Protein AF-A0A2V3PQA2-F1 (afdb_monomer)

Radius of gyration: 37.56 Å; Cα contacts (8 Å, |Δi|>4): 1931; chains: 1; bounding box: 99×49×108 Å

Nearest PDB structures (foldseek):
  7jkt-assembly1_L  TM=3.096E-01  e=4.562E-04  Mus musculus
  7lk9-assembly2_B  TM=2.879E-01  e=6.145E-04  Homo sapiens
  7qez-assembly1_L  TM=4.349E-01  e=2.677E-02  Homo sapiens
  6o2a-assembly3_I  TM=2.678E-01  e=6.458E-04  Homo sapiens
  8gx9-assembly1_L  TM=2.428E-01  e=3.386E-04  Homo sapiens

pLDDT: mean 75.29, std 19.42, range [20.45, 98.69]

Secondary structure (DSSP, 8-state):
--PPPP----EE------------------PPPPPPTTSTT--SEEEEEEEETTT-BEEEEEEEESS-S-------SEEEEEEEEES--GGGHHHHHT--BGGGGGG-EEEGGGSSSSSPPPEEEEEEEEEEPGGG--EEETTEEESSEE--PEESSEEEEEEEEESS--TTTEEEEEEEEE-SEEESSS---S---EEEEEETTT-GGGEEE--BTTBSEEEEEEEEEE--B--SSTT-GGGPEEEEEEESSS---EEEE-SBGGGTB--B-SSEEEEEEEE-SSSPEEEEEEEE-----SSS--TT--EEES-SEEEEESSB-EEEEEEE-SS--EE-SEEEESSS---EEEHHHHBSS-SBTT-TTEEEETTTTEEEEEE-B---S---TTEEEEEEEEEEEBTEEEEEEEEEEE--PPPBTTTS-EEEEEE-TT--S-EEEEEB--SEEEEEEEE-TTEEEE-SPB--TTTT---TT----GGGS---S-BSEEEEESSEEEEEEES---S-TTSPPEEEEEEEEETTEEEEEEEEE-SS-EESSSSSEE-SS----TTTTSSTT-GGG------SS--S-----SSTTS---EEETT--TTS-TTS---B-TT---S--PPPPS---SS--GGG--SPTTEEPPPHHHHHHHSSSSTTEEEEEEE-SSSTTS---S-S---STT-TTTTSEEEEEE-TTT--EEEEE--BEE-TTS-EE-TTSEEEEEEEEETTEEEEEEE-SS-EEES-TTEETTSEEE---EE-

Organism: NCBI:txid1605892

Solvent-accessible surface area (backbone atoms only — not comparable to full-atom values): 41985 Å² total; per-residue (Å²): 140,81,83,86,86,83,55,77,40,43,40,51,65,80,85,88,89,84,89,88,85,91,84,87,88,78,86,92,62,80,84,80,91,81,79,78,87,72,55,74,80,44,36,50,26,42,35,42,36,32,18,32,69,86,80,32,35,53,76,46,78,47,78,49,76,47,87,60,74,64,58,61,58,73,74,76,56,46,54,23,29,38,39,40,40,26,27,69,50,78,87,45,48,66,63,65,68,65,54,56,34,62,74,50,47,47,76,40,56,46,50,30,87,59,36,35,64,90,49,52,48,30,24,39,40,77,46,72,68,29,36,37,44,62,96,74,62,29,36,30,50,93,87,43,81,23,72,58,44,62,61,63,65,40,41,62,26,24,38,36,41,37,39,42,33,18,83,54,75,43,86,89,43,62,46,34,38,35,38,34,39,32,43,43,50,39,47,79,73,35,79,64,83,78,52,58,76,30,70,50,76,45,31,58,82,86,39,44,88,36,53,44,82,51,80,39,90,94,30,80,24,32,38,31,43,54,68,43,38,37,56,33,42,60,57,83,73,39,60,50,71,94,56,34,32,33,37,32,45,37,35,92,57,102,71,54,39,47,50,72,51,47,75,36,69,94,78,41,28,32,25,34,61,56,27,26,29,39,41,36,44,32,41,66,41,90,77,41,48,75,48,80,46,80,42,79,54,76,88,88,83,66,98,65,83,54,96,71,58,49,76,47,64,68,51,52,62,43,63,31,26,89,59,14,28,33,75,40,44,32,38,29,61,34,89,51,55,26,28,44,59,61,24,24,41,39,98,84,45,83,53,72,43,53,37,55,62,46,28,40,50,39,42,36,64,80,12,84,27,43,45,71,42,54,88,78,18,45,32,38,36,49,48,32,64,48,68,77,70,90,82,61,59,69,38,75,48,42,34,31,40,34,45,33,35,91,84,47,76,43,70,31,40,36,38,38,44,34,63,63,64,52,52,43,40,91,81,52,32,62,31,29,38,46,34,52,18,83,42,29,25,30,22,52,47,72,28,34,48,70,48,51,36,38,40,34,60,76,41,46,94,50,52,24,32,28,54,68,61,44,72,50,78,59,36,51,47,90,60,99,83,66,90,60,64,30,65,82,46,62,56,85,78,47,33,57,62,37,65,51,63,32,51,49,54,36,29,44,14,38,79,59,62,53,95,38,57,76,36,80,51,50,44,18,34,33,41,36,40,43,76,88,46,77,48,56,26,39,31,39,38,29,48,25,56,43,54,44,64,45,97,56,30,36,42,32,34,32,50,66,29,46,48,58,73,78,35,58,83,50,81,88,54,33,70,63,60,74,65,66,64,96,67,98,68,68,68,69,53,91,44,44,46,41,56,38,53,28,44,47,58,51,51,61,94,84,63,70,102,65,48,76,73,69,46,46,63,79,67,65,56,69,91,54,76,46,56,62,82,82,66,66,95,66,72,49,77,86,45,40,49,29,38,65,67,36,32,65,35,44,43,70,55,38,34,49,57,38,66,46,63,90,51,44,45,59,21,30,50,13,58,33,65,58,44,38,38,63,62,73,78,61,78,69,69,83,68,79,75,48,76,69,64,28,53,37,30,35,35,37,37,18,93,90,68,37,27,64,44,50,47,33,16,57,12,33,33,44,42,85,53,42,69,41,61,53,62,24,26,35,31,52,32,58,40,66,38,88,86,13,36,18,21,38,38,32,46,90,87,49,42,40,42,61,41,46,82,43,59,37,49,29,23,23,28,42,60,23,27,57,109

Mean predicted aligned error: 18.68 Å

Structure (mmCIF, N/CA/C/O backbone):
data_AF-A0A2V3PQA2-F1
#
_entry.id   AF-A0A2V3PQA2-F1
#
loop_
_atom_site.group_PDB
_atom_site.id
_atom_site.type_symbol
_atom_site.label_atom_id
_atom_site.label_alt_id
_atom_site.label_comp_id
_atom_site.label_asym_id
_atom_site.label_entity_id
_atom_site.label_seq_id
_atom_site.pdbx_PDB_ins_code
_atom_site.Cartn_x
_atom_site.Cartn_y
_atom_site.Cartn_z
_atom_site.occupancy
_atom_site.B_iso_or_equiv
_atom_site.auth_seq_id
_atom_site.auth_comp_id
_atom_site.auth_asym_id
_atom_site.auth_atom_id
_atom_site.pdbx_PDB_model_num
ATOM 1 N N . MET A 1 1 ? 57.208 7.761 -59.788 1.00 28.36 1 MET A N 1
ATOM 2 C CA . MET A 1 1 ? 57.546 6.562 -58.980 1.00 28.36 1 MET A CA 1
ATOM 3 C C . MET A 1 1 ? 57.677 7.040 -57.542 1.00 28.36 1 MET A C 1
ATOM 5 O O . MET A 1 1 ? 58.474 7.934 -57.337 1.00 28.36 1 MET A O 1
ATOM 9 N N . LYS A 1 2 ? 56.913 6.652 -56.523 1.00 23.62 2 LYS A N 1
ATOM 10 C CA . LYS A 1 2 ? 56.157 5.444 -56.147 1.00 23.62 2 LYS A CA 1
ATOM 11 C C . LYS A 1 2 ? 54.920 5.888 -55.310 1.00 23.62 2 LYS A C 1
ATOM 13 O O . LYS A 1 2 ? 54.867 7.058 -54.936 1.00 23.62 2 LYS A O 1
ATOM 18 N N . PRO A 1 3 ? 53.917 5.022 -55.076 1.00 25.88 3 PRO A N 1
ATOM 19 C CA . PRO A 1 3 ? 52.581 5.420 -54.622 1.00 25.88 3 PRO A CA 1
ATOM 20 C C . PRO A 1 3 ? 52.562 5.811 -53.136 1.00 25.88 3 PRO A C 1
ATOM 22 O O . PRO A 1 3 ? 53.233 5.184 -52.320 1.00 25.88 3 PRO A O 1
ATOM 25 N N . LYS A 1 4 ? 51.796 6.857 -52.796 1.00 26.80 4 LYS A N 1
ATOM 26 C CA . LYS A 1 4 ? 51.512 7.257 -51.410 1.00 26.80 4 LYS A CA 1
ATOM 27 C C . LYS A 1 4 ? 50.506 6.269 -50.817 1.00 26.80 4 LYS A C 1
ATOM 29 O O . LYS A 1 4 ? 49.425 6.084 -51.369 1.00 26.80 4 LYS A O 1
ATOM 34 N N . TYR A 1 5 ? 50.923 5.610 -49.744 1.00 24.70 5 TYR A N 1
ATOM 35 C CA . TYR A 1 5 ? 50.222 4.503 -49.108 1.00 24.70 5 TYR A CA 1
ATOM 36 C C . TYR A 1 5 ? 48.908 4.944 -48.442 1.00 24.70 5 TYR A C 1
ATOM 38 O O . TYR A 1 5 ? 48.838 5.963 -47.756 1.00 24.70 5 TYR A O 1
ATOM 46 N N . ILE A 1 6 ? 47.886 4.135 -48.711 1.00 26.31 6 ILE A N 1
ATOM 47 C CA . ILE A 1 6 ? 46.505 4.136 -48.217 1.00 26.31 6 ILE A CA 1
ATOM 48 C C . ILE A 1 6 ? 46.480 3.237 -46.964 1.00 26.31 6 ILE A C 1
ATOM 50 O O . ILE A 1 6 ? 47.098 2.173 -46.985 1.00 26.31 6 ILE A O 1
ATOM 54 N N . HIS A 1 7 ? 45.802 3.639 -45.886 1.00 27.05 7 HIS A N 1
ATOM 55 C CA . HIS A 1 7 ? 45.975 3.090 -44.539 1.00 27.05 7 HIS A CA 1
ATOM 56 C C . HIS A 1 7 ? 44.674 2.897 -43.727 1.00 27.05 7 HIS A C 1
ATOM 58 O O . HIS A 1 7 ? 43.830 3.780 -43.632 1.00 27.05 7 HIS A O 1
ATOM 64 N N . LYS A 1 8 ? 44.563 1.709 -43.111 1.00 24.59 8 LYS A N 1
ATOM 65 C CA . LYS A 1 8 ? 43.362 1.090 -42.520 1.00 24.59 8 LYS A CA 1
ATOM 66 C C . LYS A 1 8 ? 43.029 1.520 -41.076 1.00 24.59 8 LYS A C 1
ATOM 68 O O . LYS A 1 8 ? 43.931 1.526 -40.252 1.00 24.59 8 LYS A O 1
ATOM 73 N N . LEU A 1 9 ? 41.746 1.776 -40.773 1.00 26.25 9 LEU A N 1
ATOM 74 C CA . LEU A 1 9 ? 41.152 1.965 -39.421 1.00 26.25 9 LEU A CA 1
ATOM 75 C C . LEU A 1 9 ? 40.096 0.855 -39.173 1.00 26.25 9 LEU A C 1
ATOM 77 O O . LEU A 1 9 ? 39.648 0.254 -40.146 1.00 26.25 9 LEU A O 1
ATOM 81 N N . ILE A 1 10 ? 39.717 0.515 -37.936 1.00 26.12 10 ILE A N 1
ATOM 82 C CA . ILE A 1 10 ? 38.696 -0.518 -37.630 1.00 26.12 10 ILE A CA 1
ATOM 83 C C . ILE A 1 10 ? 37.781 -0.036 -36.496 1.00 26.12 10 ILE A C 1
ATOM 85 O O . ILE A 1 10 ? 38.277 0.514 -35.511 1.00 26.12 10 ILE A O 1
ATOM 89 N N . LEU A 1 11 ? 36.464 -0.266 -36.646 1.00 25.61 11 LEU A N 1
ATOM 90 C CA . LEU A 1 11 ? 35.400 0.192 -35.744 1.00 25.61 11 LEU A CA 1
ATOM 91 C C . LEU A 1 11 ? 34.518 -0.956 -35.187 1.00 25.61 11 LEU A C 1
ATOM 93 O O . LEU A 1 11 ? 34.176 -1.848 -35.951 1.00 25.61 11 LEU A O 1
ATOM 97 N N . LEU A 1 12 ? 34.138 -0.934 -33.900 1.00 24.75 12 LEU A N 1
ATOM 98 C CA . LEU A 1 12 ? 33.205 -1.857 -33.173 1.00 24.75 12 LEU A CA 1
ATOM 99 C C . LEU A 1 12 ? 32.328 -0.995 -32.238 1.00 24.75 12 LEU A C 1
ATOM 101 O O . LEU A 1 12 ? 32.537 0.191 -32.248 1.00 24.75 12 LEU A O 1
ATOM 105 N N . THR A 1 13 ? 31.325 -1.425 -31.474 1.00 25.19 13 THR A N 1
ATOM 106 C CA . THR A 1 13 ? 30.389 -0.445 -30.852 1.00 25.19 13 THR A CA 1
ATOM 107 C C . THR A 1 13 ? 29.819 -0.942 -29.508 1.00 25.19 13 THR A C 1
ATOM 109 O O . THR A 1 13 ? 29.294 -2.048 -29.479 1.00 25.19 13 THR A O 1
ATOM 112 N N . ILE A 1 14 ? 29.936 -0.187 -28.390 1.00 23.98 14 ILE A N 1
ATOM 113 C CA . ILE A 1 14 ? 29.242 -0.419 -27.085 1.00 23.98 14 ILE A CA 1
ATOM 114 C C . ILE A 1 14 ? 29.099 0.924 -26.327 1.00 23.98 14 ILE A C 1
ATOM 116 O O . ILE A 1 14 ? 30.082 1.654 -26.225 1.00 23.98 14 ILE A O 1
ATOM 120 N N . ALA A 1 15 ? 27.920 1.225 -25.761 1.00 23.09 15 ALA A N 1
ATOM 121 C CA . ALA A 1 15 ? 27.653 2.397 -24.909 1.00 23.09 15 ALA A CA 1
ATOM 122 C C . ALA A 1 15 ? 26.822 2.028 -23.657 1.00 23.09 15 ALA A C 1
ATOM 124 O O . ALA A 1 15 ? 26.098 1.035 -23.664 1.00 23.09 15 ALA A O 1
ATOM 125 N N . ILE A 1 16 ? 26.961 2.826 -22.589 1.00 22.97 16 ILE A N 1
ATOM 126 C CA . ILE A 1 16 ? 26.268 2.733 -21.288 1.00 22.97 16 ILE A CA 1
ATOM 127 C C . ILE A 1 16 ? 25.572 4.075 -21.025 1.00 22.97 16 ILE A C 1
ATOM 129 O O . ILE A 1 16 ? 26.236 5.100 -21.161 1.00 22.97 16 ILE A O 1
ATOM 133 N N . PHE A 1 17 ? 24.323 4.064 -20.543 1.00 22.81 17 PHE A N 1
ATOM 134 C CA . PHE A 1 17 ? 23.668 5.209 -19.893 1.00 22.81 17 PHE A CA 1
ATOM 135 C C . PHE A 1 17 ? 22.680 4.792 -18.785 1.00 22.81 17 PHE A C 1
ATOM 137 O O . PHE A 1 17 ? 22.397 3.620 -18.545 1.00 22.81 17 PHE A O 1
ATOM 144 N N . SER A 1 18 ? 22.239 5.813 -18.058 1.00 22.39 18 SER A N 1
ATOM 145 C CA . SER A 1 18 ? 21.355 5.857 -16.891 1.00 22.39 18 SER A CA 1
ATOM 146 C C . SER A 1 18 ? 20.106 6.677 -17.221 1.00 22.39 18 SER A C 1
ATOM 148 O O . SER A 1 18 ? 20.300 7.680 -17.900 1.00 22.39 18 SER A O 1
ATOM 150 N N . LEU A 1 19 ? 18.919 6.366 -16.660 1.00 23.02 19 LEU A N 1
ATOM 151 C CA . LEU A 1 19 ? 17.896 7.333 -16.181 1.00 23.02 19 LEU A CA 1
ATOM 152 C C . LEU A 1 19 ? 16.576 6.682 -15.674 1.00 23.02 19 LEU A C 1
ATOM 154 O O . LEU A 1 19 ? 16.376 5.475 -15.770 1.00 23.02 19 LEU A O 1
ATOM 158 N N . LEU A 1 20 ? 15.755 7.555 -15.067 1.00 22.67 20 LEU A N 1
ATOM 159 C CA . LEU A 1 20 ? 14.457 7.452 -14.370 1.00 22.67 20 LEU A CA 1
ATOM 160 C C . LEU A 1 20 ? 13.249 7.037 -15.250 1.00 22.67 20 LEU A C 1
ATOM 162 O O . LEU A 1 20 ? 13.184 7.482 -16.387 1.00 22.67 20 LEU A O 1
ATOM 166 N N . SER A 1 21 ? 12.218 6.391 -14.669 1.00 24.17 21 SER A N 1
ATOM 167 C CA . SER A 1 21 ? 10.919 7.009 -14.264 1.00 24.17 21 SER A CA 1
ATOM 168 C C . SER A 1 21 ? 9.737 6.008 -14.088 1.00 24.17 21 SER A C 1
ATOM 170 O O . SER A 1 21 ? 9.813 4.853 -14.493 1.00 24.17 21 SER A O 1
ATOM 172 N N . CYS A 1 22 ? 8.724 6.521 -13.365 1.00 20.45 22 CYS A N 1
ATOM 173 C CA . CYS A 1 22 ? 7.318 6.199 -13.023 1.00 20.45 22 CYS A CA 1
ATOM 174 C C . CYS A 1 22 ? 6.578 4.856 -13.242 1.00 20.45 22 CYS A C 1
ATOM 176 O O . CYS A 1 22 ? 6.850 4.045 -14.117 1.00 20.45 22 CYS A O 1
ATOM 178 N N . SER A 1 23 ? 5.583 4.692 -12.357 1.00 25.45 23 SER A N 1
ATOM 179 C CA . SER A 1 23 ? 4.702 3.560 -12.044 1.00 25.45 23 SER A CA 1
ATOM 180 C C . SER A 1 23 ? 3.321 3.633 -12.716 1.00 25.45 23 SER A C 1
ATOM 182 O O . SER A 1 23 ? 2.862 4.729 -13.008 1.00 25.45 23 SER A O 1
ATOM 184 N N . ASP A 1 24 ? 2.630 2.489 -12.868 1.00 22.77 24 ASP A N 1
ATOM 185 C CA . ASP A 1 24 ? 1.339 2.220 -12.194 1.00 22.77 24 ASP A CA 1
ATOM 186 C C . ASP A 1 24 ? 0.762 0.809 -12.468 1.00 22.77 24 ASP A C 1
ATOM 188 O O . ASP A 1 24 ? 1.064 0.141 -13.460 1.00 22.77 24 ASP A O 1
ATOM 192 N N . ASP A 1 25 ? -0.035 0.364 -11.490 1.00 28.02 25 ASP A N 1
ATOM 193 C CA . ASP A 1 25 ? -0.487 -0.988 -11.137 1.00 28.02 25 ASP A CA 1
ATOM 194 C C . ASP A 1 25 ? -1.467 -1.682 -12.115 1.00 28.02 25 ASP A C 1
ATOM 196 O O . ASP A 1 25 ? -2.580 -1.200 -12.331 1.00 28.02 25 ASP A O 1
ATOM 200 N N . ASN A 1 26 ? -1.125 -2.896 -12.596 1.00 24.72 26 ASN A N 1
ATOM 201 C CA . ASN A 1 26 ? -1.994 -4.100 -12.690 1.00 24.72 26 ASN A CA 1
ATOM 202 C C . ASN A 1 26 ? -1.266 -5.301 -13.366 1.00 24.72 26 ASN A C 1
ATOM 204 O O . ASN A 1 26 ? -0.240 -5.109 -14.014 1.00 24.72 26 ASN A O 1
ATOM 208 N N . PRO A 1 27 ? -1.719 -6.567 -13.198 1.00 25.30 27 PRO A N 1
ATOM 209 C CA . PRO A 1 27 ? -0.844 -7.746 -13.212 1.00 25.30 27 PRO A CA 1
ATOM 210 C C . PRO A 1 27 ? -0.339 -8.123 -14.621 1.00 25.30 27 PRO A C 1
ATOM 212 O O . PRO A 1 27 ? -1.118 -8.044 -15.578 1.00 25.30 27 PRO A O 1
ATOM 215 N N . PRO A 1 28 ? 0.913 -8.609 -14.779 1.00 28.48 28 PRO A N 1
ATOM 216 C CA . PRO A 1 28 ? 1.420 -9.023 -16.078 1.00 28.48 28 PRO A CA 1
ATOM 217 C C . PRO A 1 28 ? 0.853 -10.386 -16.461 1.00 28.48 28 PRO A C 1
ATOM 219 O O . PRO A 1 28 ? 0.885 -11.350 -15.694 1.00 28.48 28 PRO A O 1
ATOM 222 N N . ILE A 1 29 ? 0.363 -10.453 -17.691 1.00 28.02 29 ILE A N 1
ATOM 223 C CA . ILE A 1 29 ? -0.094 -11.669 -18.343 1.00 28.02 29 ILE A CA 1
ATOM 224 C C . ILE A 1 29 ? 0.871 -11.966 -19.499 1.00 28.02 29 ILE A C 1
ATOM 226 O O . ILE A 1 29 ? 1.458 -11.045 -20.061 1.00 28.02 29 ILE A O 1
ATOM 230 N N . ALA A 1 30 ? 1.091 -13.258 -19.758 1.00 26.02 30 ALA A N 1
ATOM 231 C CA . ALA A 1 30 ? 2.172 -13.849 -20.548 1.00 26.02 30 ALA A CA 1
ATOM 232 C C . ALA A 1 30 ? 2.612 -13.054 -21.795 1.00 26.02 30 ALA A C 1
ATOM 234 O O . ALA A 1 30 ? 1.807 -12.745 -22.675 1.00 26.02 30 ALA A O 1
ATOM 235 N N . ALA A 1 31 ? 3.922 -12.793 -21.878 1.00 26.64 31 ALA A N 1
ATOM 236 C CA . ALA A 1 31 ? 4.548 -12.148 -23.025 1.00 26.64 31 ALA A CA 1
ATOM 237 C C . ALA A 1 31 ? 4.697 -13.111 -24.227 1.00 26.64 31 ALA A C 1
ATOM 239 O O . ALA A 1 31 ? 4.811 -14.326 -24.039 1.00 26.64 31 ALA A O 1
ATOM 240 N N . PRO A 1 32 ? 4.726 -12.592 -25.464 1.00 26.52 32 PRO A N 1
ATOM 241 C CA . PRO A 1 32 ? 4.678 -13.394 -26.682 1.00 26.52 32 PRO A CA 1
ATOM 242 C C . PRO A 1 32 ? 6.016 -13.924 -27.170 1.00 26.52 32 PRO A C 1
ATOM 244 O O . PRO A 1 32 ? 7.058 -13.300 -27.007 1.00 26.52 32 PRO A O 1
ATOM 247 N N . VAL A 1 33 ? 5.932 -15.017 -27.925 1.00 26.58 33 VAL A N 1
ATOM 248 C CA . VAL A 1 33 ? 7.011 -15.631 -28.709 1.00 26.58 33 VAL A CA 1
ATOM 249 C C . VAL A 1 33 ? 7.575 -14.657 -29.763 1.00 26.58 33 VAL A C 1
ATOM 251 O O . VAL A 1 33 ? 6.846 -14.191 -30.652 1.00 26.58 33 VAL A O 1
ATOM 254 N N . SER A 1 34 ? 8.883 -14.387 -29.674 1.00 26.22 34 SER A N 1
ATOM 255 C CA . SER A 1 34 ? 9.650 -13.477 -30.534 1.00 26.22 34 SER A CA 1
ATOM 256 C C . SER A 1 34 ? 10.000 -14.075 -31.905 1.00 26.22 34 SER A C 1
ATOM 258 O O . SER A 1 34 ? 10.332 -15.252 -32.037 1.00 26.22 34 SER A O 1
ATOM 260 N N . LEU A 1 35 ? 9.939 -13.223 -32.934 1.00 27.56 35 LEU A N 1
ATOM 261 C CA . LEU A 1 35 ? 10.658 -13.373 -34.204 1.00 27.56 35 LEU A CA 1
ATOM 262 C C . LEU A 1 35 ? 12.003 -12.621 -34.094 1.00 27.56 35 LEU A C 1
ATOM 264 O O . LEU A 1 35 ? 12.142 -11.690 -33.306 1.00 27.56 35 LEU A O 1
ATOM 268 N N . SER A 1 36 ? 13.005 -13.093 -34.837 1.00 28.50 36 SER A N 1
ATOM 269 C CA . SER A 1 36 ? 14.454 -12.951 -34.609 1.00 28.50 36 SER A CA 1
ATOM 270 C C . SER A 1 36 ? 15.024 -11.533 -34.395 1.00 28.50 36 SER A C 1
ATOM 272 O O . SER A 1 36 ? 14.857 -10.650 -35.231 1.00 28.50 36 SER A O 1
ATOM 274 N N . ILE A 1 37 ? 15.857 -11.389 -33.357 1.00 35.19 37 ILE A N 1
ATOM 275 C CA . ILE A 1 37 ? 16.544 -10.168 -32.872 1.00 35.19 37 ILE A CA 1
ATOM 276 C C . ILE A 1 37 ? 17.741 -9.730 -33.768 1.00 35.19 37 ILE A C 1
ATOM 278 O O . ILE A 1 37 ? 18.440 -8.771 -33.468 1.00 35.19 37 ILE A O 1
ATOM 282 N N . GLY A 1 38 ? 17.992 -10.394 -34.904 1.00 48.16 38 GLY A N 1
ATOM 283 C CA . GLY A 1 38 ? 19.123 -10.084 -35.800 1.00 48.16 38 GLY A CA 1
ATOM 284 C C . GLY A 1 38 ? 18.861 -9.025 -36.883 1.00 48.16 38 GLY A C 1
ATOM 285 O O . GLY A 1 38 ? 19.787 -8.681 -37.611 1.00 48.16 38 GLY A O 1
ATOM 286 N N . ALA A 1 39 ? 17.621 -8.549 -37.036 1.00 59.41 39 ALA A N 1
ATOM 287 C CA . ALA A 1 39 ? 17.232 -7.669 -38.145 1.00 59.41 39 ALA A CA 1
ATOM 288 C C . ALA A 1 39 ? 17.436 -6.169 -37.856 1.00 59.41 39 ALA A C 1
ATOM 290 O O . ALA A 1 39 ? 17.885 -5.443 -38.737 1.00 59.41 39 ALA A O 1
ATOM 291 N N . ASP A 1 40 ? 17.145 -5.706 -36.633 1.00 72.44 40 ASP A N 1
ATOM 292 C CA . ASP A 1 40 ? 17.103 -4.265 -36.316 1.00 72.44 40 ASP A CA 1
ATOM 293 C C . ASP A 1 40 ? 18.501 -3.623 -36.267 1.00 72.44 40 ASP A C 1
ATOM 295 O O . ASP A 1 40 ? 18.655 -2.454 -36.594 1.00 72.44 40 ASP A O 1
ATOM 299 N N . SER A 1 41 ? 19.534 -4.404 -35.939 1.00 73.25 41 SER A N 1
ATOM 300 C CA . SER A 1 41 ? 20.930 -3.955 -35.834 1.00 73.25 41 SER A CA 1
ATOM 301 C C . SER A 1 41 ? 21.740 -4.111 -37.127 1.00 73.25 41 SER A C 1
ATOM 303 O O . SER A 1 41 ? 22.945 -3.849 -37.148 1.00 73.25 41 SER A O 1
ATOM 305 N N . LYS A 1 42 ? 21.111 -4.567 -38.217 1.00 82.56 42 LYS A N 1
ATOM 306 C CA . LYS A 1 42 ? 21.801 -4.834 -39.480 1.00 82.56 42 LYS A CA 1
ATOM 307 C C . LYS A 1 42 ? 22.247 -3.530 -40.144 1.00 82.56 42 LYS A C 1
ATOM 309 O O . LYS A 1 42 ? 21.420 -2.672 -40.427 1.00 82.56 42 LYS A O 1
ATOM 314 N N . ILE A 1 43 ? 23.531 -3.423 -40.492 1.00 83.25 43 ILE A N 1
ATOM 315 C CA . ILE A 1 43 ? 24.085 -2.311 -41.283 1.00 83.25 43 ILE A CA 1
ATOM 316 C C . ILE A 1 43 ? 24.379 -2.806 -42.701 1.00 83.25 43 ILE A C 1
ATOM 318 O O . ILE A 1 43 ? 25.279 -3.614 -42.917 1.00 83.25 43 ILE A O 1
ATOM 322 N N . SER A 1 44 ? 23.601 -2.307 -43.659 1.00 87.12 44 SER A N 1
ATOM 323 C CA . SER A 1 44 ? 23.667 -2.644 -45.090 1.00 87.12 44 SER A CA 1
ATOM 324 C C . SER A 1 44 ? 24.327 -1.563 -45.950 1.00 87.12 44 SER A C 1
ATOM 326 O O . SER A 1 44 ? 24.807 -1.824 -47.054 1.00 87.12 44 SER A O 1
ATOM 328 N N . ASN A 1 45 ? 24.351 -0.332 -45.447 1.00 89.50 45 ASN A N 1
ATOM 329 C CA . ASN A 1 45 ? 25.152 0.756 -45.977 1.00 89.50 45 ASN A CA 1
ATOM 330 C C . ASN A 1 45 ? 25.606 1.654 -44.823 1.00 89.50 45 ASN A C 1
ATOM 332 O O . ASN A 1 45 ? 24.944 1.717 -43.786 1.00 89.50 45 ASN A O 1
ATOM 336 N N . LEU A 1 46 ? 26.749 2.313 -44.989 1.00 91.75 46 LEU A N 1
ATOM 337 C CA . LEU A 1 46 ? 27.309 3.233 -44.005 1.00 91.75 46 LEU A CA 1
ATOM 338 C C . LEU A 1 46 ? 28.001 4.381 -44.727 1.00 91.75 46 LEU A C 1
ATOM 340 O O . LEU A 1 46 ? 28.878 4.162 -45.564 1.00 91.75 46 LEU A O 1
ATOM 344 N N . ARG A 1 47 ? 27.642 5.609 -44.365 1.00 93.38 47 ARG A N 1
ATOM 345 C CA . ARG A 1 47 ? 28.320 6.823 -44.800 1.00 93.38 47 ARG A CA 1
ATOM 346 C C . ARG A 1 47 ? 28.969 7.511 -43.607 1.00 93.38 47 ARG A C 1
ATOM 348 O O . ARG A 1 47 ? 28.355 7.651 -42.553 1.00 93.38 47 ARG A O 1
ATOM 355 N N . ILE A 1 48 ? 30.220 7.923 -43.785 1.00 94.12 48 ILE A N 1
ATOM 356 C CA . ILE A 1 48 ? 31.038 8.560 -42.749 1.00 94.12 48 ILE A CA 1
ATOM 357 C C . ILE A 1 48 ? 31.569 9.869 -43.306 1.00 94.12 48 ILE A C 1
ATOM 359 O O . ILE A 1 48 ? 32.329 9.882 -44.276 1.00 94.12 48 ILE A O 1
ATOM 363 N N . MET A 1 49 ? 31.176 10.970 -42.683 1.00 94.69 49 MET A N 1
ATOM 364 C CA . MET A 1 49 ? 31.596 12.313 -43.053 1.00 94.69 49 MET A CA 1
ATOM 365 C C . MET A 1 49 ? 32.507 12.877 -41.973 1.00 94.69 49 MET A C 1
ATOM 367 O O . MET A 1 49 ? 32.186 12.801 -40.791 1.00 94.69 49 MET A O 1
ATOM 371 N N . ALA A 1 50 ? 33.633 13.448 -42.388 1.00 95.06 50 ALA A N 1
ATOM 372 C CA . ALA A 1 50 ? 34.579 14.103 -41.497 1.00 95.06 50 ALA A CA 1
ATOM 373 C C . ALA A 1 50 ? 34.726 15.574 -41.885 1.00 95.06 50 ALA A C 1
ATOM 375 O O . ALA A 1 50 ? 35.166 15.895 -42.995 1.00 95.06 50 ALA A O 1
ATOM 376 N N . PHE A 1 51 ? 34.369 16.460 -40.962 1.00 96.62 51 PHE A N 1
ATOM 377 C CA . PHE A 1 51 ? 34.448 17.911 -41.111 1.00 96.62 51 PHE A CA 1
ATOM 378 C C . PHE A 1 51 ? 35.626 18.432 -40.304 1.00 96.62 51 PHE A C 1
ATOM 380 O O . PHE A 1 51 ? 35.829 17.993 -39.180 1.00 96.62 51 PHE A O 1
ATOM 387 N N . ASN A 1 52 ? 36.417 19.355 -40.840 1.00 95.56 52 ASN A N 1
ATOM 388 C CA . ASN A 1 52 ? 37.488 19.959 -40.049 1.00 95.56 52 ASN A CA 1
ATOM 389 C C . ASN A 1 52 ? 36.896 20.835 -38.932 1.00 95.56 52 ASN A C 1
ATOM 391 O O . ASN A 1 52 ? 35.972 21.604 -39.179 1.00 95.56 52 ASN A O 1
ATOM 395 N N . VAL A 1 53 ? 37.438 20.734 -37.715 1.00 92.62 53 VAL A N 1
ATOM 396 C CA . VAL A 1 53 ? 36.890 21.442 -36.540 1.00 92.62 53 VAL A CA 1
ATOM 397 C C . VAL A 1 53 ? 36.940 22.967 -36.701 1.00 92.62 53 VAL A C 1
ATOM 399 O O . VAL A 1 53 ? 36.049 23.666 -36.223 1.00 92.62 53 VAL A O 1
ATOM 402 N N . THR A 1 54 ? 37.949 23.498 -37.397 1.00 91.75 54 THR A N 1
ATOM 403 C CA . THR A 1 54 ? 38.159 24.945 -37.542 1.00 91.75 54 THR A CA 1
ATOM 404 C C . THR A 1 54 ? 37.276 25.567 -38.622 1.00 91.75 54 THR A C 1
ATOM 406 O O . THR A 1 54 ? 36.601 26.557 -38.356 1.00 91.75 54 THR A O 1
ATOM 409 N N . ASP A 1 55 ? 37.293 25.024 -39.844 1.00 93.31 55 ASP A N 1
ATOM 410 C CA . ASP A 1 55 ? 36.578 25.612 -40.990 1.00 93.31 55 ASP A CA 1
ATOM 411 C C . ASP A 1 55 ? 35.203 24.974 -41.264 1.00 93.31 55 ASP A C 1
ATOM 413 O O . ASP A 1 55 ? 34.454 25.477 -42.101 1.00 93.31 55 ASP A O 1
ATOM 417 N N . GLN A 1 56 ? 34.869 23.881 -40.566 1.00 93.25 56 GLN A N 1
ATOM 418 C CA . GLN A 1 56 ? 33.643 23.084 -40.716 1.00 93.25 56 GLN A CA 1
ATOM 419 C C . GLN A 1 56 ? 33.389 22.539 -42.132 1.00 93.25 56 GLN A C 1
ATOM 421 O O . GLN A 1 56 ? 32.304 22.020 -42.418 1.00 93.25 56 GLN A O 1
ATOM 426 N N . ASN A 1 57 ? 34.373 22.609 -43.030 1.00 95.62 57 ASN A N 1
ATOM 427 C CA . ASN A 1 57 ? 34.276 22.044 -44.368 1.00 95.62 57 ASN A CA 1
ATOM 428 C C . ASN A 1 57 ? 34.540 20.544 -44.324 1.00 95.62 57 ASN A C 1
ATOM 430 O O . ASN A 1 57 ? 35.385 20.052 -43.568 1.00 95.62 57 ASN A O 1
ATOM 434 N N . ILE A 1 58 ? 33.844 19.812 -45.189 1.00 95.00 58 ILE A N 1
ATOM 435 C CA . ILE A 1 58 ? 34.050 18.377 -45.329 1.00 95.00 58 ILE A CA 1
ATOM 436 C C . ILE A 1 58 ? 35.449 18.113 -45.899 1.00 95.00 58 ILE A C 1
ATOM 438 O O . ILE A 1 58 ? 35.864 18.730 -46.883 1.00 95.00 58 ILE A O 1
ATOM 442 N N . LYS A 1 59 ? 36.198 17.209 -45.271 1.00 94.75 59 LYS A N 1
ATOM 443 C CA . LYS A 1 59 ? 37.505 16.746 -45.764 1.00 94.75 59 LYS A CA 1
ATOM 444 C C . LYS A 1 59 ? 37.409 15.342 -46.347 1.00 94.75 59 LYS A C 1
ATOM 446 O O . LYS A 1 59 ? 38.100 15.040 -47.317 1.00 94.75 59 LYS A O 1
ATOM 451 N N . ASN A 1 60 ? 36.493 14.523 -45.829 1.00 93.44 60 ASN A N 1
ATOM 452 C CA . ASN A 1 60 ? 36.198 13.200 -46.362 1.00 93.44 60 ASN A CA 1
ATOM 453 C C . ASN A 1 60 ? 34.698 12.879 -46.274 1.00 93.44 60 ASN A C 1
ATOM 455 O O . ASN A 1 60 ? 34.047 13.215 -45.287 1.00 93.44 60 ASN A O 1
ATOM 459 N N . ASN A 1 61 ? 34.181 12.194 -47.298 1.00 94.25 61 ASN A N 1
ATOM 460 C CA . ASN A 1 61 ? 32.830 11.635 -47.359 1.00 94.25 61 ASN A CA 1
ATOM 461 C C . ASN A 1 61 ? 32.943 10.192 -47.869 1.00 94.25 61 ASN A C 1
ATOM 463 O O . ASN A 1 61 ? 33.102 9.964 -49.066 1.00 94.25 61 ASN A O 1
ATOM 467 N N . PHE A 1 62 ? 32.982 9.226 -46.958 1.00 92.06 62 PHE A N 1
ATOM 468 C CA . PHE A 1 62 ? 33.136 7.815 -47.300 1.00 92.06 62 PHE A CA 1
ATOM 469 C C . PHE A 1 62 ? 31.776 7.145 -47.402 1.00 92.06 62 PHE A C 1
ATOM 471 O O . PHE A 1 62 ? 30.932 7.365 -46.539 1.00 92.06 62 PHE A O 1
ATOM 478 N N . TYR A 1 63 ? 31.593 6.281 -48.399 1.00 92.31 63 TYR A N 1
ATOM 479 C CA . TYR A 1 63 ? 30.407 5.444 -48.544 1.00 92.31 63 TYR A CA 1
ATOM 480 C C . TYR A 1 63 ? 30.805 3.973 -48.667 1.00 92.31 63 TYR A C 1
ATOM 482 O O . TYR A 1 63 ? 31.677 3.615 -49.460 1.00 92.31 63 TYR A O 1
ATOM 490 N N . TYR A 1 64 ? 30.138 3.132 -47.885 1.00 90.31 64 TYR A N 1
ATOM 491 C CA . TYR A 1 64 ? 30.290 1.685 -47.865 1.00 90.31 64 TYR A CA 1
ATOM 492 C C . TYR A 1 64 ? 28.916 1.038 -48.061 1.00 90.31 64 TYR A C 1
ATOM 494 O O . TYR A 1 64 ? 27.909 1.546 -47.570 1.00 90.31 64 TYR A O 1
ATOM 502 N N . SER A 1 65 ? 28.881 -0.100 -48.754 1.00 88.94 65 SER A N 1
ATOM 503 C CA . SER A 1 65 ? 27.673 -0.908 -48.971 1.00 88.94 65 SER A CA 1
ATOM 504 C C . SER A 1 65 ? 27.968 -2.393 -48.738 1.00 88.94 65 SER A C 1
ATOM 506 O O . SER A 1 65 ? 29.121 -2.819 -48.835 1.00 88.94 65 SER A O 1
ATOM 508 N N . GLY A 1 66 ? 26.929 -3.165 -48.420 1.00 83.06 66 GLY A N 1
ATOM 509 C CA . GLY A 1 66 ? 27.014 -4.574 -48.024 1.00 83.06 66 GLY A CA 1
ATOM 510 C C . GLY A 1 66 ? 26.869 -4.767 -46.513 1.00 83.06 66 GLY A C 1
ATOM 511 O O . GLY A 1 66 ? 26.613 -3.814 -45.783 1.00 83.06 66 GLY A O 1
ATOM 512 N N . ASP A 1 67 ? 27.028 -6.003 -46.039 1.00 76.19 67 ASP A N 1
ATOM 513 C CA . ASP A 1 67 ? 26.989 -6.305 -44.603 1.00 76.19 67 ASP A CA 1
ATOM 514 C C . ASP A 1 67 ? 28.263 -5.764 -43.931 1.00 76.19 67 ASP A C 1
ATOM 516 O O . ASP A 1 67 ? 29.358 -6.313 -44.083 1.00 76.19 67 ASP A O 1
ATOM 520 N N . ILE A 1 68 ? 28.127 -4.640 -43.225 1.00 70.62 68 ILE A N 1
ATOM 521 C CA . ILE A 1 68 ? 29.253 -3.869 -42.692 1.00 70.62 68 ILE A CA 1
ATOM 522 C C . ILE A 1 68 ? 29.378 -4.097 -41.188 1.00 70.62 68 ILE A C 1
ATOM 524 O O . ILE A 1 68 ? 28.524 -3.688 -40.408 1.00 70.62 68 ILE A O 1
ATOM 528 N N . THR A 1 69 ? 30.494 -4.692 -40.770 1.00 69.00 69 THR A N 1
ATOM 529 C CA . THR A 1 69 ? 30.866 -4.837 -39.350 1.00 69.00 69 THR A CA 1
ATOM 530 C C . THR A 1 69 ? 32.114 -4.043 -38.980 1.00 69.00 69 THR A C 1
ATOM 532 O O . THR A 1 69 ? 32.361 -3.765 -37.813 1.00 69.00 69 THR A O 1
ATOM 535 N N . THR A 1 70 ? 32.943 -3.697 -39.964 1.00 74.00 70 THR A N 1
ATOM 536 C CA . THR A 1 70 ? 34.208 -2.993 -39.771 1.00 74.00 70 THR A CA 1
ATOM 537 C C . THR A 1 70 ? 34.574 -2.260 -41.053 1.00 74.00 70 THR A C 1
ATOM 539 O O . THR A 1 70 ? 34.537 -2.841 -42.138 1.00 74.00 70 THR A O 1
ATOM 542 N N . VAL A 1 71 ? 34.975 -0.995 -40.931 1.00 78.25 71 VAL A N 1
ATOM 543 C CA . VAL A 1 71 ? 35.409 -0.170 -42.062 1.00 78.25 71 VAL A CA 1
ATOM 544 C C . VAL A 1 71 ? 36.720 0.525 -41.767 1.00 78.25 71 VAL A C 1
ATOM 546 O O . VAL A 1 71 ? 37.039 0.826 -40.623 1.00 78.25 71 VAL A O 1
ATOM 549 N N . THR A 1 72 ? 37.439 0.810 -42.845 1.00 81.38 72 THR A N 1
ATOM 550 C CA . THR A 1 72 ? 38.757 1.425 -42.854 1.00 81.38 72 THR A CA 1
ATOM 551 C C . THR A 1 72 ? 38.698 2.817 -43.452 1.00 81.38 72 THR A C 1
ATOM 553 O O . THR A 1 72 ? 38.279 2.974 -44.600 1.00 81.38 72 THR A O 1
ATOM 556 N N . LEU A 1 73 ? 39.165 3.805 -42.686 1.00 82.94 73 LEU A N 1
ATOM 557 C CA . LEU A 1 73 ? 39.172 5.211 -43.077 1.00 82.94 73 LEU A CA 1
ATOM 558 C C . LEU A 1 73 ? 40.581 5.650 -43.475 1.00 82.94 73 LEU A C 1
ATOM 560 O O . LEU A 1 73 ? 41.504 5.571 -42.673 1.00 82.94 73 LEU A O 1
ATOM 564 N N . ASN A 1 74 ? 40.726 6.157 -44.700 1.00 81.62 74 ASN A N 1
ATOM 565 C CA . ASN A 1 74 ? 41.987 6.700 -45.203 1.00 81.62 74 ASN A CA 1
ATOM 566 C C . ASN A 1 74 ? 41.960 8.226 -45.105 1.00 81.62 74 ASN A C 1
ATOM 568 O O . ASN A 1 74 ? 41.377 8.885 -45.968 1.00 81.62 74 ASN A O 1
ATOM 572 N N . MET A 1 75 ? 42.562 8.783 -44.056 1.00 84.62 75 MET A N 1
ATOM 573 C CA . MET A 1 75 ? 42.468 10.211 -43.740 1.00 84.62 75 MET A CA 1
ATOM 574 C C . MET A 1 75 ? 43.823 10.815 -43.370 1.00 84.62 75 MET A C 1
ATOM 576 O O . MET A 1 75 ? 44.736 10.114 -42.940 1.00 84.62 75 MET A O 1
ATOM 580 N N . HIS A 1 76 ? 43.950 12.131 -43.539 1.00 87.00 76 HIS A N 1
ATOM 581 C CA . HIS A 1 76 ? 45.101 12.881 -43.041 1.00 87.00 76 HIS A CA 1
ATOM 582 C C . HIS A 1 76 ? 44.971 13.134 -41.535 1.00 87.00 76 HIS A C 1
ATOM 584 O O . HIS A 1 76 ? 43.868 13.390 -41.052 1.00 87.00 76 HIS A O 1
ATOM 590 N N . ALA A 1 77 ? 46.097 13.123 -40.817 1.00 90.12 77 ALA A N 1
ATOM 591 C CA . ALA A 1 77 ? 46.136 13.504 -39.408 1.00 90.12 77 ALA A CA 1
ATOM 592 C C . ALA A 1 77 ? 45.597 14.930 -39.204 1.00 90.12 77 ALA A C 1
ATOM 594 O O . ALA A 1 77 ? 45.817 15.809 -40.043 1.00 90.12 77 ALA A O 1
ATOM 595 N N . GLY A 1 78 ? 44.882 15.149 -38.104 1.00 91.69 78 GLY A N 1
ATOM 596 C CA . GLY A 1 78 ? 44.214 16.415 -37.806 1.00 91.69 78 GLY A CA 1
ATOM 597 C C . GLY A 1 78 ? 42.985 16.241 -36.919 1.00 91.69 78 GLY A C 1
ATOM 598 O O . GLY A 1 78 ? 42.663 15.130 -36.506 1.00 91.69 78 GLY A O 1
ATOM 599 N N . GLU A 1 79 ? 42.294 17.342 -36.637 1.00 94.06 79 GLU A N 1
ATOM 600 C CA . GLU A 1 79 ? 41.090 17.360 -35.800 1.00 94.06 79 GLU A CA 1
ATOM 601 C C . GLU A 1 79 ? 39.820 17.466 -36.648 1.00 94.06 79 GLU A C 1
ATOM 603 O O . GLU A 1 79 ? 39.699 18.348 -37.512 1.00 94.06 79 GLU A O 1
ATOM 608 N N . TYR A 1 80 ? 38.862 16.574 -36.383 1.00 94.25 80 TYR A N 1
ATOM 609 C CA . TYR A 1 80 ? 37.631 16.452 -37.155 1.00 94.25 80 TYR A CA 1
ATOM 610 C C . TYR A 1 80 ? 36.389 16.251 -36.281 1.00 94.25 80 TYR A C 1
ATOM 612 O O . TYR A 1 80 ? 36.433 15.583 -35.253 1.00 94.25 80 TYR A O 1
ATOM 620 N N . ASN A 1 81 ? 35.251 16.756 -36.752 1.00 92.44 81 ASN A N 1
ATOM 621 C CA . ASN A 1 81 ? 33.927 16.325 -36.321 1.00 92.44 81 ASN A CA 1
ATOM 622 C C . ASN A 1 81 ? 33.457 15.204 -37.253 1.00 92.44 81 ASN A C 1
ATOM 624 O O . ASN A 1 81 ? 33.408 15.398 -38.472 1.00 92.44 81 ASN A O 1
ATOM 628 N N . PHE A 1 82 ? 33.107 14.046 -36.700 1.00 91.50 82 PHE A N 1
ATOM 629 C CA . PHE A 1 82 ? 32.584 12.918 -37.463 1.00 91.50 82 PHE A CA 1
ATOM 630 C C . PHE A 1 82 ? 31.060 12.863 -37.405 1.00 91.50 82 PHE A C 1
ATOM 632 O O . PHE A 1 82 ? 30.460 13.029 -36.345 1.00 91.50 82 PHE A O 1
ATOM 639 N N . PHE A 1 83 ? 30.442 12.566 -38.544 1.00 92.62 83 PHE A N 1
ATOM 640 C CA . PHE A 1 83 ? 29.036 12.197 -38.633 1.00 92.62 83 PHE A CA 1
ATOM 641 C C . PHE A 1 83 ? 28.897 10.862 -39.359 1.00 92.62 83 PHE A C 1
ATOM 643 O O . PHE A 1 83 ? 29.426 10.678 -40.458 1.00 92.62 83 PHE A O 1
ATOM 650 N N . PHE A 1 84 ? 28.166 9.945 -38.745 1.00 91.38 84 PHE A N 1
ATOM 651 C CA . PHE A 1 84 ? 27.885 8.616 -39.259 1.00 91.38 84 PHE A CA 1
ATOM 652 C C . PHE A 1 84 ? 26.405 8.529 -39.599 1.00 91.38 84 PHE A C 1
ATOM 654 O O . PHE A 1 84 ? 25.563 8.963 -38.814 1.00 91.38 84 PHE A O 1
ATOM 661 N N . ILE A 1 85 ? 26.094 7.929 -40.744 1.00 92.88 85 ILE A N 1
ATOM 662 C CA . ILE A 1 85 ? 24.734 7.521 -41.079 1.00 92.88 85 ILE A CA 1
ATOM 663 C C . ILE A 1 85 ? 24.748 6.138 -41.718 1.00 92.88 85 ILE A C 1
ATOM 665 O O . ILE A 1 85 ? 25.387 5.924 -42.748 1.00 92.88 85 ILE A O 1
ATOM 669 N N . ALA A 1 86 ? 24.073 5.191 -41.083 1.00 90.88 86 ALA A N 1
ATOM 670 C CA . ALA A 1 86 ? 23.866 3.842 -41.585 1.00 90.88 86 ALA A CA 1
ATOM 671 C C . ALA A 1 86 ? 22.456 3.689 -42.149 1.00 90.88 86 ALA A C 1
ATOM 673 O O . ALA A 1 86 ? 21.536 4.372 -41.704 1.00 90.88 86 ALA A O 1
ATOM 674 N N . ASN A 1 87 ? 22.303 2.769 -43.102 1.00 91.75 87 ASN A N 1
ATOM 675 C CA . ASN A 1 87 ? 21.032 2.406 -43.734 1.00 91.75 87 ASN A CA 1
ATOM 676 C C . ASN A 1 87 ? 20.211 3.615 -44.208 1.00 91.75 87 ASN A C 1
ATOM 678 O O . ASN A 1 87 ? 18.986 3.621 -44.107 1.00 91.75 87 ASN A O 1
ATOM 682 N N . ALA A 1 88 ? 20.873 4.655 -44.720 1.00 88.75 88 ALA A N 1
ATOM 683 C CA . ALA A 1 88 ? 20.159 5.776 -45.316 1.00 88.75 88 ALA A CA 1
ATOM 684 C C . ALA A 1 88 ? 19.346 5.270 -46.526 1.00 88.75 88 ALA A C 1
ATOM 686 O O . ALA A 1 88 ? 19.901 4.491 -47.314 1.00 88.75 88 ALA A O 1
ATOM 687 N N . PRO A 1 89 ? 18.079 5.697 -46.705 1.00 85.75 89 PRO A N 1
ATOM 688 C CA . PRO A 1 89 ? 17.303 5.336 -47.887 1.00 85.75 89 PRO A CA 1
ATOM 689 C C . PRO A 1 89 ? 17.930 5.885 -49.169 1.00 85.75 89 PRO A C 1
ATOM 691 O O . PRO A 1 89 ? 18.557 6.949 -49.159 1.00 85.75 89 PRO A O 1
ATOM 694 N N . ASP A 1 90 ? 17.705 5.192 -50.286 1.00 80.69 90 ASP A N 1
ATOM 695 C CA . ASP A 1 90 ? 18.292 5.538 -51.589 1.00 80.69 90 ASP A CA 1
ATOM 696 C C . ASP A 1 90 ? 17.965 6.976 -52.027 1.00 80.69 90 ASP A C 1
ATOM 698 O O . ASP A 1 90 ? 18.807 7.670 -52.600 1.00 80.69 90 ASP A O 1
ATOM 702 N N . GLU A 1 91 ? 16.773 7.469 -51.686 1.00 78.25 91 GLU A N 1
ATOM 703 C CA . GLU A 1 91 ? 16.316 8.833 -51.984 1.00 78.25 91 GLU A CA 1
ATOM 704 C C . GLU A 1 91 ? 17.200 9.921 -51.344 1.00 78.25 91 GLU A C 1
ATOM 706 O O . GLU A 1 91 ? 17.361 11.008 -51.902 1.00 78.25 91 GLU A O 1
ATOM 711 N N . SER A 1 92 ? 17.834 9.630 -50.203 1.00 80.38 92 SER A N 1
ATOM 712 C CA . SER A 1 92 ? 18.713 10.566 -49.492 1.00 80.38 92 SER A CA 1
ATOM 713 C C . SER A 1 92 ? 20.166 10.527 -49.992 1.00 80.38 92 SER A C 1
ATOM 715 O O . SER A 1 92 ? 20.969 11.383 -49.609 1.00 80.38 92 SER A O 1
ATOM 717 N N . PHE A 1 93 ? 20.528 9.567 -50.854 1.00 83.12 93 PHE A N 1
ATOM 718 C CA . PHE A 1 93 ? 21.914 9.314 -51.264 1.00 83.12 93 PHE A CA 1
ATOM 719 C C . PHE A 1 93 ? 22.573 10.525 -51.940 1.00 83.12 93 PHE A C 1
ATOM 721 O O . PHE A 1 93 ? 23.657 10.949 -51.532 1.00 83.12 93 PHE A O 1
ATOM 728 N N . ASN A 1 94 ? 21.913 11.112 -52.945 1.00 86.25 94 ASN A N 1
ATOM 729 C CA . ASN A 1 94 ? 22.461 12.239 -53.709 1.00 86.25 94 ASN A CA 1
ATOM 730 C C . ASN A 1 94 ? 22.657 13.483 -52.833 1.00 86.25 94 ASN A C 1
ATOM 732 O O . ASN A 1 94 ? 23.664 14.181 -52.953 1.00 86.25 94 ASN A O 1
ATOM 736 N N . SER A 1 95 ? 21.717 13.739 -51.922 1.00 88.31 95 SER A N 1
ATOM 737 C CA . SER A 1 95 ? 21.775 14.875 -51.000 1.00 88.31 95 SER A CA 1
ATOM 738 C C . SER A 1 95 ? 22.925 14.731 -50.002 1.00 88.31 95 SER A C 1
ATOM 740 O O . SER A 1 95 ? 23.645 15.695 -49.755 1.00 88.31 95 SER A O 1
ATOM 742 N N . LEU A 1 96 ? 23.160 13.517 -49.490 1.00 91.06 96 LEU A N 1
ATOM 743 C CA . LEU A 1 96 ? 24.291 13.206 -48.610 1.00 91.06 96 LEU A CA 1
ATOM 744 C C . LEU A 1 96 ? 25.650 13.285 -49.333 1.00 91.06 96 LEU A C 1
ATOM 746 O O . LEU A 1 96 ? 26.647 13.707 -48.746 1.00 91.06 96 LEU A O 1
ATOM 750 N N . GLU A 1 97 ? 25.708 12.918 -50.615 1.00 91.38 97 GLU A N 1
ATOM 751 C CA . GLU A 1 97 ? 26.909 13.059 -51.454 1.00 91.38 97 GLU A CA 1
ATOM 752 C C . GLU A 1 97 ? 27.240 14.536 -51.751 1.00 91.38 97 GLU A C 1
ATOM 754 O O . GLU A 1 97 ? 28.404 14.934 -51.875 1.00 91.38 97 GLU A O 1
ATOM 759 N N . ALA A 1 98 ? 26.216 15.387 -51.834 1.00 92.56 98 ALA A N 1
ATOM 760 C CA . ALA A 1 98 ? 26.346 16.806 -52.153 1.00 92.56 98 ALA A CA 1
ATOM 761 C C . ALA A 1 98 ? 26.815 17.685 -50.976 1.00 92.56 98 ALA A C 1
ATOM 763 O O . ALA A 1 98 ? 27.121 18.860 -51.189 1.00 92.56 98 ALA A O 1
ATOM 764 N N . ILE A 1 99 ? 26.931 17.149 -49.756 1.00 94.94 99 ILE A N 1
ATOM 765 C CA . ILE A 1 99 ? 27.350 17.917 -48.574 1.00 94.94 99 ILE A CA 1
ATOM 766 C C . ILE A 1 99 ? 28.777 18.455 -48.744 1.00 94.94 99 ILE A C 1
ATOM 768 O O . ILE A 1 99 ? 29.684 17.751 -49.196 1.00 94.94 99 ILE A O 1
ATOM 772 N N . ARG A 1 100 ? 28.980 19.733 -48.396 1.00 93.31 100 ARG A N 1
ATOM 773 C CA . ARG A 1 100 ? 30.284 20.425 -48.479 1.00 93.31 100 ARG A CA 1
ATOM 774 C C . ARG A 1 100 ? 30.771 20.996 -47.148 1.00 93.31 100 ARG A C 1
ATOM 776 O O . ARG A 1 100 ? 31.971 21.184 -46.975 1.00 93.31 100 ARG A O 1
ATOM 783 N N . ASN A 1 101 ? 29.871 21.236 -46.202 1.00 94.56 101 ASN A N 1
ATOM 784 C CA . ASN A 1 101 ? 30.181 21.721 -44.861 1.00 94.56 101 ASN A CA 1
ATOM 785 C C . ASN A 1 101 ? 29.196 21.130 -43.847 1.00 94.56 101 ASN A C 1
ATOM 787 O O . ASN A 1 101 ? 28.162 20.581 -44.230 1.00 94.56 101 ASN A O 1
ATOM 791 N N . GLN A 1 102 ? 29.526 21.248 -42.563 1.00 92.31 102 GLN A N 1
ATOM 792 C CA . GLN A 1 102 ? 28.757 20.647 -41.477 1.00 92.31 102 GLN A CA 1
ATOM 793 C C . GLN A 1 102 ? 27.315 21.174 -41.408 1.00 92.31 102 GLN A C 1
ATOM 795 O O . GLN A 1 102 ? 26.391 20.399 -41.173 1.00 92.31 102 GLN A O 1
ATOM 800 N N . ALA A 1 103 ? 27.095 22.461 -41.694 1.00 91.12 103 ALA A N 1
ATOM 801 C CA . ALA A 1 103 ? 25.756 23.056 -41.719 1.00 91.12 103 ALA A CA 1
ATOM 802 C C . ALA A 1 103 ? 24.835 22.425 -42.781 1.00 91.12 103 ALA A C 1
ATOM 804 O O . ALA A 1 103 ? 23.617 22.432 -42.616 1.00 91.12 103 ALA A O 1
ATOM 805 N N . GLY A 1 104 ? 25.400 21.832 -43.840 1.00 90.50 104 GLY A N 1
ATOM 806 C CA . GLY A 1 104 ? 24.647 21.094 -44.853 1.00 90.50 104 GLY A CA 1
ATOM 807 C C . GLY A 1 104 ? 23.858 19.901 -44.301 1.00 90.50 104 GLY A C 1
ATOM 808 O O . GLY A 1 104 ? 22.825 19.565 -44.875 1.00 90.50 104 GLY A O 1
ATOM 809 N N . LEU A 1 105 ? 24.280 19.312 -43.171 1.00 91.62 105 LEU A N 1
ATOM 810 C CA . LEU A 1 105 ? 23.559 18.215 -42.508 1.00 91.62 105 LEU A CA 1
ATOM 811 C C . LEU A 1 105 ? 22.156 18.635 -42.043 1.00 91.62 105 LEU A C 1
ATOM 813 O O . LEU A 1 105 ? 21.227 17.836 -42.111 1.00 91.62 105 LEU A O 1
ATOM 817 N N . ASN A 1 106 ? 21.975 19.905 -41.662 1.00 89.31 106 ASN A N 1
ATOM 818 C CA . ASN A 1 106 ? 20.695 20.421 -41.165 1.00 89.31 106 ASN A CA 1
ATOM 819 C C . ASN A 1 106 ? 19.590 20.422 -42.229 1.00 89.31 106 ASN A C 1
ATOM 821 O O . ASN A 1 106 ? 18.415 20.494 -41.881 1.00 89.31 106 ASN A O 1
ATOM 825 N N . ASN A 1 107 ? 19.966 20.336 -43.508 1.00 87.31 107 ASN A N 1
ATOM 826 C CA . ASN A 1 107 ? 19.037 20.302 -44.636 1.00 87.31 107 ASN A CA 1
ATOM 827 C C . ASN A 1 107 ? 18.700 18.873 -45.085 1.00 87.31 107 ASN A C 1
ATOM 829 O O . ASN A 1 107 ? 17.955 18.701 -46.047 1.00 87.31 107 ASN A O 1
ATOM 833 N N . ILE A 1 108 ? 19.267 17.850 -44.441 1.00 90.06 108 ILE A N 1
ATOM 834 C CA . ILE A 1 108 ? 18.989 16.457 -44.778 1.00 90.06 108 ILE A CA 1
ATOM 835 C C . ILE A 1 108 ? 17.851 15.940 -43.910 1.00 90.06 108 ILE A C 1
ATOM 837 O O . ILE A 1 108 ? 17.885 16.015 -42.679 1.00 90.06 108 ILE A O 1
ATOM 841 N N . GLN A 1 109 ? 16.859 15.368 -44.580 1.00 89.06 109 GLN A N 1
ATOM 842 C CA . GLN A 1 109 ? 15.719 14.726 -43.952 1.00 89.06 109 GLN A CA 1
ATOM 843 C C . GLN A 1 109 ? 15.490 13.358 -44.596 1.00 89.06 109 GLN A C 1
ATOM 845 O O . GLN A 1 109 ? 15.699 13.181 -45.799 1.00 89.06 109 GLN A O 1
ATOM 850 N N . ILE A 1 110 ? 15.094 12.391 -43.775 1.00 90.50 110 ILE A N 1
ATOM 851 C CA . ILE A 1 110 ? 14.706 11.051 -44.204 1.00 90.50 110 ILE A CA 1
ATOM 852 C C . ILE A 1 110 ? 13.182 11.011 -44.323 1.00 90.50 110 ILE A C 1
ATOM 854 O O . ILE A 1 110 ? 12.508 11.348 -43.348 1.00 90.50 110 ILE A O 1
ATOM 858 N N . PRO A 1 111 ? 12.612 10.599 -45.464 1.00 89.62 111 PRO A N 1
ATOM 859 C CA . PRO A 1 111 ? 11.166 10.498 -45.595 1.00 89.62 111 PRO A CA 1
ATOM 860 C C . PRO A 1 111 ? 10.611 9.409 -44.671 1.00 89.62 111 PRO A C 1
ATOM 862 O O . PRO A 1 111 ? 11.204 8.341 -44.511 1.00 89.62 111 PRO A O 1
ATOM 865 N N . SER A 1 112 ? 9.430 9.652 -44.105 1.00 89.94 112 SER A N 1
ATOM 866 C CA . SER A 1 112 ? 8.697 8.714 -43.237 1.00 89.94 112 SER A CA 1
ATOM 867 C C . SER A 1 112 ? 8.459 7.348 -43.894 1.00 89.94 112 SER A C 1
ATOM 869 O O . SER A 1 112 ? 8.468 6.302 -43.241 1.00 89.94 112 SER A O 1
ATOM 871 N N . SER A 1 113 ? 8.329 7.327 -45.225 1.00 87.50 113 SER A N 1
ATOM 872 C CA . SER A 1 113 ? 8.249 6.099 -46.020 1.00 87.50 113 SER A CA 1
ATOM 873 C C . SER A 1 113 ? 9.480 5.199 -45.841 1.00 87.50 113 SER A C 1
ATOM 875 O O . SER A 1 113 ? 9.323 3.977 -45.804 1.00 87.50 113 SER A O 1
ATOM 877 N N . GLY A 1 114 ? 10.667 5.792 -45.679 1.00 86.81 114 GLY A N 1
ATOM 878 C CA . GLY A 1 114 ? 11.953 5.116 -45.522 1.00 86.81 114 GLY A CA 1
ATOM 879 C C . GLY A 1 114 ? 12.209 4.531 -44.131 1.00 86.81 114 GLY A C 1
ATOM 880 O O . GLY A 1 114 ? 13.103 3.701 -43.999 1.00 86.81 114 GLY A O 1
ATOM 881 N N . ILE A 1 115 ? 11.414 4.905 -43.121 1.00 91.50 115 ILE A N 1
ATOM 882 C CA . ILE A 1 115 ? 11.474 4.349 -41.763 1.00 91.50 115 ILE A CA 1
ATOM 883 C C . ILE A 1 115 ? 10.242 3.465 -41.558 1.00 91.50 115 ILE A C 1
ATOM 885 O O . ILE A 1 115 ? 9.121 3.945 -41.381 1.00 91.50 115 ILE A O 1
ATOM 889 N N . ASN A 1 116 ? 10.439 2.155 -41.658 1.00 89.38 116 ASN A N 1
ATOM 890 C CA . ASN A 1 116 ? 9.380 1.160 -41.528 1.00 89.38 116 ASN A CA 1
ATOM 891 C C . ASN A 1 116 ? 9.957 -0.186 -41.083 1.00 89.38 116 ASN A C 1
ATOM 893 O O . ASN A 1 116 ? 11.173 -0.362 -41.016 1.00 89.38 116 ASN A O 1
ATOM 897 N N . SER A 1 117 ? 9.072 -1.133 -40.783 1.00 87.50 117 SER A N 1
ATOM 898 C CA . SER A 1 117 ? 9.461 -2.451 -40.288 1.00 87.50 117 SER A CA 1
ATOM 899 C C . SER A 1 117 ? 10.105 -3.353 -41.349 1.00 87.50 117 SER A C 1
ATOM 901 O O . SER A 1 117 ? 10.811 -4.289 -40.984 1.00 87.50 117 SER A O 1
ATOM 903 N N . ASP A 1 118 ? 9.914 -3.100 -42.639 1.00 84.56 118 ASP A N 1
ATOM 904 C CA . ASP A 1 118 ? 10.379 -3.990 -43.712 1.00 84.56 118 ASP A CA 1
ATOM 905 C C . ASP A 1 118 ? 11.802 -3.648 -44.190 1.00 84.56 118 ASP A C 1
ATOM 907 O O . ASP A 1 118 ? 12.510 -4.502 -44.728 1.00 84.56 118 ASP A O 1
ATOM 911 N N . ASN A 1 119 ? 12.245 -2.412 -43.955 1.00 85.81 119 ASN A N 1
ATOM 912 C CA . ASN A 1 119 ? 13.561 -1.913 -44.340 1.00 85.81 119 ASN A CA 1
ATOM 913 C C . ASN A 1 119 ? 14.582 -2.004 -43.193 1.00 85.81 119 ASN A C 1
ATOM 915 O O . ASN A 1 119 ? 14.235 -2.024 -42.011 1.00 85.81 119 ASN A O 1
ATOM 919 N N . ASN A 1 120 ? 15.875 -1.993 -43.541 1.00 88.44 120 ASN A N 1
ATOM 920 C CA . ASN A 1 120 ? 16.926 -1.788 -42.542 1.00 88.44 120 ASN A CA 1
ATOM 921 C C . ASN A 1 120 ? 16.815 -0.372 -41.966 1.00 88.44 120 ASN A C 1
ATOM 923 O O . ASN A 1 120 ? 16.616 0.593 -42.704 1.00 88.44 120 ASN A O 1
ATOM 927 N N . ILE A 1 121 ? 16.965 -0.255 -40.651 1.00 89.81 121 ILE A N 1
ATOM 928 C CA . ILE A 1 121 ? 16.631 0.966 -39.919 1.00 89.81 121 ILE A CA 1
ATOM 929 C C . ILE A 1 121 ? 17.765 1.988 -40.068 1.00 89.81 121 ILE A C 1
ATOM 931 O O . ILE A 1 121 ? 18.913 1.633 -39.774 1.00 89.81 121 ILE A O 1
ATOM 935 N N . PRO A 1 122 ? 17.488 3.238 -40.490 1.00 92.06 122 PRO A N 1
ATOM 936 C CA . PRO A 1 122 ? 18.489 4.297 -40.502 1.00 92.06 122 PRO A CA 1
ATOM 937 C C . PRO A 1 122 ? 19.068 4.529 -39.104 1.00 92.06 122 PRO A C 1
ATOM 939 O O . PRO A 1 122 ? 18.322 4.563 -38.129 1.00 92.06 122 PRO A O 1
ATOM 942 N N . MET A 1 123 ? 20.382 4.706 -38.990 1.00 88.94 123 MET A N 1
ATOM 943 C CA . MET A 1 123 ? 21.041 4.992 -37.709 1.00 88.94 123 MET A CA 1
ATOM 944 C C . MET A 1 123 ? 22.016 6.147 -37.865 1.00 88.94 123 MET A C 1
ATOM 946 O O . MET A 1 123 ? 22.642 6.275 -38.915 1.00 88.94 123 MET A O 1
ATOM 950 N N . THR A 1 124 ? 22.185 6.963 -36.831 1.00 86.62 124 THR A N 1
ATOM 951 C CA . THR A 1 124 ? 23.071 8.131 -36.870 1.00 86.62 124 THR A CA 1
ATOM 952 C C . THR A 1 124 ? 23.974 8.209 -35.650 1.00 86.62 124 THR A C 1
ATOM 954 O O . THR A 1 124 ? 23.645 7.687 -34.590 1.00 86.62 124 THR A O 1
ATOM 957 N N . LEU A 1 125 ? 25.110 8.888 -35.798 1.00 84.88 125 LEU A N 1
ATOM 958 C CA . LEU A 1 125 ? 25.956 9.300 -34.680 1.00 84.88 125 LEU A CA 1
ATOM 959 C C . LEU A 1 125 ? 26.742 10.553 -35.061 1.00 84.88 125 LEU A C 1
ATOM 961 O O . LEU A 1 125 ? 27.285 10.640 -36.162 1.00 84.88 125 LEU A O 1
ATOM 965 N N . TYR A 1 126 ? 26.867 11.487 -34.124 1.00 85.25 126 TYR A N 1
ATOM 966 C CA . TYR A 1 126 ? 27.763 12.632 -34.237 1.00 85.25 126 TYR A CA 1
ATOM 967 C C . TYR A 1 126 ? 28.828 12.568 -33.142 1.00 85.25 126 TYR A C 1
ATOM 969 O O . TYR A 1 126 ? 28.492 12.459 -31.967 1.00 85.25 126 TYR A O 1
ATOM 977 N N . VAL A 1 127 ? 30.104 12.660 -33.521 1.00 80.69 127 VAL A N 1
ATOM 978 C CA . VAL A 1 127 ? 31.227 12.688 -32.574 1.00 80.69 127 VAL A CA 1
ATOM 979 C C . VAL A 1 127 ? 32.112 13.899 -32.871 1.00 80.69 127 VAL A C 1
ATOM 981 O O . VAL A 1 127 ? 32.812 13.904 -33.889 1.00 80.69 127 VAL A O 1
ATOM 984 N N . PRO A 1 128 ? 32.083 14.946 -32.031 1.00 88.69 128 PRO A N 1
ATOM 985 C CA . PRO A 1 128 ? 32.902 16.132 -32.234 1.00 88.69 128 PRO A CA 1
ATOM 986 C C . PRO A 1 128 ? 34.355 15.916 -31.789 1.00 88.69 128 PRO A C 1
ATOM 988 O O . PRO A 1 128 ? 34.644 15.040 -30.977 1.00 88.69 128 PRO A O 1
ATOM 991 N N . ASN A 1 129 ? 35.251 16.788 -32.257 1.00 88.44 129 ASN A N 1
ATOM 992 C CA . ASN A 1 129 ? 36.609 16.960 -31.721 1.00 88.44 129 ASN A CA 1
ATOM 993 C C . ASN A 1 129 ? 37.456 15.670 -31.661 1.00 88.44 129 ASN A C 1
ATOM 995 O O . ASN A 1 129 ? 38.153 15.414 -30.680 1.00 88.44 129 ASN A O 1
ATOM 999 N N . VAL A 1 130 ? 37.406 14.855 -32.713 1.00 87.56 130 VAL A N 1
ATOM 1000 C CA . VAL A 1 130 ? 38.216 13.638 -32.841 1.00 87.56 130 VAL A CA 1
ATOM 1001 C C . VAL A 1 130 ? 39.570 13.980 -33.449 1.00 87.56 130 VAL A C 1
ATOM 1003 O O . VAL A 1 130 ? 39.647 14.490 -34.571 1.00 87.56 130 VAL A O 1
ATOM 1006 N N . THR A 1 131 ? 40.650 13.651 -32.746 1.00 91.19 131 THR A N 1
ATOM 1007 C CA . THR A 1 131 ? 42.014 13.803 -33.263 1.00 91.19 131 THR A CA 1
ATOM 1008 C C . THR A 1 131 ? 42.436 12.525 -33.979 1.00 91.19 131 THR A C 1
ATOM 1010 O O . THR A 1 131 ? 42.610 11.480 -33.357 1.00 91.19 131 THR A O 1
ATOM 1013 N N . VAL A 1 132 ? 42.633 12.601 -35.292 1.00 90.88 132 VAL A N 1
ATOM 1014 C CA . VAL A 1 132 ? 43.218 11.521 -36.097 1.00 90.88 132 VAL A CA 1
ATOM 1015 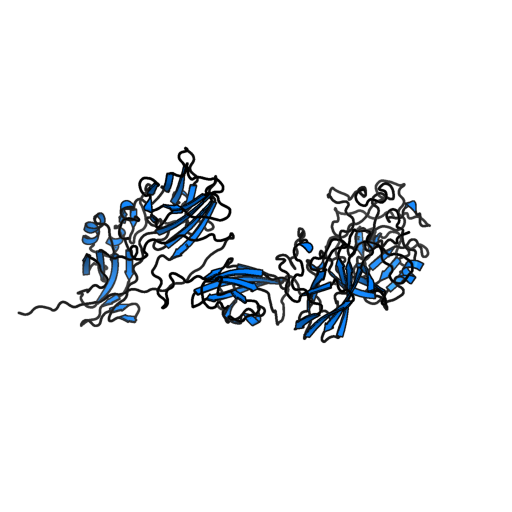C C . VAL A 1 132 ? 44.738 11.627 -36.022 1.00 90.88 132 VAL A C 1
ATOM 1017 O O . VAL A 1 132 ? 45.306 12.663 -36.381 1.00 90.88 132 VAL A O 1
ATOM 1020 N N . LEU A 1 133 ? 45.395 10.563 -35.559 1.00 88.06 133 LEU A N 1
ATOM 1021 C CA . LEU A 1 133 ? 46.842 10.533 -35.350 1.00 88.06 133 LEU A CA 1
ATOM 1022 C C . LEU A 1 133 ? 47.612 10.240 -36.654 1.00 88.06 133 LEU A C 1
ATOM 1024 O O . LEU A 1 133 ? 47.075 9.597 -37.564 1.00 88.06 133 LEU A O 1
ATOM 1028 N N . PRO A 1 134 ? 48.869 10.712 -36.780 1.00 83.31 134 PRO A N 1
ATOM 1029 C CA . PRO A 1 134 ? 49.742 10.334 -37.889 1.00 83.31 134 PRO A CA 1
ATOM 1030 C C . PRO A 1 134 ? 50.092 8.836 -37.857 1.00 83.31 134 PRO A C 1
ATOM 1032 O O . PRO A 1 134 ? 49.842 8.138 -36.879 1.00 83.31 134 PRO A O 1
ATOM 1035 N N . ASP A 1 135 ? 50.645 8.336 -38.964 1.00 73.88 135 ASP A N 1
ATOM 1036 C CA . ASP A 1 135 ? 51.282 7.012 -39.057 1.00 73.88 135 ASP A CA 1
ATOM 1037 C C . ASP A 1 135 ? 50.431 5.805 -38.605 1.00 73.88 135 ASP A C 1
ATOM 1039 O O . ASP A 1 135 ? 50.956 4.778 -38.189 1.00 73.88 135 ASP A O 1
ATOM 1043 N N . GLN A 1 136 ? 49.105 5.890 -38.780 1.00 62.41 136 GLN A N 1
ATOM 1044 C CA . GLN A 1 136 ? 48.129 4.847 -38.422 1.00 62.41 136 GLN A CA 1
ATOM 1045 C C . GLN A 1 136 ? 47.998 4.558 -36.925 1.00 62.41 136 GLN A C 1
ATOM 1047 O O . GLN A 1 136 ? 47.511 3.491 -36.549 1.00 62.41 136 GLN A O 1
ATOM 1052 N N . GLU A 1 137 ? 48.366 5.501 -36.062 1.00 73.31 137 GLU A N 1
ATOM 1053 C CA . GLU A 1 137 ? 48.255 5.287 -34.621 1.00 73.31 137 GLU A CA 1
ATOM 1054 C C . GLU A 1 137 ? 46.804 5.334 -34.111 1.00 73.31 137 GLU A C 1
ATOM 1056 O O . GLU A 1 137 ? 46.584 5.135 -32.930 1.00 73.31 137 GLU A O 1
ATOM 1061 N N . GLY A 1 138 ? 45.787 5.507 -34.960 1.00 80.88 138 GLY A N 1
ATOM 1062 C CA . GLY A 1 138 ? 44.378 5.479 -34.554 1.00 80.88 138 GLY A CA 1
ATOM 1063 C C . GLY A 1 138 ? 43.825 6.874 -34.269 1.00 80.88 138 GLY A C 1
ATOM 1064 O O . GLY A 1 138 ? 44.173 7.836 -34.959 1.00 80.88 138 GLY A O 1
ATOM 1065 N N . VAL A 1 139 ? 42.921 6.991 -33.298 1.00 83.81 139 VAL A N 1
ATOM 1066 C CA . VAL A 1 139 ? 42.263 8.264 -32.957 1.00 83.81 139 VAL A CA 1
ATOM 1067 C C . VAL A 1 139 ? 42.285 8.531 -31.460 1.00 83.81 139 VAL A C 1
ATOM 1069 O O . VAL A 1 139 ? 42.319 7.606 -30.651 1.00 83.81 139 VAL A O 1
ATOM 1072 N N . VAL A 1 140 ? 42.215 9.806 -31.091 1.00 78.88 140 VAL A N 1
ATOM 1073 C CA . VAL A 1 140 ? 41.936 10.246 -29.725 1.00 78.88 140 VAL A CA 1
ATOM 1074 C C . VAL A 1 140 ? 40.551 10.882 -29.696 1.00 78.88 140 VAL A C 1
ATOM 1076 O O . VAL A 1 140 ? 40.268 11.794 -30.473 1.00 78.88 140 VAL A O 1
ATOM 1079 N N . VAL A 1 141 ? 39.692 10.397 -28.803 1.00 78.44 141 VAL A N 1
ATOM 1080 C CA . VAL A 1 141 ? 38.332 10.910 -28.583 1.00 78.44 141 VAL A CA 1
ATOM 1081 C C . VAL A 1 141 ? 38.211 11.246 -27.106 1.00 78.44 141 VAL A C 1
ATOM 1083 O O . VAL A 1 141 ? 38.473 10.389 -26.266 1.00 78.44 141 VAL A O 1
ATOM 1086 N N . GLU A 1 142 ? 37.894 12.503 -26.788 1.00 79.44 142 GLU A N 1
ATOM 1087 C CA . GLU A 1 142 ? 37.801 12.999 -25.401 1.00 79.44 142 GLU A CA 1
ATOM 1088 C C . GLU A 1 142 ? 39.054 12.695 -24.549 1.00 79.44 142 GLU A C 1
ATOM 1090 O O . GLU A 1 142 ? 38.982 12.411 -23.356 1.00 79.44 142 GLU A O 1
ATOM 1095 N N . GLY A 1 143 ? 40.236 12.733 -25.174 1.00 75.31 143 GLY A N 1
ATOM 1096 C CA . GLY A 1 143 ? 41.514 12.447 -24.511 1.00 75.31 143 GLY A CA 1
ATOM 1097 C C . GLY A 1 143 ? 41.839 10.957 -24.343 1.00 75.31 143 GLY A C 1
ATOM 1098 O O . GLY A 1 143 ? 42.912 10.631 -23.838 1.00 75.31 143 GLY A O 1
ATOM 1099 N N . VAL A 1 144 ? 40.967 10.050 -24.796 1.00 69.81 144 VAL A N 1
ATOM 1100 C CA . VAL A 1 144 ? 41.192 8.599 -24.766 1.00 69.81 144 VAL A CA 1
ATOM 1101 C C . VAL A 1 144 ? 41.684 8.110 -26.124 1.00 69.81 144 VAL A C 1
ATOM 1103 O O . VAL A 1 144 ? 41.092 8.410 -27.158 1.00 69.81 144 VAL A O 1
ATOM 1106 N N . TYR A 1 145 ? 42.774 7.347 -26.111 1.00 81.31 145 TYR A N 1
ATOM 1107 C CA . TYR A 1 145 ? 43.384 6.750 -27.294 1.00 81.31 145 TYR A CA 1
ATOM 1108 C C . TYR A 1 145 ? 42.671 5.462 -27.729 1.00 81.31 145 TYR A C 1
ATOM 1110 O O . TYR A 1 145 ? 42.445 4.567 -26.913 1.00 81.31 145 TYR A O 1
ATOM 1118 N N . TYR A 1 146 ? 42.422 5.333 -29.032 1.00 74.19 146 TYR A N 1
ATOM 1119 C CA . TYR A 1 146 ? 41.843 4.151 -29.657 1.00 74.19 146 TYR A CA 1
ATOM 1120 C C . TYR A 1 146 ? 42.635 3.735 -30.899 1.00 74.19 146 TYR A C 1
ATOM 1122 O O . TYR A 1 146 ? 42.602 4.413 -31.926 1.00 74.19 146 TYR A O 1
ATOM 1130 N N . SER A 1 147 ? 43.272 2.564 -30.841 1.00 77.06 147 SER A N 1
ATOM 1131 C CA . SER A 1 147 ? 43.858 1.910 -32.022 1.00 77.06 147 SER A CA 1
ATOM 1132 C C . SER A 1 147 ? 42.785 1.297 -32.932 1.00 77.06 147 SER A C 1
ATOM 1134 O O . SER A 1 147 ? 42.897 1.353 -34.153 1.00 77.06 147 SER A O 1
ATOM 1136 N N . ASN A 1 148 ? 41.708 0.783 -32.330 1.00 73.62 148 ASN A N 1
ATOM 1137 C CA . ASN A 1 148 ? 40.445 0.438 -32.978 1.00 73.62 148 ASN A CA 1
ATOM 1138 C C . ASN A 1 148 ? 39.345 1.226 -32.267 1.00 73.62 148 ASN A C 1
ATOM 1140 O O . ASN A 1 148 ? 39.069 0.990 -31.092 1.00 73.62 148 ASN A O 1
ATOM 1144 N N . TRP A 1 149 ? 38.755 2.200 -32.950 1.00 74.38 149 TRP A N 1
ATOM 1145 C CA . TRP A 1 149 ? 37.792 3.110 -32.334 1.00 74.38 149 TRP A CA 1
ATOM 1146 C C . TRP A 1 149 ? 36.413 2.499 -32.339 1.00 74.38 149 TRP A C 1
ATOM 1148 O O . TRP A 1 149 ? 36.022 1.943 -33.340 1.00 74.38 149 TRP A O 1
ATOM 1158 N N . HIS A 1 150 ? 35.663 2.542 -31.248 1.00 71.69 150 HIS A N 1
ATOM 1159 C CA . HIS A 1 150 ? 34.353 1.918 -31.214 1.00 71.69 150 HIS A CA 1
ATOM 1160 C C . HIS A 1 150 ? 33.203 2.949 -31.174 1.00 71.69 150 HIS A C 1
ATOM 1162 O O . HIS A 1 150 ? 33.266 3.855 -30.353 1.00 71.69 150 HIS A O 1
ATOM 1168 N N . VAL A 1 151 ? 32.180 2.861 -32.051 1.00 65.69 151 VAL A N 1
ATOM 1169 C CA . VAL A 1 151 ? 31.123 3.894 -32.211 1.00 65.69 151 VAL A CA 1
ATOM 1170 C C . VAL A 1 151 ? 29.684 3.369 -32.137 1.00 65.69 151 VAL A C 1
ATOM 1172 O O . VAL A 1 151 ? 29.179 2.755 -33.062 1.00 65.69 151 VAL A O 1
ATOM 1175 N N . ALA A 1 152 ? 28.951 3.632 -31.063 1.00 68.50 152 ALA A N 1
ATOM 1176 C CA . ALA A 1 152 ? 27.541 3.238 -30.988 1.00 68.50 152 ALA A CA 1
ATOM 1177 C C . ALA A 1 152 ? 26.667 4.117 -31.897 1.00 68.50 152 ALA A C 1
ATOM 1179 O O . ALA A 1 152 ? 26.521 5.305 -31.640 1.00 68.50 152 ALA A O 1
ATOM 1180 N N . LEU A 1 153 ? 26.108 3.539 -32.965 1.00 72.19 153 LEU A N 1
ATOM 1181 C CA . LEU A 1 153 ? 25.092 4.212 -33.774 1.00 72.19 153 LEU A CA 1
ATOM 1182 C C . LEU A 1 153 ? 23.731 4.091 -33.088 1.00 72.19 153 LEU A C 1
ATOM 1184 O O . LEU A 1 153 ? 23.398 3.028 -32.565 1.00 72.19 153 LEU A O 1
ATOM 1188 N N . GLU A 1 154 ? 22.944 5.159 -33.134 1.00 77.31 154 GLU A N 1
ATOM 1189 C CA . GLU A 1 154 ? 21.597 5.202 -32.565 1.00 77.31 154 GLU A CA 1
ATOM 1190 C C . GLU A 1 154 ? 20.553 5.083 -33.674 1.00 77.31 154 GLU A C 1
ATOM 1192 O O . GLU A 1 154 ? 20.692 5.719 -34.723 1.00 77.31 154 GLU A O 1
ATOM 1197 N N . HIS A 1 155 ? 19.499 4.291 -33.461 1.00 84.75 155 HIS A N 1
ATOM 1198 C CA . HIS A 1 155 ? 18.414 4.164 -34.431 1.00 84.75 155 HIS A CA 1
ATOM 1199 C C . HIS A 1 155 ? 17.688 5.500 -34.602 1.00 84.75 155 HIS A C 1
ATOM 1201 O O . HIS A 1 155 ? 17.168 6.069 -33.646 1.00 84.75 155 HIS A O 1
ATOM 1207 N N . LEU A 1 156 ? 17.552 5.962 -35.842 1.00 89.25 156 LEU A N 1
ATOM 1208 C CA . LEU A 1 156 ? 16.728 7.114 -36.200 1.00 89.25 156 LEU A CA 1
ATOM 1209 C C . LEU A 1 156 ? 15.278 6.668 -36.452 1.00 89.25 156 LEU A C 1
ATOM 1211 O O . LEU A 1 156 ? 14.697 6.888 -37.512 1.00 89.25 156 LEU A O 1
ATOM 1215 N N . ALA A 1 157 ? 14.719 5.968 -35.471 1.00 89.12 157 ALA A N 1
ATOM 1216 C CA . ALA A 1 157 ? 13.401 5.348 -35.495 1.00 89.12 157 ALA A CA 1
ATOM 1217 C C . ALA A 1 157 ? 12.864 5.216 -34.061 1.00 89.12 157 ALA A C 1
ATOM 1219 O O . ALA A 1 157 ? 13.628 5.322 -33.098 1.00 89.12 157 ALA A O 1
ATOM 1220 N N . VAL A 1 158 ? 11.580 4.879 -33.931 1.00 86.12 158 VAL A N 1
ATOM 1221 C CA . VAL A 1 158 ? 10.985 4.321 -32.701 1.00 86.12 158 VAL A CA 1
ATOM 1222 C C . VAL A 1 158 ? 10.392 2.935 -32.960 1.00 86.12 158 VAL A C 1
ATOM 1224 O O . VAL A 1 158 ? 9.904 2.656 -34.061 1.00 86.12 158 VAL A O 1
ATOM 1227 N N . ARG A 1 159 ? 10.446 2.059 -31.956 1.00 83.62 159 ARG A N 1
ATOM 1228 C CA . ARG A 1 159 ? 9.873 0.710 -32.007 1.00 83.62 159 ARG A CA 1
ATOM 1229 C C . ARG A 1 159 ? 8.634 0.629 -31.139 1.00 83.62 159 ARG A C 1
ATOM 1231 O O . ARG A 1 159 ? 8.589 1.238 -30.081 1.00 83.62 159 ARG A O 1
ATOM 1238 N N . PHE A 1 160 ? 7.667 -0.164 -31.574 1.00 80.06 160 PHE A N 1
ATOM 1239 C CA . PHE A 1 160 ? 6.508 -0.549 -30.795 1.00 80.06 160 PHE A CA 1
ATOM 1240 C C . PHE A 1 160 ? 6.370 -2.067 -30.737 1.00 80.06 160 PHE A C 1
ATOM 1242 O O . PHE A 1 160 ? 6.393 -2.758 -31.761 1.00 80.06 160 PHE A O 1
ATOM 1249 N N . ASP A 1 161 ? 6.142 -2.562 -29.527 1.00 74.31 161 ASP A N 1
ATOM 1250 C CA . ASP A 1 161 ? 5.710 -3.925 -29.249 1.00 74.31 161 ASP A CA 1
ATOM 1251 C C . ASP A 1 161 ? 4.389 -3.848 -28.472 1.00 74.31 161 ASP A C 1
ATOM 1253 O O . ASP A 1 161 ? 4.358 -3.348 -27.345 1.00 74.31 161 ASP A O 1
ATOM 1257 N N . LEU A 1 162 ? 3.285 -4.309 -29.076 1.00 77.12 162 LEU A N 1
ATOM 1258 C CA . LEU A 1 162 ? 1.948 -4.119 -28.507 1.00 77.12 162 LEU A CA 1
ATOM 1259 C C . LEU A 1 162 ? 1.286 -5.433 -28.092 1.00 77.12 162 LEU A C 1
ATOM 1261 O O . LEU A 1 162 ? 1.320 -6.434 -28.812 1.00 77.12 162 LEU A O 1
ATOM 1265 N N . VAL A 1 163 ? 0.584 -5.388 -26.963 1.00 78.81 163 VAL A N 1
ATOM 1266 C CA . VAL A 1 163 ? -0.375 -6.397 -26.515 1.00 78.81 163 VAL A CA 1
ATOM 1267 C C . VAL A 1 163 ? -1.742 -5.736 -26.390 1.00 78.81 163 VAL A C 1
ATOM 1269 O O . VAL A 1 163 ? -1.946 -4.832 -25.583 1.00 78.81 163 VAL A O 1
ATOM 1272 N N . LEU A 1 164 ? -2.693 -6.213 -27.181 1.00 81.88 164 LEU A N 1
ATOM 1273 C CA . LEU A 1 164 ? -4.085 -5.786 -27.172 1.00 81.88 164 LEU A CA 1
ATOM 1274 C C . LEU A 1 164 ? -4.919 -6.856 -26.469 1.00 81.88 164 LEU A C 1
ATOM 1276 O O . LEU A 1 164 ? -4.785 -8.039 -26.774 1.00 81.88 164 LEU A O 1
ATOM 1280 N N . LYS A 1 165 ? -5.806 -6.468 -25.555 1.00 81.44 165 LYS A N 1
ATOM 1281 C CA . LYS A 1 165 ? -6.741 -7.388 -24.883 1.00 81.44 165 LYS A CA 1
ATOM 1282 C C . LYS A 1 165 ? -8.129 -6.777 -24.777 1.00 81.44 165 LYS A C 1
ATOM 1284 O O . LYS A 1 165 ? -8.253 -5.571 -24.638 1.00 81.44 165 LYS A O 1
ATOM 1289 N N . SER A 1 166 ? -9.189 -7.578 -24.808 1.00 84.12 166 SER A N 1
ATOM 1290 C CA . SER A 1 166 ? -10.558 -7.067 -24.660 1.00 84.12 166 SER A CA 1
ATOM 1291 C C . SER A 1 166 ? -11.418 -7.973 -23.792 1.00 84.12 166 SER A C 1
ATOM 1293 O O . SER A 1 166 ? -11.220 -9.186 -23.733 1.00 84.12 166 SER A O 1
ATOM 1295 N N . LYS A 1 167 ? -12.374 -7.361 -23.080 1.00 84.94 167 LYS A N 1
ATOM 1296 C CA . LYS A 1 167 ? -13.432 -8.064 -22.335 1.00 84.94 167 LYS A CA 1
ATOM 1297 C C . LYS A 1 167 ? -14.535 -8.591 -23.255 1.00 84.94 167 LYS A C 1
ATOM 1299 O O . LYS A 1 167 ? -15.320 -9.430 -22.825 1.00 84.94 167 LYS A O 1
ATOM 1304 N N . ARG A 1 168 ? -14.596 -8.103 -24.497 1.00 83.31 168 ARG A N 1
ATOM 1305 C CA . ARG A 1 168 ? -15.434 -8.651 -25.566 1.00 83.31 168 ARG A CA 1
ATOM 1306 C C . ARG A 1 168 ? -14.579 -9.537 -26.460 1.00 83.31 168 ARG A C 1
ATOM 1308 O O . ARG A 1 168 ? -13.385 -9.296 -26.603 1.00 83.31 168 ARG A O 1
ATOM 1315 N N . ASP A 1 169 ? -15.190 -10.548 -27.060 1.00 87.38 169 ASP A N 1
ATOM 1316 C CA . ASP A 1 169 ? -14.524 -11.310 -28.111 1.00 87.38 169 ASP A CA 1
ATOM 1317 C C . ASP A 1 169 ? -14.545 -10.498 -29.415 1.00 87.38 169 ASP A C 1
ATOM 1319 O O . ASP A 1 169 ? -15.619 -10.211 -29.945 1.00 87.38 169 ASP A O 1
ATOM 1323 N N . LEU A 1 170 ? -13.367 -10.088 -29.896 1.00 88.62 170 LEU A N 1
ATOM 1324 C CA . LEU A 1 170 ? -13.204 -9.287 -31.116 1.00 88.62 170 LEU A CA 1
ATOM 1325 C C . LEU A 1 170 ? -12.741 -10.126 -32.316 1.00 88.62 170 LEU A C 1
ATOM 1327 O O . LEU A 1 170 ? -12.368 -9.569 -33.347 1.00 88.62 170 LEU A O 1
ATOM 1331 N N . SER A 1 171 ? -12.758 -11.460 -32.219 1.00 87.31 171 SER A N 1
ATOM 1332 C CA . SER A 1 171 ? -12.208 -12.356 -33.250 1.00 87.31 171 SER A CA 1
ATOM 1333 C C . SER A 1 171 ? -12.838 -12.177 -34.636 1.00 87.31 171 SER A C 1
ATOM 1335 O O . SER A 1 171 ? -12.191 -12.459 -35.639 1.00 87.31 171 SER A O 1
ATOM 1337 N N . THR A 1 172 ? -14.090 -11.714 -34.705 1.00 85.00 172 THR A N 1
ATOM 1338 C CA . THR A 1 172 ? -14.838 -11.520 -35.962 1.00 85.00 172 THR A CA 1
ATOM 1339 C C . THR A 1 172 ? -14.853 -10.076 -36.461 1.00 85.00 172 THR A C 1
ATOM 1341 O O . THR A 1 172 ? -15.228 -9.845 -37.607 1.00 85.00 172 THR A O 1
ATOM 1344 N N . THR A 1 173 ? -14.461 -9.109 -35.627 1.00 87.81 173 THR A N 1
ATOM 1345 C CA . THR A 1 173 ? -14.563 -7.672 -35.931 1.00 87.81 173 THR A CA 1
ATOM 1346 C C . THR A 1 173 ? -13.209 -6.984 -36.059 1.00 87.81 173 THR A C 1
ATOM 1348 O O . THR A 1 173 ? -13.123 -5.981 -36.764 1.00 87.81 173 THR A O 1
ATOM 1351 N N . PHE A 1 174 ? -12.156 -7.501 -35.417 1.00 91.94 174 PHE A N 1
ATOM 1352 C CA . PHE A 1 174 ? -10.796 -6.972 -35.521 1.00 91.94 174 PHE A CA 1
ATOM 1353 C C . PHE A 1 174 ? -10.236 -7.160 -36.936 1.00 91.94 174 PHE A C 1
ATOM 1355 O O . PHE A 1 174 ? -10.101 -8.283 -37.421 1.00 91.94 174 PHE A O 1
ATOM 1362 N N . THR A 1 175 ? -9.861 -6.056 -37.579 1.00 93.44 175 THR A N 1
ATOM 1363 C CA . THR A 1 175 ? -9.330 -6.041 -38.952 1.00 93.44 175 THR A CA 1
ATOM 1364 C C . THR A 1 175 ? -7.875 -5.587 -39.029 1.00 93.44 175 THR A C 1
ATOM 1366 O O . THR A 1 175 ? -7.194 -5.944 -39.993 1.00 93.44 175 THR A O 1
ATOM 1369 N N . GLY A 1 176 ? -7.358 -4.887 -38.015 1.00 94.00 176 GLY A 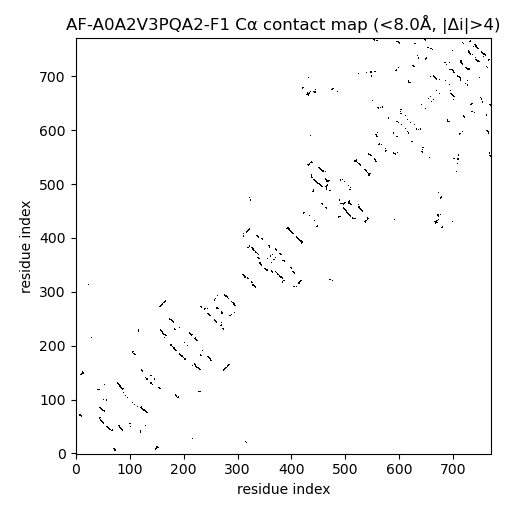N 1
ATOM 1370 C CA . GLY A 1 176 ? -5.986 -4.383 -38.002 1.00 94.00 176 GLY A CA 1
ATOM 1371 C C . GLY A 1 176 ? -5.739 -3.285 -36.970 1.00 94.00 176 GLY A C 1
ATOM 1372 O O . GLY A 1 176 ? -6.531 -3.086 -36.051 1.00 94.00 176 GLY A O 1
ATOM 1373 N N . VAL A 1 177 ? -4.638 -2.561 -37.148 1.00 94.31 177 VAL A N 1
ATOM 1374 C CA . VAL A 1 177 ? -4.280 -1.365 -36.378 1.00 94.31 177 VAL A CA 1
ATOM 1375 C C . VAL A 1 177 ? -3.762 -0.262 -37.298 1.00 94.31 177 VAL A C 1
ATOM 1377 O O . VAL A 1 177 ? -3.209 -0.539 -38.364 1.00 94.31 177 VAL A O 1
ATOM 1380 N N . GLU A 1 178 ? -3.911 0.983 -36.871 1.00 94.00 178 GLU A N 1
ATOM 1381 C CA . GLU A 1 178 ? -3.462 2.172 -37.590 1.00 94.00 178 GLU A CA 1
ATOM 1382 C C . GLU A 1 178 ? -2.705 3.107 -36.648 1.00 94.00 178 GLU A C 1
ATOM 1384 O O . GLU A 1 178 ? -3.172 3.393 -35.550 1.00 94.00 178 GLU A O 1
ATOM 1389 N N . PHE A 1 179 ? -1.559 3.608 -37.101 1.00 93.56 179 PHE A N 1
ATOM 1390 C CA . PHE A 1 179 ? -0.863 4.750 -36.520 1.00 93.56 179 PHE A CA 1
ATOM 1391 C C . PHE A 1 179 ? -1.032 5.937 -37.462 1.00 93.56 179 PHE A C 1
ATOM 1393 O O . PHE A 1 179 ? -0.750 5.816 -38.654 1.00 93.56 179 PHE A O 1
ATOM 1400 N N . HIS A 1 180 ? -1.464 7.079 -36.947 1.00 90.50 180 HIS A N 1
ATOM 1401 C CA . HIS A 1 180 ? -1.744 8.272 -37.740 1.00 90.50 180 HIS A CA 1
ATOM 1402 C C . HIS A 1 180 ? -1.135 9.519 -37.098 1.00 90.50 180 HIS A C 1
ATOM 1404 O O . HIS A 1 180 ? -0.661 9.482 -35.962 1.00 90.50 180 HIS A O 1
ATOM 1410 N N . ASN A 1 181 ? -1.158 10.633 -37.834 1.00 90.62 181 ASN A N 1
ATOM 1411 C CA . ASN A 1 181 ? -0.503 11.883 -37.439 1.00 90.62 181 ASN A CA 1
ATOM 1412 C C . ASN A 1 181 ? 1.022 11.718 -37.261 1.00 90.62 181 ASN A C 1
ATOM 1414 O O . ASN A 1 181 ? 1.634 12.322 -36.386 1.00 90.62 181 ASN A O 1
ATOM 1418 N N . LEU A 1 182 ? 1.645 10.859 -38.076 1.00 92.44 182 LEU A N 1
ATOM 1419 C CA . LEU A 1 182 ? 3.096 10.675 -38.087 1.00 92.44 182 LEU A CA 1
ATOM 1420 C C . LEU A 1 182 ? 3.763 11.815 -38.874 1.00 92.44 182 LEU A C 1
ATOM 1422 O O . LEU A 1 182 ? 3.179 12.301 -39.852 1.00 92.44 182 LEU A O 1
ATOM 1426 N N . PRO A 1 183 ? 4.997 12.214 -38.519 1.00 91.81 183 PRO A N 1
ATOM 1427 C CA . PRO A 1 183 ? 5.741 13.190 -39.305 1.00 91.81 183 PRO A CA 1
ATOM 1428 C C . PRO A 1 183 ? 6.009 12.654 -40.716 1.00 91.81 183 PRO A C 1
ATOM 1430 O O . PRO A 1 183 ? 6.278 11.465 -40.905 1.00 91.81 183 PRO A O 1
ATOM 1433 N N . ASP A 1 184 ? 5.940 13.537 -41.711 1.00 91.06 184 ASP A N 1
ATOM 1434 C CA . ASP A 1 184 ? 6.249 13.242 -43.116 1.00 91.06 184 ASP A CA 1
ATOM 1435 C C . ASP A 1 184 ? 7.745 12.984 -43.375 1.00 91.06 184 ASP A C 1
ATOM 1437 O O . ASP A 1 184 ? 8.096 12.202 -44.262 1.00 91.06 184 ASP A O 1
ATOM 1441 N N . ASN A 1 185 ? 8.625 13.596 -42.582 1.00 89.62 185 ASN A N 1
ATOM 1442 C CA . ASN A 1 185 ? 10.077 13.524 -42.712 1.00 89.62 185 ASN A CA 1
ATOM 1443 C C . ASN A 1 185 ? 10.775 13.593 -41.345 1.00 89.62 185 ASN A C 1
ATOM 1445 O O . ASN A 1 185 ? 10.253 14.155 -40.389 1.00 89.62 185 ASN A O 1
ATOM 1449 N N . VAL A 1 186 ? 11.999 13.080 -41.262 1.00 90.94 186 VAL A N 1
ATOM 1450 C CA . VAL A 1 186 ? 12.800 13.032 -40.034 1.00 90.94 186 VAL A CA 1
ATOM 1451 C C . VAL A 1 186 ? 14.157 13.689 -40.289 1.00 90.94 186 VAL A C 1
ATOM 1453 O O . VAL A 1 186 ? 14.957 13.158 -41.062 1.00 90.94 186 VAL A O 1
ATOM 1456 N N . PRO A 1 187 ? 14.444 14.853 -39.684 1.00 88.88 187 PRO A N 1
ATOM 1457 C CA . PRO A 1 187 ? 15.752 15.488 -39.783 1.00 88.88 187 PRO A CA 1
ATOM 1458 C C . PRO A 1 187 ? 16.836 14.643 -39.112 1.00 88.88 187 PRO A C 1
ATOM 1460 O O . PRO A 1 187 ? 16.603 14.057 -38.058 1.00 88.88 187 PRO A O 1
ATOM 1463 N N . ILE A 1 188 ? 18.042 14.637 -39.683 1.00 87.00 188 ILE A N 1
ATOM 1464 C CA . ILE A 1 188 ? 19.180 13.903 -39.098 1.00 87.00 188 ILE A CA 1
ATOM 1465 C C . ILE A 1 188 ? 19.974 14.730 -38.070 1.00 87.00 188 ILE A C 1
ATOM 1467 O O . ILE A 1 188 ? 20.607 14.164 -37.185 1.00 87.00 188 ILE A O 1
ATOM 1471 N N . THR A 1 189 ? 19.954 16.065 -38.180 1.00 81.19 189 THR A N 1
ATOM 1472 C CA . THR A 1 189 ? 20.593 16.999 -37.222 1.00 81.19 189 THR A CA 1
ATOM 1473 C C . THR A 1 189 ? 19.811 18.297 -36.997 1.00 81.19 189 THR A C 1
ATOM 1475 O O . THR A 1 189 ? 20.033 18.973 -35.996 1.00 81.19 189 THR A O 1
ATOM 1478 N N . GLY A 1 190 ? 18.935 18.682 -37.934 1.00 74.56 190 GLY A N 1
ATOM 1479 C CA . GLY A 1 190 ? 18.142 19.912 -37.867 1.00 74.56 190 GLY A CA 1
ATOM 1480 C C . GLY A 1 190 ? 16.846 19.774 -37.060 1.00 74.56 190 GLY A C 1
ATOM 1481 O O . GLY A 1 190 ? 16.501 18.700 -36.577 1.00 74.56 190 GLY A O 1
ATOM 1482 N N . ASN A 1 191 ? 16.095 20.872 -36.956 1.00 74.50 191 ASN A N 1
ATOM 1483 C CA . ASN A 1 191 ? 14.752 20.854 -36.373 1.00 74.50 191 ASN A CA 1
ATOM 1484 C C . ASN A 1 191 ? 13.716 20.386 -37.400 1.00 74.50 191 ASN A C 1
ATOM 1486 O O . ASN A 1 191 ? 13.842 20.662 -38.595 1.00 74.50 191 ASN A O 1
ATOM 1490 N N . TYR A 1 192 ? 12.668 19.715 -36.926 1.00 78.38 192 TYR A N 1
ATOM 1491 C CA . TYR A 1 192 ? 11.549 19.327 -37.776 1.00 78.38 192 TYR A CA 1
ATOM 1492 C C . TYR A 1 192 ? 10.709 20.549 -38.174 1.00 78.38 192 TYR A C 1
ATOM 1494 O O . TYR A 1 192 ? 10.324 21.352 -37.324 1.00 78.38 192 TYR A O 1
ATOM 1502 N N . SER A 1 193 ? 10.427 20.685 -39.470 1.00 69.69 193 SER A N 1
ATOM 1503 C CA . SER A 1 193 ? 9.639 21.783 -40.055 1.00 69.69 193 SER A CA 1
ATOM 1504 C C . SER A 1 193 ? 8.571 21.305 -41.052 1.00 69.69 193 SER A C 1
ATOM 1506 O O . SER A 1 193 ? 8.007 22.126 -41.775 1.00 69.69 193 SER A O 1
ATOM 1508 N N . GLY A 1 194 ? 8.328 19.990 -41.117 1.00 78.00 194 GLY A N 1
ATOM 1509 C CA . GLY A 1 194 ? 7.373 19.360 -42.034 1.00 78.00 194 GLY A CA 1
ATOM 1510 C C . GLY A 1 194 ? 5.944 19.281 -41.486 1.00 78.00 194 GLY A C 1
ATOM 1511 O O . GLY A 1 194 ? 5.594 19.960 -40.519 1.00 78.00 194 GLY A O 1
ATOM 1512 N N . THR A 1 195 ? 5.119 18.446 -42.122 1.00 83.00 195 THR A N 1
ATOM 1513 C CA . THR A 1 195 ? 3.714 18.198 -41.757 1.00 83.00 195 THR A CA 1
ATOM 1514 C C . THR A 1 195 ? 3.463 16.797 -41.181 1.00 83.00 195 THR A C 1
ATOM 1516 O O . THR A 1 195 ? 3.985 15.799 -41.679 1.00 83.00 195 THR A O 1
ATOM 1519 N N . HIS A 1 196 ? 2.578 16.688 -40.188 1.00 86.12 196 HIS A N 1
ATOM 1520 C CA . HIS A 1 196 ? 2.151 15.413 -39.591 1.00 86.12 196 HIS A CA 1
ATOM 1521 C C . HIS A 1 196 ? 1.017 14.753 -40.383 1.00 86.12 196 HIS A C 1
ATOM 1523 O O . HIS A 1 196 ? -0.124 14.675 -39.944 1.00 86.12 196 HIS A O 1
ATOM 1529 N N . THR A 1 197 ? 1.305 14.322 -41.609 1.00 82.31 197 THR A N 1
ATOM 1530 C CA . THR A 1 197 ? 0.285 13.758 -42.518 1.00 82.31 197 THR A CA 1
ATOM 1531 C C . THR A 1 197 ? 0.466 12.270 -42.802 1.00 82.31 197 THR A C 1
ATOM 1533 O O . THR A 1 197 ? -0.379 11.660 -43.462 1.00 82.31 197 THR A O 1
ATOM 1536 N N . ALA A 1 198 ? 1.549 11.660 -42.313 1.00 90.44 198 ALA A N 1
ATOM 1537 C CA . ALA A 1 198 ? 1.841 10.261 -42.575 1.00 90.44 198 ALA A CA 1
ATOM 1538 C C . ALA A 1 198 ? 1.009 9.323 -41.681 1.00 90.44 198 ALA A C 1
ATOM 1540 O O . ALA A 1 198 ? 0.633 9.647 -40.552 1.00 90.44 198 ALA A O 1
ATOM 1541 N N . GLN A 1 199 ? 0.744 8.127 -42.206 1.00 92.69 199 GLN A N 1
ATOM 1542 C CA . GLN A 1 199 ? 0.003 7.063 -41.531 1.00 92.69 199 GLN A CA 1
ATOM 1543 C C . GLN A 1 199 ? 0.629 5.697 -41.834 1.00 92.69 199 GLN A C 1
ATOM 1545 O O . GLN A 1 199 ? 1.227 5.492 -42.896 1.00 92.69 199 GLN A O 1
ATOM 1550 N N . ARG A 1 200 ? 0.482 4.752 -40.906 1.00 93.12 200 ARG A N 1
ATOM 1551 C CA . ARG A 1 200 ? 0.899 3.354 -41.045 1.00 93.12 200 ARG A CA 1
ATOM 1552 C C . ARG A 1 200 ? -0.238 2.439 -40.630 1.00 93.12 200 ARG A C 1
ATOM 1554 O O . ARG A 1 200 ? -0.626 2.413 -39.468 1.00 93.12 200 ARG A O 1
ATOM 1561 N N . ILE A 1 201 ? -0.739 1.672 -41.592 1.00 93.44 201 ILE A N 1
ATOM 1562 C CA . ILE A 1 201 ? -1.856 0.750 -41.403 1.00 93.44 201 ILE A CA 1
ATOM 1563 C C . ILE A 1 201 ? -1.332 -0.676 -41.543 1.00 93.44 201 ILE A C 1
ATOM 1565 O O . ILE A 1 201 ? -0.733 -1.016 -42.561 1.00 93.44 201 ILE A O 1
ATOM 1569 N N . PHE A 1 202 ? -1.604 -1.504 -40.538 1.00 93.69 202 PHE A N 1
ATOM 1570 C CA . PHE A 1 202 ? -1.339 -2.937 -40.556 1.00 93.69 202 PHE A CA 1
ATOM 1571 C C . PHE A 1 202 ? -2.674 -3.669 -40.494 1.00 93.69 202 PHE A C 1
ATOM 1573 O O . PHE A 1 202 ? -3.412 -3.528 -39.520 1.00 93.69 202 PHE A O 1
ATOM 1580 N N . THR A 1 203 ? -3.001 -4.462 -41.513 1.00 93.94 203 THR A N 1
ATOM 1581 C CA . THR A 1 203 ? -4.257 -5.232 -41.524 1.00 93.94 203 THR A CA 1
ATOM 1582 C C . THR A 1 203 ? -3.990 -6.719 -41.395 1.00 93.94 203 THR A C 1
ATOM 1584 O O . THR A 1 203 ? -2.978 -7.228 -41.864 1.00 93.94 203 THR A O 1
ATOM 1587 N N . THR A 1 204 ? -4.932 -7.449 -40.813 1.00 91.12 204 THR A N 1
ATOM 1588 C CA . THR A 1 204 ? -4.869 -8.916 -40.697 1.00 91.12 204 THR A CA 1
ATOM 1589 C C . THR A 1 204 ? -4.800 -9.628 -42.052 1.00 91.12 204 THR A C 1
ATOM 1591 O O . THR A 1 204 ? -4.367 -10.774 -42.111 1.00 91.12 204 THR A O 1
ATOM 1594 N N . THR A 1 205 ? -5.209 -8.959 -43.138 1.00 91.19 205 THR A N 1
ATOM 1595 C CA . THR A 1 205 ? -5.156 -9.501 -44.504 1.00 91.19 205 THR A CA 1
ATOM 1596 C C . THR A 1 205 ? -3.839 -9.177 -45.206 1.00 91.19 205 THR A C 1
ATOM 1598 O O . THR A 1 205 ? -3.262 -10.056 -45.837 1.00 91.19 205 THR A O 1
ATOM 1601 N N . ALA A 1 206 ? -3.366 -7.931 -45.115 1.00 89.44 206 ALA A N 1
ATOM 1602 C CA . ALA A 1 206 ? -2.154 -7.497 -45.812 1.00 89.44 206 ALA A CA 1
ATOM 1603 C C . ALA A 1 206 ? -0.864 -7.787 -45.029 1.00 89.44 206 ALA A C 1
ATOM 1605 O O . ALA A 1 206 ? 0.187 -7.927 -45.642 1.00 89.44 206 ALA A O 1
ATOM 1606 N N . ASN A 1 207 ? -0.950 -7.875 -43.697 1.00 92.06 207 ASN A N 1
ATOM 1607 C CA . ASN A 1 207 ? 0.187 -7.981 -42.778 1.00 92.06 207 ASN A CA 1
ATOM 1608 C C . ASN A 1 207 ? -0.039 -9.054 -41.690 1.00 92.06 207 ASN A C 1
ATOM 1610 O O . ASN A 1 207 ? 0.131 -8.766 -40.499 1.00 92.06 207 ASN A O 1
ATOM 1614 N N . PRO A 1 208 ? -0.490 -10.277 -42.036 1.00 88.94 208 PRO A N 1
ATOM 1615 C CA . PRO A 1 208 ? -0.836 -11.301 -41.047 1.00 88.94 208 PRO A CA 1
ATOM 1616 C C . PRO A 1 208 ? 0.322 -11.648 -40.095 1.00 88.94 208 PRO A C 1
ATOM 1618 O O . PRO A 1 208 ? 0.084 -11.972 -38.935 1.00 88.94 208 PRO A O 1
ATOM 1621 N N . GLU A 1 209 ? 1.570 -11.543 -40.550 1.00 84.56 209 GLU A N 1
ATOM 1622 C CA . GLU A 1 209 ? 2.798 -11.828 -39.800 1.00 84.56 209 GLU A CA 1
ATOM 1623 C C . GLU A 1 209 ? 3.032 -10.912 -38.592 1.00 84.56 209 GLU A C 1
ATOM 1625 O O . GLU A 1 209 ? 3.708 -11.312 -37.638 1.00 84.56 209 GLU A O 1
ATOM 1630 N N . TYR A 1 210 ? 2.445 -9.712 -38.597 1.00 83.75 210 TYR A N 1
ATOM 1631 C CA . TYR A 1 210 ? 2.528 -8.776 -37.477 1.00 83.75 210 TYR A CA 1
ATOM 1632 C C . TYR A 1 210 ? 1.597 -9.174 -36.330 1.00 83.75 210 TYR A C 1
ATOM 1634 O O . TYR A 1 210 ? 1.802 -8.719 -35.208 1.00 83.75 210 TYR A O 1
ATOM 1642 N N . PHE A 1 211 ? 0.612 -10.048 -36.565 1.00 88.31 211 PHE A N 1
ATOM 1643 C CA . PHE A 1 211 ? -0.405 -10.400 -35.580 1.00 88.31 211 PHE A CA 1
ATOM 1644 C C . PHE A 1 211 ? -0.225 -11.824 -35.054 1.00 88.31 211 PHE A C 1
ATOM 1646 O O . PHE A 1 211 ? -0.186 -12.788 -35.814 1.00 88.31 211 PHE A O 1
ATOM 1653 N N . ALA A 1 212 ? -0.196 -11.986 -33.733 1.00 84.31 212 ALA A N 1
ATOM 1654 C CA . ALA A 1 212 ? -0.240 -13.305 -33.101 1.00 84.31 212 ALA A CA 1
ATOM 1655 C C . ALA A 1 212 ? -1.319 -13.375 -32.024 1.00 84.31 212 ALA A C 1
ATOM 1657 O O . ALA A 1 212 ? -1.525 -12.418 -31.280 1.00 84.31 212 ALA A O 1
ATOM 1658 N N . ASP A 1 213 ? -1.996 -14.516 -31.937 1.00 83.06 213 ASP A N 1
ATOM 1659 C CA . ASP A 1 213 ? -2.928 -14.787 -30.846 1.00 83.06 213 ASP A CA 1
ATOM 1660 C C . ASP A 1 213 ? -2.170 -15.032 -29.540 1.00 83.06 213 ASP A C 1
ATOM 1662 O O . ASP A 1 213 ? -1.093 -15.635 -29.521 1.00 83.06 213 ASP A O 1
ATOM 1666 N N . THR A 1 214 ? -2.748 -14.570 -28.434 1.00 77.75 214 THR A N 1
ATOM 1667 C CA . THR A 1 214 ? -2.277 -14.881 -27.083 1.00 77.75 214 THR A CA 1
ATOM 1668 C C . THR A 1 214 ? -3.451 -15.092 -26.148 1.00 77.75 214 THR A C 1
ATOM 1670 O O . THR A 1 214 ? -4.553 -14.601 -26.384 1.00 77.75 214 THR A O 1
ATOM 1673 N N . VAL A 1 215 ? -3.220 -15.846 -25.078 1.00 75.75 215 VAL A N 1
ATOM 1674 C CA . VAL A 1 215 ? -4.236 -16.124 -24.067 1.00 75.75 215 VAL A CA 1
ATOM 1675 C C . VAL A 1 215 ? -3.917 -15.312 -22.830 1.00 75.75 215 VAL A C 1
ATOM 1677 O O . VAL A 1 215 ? -2.849 -15.452 -22.234 1.00 75.75 215 VAL A O 1
ATOM 1680 N N . ILE A 1 216 ? -4.880 -14.484 -22.432 1.00 65.94 216 ILE A N 1
ATOM 1681 C CA . ILE A 1 216 ? -4.736 -13.586 -21.300 1.00 65.94 216 ILE A CA 1
ATOM 1682 C C . ILE A 1 216 ? -5.842 -13.863 -20.278 1.00 65.94 216 ILE A C 1
ATOM 1684 O O . ILE A 1 216 ? -7.025 -13.704 -20.564 1.00 65.94 216 ILE A O 1
ATOM 1688 N N . ALA A 1 217 ? -5.469 -14.286 -19.066 1.00 66.38 217 ALA A N 1
ATOM 1689 C CA . ALA A 1 217 ? -6.430 -14.646 -18.023 1.00 66.38 217 ALA A CA 1
ATOM 1690 C C . ALA A 1 217 ? -7.423 -13.502 -17.738 1.00 66.38 217 ALA A C 1
ATOM 1692 O O . ALA A 1 217 ? -7.036 -12.367 -17.462 1.00 66.38 217 ALA A O 1
ATOM 1693 N N . GLY A 1 218 ? -8.722 -13.805 -17.807 1.00 72.44 218 GLY A N 1
ATOM 1694 C CA . GLY A 1 218 ? -9.791 -12.825 -17.605 1.00 72.44 218 GLY A CA 1
ATOM 1695 C C . GLY A 1 218 ? -10.118 -11.951 -18.823 1.00 72.44 218 GLY A C 1
ATOM 1696 O O . GLY A 1 218 ? -10.932 -11.037 -18.679 1.00 72.44 218 GLY A O 1
ATOM 1697 N N . TYR A 1 219 ? -9.530 -12.212 -19.994 1.00 75.25 219 TYR A N 1
ATOM 1698 C CA . TYR A 1 219 ? -9.835 -11.530 -21.253 1.00 75.25 219 TYR A CA 1
ATOM 1699 C C . TYR A 1 219 ? -10.125 -12.575 -22.344 1.00 75.25 219 TYR A C 1
ATOM 1701 O O . TYR A 1 219 ? -9.230 -13.346 -22.684 1.00 75.25 219 TYR A O 1
ATOM 1709 N N . PRO A 1 220 ? -11.361 -12.652 -22.878 1.00 83.75 220 PRO A N 1
ATOM 1710 C CA . PRO A 1 220 ? -11.723 -13.637 -23.900 1.00 83.75 220 PRO A CA 1
ATOM 1711 C C . PRO A 1 220 ? -11.003 -13.437 -25.241 1.00 83.75 220 PRO A C 1
ATOM 1713 O O . PRO A 1 220 ? -10.939 -14.377 -26.024 1.00 83.75 220 PRO A O 1
ATOM 1716 N N . TRP A 1 221 ? -10.454 -12.248 -25.502 1.00 91.69 221 TRP A N 1
ATOM 1717 C CA . TRP A 1 221 ? -9.703 -11.943 -26.717 1.00 91.69 221 TRP A CA 1
ATOM 1718 C C . TRP A 1 221 ? -8.411 -11.203 -26.386 1.00 91.69 221 TRP A C 1
ATOM 1720 O O . TRP A 1 221 ? -8.424 -10.250 -25.596 1.00 91.69 221 TRP A O 1
ATOM 1730 N N . ALA A 1 222 ? -7.308 -11.622 -27.006 1.00 83.06 222 ALA A N 1
ATOM 1731 C CA . ALA A 1 222 ? -6.052 -10.894 -26.976 1.00 83.06 222 ALA A CA 1
ATOM 1732 C C . ALA A 1 222 ? -5.199 -11.155 -28.227 1.00 83.06 222 ALA A C 1
ATOM 1734 O O . ALA A 1 222 ? -5.128 -12.272 -28.744 1.00 83.06 222 ALA A O 1
ATOM 1735 N N . LYS A 1 223 ? -4.528 -10.102 -28.690 1.00 85.75 223 LYS A N 1
ATOM 1736 C CA . LYS A 1 223 ? -3.645 -10.088 -29.855 1.00 85.75 223 LYS A CA 1
ATOM 1737 C C . LYS A 1 223 ? -2.329 -9.423 -29.504 1.00 85.75 223 LYS A C 1
ATOM 1739 O O . LYS A 1 223 ? -2.258 -8.512 -28.689 1.00 85.75 223 LYS A O 1
ATOM 1744 N N . ILE A 1 224 ? -1.291 -9.854 -30.188 1.00 82.25 224 ILE A N 1
ATOM 1745 C CA . ILE A 1 224 ? 0.035 -9.261 -30.140 1.00 82.25 224 ILE A CA 1
ATOM 1746 C C . ILE A 1 224 ? 0.277 -8.621 -31.484 1.00 82.25 224 ILE A C 1
ATOM 1748 O O . ILE A 1 224 ? 0.064 -9.284 -32.500 1.00 82.25 224 ILE A O 1
ATOM 1752 N N . VAL A 1 225 ? 0.760 -7.386 -31.476 1.00 84.12 225 VAL A N 1
ATOM 1753 C CA . VAL A 1 225 ? 1.264 -6.713 -32.669 1.00 84.12 225 VAL A CA 1
ATOM 1754 C C . VAL A 1 225 ? 2.779 -6.623 -32.536 1.00 84.12 225 VAL A C 1
ATOM 1756 O O . VAL A 1 225 ? 3.301 -5.969 -31.632 1.00 84.12 225 VAL A O 1
ATOM 1759 N N . LYS A 1 226 ? 3.485 -7.364 -33.385 1.00 76.88 226 LYS A N 1
ATOM 1760 C CA . LYS A 1 226 ? 4.932 -7.566 -33.284 1.00 76.88 226 LYS A CA 1
ATOM 1761 C C . LYS A 1 226 ? 5.682 -6.495 -34.065 1.00 76.88 226 LYS A C 1
ATOM 1763 O O . LYS A 1 226 ? 5.361 -6.285 -35.224 1.00 76.88 226 LYS A O 1
ATOM 1768 N N . ARG A 1 227 ? 6.749 -5.933 -33.484 1.00 76.19 227 ARG A N 1
ATOM 1769 C CA . ARG A 1 227 ? 7.820 -5.224 -34.211 1.00 76.19 227 ARG A CA 1
ATOM 1770 C C . ARG A 1 227 ? 7.309 -4.160 -35.197 1.00 76.19 227 ARG A C 1
ATOM 1772 O O . ARG A 1 227 ? 7.539 -4.239 -36.405 1.00 76.19 227 ARG A O 1
ATOM 1779 N N . VAL A 1 228 ? 6.637 -3.140 -34.680 1.00 88.38 228 VAL A N 1
ATOM 1780 C CA . VAL A 1 228 ? 6.226 -1.979 -35.480 1.00 88.38 228 VAL A CA 1
ATOM 1781 C C . VAL A 1 228 ? 7.310 -0.905 -35.394 1.00 88.38 228 VAL A C 1
ATOM 1783 O O . VAL A 1 228 ? 7.663 -0.475 -34.304 1.00 88.38 228 VAL A O 1
ATOM 1786 N N . ILE A 1 229 ? 7.862 -0.492 -36.533 1.00 90.00 229 ILE A N 1
ATOM 1787 C CA . ILE A 1 229 ? 8.896 0.540 -36.623 1.00 90.00 229 ILE A CA 1
ATOM 1788 C C . ILE A 1 229 ? 8.301 1.782 -37.275 1.00 90.00 229 ILE A C 1
ATOM 1790 O O . ILE A 1 229 ? 7.775 1.708 -38.388 1.00 90.00 229 ILE A O 1
ATOM 1794 N N . LEU A 1 230 ? 8.393 2.915 -36.583 1.00 93.19 230 LEU A N 1
ATOM 1795 C CA . LEU A 1 230 ? 7.833 4.197 -37.007 1.00 93.19 230 LEU A CA 1
ATOM 1796 C C . LEU A 1 230 ? 8.918 5.285 -37.011 1.00 93.19 230 LEU A C 1
ATOM 1798 O O . LEU A 1 230 ? 9.942 5.141 -36.332 1.00 93.19 230 LEU A O 1
ATOM 1802 N N . PRO A 1 231 ? 8.728 6.381 -37.767 1.00 92.38 231 PRO A N 1
ATOM 1803 C CA . PRO A 1 231 ? 9.577 7.559 -37.625 1.00 92.38 231 PRO A CA 1
ATOM 1804 C C . PRO A 1 231 ? 9.479 8.128 -36.198 1.00 92.38 231 PRO A C 1
ATOM 1806 O O . PRO A 1 231 ? 8.388 8.133 -35.621 1.00 92.38 231 PRO A O 1
ATOM 1809 N N . PRO A 1 232 ? 10.581 8.641 -35.619 1.00 88.38 232 PRO A N 1
ATOM 1810 C CA . PRO A 1 232 ? 10.496 9.429 -34.401 1.00 88.38 232 PRO A CA 1
ATOM 1811 C C . PRO A 1 232 ? 9.714 10.713 -34.670 1.00 88.38 232 PRO A C 1
ATOM 1813 O O . PRO A 1 232 ? 9.732 11.249 -35.779 1.00 88.38 232 PRO A O 1
ATOM 1816 N N . ASN A 1 233 ? 9.088 11.243 -33.629 1.00 86.12 233 ASN A N 1
ATOM 1817 C CA . ASN A 1 233 ? 8.293 12.457 -33.690 1.00 86.12 233 ASN A CA 1
ATOM 1818 C C . ASN A 1 233 ? 8.847 13.498 -32.717 1.00 86.12 233 ASN A C 1
ATOM 1820 O O . ASN A 1 233 ? 8.259 13.792 -31.681 1.00 86.12 233 ASN A O 1
ATOM 1824 N N . LYS A 1 234 ? 10.041 14.015 -33.012 1.00 83.44 234 LYS A N 1
ATOM 1825 C CA . LYS A 1 234 ? 10.729 14.992 -32.163 1.00 83.44 234 LYS A CA 1
ATOM 1826 C C . LYS A 1 234 ? 10.516 16.404 -32.697 1.00 83.44 234 LYS A C 1
ATOM 1828 O O . LYS A 1 234 ? 10.906 16.712 -33.822 1.00 83.44 234 LYS A O 1
ATOM 1833 N N . PHE A 1 235 ? 9.938 17.275 -31.880 1.00 81.81 235 PHE A N 1
ATOM 1834 C CA . PHE A 1 235 ? 9.648 18.662 -32.237 1.00 81.81 235 PHE A CA 1
ATOM 1835 C C . PHE A 1 235 ? 9.845 19.595 -31.037 1.00 81.81 235 PHE A C 1
ATOM 1837 O O . PHE A 1 235 ? 10.048 19.164 -29.905 1.00 81.81 235 PHE A O 1
ATOM 1844 N N . THR A 1 236 ? 9.875 20.900 -31.298 1.00 79.94 236 THR A N 1
ATOM 1845 C CA . THR A 1 236 ? 10.013 21.931 -30.265 1.00 79.94 236 THR A CA 1
ATOM 1846 C C . THR A 1 236 ? 9.066 23.085 -30.596 1.00 79.94 236 THR A C 1
ATOM 1848 O O . THR A 1 236 ? 9.071 23.535 -31.747 1.00 79.94 236 THR A O 1
ATOM 1851 N N . PRO A 1 237 ? 8.291 23.591 -29.622 1.00 84.69 237 PRO A N 1
ATOM 1852 C CA . PRO A 1 237 ? 8.201 23.130 -28.228 1.00 84.69 237 PRO A CA 1
ATOM 1853 C C . PRO A 1 237 ? 7.546 21.737 -28.107 1.00 84.69 237 PRO A C 1
ATOM 1855 O O . PRO A 1 237 ? 6.847 21.314 -29.019 1.00 84.69 237 PRO A O 1
ATOM 1858 N N . ALA A 1 238 ? 7.863 20.992 -27.043 1.00 79.00 238 ALA A N 1
ATOM 1859 C CA . ALA A 1 238 ? 7.490 19.576 -26.886 1.00 79.00 238 ALA A CA 1
ATOM 1860 C C . ALA A 1 238 ? 6.006 19.349 -26.518 1.00 79.00 238 ALA A C 1
ATOM 1862 O O . ALA A 1 238 ? 5.522 18.227 -26.599 1.00 79.00 238 ALA A O 1
ATOM 1863 N N . ASP A 1 239 ? 5.283 20.415 -26.181 1.00 80.06 239 ASP A N 1
ATOM 1864 C CA . ASP A 1 239 ? 3.914 20.439 -25.647 1.00 80.06 239 ASP A CA 1
ATOM 1865 C C . ASP A 1 239 ? 2.829 20.677 -26.714 1.00 80.06 239 ASP A C 1
ATOM 1867 O O . ASP A 1 239 ? 1.698 21.057 -26.409 1.00 80.06 239 ASP A O 1
ATOM 1871 N N . GLN A 1 240 ? 3.150 20.459 -27.991 1.00 81.50 240 GLN A N 1
ATOM 1872 C CA . GLN A 1 240 ? 2.223 20.676 -29.108 1.00 81.50 240 GLN A CA 1
ATOM 1873 C C . GLN A 1 240 ? 1.278 19.484 -29.313 1.00 81.50 240 GLN A C 1
ATOM 1875 O O . GLN A 1 240 ? 1.611 18.516 -29.994 1.00 81.50 240 GLN A O 1
ATOM 1880 N N . GLU A 1 241 ? 0.094 19.560 -28.704 1.00 78.88 241 GLU A N 1
ATOM 1881 C CA . GLU A 1 241 ? -0.919 18.490 -28.685 1.00 78.88 241 GLU A CA 1
ATOM 1882 C C . GLU A 1 241 ? -1.421 18.095 -30.088 1.00 78.88 241 GLU A C 1
ATOM 1884 O O . GLU A 1 241 ? -1.721 16.931 -30.345 1.00 78.88 241 GLU A O 1
ATOM 1889 N N . ASP A 1 242 ? -1.435 19.030 -31.045 1.00 83.06 242 ASP A N 1
ATOM 1890 C CA . ASP A 1 242 ? -1.816 18.785 -32.446 1.00 83.06 242 ASP A CA 1
ATOM 1891 C C . ASP A 1 242 ? -0.849 17.846 -33.188 1.00 83.06 242 ASP A C 1
ATOM 1893 O O . ASP A 1 242 ? -1.163 17.346 -34.271 1.00 83.06 242 ASP A O 1
ATOM 1897 N N . ARG A 1 243 ? 0.318 17.574 -32.597 1.00 82.69 243 ARG A N 1
ATOM 1898 C CA . ARG A 1 243 ? 1.374 16.721 -33.152 1.00 82.69 243 ARG A CA 1
ATOM 1899 C C . ARG A 1 243 ? 1.455 15.348 -32.496 1.00 82.69 243 ARG A C 1
ATOM 1901 O O . ARG A 1 243 ? 2.347 14.583 -32.855 1.00 82.69 243 ARG A O 1
ATOM 1908 N N . LEU A 1 244 ? 0.552 15.021 -31.568 1.00 81.06 244 LEU A N 1
ATOM 1909 C CA . LEU A 1 244 ? 0.496 13.703 -30.934 1.00 81.06 244 LEU A CA 1
ATOM 1910 C C . LEU A 1 244 ? 0.287 12.601 -31.973 1.00 81.06 244 LEU A C 1
ATOM 1912 O O . LEU A 1 244 ? -0.614 12.681 -32.811 1.00 81.06 244 LEU A O 1
ATOM 1916 N N . VAL A 1 245 ? 1.092 11.543 -31.892 1.00 84.50 245 VAL A N 1
ATOM 1917 C CA . VAL A 1 245 ? 0.879 10.359 -32.730 1.00 84.50 245 VAL A CA 1
ATOM 1918 C C . VAL A 1 245 ? -0.333 9.619 -32.199 1.00 84.50 245 VAL A C 1
ATOM 1920 O O . VAL A 1 245 ? -0.383 9.266 -31.023 1.00 84.50 245 VAL A O 1
ATOM 1923 N N . GLY A 1 246 ? -1.308 9.381 -33.067 1.00 82.19 246 GLY A N 1
ATOM 1924 C CA . GLY A 1 246 ? -2.502 8.632 -32.713 1.00 82.19 246 GLY A CA 1
ATOM 1925 C C . GLY A 1 246 ? -2.400 7.169 -33.116 1.00 82.19 246 GLY A C 1
ATOM 1926 O O . GLY A 1 246 ? -1.728 6.816 -34.088 1.00 82.19 246 GLY A O 1
ATOM 1927 N N . PHE A 1 247 ? -3.089 6.318 -32.368 1.00 87.81 247 PHE A N 1
ATOM 1928 C CA . PHE A 1 247 ? -3.189 4.889 -32.615 1.00 87.81 247 PHE A CA 1
ATOM 1929 C C . PHE A 1 247 ? -4.626 4.422 -32.506 1.00 87.81 247 PHE A C 1
ATOM 1931 O O . PHE A 1 247 ? -5.319 4.757 -31.550 1.00 87.81 247 PHE A O 1
ATOM 1938 N N . SER A 1 248 ? -5.054 3.624 -33.478 1.00 87.31 248 SER A N 1
ATOM 1939 C CA . SER A 1 248 ? -6.415 3.120 -33.601 1.00 87.31 248 SER A CA 1
ATOM 1940 C C . SER A 1 248 ? -6.430 1.609 -33.808 1.00 87.31 248 SER A C 1
ATOM 1942 O O . SER A 1 248 ? -5.671 1.060 -34.608 1.00 87.31 248 SER A O 1
ATOM 1944 N N . VAL A 1 249 ? -7.341 0.925 -33.115 1.00 89.00 249 VAL A N 1
ATOM 1945 C CA . VAL A 1 249 ? -7.664 -0.484 -33.359 1.00 89.00 249 VAL A CA 1
ATOM 1946 C C . VAL A 1 249 ? -8.794 -0.544 -34.378 1.00 89.00 249 VAL A C 1
ATOM 1948 O O . VAL A 1 249 ? -9.895 -0.069 -34.121 1.00 89.00 249 VAL A O 1
ATOM 1951 N N . LEU A 1 250 ? -8.536 -1.133 -35.543 1.00 89.69 250 LEU A N 1
ATOM 1952 C CA . LEU A 1 250 ? -9.505 -1.166 -36.631 1.00 89.69 250 LEU A CA 1
ATOM 1953 C C . LEU A 1 250 ? -10.521 -2.282 -36.394 1.00 89.69 250 LEU A C 1
ATOM 1955 O O . LEU A 1 250 ? -10.213 -3.473 -36.508 1.00 89.69 250 LEU A O 1
ATOM 1959 N N . THR A 1 251 ? -11.752 -1.889 -36.103 1.00 78.38 251 THR A N 1
ATOM 1960 C CA . THR A 1 251 ? -12.929 -2.760 -36.069 1.00 78.38 251 THR A CA 1
ATOM 1961 C C . THR A 1 251 ? -13.824 -2.336 -37.222 1.00 78.38 251 THR A C 1
ATOM 1963 O O . THR A 1 251 ? -13.947 -1.140 -37.421 1.00 78.38 251 THR A O 1
ATOM 1966 N N . GLY A 1 252 ? -14.416 -3.240 -38.008 1.00 64.75 252 GLY A N 1
ATOM 1967 C CA . GLY A 1 252 ? -15.151 -2.911 -39.254 1.00 64.75 252 GLY A CA 1
ATOM 1968 C C . GLY A 1 252 ? -16.353 -1.935 -39.171 1.00 64.75 252 GLY A C 1
ATOM 1969 O O . GLY A 1 252 ? -17.122 -1.860 -40.126 1.00 64.75 252 GLY A O 1
ATOM 1970 N N . ASP A 1 253 ? -16.512 -1.207 -38.064 1.00 61.34 253 ASP A N 1
ATOM 1971 C CA . ASP A 1 253 ? -17.495 -0.167 -37.773 1.00 61.34 253 ASP A CA 1
ATOM 1972 C C . ASP A 1 253 ? -16.868 1.250 -37.861 1.00 61.34 253 ASP A C 1
ATOM 1974 O O . ASP A 1 253 ? -15.659 1.430 -37.763 1.00 61.34 253 ASP A O 1
ATOM 1978 N N . ASN A 1 254 ? -17.691 2.301 -37.979 1.00 54.72 254 ASN A N 1
ATOM 1979 C CA . ASN A 1 254 ? -17.231 3.700 -38.137 1.00 54.72 254 ASN A CA 1
ATOM 1980 C C . ASN A 1 254 ? -16.617 4.347 -36.873 1.00 54.72 254 ASN A C 1
ATOM 1982 O O . ASN A 1 254 ? -16.307 5.538 -36.880 1.00 54.72 254 ASN A O 1
ATOM 1986 N N . LEU A 1 255 ? -16.496 3.611 -35.771 1.00 62.91 255 LEU A N 1
ATOM 1987 C CA . LEU A 1 255 ? -15.953 4.097 -34.503 1.00 62.91 255 LEU A CA 1
ATOM 1988 C C . LEU A 1 255 ? -14.833 3.146 -34.098 1.00 62.91 255 LEU A C 1
ATOM 1990 O O . LEU A 1 255 ? -15.130 2.068 -33.610 1.00 62.91 255 LEU A O 1
ATOM 1994 N N . ASN A 1 256 ? -13.568 3.517 -34.284 1.00 77.12 256 ASN A N 1
ATOM 1995 C CA . ASN A 1 256 ? -12.421 2.703 -33.866 1.00 77.12 256 ASN A CA 1
ATOM 1996 C C . ASN A 1 256 ? -11.948 3.128 -32.464 1.00 77.12 256 ASN A C 1
ATOM 1998 O O . ASN A 1 256 ? -11.873 4.331 -32.212 1.00 77.12 256 ASN A O 1
ATOM 2002 N N . PRO A 1 257 ? -11.639 2.199 -31.535 1.00 76.25 257 PRO A N 1
ATOM 2003 C CA . PRO A 1 257 ? -10.981 2.546 -30.278 1.00 76.25 257 PRO A CA 1
ATOM 2004 C C . PRO A 1 257 ? -9.614 3.163 -30.565 1.00 76.25 257 PRO A C 1
ATOM 2006 O O . PRO A 1 257 ? -8.840 2.579 -31.326 1.00 76.25 257 PRO A O 1
ATOM 2009 N N . SER A 1 258 ? -9.311 4.305 -29.952 1.00 74.06 258 SER A N 1
ATOM 2010 C CA . SER A 1 258 ? -8.079 5.047 -30.225 1.00 74.06 258 SER A CA 1
ATOM 2011 C C . SER A 1 258 ? -7.434 5.635 -28.969 1.00 74.06 258 SER A C 1
ATOM 2013 O O . SER A 1 258 ? -8.113 5.877 -27.971 1.00 74.06 258 SER A O 1
ATOM 2015 N N . CYS A 1 259 ? -6.125 5.876 -29.033 1.00 72.81 259 CYS A N 1
ATOM 2016 C CA . CYS A 1 259 ? -5.328 6.603 -28.041 1.00 72.81 259 CYS A CA 1
ATOM 2017 C C . CYS A 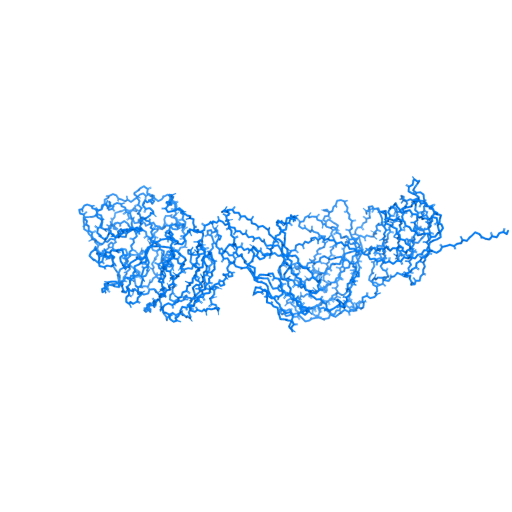1 259 ? -4.251 7.449 -28.737 1.00 72.81 259 CYS A C 1
ATOM 2019 O O . CYS A 1 259 ? -4.110 7.401 -29.960 1.00 72.81 259 CYS A O 1
ATOM 2021 N N . THR A 1 260 ? -3.478 8.191 -27.951 1.00 78.56 260 THR A N 1
ATOM 2022 C CA . THR A 1 260 ? -2.294 8.940 -28.392 1.00 78.56 260 THR A CA 1
ATOM 2023 C C . THR A 1 260 ? -1.032 8.433 -27.698 1.00 78.56 260 THR A C 1
ATOM 2025 O O . THR A 1 260 ? -1.121 7.636 -26.762 1.00 78.56 260 THR A O 1
ATOM 2028 N N . PHE A 1 261 ? 0.135 8.838 -28.203 1.00 68.12 261 PHE A N 1
ATOM 2029 C CA . PHE A 1 261 ? 1.440 8.522 -27.627 1.00 68.12 261 PHE A CA 1
ATOM 2030 C C . PHE A 1 261 ? 2.317 9.775 -27.486 1.00 68.12 261 PHE A C 1
ATOM 2032 O O . PHE A 1 261 ? 2.461 10.534 -28.448 1.00 68.12 261 PHE A O 1
ATOM 2039 N N . GLY A 1 262 ? 2.976 9.905 -26.330 1.00 60.34 262 GLY A N 1
ATOM 2040 C CA . GLY A 1 262 ? 4.038 10.872 -26.029 1.00 60.34 262 GLY A CA 1
ATOM 2041 C C . GLY A 1 262 ? 5.103 10.286 -25.088 1.00 60.34 262 GLY A C 1
ATOM 2042 O O . GLY A 1 262 ? 4.945 9.172 -24.584 1.00 60.34 262 GLY A O 1
ATOM 2043 N N . MET A 1 263 ? 6.202 11.016 -24.870 1.00 50.91 263 MET A N 1
ATOM 2044 C CA . MET A 1 263 ? 7.268 10.626 -23.932 1.00 50.91 263 MET A CA 1
ATOM 2045 C C . MET A 1 263 ? 6.832 10.773 -22.469 1.00 50.91 263 MET A C 1
ATOM 2047 O O . MET A 1 263 ? 7.209 9.949 -21.639 1.00 50.91 263 MET A O 1
ATOM 2051 N N . ASP A 1 264 ? 6.070 11.823 -22.156 1.00 57.06 264 ASP A N 1
ATOM 2052 C CA . ASP A 1 264 ? 5.585 12.127 -20.807 1.00 57.06 264 ASP A CA 1
ATOM 2053 C C . ASP A 1 264 ? 4.377 13.070 -20.895 1.00 57.06 264 ASP A C 1
ATOM 2055 O O . ASP A 1 264 ? 4.505 14.295 -20.847 1.00 57.06 264 ASP A O 1
ATOM 2059 N N . GLU A 1 265 ? 3.187 12.498 -21.080 1.00 53.88 265 GLU A N 1
ATOM 2060 C CA . GLU A 1 265 ? 1.957 13.282 -21.244 1.00 53.88 265 GLU A CA 1
ATOM 2061 C C . GLU A 1 265 ? 1.605 14.087 -19.976 1.00 53.88 265 GLU A C 1
ATOM 2063 O O . GLU A 1 265 ? 1.074 15.190 -20.089 1.00 53.88 265 GLU A O 1
ATOM 2068 N N . ASP A 1 266 ? 1.986 13.612 -18.783 1.00 57.06 266 ASP A N 1
ATOM 2069 C CA . ASP A 1 266 ? 1.742 14.305 -17.508 1.00 57.06 266 ASP A CA 1
ATOM 2070 C C . ASP A 1 266 ? 2.577 15.590 -17.363 1.00 57.06 266 ASP A C 1
ATOM 2072 O O . ASP A 1 266 ? 2.176 16.529 -16.668 1.00 57.06 266 ASP A O 1
ATOM 2076 N N . ASN A 1 267 ? 3.730 15.650 -18.037 1.00 52.91 267 ASN A N 1
ATOM 2077 C CA . ASN A 1 267 ? 4.601 16.825 -18.093 1.00 52.91 267 ASN A CA 1
ATOM 2078 C C . ASN A 1 267 ? 4.539 17.570 -19.442 1.00 52.91 267 ASN A C 1
ATOM 2080 O O . ASN A 1 267 ? 5.380 18.438 -19.693 1.00 52.91 267 ASN A O 1
ATOM 2084 N N . ASN A 1 268 ? 3.531 17.287 -20.278 1.00 70.75 268 ASN A N 1
ATOM 2085 C CA . ASN A 1 268 ? 3.348 17.847 -21.623 1.00 70.75 268 ASN A CA 1
ATOM 2086 C C . ASN A 1 268 ? 4.546 17.613 -22.573 1.00 70.75 268 ASN A C 1
ATOM 2088 O O . ASN A 1 268 ? 4.890 18.489 -23.365 1.00 70.75 268 ASN A O 1
ATOM 2092 N N . ASP A 1 269 ? 5.204 16.453 -22.506 1.00 70.50 269 ASP A N 1
ATOM 2093 C CA . ASP A 1 269 ? 6.161 16.013 -23.527 1.00 70.50 269 ASP A CA 1
ATOM 2094 C C . ASP A 1 269 ? 5.486 15.037 -24.498 1.00 70.50 269 ASP A C 1
ATOM 2096 O O . ASP A 1 269 ? 5.439 13.820 -24.295 1.00 70.50 269 ASP A O 1
ATOM 2100 N N . TYR A 1 270 ? 4.968 15.596 -25.588 1.00 75.44 270 TYR A N 1
ATOM 2101 C CA . TYR A 1 270 ? 4.269 14.874 -26.652 1.00 75.44 270 TYR A CA 1
ATOM 2102 C C . TYR A 1 270 ? 5.199 14.390 -27.763 1.00 75.44 270 TYR A C 1
ATOM 2104 O O . TYR A 1 270 ? 4.746 13.948 -28.822 1.00 75.44 270 TYR A O 1
ATOM 2112 N N . THR A 1 271 ? 6.511 14.494 -27.559 1.00 78.38 271 THR A N 1
ATOM 2113 C CA . THR A 1 271 ? 7.470 14.026 -28.550 1.00 78.38 271 THR A CA 1
ATOM 2114 C C . THR A 1 271 ? 7.579 12.504 -28.540 1.00 78.38 271 THR A C 1
ATOM 2116 O O . THR A 1 271 ? 7.064 11.812 -27.667 1.00 78.38 271 THR A O 1
ATOM 2119 N N . MET A 1 272 ? 8.267 11.960 -29.539 1.00 80.06 272 MET A N 1
ATOM 2120 C CA . MET A 1 272 ? 8.742 10.584 -29.546 1.00 80.06 272 MET A CA 1
ATOM 2121 C C . MET A 1 272 ? 10.205 10.584 -29.960 1.00 80.06 272 MET A C 1
ATOM 2123 O O . MET A 1 272 ? 10.546 10.838 -31.121 1.00 80.06 272 MET A O 1
ATOM 2127 N N . THR A 1 273 ? 11.075 10.344 -28.987 1.00 79.12 273 THR A N 1
ATOM 2128 C CA . THR A 1 273 ? 12.521 10.465 -29.173 1.00 79.12 273 THR A CA 1
ATOM 2129 C C . THR A 1 273 ? 13.053 9.259 -29.956 1.00 79.12 273 THR A C 1
ATOM 2131 O O . THR A 1 273 ? 12.628 8.139 -29.674 1.00 79.12 273 THR A O 1
ATOM 2134 N N . PRO A 1 274 ? 13.965 9.436 -30.932 1.00 77.25 274 PRO A N 1
ATOM 2135 C CA . PRO A 1 274 ? 14.588 8.309 -31.626 1.00 77.25 274 PRO A CA 1
ATOM 2136 C C . PRO A 1 274 ? 15.305 7.359 -30.660 1.00 77.25 274 PRO A C 1
ATOM 2138 O O . PRO A 1 274 ? 15.667 7.744 -29.550 1.00 77.25 274 PRO A O 1
ATOM 2141 N N . ASN A 1 275 ? 15.536 6.129 -31.114 1.00 72.69 275 ASN A N 1
ATOM 2142 C CA . ASN A 1 275 ? 16.223 5.073 -30.375 1.00 72.69 275 ASN A CA 1
ATOM 2143 C C . ASN A 1 275 ? 15.488 4.621 -29.098 1.00 72.69 275 ASN A C 1
ATOM 2145 O O . ASN A 1 275 ? 16.110 4.209 -28.118 1.00 72.69 275 ASN A O 1
ATOM 2149 N N . THR A 1 276 ? 14.155 4.663 -29.123 1.00 65.69 276 THR A N 1
ATOM 2150 C CA . THR A 1 276 ? 13.284 4.215 -28.026 1.00 65.69 276 THR A CA 1
ATOM 2151 C C . THR A 1 276 ? 12.372 3.063 -28.455 1.00 65.69 276 THR A C 1
ATOM 2153 O O . THR A 1 276 ? 11.995 2.942 -29.625 1.00 65.69 276 THR A O 1
ATOM 2156 N N . ASN A 1 277 ? 12.028 2.197 -27.501 1.00 69.50 277 ASN A N 1
ATOM 2157 C CA . ASN A 1 277 ? 11.045 1.131 -27.649 1.00 69.50 277 ASN A CA 1
ATOM 2158 C C . ASN A 1 277 ? 9.843 1.385 -26.731 1.00 69.50 277 ASN A C 1
ATOM 2160 O O . ASN A 1 277 ? 9.989 1.443 -25.510 1.00 69.50 277 ASN A O 1
ATOM 2164 N N . PHE A 1 278 ? 8.666 1.491 -27.334 1.00 63.50 278 PHE A N 1
ATOM 2165 C CA . PHE A 1 278 ? 7.370 1.621 -26.692 1.00 63.50 278 PHE A CA 1
ATOM 2166 C C . PHE A 1 278 ? 6.747 0.235 -26.521 1.00 63.50 278 PHE A C 1
ATOM 2168 O O . PHE A 1 278 ? 6.301 -0.408 -27.475 1.00 63.50 278 PHE A O 1
ATOM 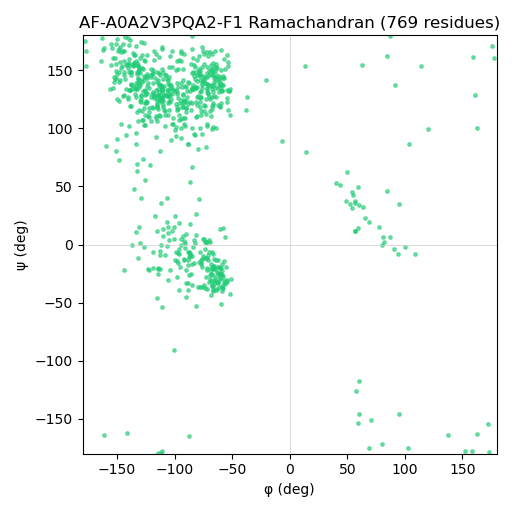2175 N N . ILE A 1 279 ? 6.687 -0.225 -25.278 1.00 62.69 279 ILE A N 1
ATOM 2176 C CA . ILE A 1 279 ? 6.011 -1.461 -24.900 1.00 62.69 279 ILE A CA 1
ATOM 2177 C C . ILE A 1 279 ? 4.600 -1.087 -24.461 1.00 62.69 279 ILE A C 1
ATOM 2179 O O . ILE A 1 279 ? 4.403 -0.492 -23.401 1.00 62.69 279 ILE A O 1
ATOM 2183 N N . VAL A 1 280 ? 3.617 -1.432 -25.287 1.00 61.06 280 VAL A N 1
ATOM 2184 C CA . VAL A 1 280 ? 2.236 -0.969 -25.132 1.00 61.06 280 VAL A CA 1
ATOM 2185 C C . VAL A 1 280 ? 1.332 -2.126 -24.732 1.00 61.06 280 VAL A C 1
ATOM 2187 O O . VAL A 1 280 ? 1.226 -3.126 -25.437 1.00 61.06 280 VAL A O 1
ATOM 2190 N N . ASN A 1 281 ? 0.624 -1.981 -23.618 1.00 63.72 281 ASN A N 1
ATOM 2191 C CA . ASN A 1 281 ? -0.424 -2.900 -23.191 1.00 63.72 281 ASN A CA 1
ATOM 2192 C C . ASN A 1 281 ? -1.761 -2.162 -23.193 1.00 63.72 281 ASN A C 1
ATOM 2194 O O . ASN A 1 281 ? -2.023 -1.362 -22.298 1.00 63.72 281 ASN A O 1
ATOM 2198 N N . ALA A 1 282 ? -2.616 -2.444 -24.173 1.00 66.94 282 ALA A N 1
ATOM 2199 C CA . ALA A 1 282 ? -3.897 -1.766 -24.333 1.00 66.94 282 ALA A CA 1
ATOM 2200 C C . ALA A 1 282 ? -5.084 -2.694 -24.045 1.00 66.94 282 ALA A C 1
ATOM 2202 O O . ALA A 1 282 ? -5.134 -3.841 -24.505 1.00 66.94 282 ALA A O 1
ATOM 2203 N N . ILE A 1 283 ? -6.066 -2.186 -23.302 1.00 75.44 283 ILE A N 1
ATOM 2204 C CA . ILE A 1 283 ? -7.399 -2.772 -23.193 1.00 75.44 283 ILE A CA 1
ATOM 2205 C C . ILE A 1 283 ? -8.273 -2.110 -24.255 1.00 75.44 283 ILE A C 1
ATOM 2207 O O . ILE A 1 283 ? -8.495 -0.908 -24.234 1.00 75.44 283 ILE A O 1
ATOM 2211 N N . VAL A 1 284 ? -8.779 -2.907 -25.191 1.00 76.81 284 VAL A N 1
ATOM 2212 C CA . VAL A 1 284 ? -9.624 -2.444 -26.291 1.00 76.81 284 VAL A CA 1
ATOM 2213 C C . VAL A 1 284 ? -11.071 -2.324 -25.797 1.00 76.81 284 VAL A C 1
ATOM 2215 O O . VAL A 1 284 ? -11.818 -3.312 -25.750 1.00 76.81 284 VAL A O 1
ATOM 2218 N N . ASN A 1 285 ? -11.438 -1.108 -25.394 1.00 72.25 285 ASN A N 1
ATOM 2219 C CA . ASN A 1 285 ? -12.761 -0.623 -24.987 1.00 72.25 285 ASN A CA 1
ATOM 2220 C C . ASN A 1 285 ? -12.998 0.806 -25.535 1.00 72.25 285 ASN A C 1
ATOM 2222 O O . ASN A 1 285 ? -12.145 1.354 -26.224 1.00 72.25 285 ASN A O 1
ATOM 2226 N N . TYR A 1 286 ? -14.175 1.393 -25.291 1.00 63.78 286 TYR A N 1
ATOM 2227 C CA . TYR A 1 286 ? -14.466 2.790 -25.649 1.00 63.78 286 TYR A CA 1
ATOM 2228 C C . TYR A 1 286 ? -14.724 3.593 -24.368 1.00 63.78 286 TYR A C 1
ATOM 2230 O O . TYR A 1 286 ? -15.771 3.364 -23.747 1.00 63.78 286 TYR A O 1
ATOM 2238 N N . PRO A 1 287 ? -13.827 4.518 -23.970 1.00 51.91 287 PRO A N 1
ATOM 2239 C CA . PRO A 1 287 ? -12.510 4.836 -24.560 1.00 51.91 287 PRO A CA 1
ATOM 2240 C C . PRO A 1 287 ? -11.466 3.729 -24.323 1.00 51.91 287 PRO A C 1
ATOM 2242 O O . PRO A 1 287 ? -11.683 2.901 -23.445 1.00 51.91 287 PRO A O 1
ATOM 2245 N N . MET A 1 288 ? -10.372 3.716 -25.097 1.00 63.59 288 MET A N 1
ATOM 2246 C CA . MET A 1 288 ? -9.299 2.716 -24.988 1.00 63.59 288 MET A CA 1
ATOM 2247 C C . MET A 1 288 ? -8.387 3.020 -23.792 1.00 63.59 288 MET A C 1
ATOM 2249 O O . MET A 1 288 ? -7.921 4.147 -23.647 1.00 63.59 288 MET A O 1
ATOM 2253 N N . GLU A 1 289 ? -8.103 2.021 -22.957 1.00 63.41 289 GLU A N 1
ATOM 2254 C CA . GLU A 1 289 ? -7.175 2.154 -21.823 1.00 63.41 289 GLU A CA 1
ATOM 2255 C C . GLU A 1 289 ? -5.794 1.616 -22.198 1.00 63.41 289 GLU A C 1
ATOM 2257 O O . GLU A 1 289 ? -5.681 0.501 -22.712 1.00 63.41 289 GLU A O 1
ATOM 2262 N N . VAL A 1 290 ? -4.730 2.373 -21.923 1.00 51.88 290 VAL A N 1
ATOM 2263 C CA . VAL A 1 290 ? -3.372 2.030 -22.365 1.00 51.88 290 VAL A CA 1
ATOM 2264 C C . VAL A 1 290 ? -2.378 2.176 -21.221 1.00 51.88 290 VAL A C 1
ATOM 2266 O O . VAL A 1 290 ? -2.417 3.144 -20.472 1.00 51.88 290 VAL A O 1
ATOM 2269 N N . ASN A 1 291 ? -1.479 1.202 -21.097 1.00 49.09 291 ASN A N 1
ATOM 2270 C CA . ASN A 1 291 ? -0.288 1.281 -20.262 1.00 49.09 291 ASN A CA 1
ATOM 2271 C C . ASN A 1 291 ? 0.944 1.222 -21.177 1.00 49.09 291 ASN A C 1
ATOM 2273 O O . ASN A 1 291 ? 1.079 0.286 -21.973 1.00 49.09 291 ASN A O 1
ATOM 2277 N N . ILE A 1 292 ? 1.800 2.239 -21.085 1.00 50.00 292 ILE A N 1
ATOM 2278 C CA . ILE A 1 292 ? 2.963 2.437 -21.950 1.00 50.00 292 ILE A CA 1
ATOM 2279 C C . ILE A 1 292 ? 4.212 2.400 -21.077 1.00 50.00 292 ILE A C 1
ATOM 2281 O O . ILE A 1 292 ? 4.321 3.130 -20.098 1.00 50.00 292 ILE A O 1
ATOM 2285 N N . SER A 1 293 ? 5.176 1.570 -21.460 1.00 48.81 293 SER A N 1
ATOM 2286 C CA . SER A 1 293 ? 6.533 1.610 -20.923 1.00 48.81 293 SER A CA 1
ATOM 2287 C C . SER A 1 293 ? 7.489 1.998 -22.042 1.00 48.81 293 SER A C 1
ATOM 2289 O O . SER A 1 293 ? 7.457 1.398 -23.117 1.00 48.81 293 SER A O 1
ATOM 2291 N N . ILE A 1 294 ? 8.331 2.999 -21.793 1.00 48.94 294 ILE A N 1
ATOM 2292 C CA . ILE A 1 294 ? 9.345 3.465 -22.741 1.00 48.94 294 ILE A CA 1
ATOM 2293 C C . ILE A 1 294 ? 10.707 2.967 -22.261 1.00 48.94 294 ILE A C 1
ATOM 2295 O O . ILE A 1 294 ? 11.079 3.158 -21.104 1.00 48.94 294 ILE A O 1
ATOM 2299 N N . ALA A 1 295 ? 11.444 2.310 -23.149 1.00 49.88 295 ALA A N 1
ATOM 2300 C CA . ALA A 1 295 ? 12.790 1.811 -22.896 1.00 49.88 295 ALA A CA 1
ATOM 2301 C C . ALA A 1 295 ? 13.758 2.265 -23.996 1.00 49.88 295 ALA A C 1
ATOM 2303 O O . ALA A 1 295 ? 13.339 2.642 -25.090 1.00 49.88 295 ALA A O 1
ATOM 2304 N N . GLU A 1 296 ? 15.063 2.197 -23.735 1.00 52.47 296 GLU A N 1
ATOM 2305 C CA . GLU A 1 296 ? 16.081 2.381 -24.777 1.00 52.47 296 GLU A CA 1
ATOM 2306 C C . GLU A 1 296 ? 16.065 1.223 -25.792 1.00 52.47 296 GLU A C 1
ATOM 2308 O O . GLU A 1 296 ? 15.807 0.065 -25.450 1.00 52.47 296 GLU A O 1
ATOM 2313 N N . TRP A 1 297 ? 16.372 1.530 -27.054 1.00 58.66 297 TRP A N 1
ATOM 2314 C CA . TRP A 1 297 ? 16.386 0.576 -28.164 1.00 58.66 297 TRP A CA 1
ATOM 2315 C C . TRP A 1 297 ? 17.830 0.175 -28.534 1.00 58.66 297 TRP A C 1
ATOM 2317 O O . TRP A 1 297 ? 18.458 0.797 -29.385 1.00 58.66 297 TRP A O 1
ATOM 2327 N N . GLY A 1 298 ? 18.394 -0.878 -27.921 1.00 48.16 298 GLY A N 1
ATOM 2328 C CA . GLY A 1 298 ? 19.785 -1.297 -28.195 1.00 48.16 298 GLY A CA 1
ATOM 2329 C C . GLY A 1 298 ? 20.162 -2.725 -27.756 1.00 48.16 298 GLY A C 1
ATOM 2330 O O . GLY A 1 298 ? 19.388 -3.368 -27.044 1.00 48.16 298 GLY A O 1
ATOM 2331 N N . PRO A 1 299 ? 21.325 -3.262 -28.202 1.00 37.78 299 PRO A N 1
ATOM 2332 C CA . PRO A 1 299 ? 21.735 -4.637 -27.934 1.00 37.78 299 PRO A CA 1
ATOM 2333 C C . PRO A 1 299 ? 22.288 -4.815 -26.516 1.00 37.78 299 PRO A C 1
ATOM 2335 O O . PRO A 1 299 ? 23.283 -4.225 -26.103 1.00 37.78 299 PRO A O 1
ATOM 2338 N N . GLU A 1 300 ? 21.644 -5.723 -25.805 1.00 33.06 300 GLU A N 1
ATOM 2339 C CA . GLU A 1 300 ? 22.039 -6.305 -24.533 1.00 33.06 300 GLU A CA 1
ATOM 2340 C C . GLU A 1 300 ? 23.392 -7.055 -24.652 1.00 33.06 300 GLU A C 1
ATOM 2342 O O . GLU A 1 300 ? 23.501 -8.036 -25.388 1.00 33.06 300 GLU A O 1
ATOM 2347 N N . ASN A 1 301 ? 24.436 -6.635 -23.921 1.00 25.02 301 ASN A N 1
ATOM 2348 C CA . ASN A 1 301 ? 25.654 -7.439 -23.747 1.00 25.02 301 ASN A CA 1
ATOM 2349 C C . ASN A 1 301 ? 26.224 -7.319 -22.323 1.00 25.02 301 ASN A C 1
ATOM 2351 O O . ASN A 1 301 ? 27.038 -6.453 -22.011 1.00 25.02 301 ASN A O 1
ATOM 2355 N N . VAL A 1 302 ? 25.832 -8.265 -21.469 1.00 26.30 302 VAL A N 1
ATOM 2356 C CA . VAL A 1 302 ? 26.635 -8.728 -20.332 1.00 26.30 302 VAL A CA 1
ATOM 2357 C C . VAL A 1 302 ? 26.671 -10.249 -20.436 1.00 26.30 302 VAL A C 1
ATOM 2359 O O . VAL A 1 302 ? 25.628 -10.879 -20.601 1.00 26.30 302 VAL A O 1
ATOM 2362 N N . ASN A 1 303 ? 27.871 -10.832 -20.386 1.00 26.33 303 ASN A N 1
ATOM 2363 C CA . ASN A 1 303 ? 28.119 -12.274 -20.458 1.00 26.33 303 ASN A CA 1
ATOM 2364 C C . ASN A 1 303 ? 27.059 -13.105 -19.707 1.00 26.33 303 ASN A C 1
ATOM 2366 O O . ASN A 1 303 ? 26.964 -13.045 -18.481 1.00 26.33 303 ASN A O 1
ATOM 2370 N N . GLY A 1 304 ? 26.313 -13.918 -20.460 1.00 30.05 304 GLY A N 1
ATOM 2371 C CA . GLY A 1 304 ? 25.321 -14.868 -19.954 1.00 30.05 304 GLY A CA 1
ATOM 2372 C C . GLY A 1 304 ? 23.920 -14.590 -20.493 1.00 30.05 304 GLY A C 1
ATOM 2373 O O . GLY A 1 304 ? 23.231 -13.730 -19.962 1.00 30.05 304 GLY A O 1
ATOM 2374 N N . ASN A 1 305 ? 23.521 -15.349 -21.524 1.00 30.75 305 ASN A N 1
ATOM 2375 C CA . ASN A 1 305 ? 22.175 -15.482 -22.112 1.00 30.75 305 ASN A CA 1
ATOM 2376 C C . ASN A 1 305 ? 21.052 -14.752 -21.335 1.00 30.75 305 ASN A C 1
ATOM 2378 O O . ASN A 1 305 ? 20.445 -15.335 -20.440 1.00 30.75 305 ASN A O 1
ATOM 2382 N N . ILE A 1 306 ? 20.813 -13.480 -21.679 1.00 32.38 306 ILE A N 1
ATOM 2383 C CA . ILE A 1 306 ? 19.835 -12.543 -21.085 1.00 32.38 306 ILE A CA 1
ATOM 2384 C C . ILE A 1 306 ? 18.473 -12.560 -21.784 1.00 32.38 306 ILE A C 1
ATOM 2386 O O . ILE A 1 306 ? 17.471 -12.208 -21.172 1.00 32.38 306 ILE A O 1
ATOM 2390 N N . THR A 1 307 ? 18.386 -13.168 -22.970 1.00 34.41 307 THR A N 1
ATOM 2391 C CA . THR A 1 307 ? 17.117 -13.459 -23.662 1.00 34.41 307 THR A CA 1
ATOM 2392 C C . THR A 1 307 ? 16.138 -14.311 -22.846 1.00 34.41 307 THR A C 1
ATOM 2394 O O . THR A 1 307 ? 14.960 -14.376 -23.174 1.00 34.41 307 THR A O 1
ATOM 2397 N N . ASN A 1 308 ? 16.612 -14.933 -21.763 1.00 39.53 308 ASN A N 1
ATOM 2398 C CA . ASN A 1 308 ? 15.811 -15.631 -20.768 1.00 39.53 308 ASN A CA 1
ATOM 2399 C C . ASN A 1 308 ? 16.164 -15.156 -19.352 1.00 39.53 308 ASN A C 1
ATOM 2401 O O . ASN A 1 308 ? 16.257 -15.985 -18.453 1.00 39.53 308 ASN A O 1
ATOM 2405 N N . ARG A 1 309 ? 16.400 -13.859 -19.103 1.00 43.88 309 ARG A N 1
ATOM 2406 C CA . ARG A 1 309 ? 16.688 -13.333 -17.755 1.00 43.88 309 ARG A CA 1
ATOM 2407 C C . ARG A 1 309 ? 15.706 -12.226 -17.378 1.00 43.88 309 ARG A C 1
ATOM 2409 O O . ARG A 1 309 ? 15.579 -11.243 -18.086 1.00 43.88 309 ARG A O 1
ATOM 2416 N N . THR A 1 310 ? 14.984 -12.386 -16.276 1.00 51.84 310 THR A N 1
ATOM 2417 C CA . THR A 1 310 ? 13.923 -11.470 -15.845 1.00 51.84 310 THR A CA 1
ATOM 2418 C C . THR A 1 310 ? 14.167 -10.997 -14.419 1.00 51.84 310 THR A C 1
ATOM 2420 O O . THR A 1 310 ? 14.661 -11.745 -13.574 1.00 51.84 310 THR A O 1
ATOM 2423 N N . LEU A 1 311 ? 13.828 -9.737 -14.157 1.00 53.31 311 LEU A N 1
ATOM 2424 C CA . LEU A 1 311 ? 13.648 -9.160 -12.827 1.00 53.31 311 LEU A CA 1
ATOM 2425 C C . LEU A 1 311 ? 12.604 -8.048 -12.959 1.00 53.31 311 LEU A C 1
ATOM 2427 O O . LEU A 1 311 ? 12.918 -6.897 -13.273 1.00 53.31 311 LEU A O 1
ATOM 2431 N N . ASN A 1 312 ? 11.348 -8.424 -12.758 1.00 55.53 312 ASN A N 1
ATOM 2432 C CA . ASN A 1 312 ? 10.206 -7.520 -12.809 1.00 55.53 312 ASN A CA 1
ATOM 2433 C C . ASN A 1 312 ? 9.730 -7.288 -11.390 1.00 55.53 312 ASN A C 1
ATOM 2435 O O . ASN A 1 312 ? 9.571 -8.245 -10.641 1.00 55.53 312 ASN A O 1
ATOM 2439 N N . VAL A 1 313 ? 9.501 -6.037 -11.031 1.00 50.97 313 VAL A N 1
ATOM 2440 C CA . VAL A 1 313 ? 9.040 -5.652 -9.702 1.00 50.97 313 VAL A CA 1
ATOM 2441 C C . VAL A 1 313 ? 7.659 -5.039 -9.878 1.00 50.97 313 VAL A C 1
ATOM 2443 O O . VAL A 1 313 ? 7.464 -4.239 -10.785 1.00 50.97 313 VAL A O 1
ATOM 2446 N N . ALA A 1 314 ? 6.701 -5.452 -9.053 1.00 45.34 314 ALA A N 1
ATOM 2447 C CA . ALA A 1 314 ? 5.305 -5.038 -9.170 1.00 45.34 314 ALA A CA 1
ATOM 2448 C C . ALA A 1 314 ? 5.104 -3.545 -8.878 1.00 45.34 314 ALA A C 1
ATOM 2450 O O . ALA A 1 314 ? 4.165 -2.955 -9.386 1.00 45.34 314 ALA A O 1
ATOM 2451 N N . SER A 1 315 ? 5.990 -2.947 -8.079 1.00 52.16 315 SER A N 1
ATOM 2452 C CA . SER A 1 315 ? 6.011 -1.510 -7.828 1.00 52.16 315 SER A CA 1
ATOM 2453 C C . SER A 1 315 ? 7.439 -1.029 -7.587 1.00 52.16 315 SER A C 1
ATOM 2455 O O . SER A 1 315 ? 8.221 -1.686 -6.899 1.00 52.16 315 SER A O 1
ATOM 2457 N N . LEU A 1 316 ? 7.771 0.143 -8.128 1.00 71.94 316 LEU A N 1
ATOM 2458 C CA . LEU A 1 316 ? 9.029 0.844 -7.855 1.00 71.94 316 LEU A CA 1
ATOM 2459 C C . LEU A 1 316 ? 8.904 1.810 -6.673 1.00 71.94 316 LEU A C 1
ATOM 2461 O O . LEU A 1 316 ? 9.870 2.484 -6.319 1.00 71.94 316 LEU A O 1
ATOM 2465 N N . THR A 1 317 ? 7.730 1.880 -6.044 1.00 77.94 317 THR A N 1
ATOM 2466 C CA . THR A 1 317 ? 7.490 2.722 -4.877 1.00 77.94 317 THR A CA 1
ATOM 2467 C C . THR A 1 317 ? 6.827 1.943 -3.742 1.00 77.94 317 THR A C 1
ATOM 2469 O O . THR A 1 317 ? 6.042 1.016 -3.944 1.00 77.94 317 THR A O 1
ATOM 2472 N N . ALA A 1 318 ? 7.142 2.320 -2.507 1.00 78.44 318 ALA A N 1
ATOM 2473 C CA . ALA A 1 318 ? 6.433 1.859 -1.321 1.00 78.44 318 ALA A CA 1
ATOM 2474 C C . ALA A 1 318 ? 6.221 3.019 -0.358 1.00 78.44 318 ALA A C 1
ATOM 2476 O O . ALA A 1 318 ? 7.132 3.806 -0.107 1.00 78.44 318 ALA A O 1
ATOM 2477 N N . SER A 1 319 ? 5.029 3.089 0.228 1.00 85.56 319 SER A N 1
ATOM 2478 C CA . SER A 1 319 ? 4.734 3.990 1.338 1.00 85.56 319 SER A CA 1
ATOM 2479 C C . SER A 1 319 ? 4.476 3.175 2.596 1.00 85.56 319 SER A C 1
ATOM 2481 O O . SER A 1 319 ? 3.653 2.259 2.593 1.00 85.56 319 SER A O 1
ATOM 2483 N N . ILE A 1 320 ? 5.202 3.494 3.663 1.00 87.56 320 ILE A N 1
ATOM 2484 C CA . ILE A 1 320 ? 5.087 2.841 4.965 1.00 87.56 320 ILE A CA 1
ATOM 2485 C C . ILE A 1 320 ? 5.079 3.872 6.093 1.00 87.56 320 ILE A C 1
ATOM 2487 O O . ILE A 1 320 ? 5.506 5.016 5.938 1.00 87.56 320 ILE A O 1
ATOM 2491 N N . THR A 1 321 ? 4.633 3.441 7.263 1.00 85.12 321 THR A N 1
ATOM 2492 C CA . THR A 1 321 ? 4.784 4.132 8.542 1.00 85.12 321 THR A CA 1
ATOM 2493 C C . THR A 1 321 ? 5.742 3.356 9.446 1.00 85.12 321 THR A C 1
ATOM 2495 O O . THR A 1 321 ? 6.275 2.306 9.085 1.00 85.12 321 THR A O 1
ATOM 2498 N N . ASP A 1 322 ? 5.954 3.828 10.674 1.00 79.62 322 ASP A N 1
ATOM 2499 C CA . ASP A 1 322 ? 6.674 3.074 11.707 1.00 79.62 322 ASP A CA 1
ATOM 2500 C C . ASP A 1 322 ? 5.875 1.888 12.280 1.00 79.62 322 ASP A C 1
ATOM 2502 O O . ASP A 1 322 ? 6.341 1.221 13.210 1.00 79.62 322 ASP A O 1
ATOM 2506 N N . ARG A 1 323 ? 4.661 1.633 11.769 1.00 80.88 323 ARG A N 1
ATOM 2507 C CA . ARG A 1 323 ? 3.703 0.664 12.325 1.00 80.88 323 ARG A CA 1
ATOM 2508 C C . ARG A 1 323 ? 3.264 -0.410 11.335 1.00 80.88 323 ARG A C 1
ATOM 2510 O O . ARG A 1 323 ? 2.827 -1.467 11.791 1.00 80.88 323 ARG A O 1
ATOM 2517 N N . ASN A 1 324 ? 3.388 -0.177 10.033 1.00 86.00 324 ASN A N 1
ATOM 2518 C CA . ASN A 1 324 ? 2.993 -1.129 8.996 1.00 86.00 324 ASN A CA 1
ATOM 2519 C C . ASN A 1 324 ? 4.192 -1.653 8.190 1.00 86.00 324 ASN A C 1
ATOM 2521 O O . ASN A 1 324 ? 5.348 -1.320 8.460 1.00 86.00 324 ASN A O 1
ATOM 2525 N N . ARG A 1 325 ? 3.890 -2.517 7.223 1.00 85.81 325 ARG A N 1
ATOM 2526 C CA . ARG A 1 325 ? 4.798 -2.959 6.167 1.00 85.81 325 ARG A CA 1
ATOM 2527 C C . ARG A 1 325 ? 4.137 -2.838 4.805 1.00 85.81 325 ARG A C 1
ATOM 2529 O O . ARG A 1 325 ? 2.924 -3.004 4.688 1.00 85.81 325 ARG A O 1
ATOM 2536 N N . ALA A 1 326 ? 4.959 -2.640 3.784 1.00 84.38 326 ALA A N 1
ATOM 2537 C CA . ALA A 1 326 ? 4.572 -2.767 2.388 1.00 84.38 326 ALA A CA 1
ATOM 2538 C C . ALA A 1 326 ? 5.162 -4.055 1.814 1.00 84.38 326 ALA A C 1
ATOM 2540 O O . ALA A 1 326 ? 6.319 -4.377 2.080 1.00 84.38 326 ALA A O 1
ATOM 2541 N N . ARG A 1 327 ? 4.380 -4.778 1.011 1.00 83.44 327 ARG A N 1
ATOM 2542 C CA . ARG A 1 327 ? 4.881 -5.912 0.234 1.00 83.44 327 ARG A CA 1
ATOM 2543 C C . ARG A 1 327 ? 5.035 -5.502 -1.213 1.00 83.44 327 ARG A C 1
ATOM 2545 O O . ARG A 1 327 ? 4.082 -5.014 -1.811 1.00 83.44 327 ARG A O 1
ATOM 2552 N N . ILE A 1 328 ? 6.201 -5.778 -1.776 1.00 70.06 328 ILE A N 1
ATOM 2553 C CA . ILE A 1 328 ? 6.436 -5.643 -3.207 1.00 70.06 328 ILE A CA 1
ATOM 2554 C C . ILE A 1 328 ? 6.701 -7.032 -3.769 1.00 70.06 328 ILE A C 1
ATOM 2556 O O . ILE A 1 328 ? 7.669 -7.693 -3.392 1.00 70.06 328 ILE A O 1
ATOM 2560 N N . TYR A 1 329 ? 5.826 -7.480 -4.663 1.00 60.25 329 TYR A N 1
ATOM 2561 C CA . TYR A 1 329 ? 6.023 -8.719 -5.406 1.00 60.25 329 TYR A CA 1
ATOM 2562 C C . TYR A 1 329 ? 7.022 -8.500 -6.536 1.00 60.25 329 TYR A C 1
ATOM 2564 O O . TYR A 1 329 ? 7.104 -7.414 -7.107 1.00 60.25 329 TYR A O 1
ATOM 2572 N N . PHE A 1 330 ? 7.771 -9.535 -6.881 1.00 65.50 330 PHE A N 1
ATOM 2573 C CA . PHE A 1 330 ? 8.648 -9.522 -8.036 1.00 65.50 330 PHE A CA 1
ATOM 2574 C C . PHE A 1 330 ? 8.678 -10.895 -8.703 1.00 65.50 330 PHE A C 1
ATOM 2576 O O . PHE A 1 330 ? 8.398 -11.925 -8.088 1.00 65.50 330 PHE A O 1
ATOM 2583 N N . THR A 1 331 ? 9.044 -10.915 -9.976 1.00 52.34 331 THR A N 1
ATOM 2584 C CA . THR A 1 331 ? 9.321 -12.146 -10.709 1.00 52.34 331 THR A CA 1
ATOM 2585 C C . THR A 1 331 ? 10.730 -12.099 -11.255 1.00 52.34 331 THR A C 1
ATOM 2587 O O . THR A 1 331 ? 11.132 -11.098 -11.847 1.00 52.34 331 THR A O 1
ATOM 2590 N N . SER A 1 332 ? 11.467 -13.185 -11.100 1.00 65.75 332 SER A N 1
ATOM 2591 C CA . SER A 1 332 ? 12.784 -13.353 -11.686 1.00 65.75 332 SER A CA 1
ATOM 2592 C C . SER A 1 332 ? 12.968 -14.798 -12.099 1.00 65.75 332 SER A C 1
ATOM 2594 O O . SER A 1 332 ? 12.433 -15.680 -11.463 1.00 65.75 332 SER A O 1
ATOM 2596 N N . ASN A 1 333 ? 13.719 -15.074 -13.148 1.00 61.41 333 ASN A N 1
ATOM 2597 C CA . ASN A 1 333 ? 14.123 -16.439 -13.509 1.00 61.41 333 ASN A CA 1
ATOM 2598 C C . ASN A 1 333 ? 15.609 -16.687 -13.189 1.00 61.41 333 ASN A C 1
ATOM 2600 O O . ASN A 1 333 ? 16.253 -17.560 -13.768 1.00 61.41 333 ASN A O 1
ATOM 2604 N N . GLN A 1 334 ? 16.175 -15.861 -12.309 1.00 72.31 334 GLN A N 1
ATOM 2605 C CA . GLN A 1 334 ? 17.561 -15.956 -11.875 1.00 72.31 334 GLN A CA 1
ATOM 2606 C C . GLN A 1 334 ? 17.716 -16.981 -10.752 1.00 72.31 334 GLN A C 1
ATOM 2608 O O . GLN A 1 334 ? 16.783 -17.203 -9.989 1.00 72.31 334 GLN A O 1
ATOM 2613 N N . PRO A 1 335 ? 18.893 -17.595 -10.570 1.00 73.62 335 PRO A N 1
ATOM 2614 C CA . PRO A 1 335 ? 19.094 -18.547 -9.477 1.00 73.62 335 PRO A CA 1
ATOM 2615 C C . PRO A 1 335 ? 19.000 -17.896 -8.086 1.00 73.62 335 PRO A C 1
ATOM 2617 O O . PRO A 1 335 ? 18.752 -18.587 -7.105 1.00 73.62 335 PRO A O 1
ATOM 2620 N N . SER A 1 336 ? 19.188 -16.575 -7.993 1.00 84.81 336 SER A N 1
ATOM 2621 C CA . SER A 1 336 ? 19.126 -15.823 -6.740 1.00 84.81 336 SER A CA 1
ATOM 2622 C C . SER A 1 336 ? 18.655 -14.391 -6.980 1.00 84.81 336 SER A C 1
ATOM 2624 O O . SER A 1 336 ? 19.011 -13.780 -7.991 1.00 84.81 336 SER A O 1
ATOM 2626 N N . VAL A 1 337 ? 17.931 -13.849 -5.999 1.00 84.00 337 VAL A N 1
ATOM 2627 C CA . VAL A 1 337 ? 17.585 -12.426 -5.880 1.00 84.00 337 VAL A CA 1
ATOM 2628 C C . VAL A 1 337 ? 18.063 -11.917 -4.520 1.00 84.00 337 VAL A C 1
ATOM 2630 O O . VAL A 1 337 ? 18.025 -12.659 -3.545 1.00 84.00 337 VAL A O 1
ATOM 2633 N N . SER A 1 338 ? 18.545 -10.679 -4.448 1.00 88.12 338 SER A N 1
ATOM 2634 C CA . SER A 1 338 ? 19.073 -10.051 -3.230 1.00 88.12 338 SER A CA 1
ATOM 2635 C C . SER A 1 338 ? 18.826 -8.547 -3.222 1.00 88.12 338 SER A C 1
ATOM 2637 O O . SER A 1 338 ? 18.909 -7.922 -4.275 1.00 88.12 338 SER A O 1
ATOM 2639 N N . VAL A 1 339 ? 18.627 -7.932 -2.057 1.00 91.62 339 VAL A N 1
ATOM 2640 C CA . VAL A 1 339 ? 18.691 -6.462 -1.938 1.00 91.62 339 VAL A CA 1
ATOM 2641 C C . VAL A 1 339 ? 20.127 -6.026 -1.665 1.00 91.62 339 VAL A C 1
ATOM 2643 O O . VAL A 1 339 ? 20.833 -6.665 -0.882 1.00 91.62 339 VAL A O 1
ATOM 2646 N N . ASP A 1 340 ? 20.561 -4.941 -2.304 1.00 87.50 340 ASP A N 1
ATOM 2647 C CA . ASP A 1 340 ? 21.894 -4.379 -2.087 1.00 87.50 340 ASP A CA 1
ATOM 2648 C C . ASP A 1 340 ? 22.120 -3.957 -0.640 1.00 87.50 340 ASP A C 1
ATOM 2650 O O . ASP A 1 340 ? 21.218 -3.497 0.056 1.00 87.50 340 ASP A O 1
ATOM 2654 N N . ALA A 1 341 ? 23.377 -4.033 -0.208 1.00 90.19 341 ALA A N 1
ATOM 2655 C CA . ALA A 1 341 ? 23.769 -3.540 1.105 1.00 90.19 341 ALA A CA 1
ATOM 2656 C C . ALA A 1 341 ? 23.616 -2.023 1.245 1.00 90.19 341 ALA A C 1
ATOM 2658 O O . ALA A 1 341 ? 23.364 -1.538 2.348 1.00 90.19 341 ALA A O 1
ATOM 2659 N N . ILE A 1 342 ? 23.771 -1.285 0.143 1.00 89.69 342 ILE A N 1
ATOM 2660 C CA . ILE A 1 342 ? 23.803 0.175 0.124 1.00 89.69 342 ILE A CA 1
ATOM 2661 C C . ILE A 1 342 ? 22.582 0.727 -0.612 1.00 89.69 342 ILE A C 1
ATOM 2663 O O . ILE A 1 342 ? 22.354 0.413 -1.781 1.00 89.69 342 ILE A O 1
ATOM 2667 N N . GLY A 1 343 ? 21.834 1.587 0.078 1.00 87.94 343 GLY A N 1
ATOM 2668 C CA . GLY A 1 343 ? 20.805 2.451 -0.496 1.00 87.94 343 GLY A CA 1
ATOM 2669 C C . GLY A 1 343 ? 21.207 3.927 -0.443 1.00 87.94 343 GLY A C 1
ATOM 2670 O O . GLY A 1 343 ? 22.277 4.269 0.065 1.00 87.94 343 GLY A O 1
ATOM 2671 N N . TYR A 1 344 ? 20.333 4.808 -0.935 1.00 89.12 344 TYR A N 1
ATOM 2672 C CA . TYR A 1 344 ? 20.535 6.262 -0.915 1.00 89.12 344 TYR A CA 1
ATOM 2673 C C . TYR A 1 344 ? 19.397 7.002 -0.218 1.00 89.12 344 TYR A C 1
ATOM 2675 O O . TYR A 1 344 ? 18.236 6.613 -0.312 1.00 89.12 344 TYR A O 1
ATOM 2683 N N . VAL A 1 345 ? 19.731 8.088 0.471 1.00 87.81 345 VAL A N 1
ATOM 2684 C CA . VAL A 1 345 ? 18.764 8.983 1.114 1.00 87.81 345 VAL A CA 1
ATOM 2685 C C . VAL A 1 345 ? 18.254 10.012 0.102 1.00 87.81 345 VAL A C 1
ATOM 2687 O O . VAL A 1 345 ? 19.039 10.639 -0.609 1.00 87.81 345 VAL A O 1
ATOM 2690 N N . GLY A 1 346 ? 16.939 10.227 0.080 1.00 80.31 346 GLY A N 1
ATOM 2691 C CA . GLY A 1 346 ? 16.249 11.171 -0.799 1.00 80.31 346 GLY A CA 1
ATOM 2692 C C . GLY A 1 346 ? 15.927 10.610 -2.188 1.00 80.31 346 GLY A C 1
ATOM 2693 O O . GLY A 1 346 ? 16.517 9.627 -2.637 1.00 80.31 346 GLY A O 1
ATOM 2694 N N . ALA A 1 347 ? 15.000 11.274 -2.887 1.00 75.38 347 ALA A N 1
ATOM 2695 C CA . ALA A 1 347 ? 14.594 10.901 -4.248 1.00 75.38 347 ALA A CA 1
ATOM 2696 C C . ALA A 1 347 ? 15.730 11.076 -5.275 1.00 75.38 347 ALA A C 1
ATOM 2698 O O . ALA A 1 347 ? 15.832 10.312 -6.223 1.00 75.38 347 ALA A O 1
ATOM 2699 N N . THR A 1 348 ? 16.619 12.049 -5.056 1.00 75.50 348 THR A N 1
ATOM 2700 C CA . THR A 1 348 ? 17.756 12.358 -5.946 1.00 75.50 348 THR A CA 1
ATOM 2701 C C . THR A 1 348 ? 19.094 12.461 -5.205 1.00 75.50 348 THR A C 1
ATOM 2703 O O . THR A 1 348 ? 20.125 12.743 -5.812 1.00 75.50 348 THR A O 1
ATOM 2706 N N . GLY A 1 349 ? 19.106 12.237 -3.886 1.00 71.88 349 GLY A N 1
ATOM 2707 C CA . GLY A 1 349 ? 20.297 12.408 -3.055 1.00 71.88 349 GLY A CA 1
ATOM 2708 C C . GLY A 1 349 ? 21.334 11.297 -3.240 1.00 71.88 349 GLY A C 1
ATOM 2709 O O . GLY A 1 349 ? 21.008 10.173 -3.622 1.00 71.88 349 GLY A O 1
ATOM 2710 N N . THR A 1 350 ? 22.597 11.613 -2.946 1.00 83.94 350 THR A N 1
ATOM 2711 C CA . THR A 1 350 ? 23.751 10.703 -3.090 1.00 83.94 350 THR A CA 1
ATOM 2712 C C . THR A 1 350 ? 24.289 10.179 -1.755 1.00 83.94 350 THR A C 1
ATOM 2714 O O . THR A 1 350 ? 25.207 9.360 -1.739 1.00 83.94 350 THR A O 1
ATOM 2717 N N . THR A 1 351 ? 23.712 10.601 -0.625 1.00 91.38 351 THR A N 1
ATOM 2718 C CA . THR A 1 351 ? 24.093 10.112 0.706 1.00 91.38 351 THR A CA 1
ATOM 2719 C C . THR A 1 351 ? 23.729 8.639 0.855 1.00 91.38 351 THR A C 1
ATOM 2721 O O . THR A 1 351 ? 22.558 8.275 0.761 1.00 91.38 351 THR A O 1
ATOM 2724 N N . GLN A 1 352 ? 24.729 7.799 1.103 1.00 91.81 352 GLN A N 1
ATOM 2725 C CA . GLN A 1 352 ? 24.564 6.355 1.240 1.00 91.81 352 GLN A CA 1
ATOM 2726 C C . GLN A 1 352 ? 24.135 5.950 2.654 1.00 91.81 352 GLN A C 1
ATOM 2728 O O . GLN A 1 352 ? 24.542 6.565 3.640 1.00 91.81 352 GLN A O 1
ATOM 2733 N N . PHE A 1 353 ? 23.366 4.868 2.759 1.00 89.50 353 PHE A N 1
ATOM 2734 C CA . PHE A 1 353 ? 23.064 4.205 4.028 1.00 89.50 353 PHE A CA 1
ATOM 2735 C C . PHE A 1 353 ? 23.089 2.681 3.859 1.00 89.50 353 PHE A C 1
ATOM 2737 O O . PHE A 1 353 ? 22.860 2.168 2.764 1.00 89.50 353 PHE A O 1
ATOM 2744 N N . ASN A 1 354 ? 23.357 1.948 4.944 1.00 91.38 354 ASN A N 1
ATOM 2745 C CA . ASN A 1 354 ? 23.211 0.493 4.939 1.00 91.38 354 ASN A CA 1
ATOM 2746 C C . ASN A 1 354 ? 21.729 0.124 5.079 1.00 91.38 354 ASN A C 1
ATOM 2748 O O . ASN A 1 354 ? 21.086 0.569 6.031 1.00 91.38 354 ASN A O 1
ATOM 2752 N N . VAL A 1 355 ? 21.204 -0.705 4.174 1.00 90.75 355 VAL A N 1
ATOM 2753 C CA . VAL A 1 355 ? 19.776 -1.061 4.122 1.00 90.75 355 VAL A CA 1
ATOM 2754 C C . VAL A 1 355 ? 19.243 -1.561 5.468 1.00 90.75 355 VAL A C 1
ATOM 2756 O O . VAL A 1 355 ? 18.190 -1.092 5.905 1.00 90.75 355 VAL A O 1
ATOM 2759 N N . ASN A 1 356 ? 19.991 -2.409 6.182 1.00 88.62 356 ASN A N 1
ATOM 2760 C CA . ASN A 1 356 ? 19.541 -2.973 7.459 1.00 88.62 356 ASN A CA 1
ATOM 2761 C C . ASN A 1 356 ? 19.588 -1.984 8.642 1.00 88.62 356 ASN A C 1
ATOM 2763 O O . ASN A 1 356 ? 18.996 -2.248 9.691 1.00 88.62 356 ASN A O 1
ATOM 2767 N N . ASN A 1 357 ? 20.225 -0.817 8.480 1.00 85.50 357 ASN A N 1
ATOM 2768 C CA . ASN A 1 357 ? 20.167 0.247 9.490 1.00 85.50 357 ASN A CA 1
ATOM 2769 C C . ASN A 1 357 ? 18.792 0.932 9.528 1.00 85.50 357 ASN A C 1
ATOM 2771 O O . ASN A 1 357 ? 18.447 1.550 10.534 1.00 85.50 357 ASN A O 1
ATOM 2775 N N . VAL A 1 358 ? 18.025 0.848 8.435 1.00 85.25 358 VAL A N 1
ATOM 2776 C CA . VAL A 1 358 ? 16.724 1.520 8.288 1.00 85.25 358 VAL A CA 1
ATOM 2777 C C . VAL A 1 358 ? 15.587 0.511 8.164 1.00 85.25 358 VAL A C 1
ATOM 2779 O O . VAL A 1 358 ? 14.561 0.663 8.832 1.00 85.25 358 VAL A O 1
ATOM 2782 N N . PHE A 1 359 ? 15.760 -0.521 7.337 1.00 88.69 359 PHE A N 1
ATOM 2783 C CA . PHE A 1 359 ? 14.766 -1.560 7.081 1.00 88.69 359 PHE A CA 1
ATOM 2784 C C . PHE A 1 359 ? 15.135 -2.853 7.800 1.00 88.69 359 PHE A C 1
ATOM 2786 O O . PHE A 1 359 ? 16.306 -3.174 7.969 1.00 88.69 359 PHE A O 1
ATOM 2793 N N . TYR A 1 360 ? 14.138 -3.584 8.284 1.00 86.19 360 TYR A N 1
ATOM 2794 C CA . TYR A 1 360 ? 14.383 -4.809 9.039 1.00 86.19 360 TYR A CA 1
ATOM 2795 C C . TYR A 1 360 ? 14.728 -5.960 8.099 1.00 86.19 360 TYR A C 1
ATOM 2797 O O . TYR A 1 360 ? 13.956 -6.237 7.190 1.00 86.19 360 TYR A O 1
ATOM 2805 N N . ASP A 1 361 ? 15.867 -6.613 8.345 1.00 88.38 361 ASP A N 1
ATOM 2806 C CA . ASP A 1 361 ? 16.294 -7.882 7.735 1.00 88.38 361 ASP A CA 1
ATOM 2807 C C . ASP A 1 361 ? 15.986 -8.015 6.232 1.00 88.38 361 ASP A C 1
ATOM 2809 O O . ASP A 1 361 ? 15.318 -8.952 5.796 1.00 88.38 361 ASP A O 1
ATOM 2813 N N . LEU A 1 362 ? 16.417 -7.017 5.452 1.00 90.50 362 LEU A N 1
ATOM 2814 C CA . LEU A 1 362 ? 16.112 -6.901 4.024 1.00 90.50 362 LEU A CA 1
ATOM 2815 C C . LEU A 1 362 ? 17.353 -7.086 3.136 1.00 90.50 362 LEU A C 1
ATOM 2817 O O . LEU A 1 362 ? 17.218 -7.424 1.968 1.00 90.50 362 LEU A O 1
ATOM 2821 N N . LEU A 1 363 ? 18.556 -6.888 3.682 1.00 91.12 363 LEU A N 1
ATOM 2822 C CA . LEU A 1 363 ? 19.836 -6.951 2.968 1.00 91.12 363 LEU A CA 1
ATOM 2823 C C . LEU A 1 363 ? 20.230 -8.377 2.549 1.00 91.12 363 LEU A C 1
ATOM 2825 O O . LEU A 1 363 ? 20.364 -9.270 3.384 1.00 91.12 363 LEU A O 1
ATOM 2829 N N . GLY A 1 364 ? 20.583 -8.544 1.272 1.00 87.75 364 GLY A N 1
ATOM 2830 C CA . GLY A 1 364 ? 21.198 -9.763 0.745 1.00 87.75 364 GLY A CA 1
ATOM 2831 C C . GLY A 1 364 ? 20.201 -10.845 0.302 1.00 87.75 364 GLY A C 1
ATOM 2832 O O . GLY A 1 364 ? 18.991 -10.648 0.368 1.00 87.75 364 GLY A O 1
ATOM 2833 N N . PRO A 1 365 ? 20.698 -11.987 -0.211 1.00 81.31 365 PRO A N 1
ATOM 2834 C CA . PRO A 1 365 ? 19.858 -13.064 -0.750 1.00 81.31 365 PRO A CA 1
ATOM 2835 C C . PRO A 1 365 ? 19.222 -13.961 0.320 1.00 81.31 365 PRO A C 1
ATOM 2837 O O . PRO A 1 365 ? 18.319 -14.730 0.015 1.00 81.31 365 PRO A O 1
ATOM 2840 N N . THR A 1 366 ? 19.708 -13.891 1.560 1.00 86.81 366 THR A N 1
ATOM 2841 C CA . THR A 1 366 ? 19.239 -14.704 2.696 1.00 86.81 366 THR A CA 1
ATOM 2842 C C . THR A 1 366 ? 18.479 -13.880 3.735 1.00 86.81 366 THR A C 1
ATOM 2844 O O . THR A 1 366 ? 18.296 -14.342 4.858 1.00 86.81 366 THR A O 1
ATOM 2847 N N . ALA A 1 367 ? 18.104 -12.648 3.390 1.00 88.44 367 ALA A N 1
ATOM 2848 C CA . ALA A 1 367 ? 17.297 -11.773 4.230 1.00 88.44 367 ALA A CA 1
ATOM 2849 C C . ALA A 1 367 ? 15.950 -12.431 4.558 1.00 88.44 367 ALA A C 1
ATOM 2851 O O . ALA A 1 367 ? 15.264 -12.901 3.652 1.00 88.44 367 ALA A O 1
ATOM 2852 N N . GLY A 1 368 ? 15.531 -12.423 5.824 1.00 84.44 368 GLY A N 1
ATOM 2853 C CA . GLY A 1 368 ? 14.249 -13.005 6.237 1.00 84.44 368 GLY A CA 1
ATOM 2854 C C . GLY A 1 368 ? 13.035 -12.316 5.606 1.00 84.44 368 GLY A C 1
ATOM 2855 O O . GLY A 1 368 ? 12.000 -12.952 5.396 1.00 84.44 368 GLY A O 1
ATOM 2856 N N . ASN A 1 369 ? 13.167 -11.040 5.229 1.00 88.31 369 ASN A N 1
ATOM 2857 C CA . ASN A 1 369 ? 12.126 -10.300 4.516 1.00 88.31 369 ASN A CA 1
ATOM 2858 C C . ASN A 1 369 ? 12.245 -10.339 2.990 1.00 88.31 369 ASN A C 1
ATOM 2860 O O . ASN A 1 369 ? 11.467 -9.667 2.311 1.00 88.31 369 ASN A O 1
ATOM 2864 N N . LEU A 1 370 ? 13.157 -11.141 2.438 1.00 91.44 370 LEU A N 1
ATOM 2865 C CA . LEU A 1 370 ? 13.203 -11.464 1.018 1.00 91.44 370 LEU A CA 1
ATOM 2866 C C . LEU A 1 370 ? 12.806 -12.923 0.831 1.00 91.44 370 LEU A C 1
ATOM 2868 O O . LEU A 1 370 ? 13.468 -13.841 1.299 1.00 91.44 370 LEU A O 1
ATOM 2872 N N . ASN A 1 371 ? 11.716 -13.141 0.105 1.00 83.31 371 ASN A N 1
ATOM 2873 C CA . ASN A 1 371 ? 11.226 -14.474 -0.202 1.00 83.31 371 ASN A CA 1
ATOM 2874 C C . ASN A 1 371 ? 11.315 -14.671 -1.706 1.00 83.31 371 ASN A C 1
ATOM 2876 O O . ASN A 1 371 ? 10.706 -13.923 -2.465 1.00 83.31 371 ASN A O 1
ATOM 2880 N N . TYR A 1 372 ? 12.072 -15.668 -2.147 1.00 85.75 372 TYR A N 1
ATOM 2881 C CA . TYR A 1 372 ? 12.231 -15.966 -3.563 1.00 85.75 372 TYR A CA 1
ATOM 2882 C C . TYR A 1 372 ? 12.251 -17.471 -3.792 1.00 85.75 372 TYR A C 1
ATOM 2884 O O . TYR A 1 372 ? 13.055 -18.187 -3.199 1.00 85.75 372 TYR A O 1
ATOM 2892 N N . ASN A 1 373 ? 11.365 -17.947 -4.665 1.00 76.12 373 ASN A N 1
ATOM 2893 C CA . ASN A 1 373 ? 11.364 -19.324 -5.123 1.00 76.12 373 ASN A CA 1
ATOM 2894 C C . ASN A 1 373 ? 12.004 -19.394 -6.521 1.00 76.12 373 ASN A C 1
ATOM 2896 O O . ASN A 1 373 ? 11.335 -19.058 -7.503 1.00 76.12 373 ASN A O 1
ATOM 2900 N N . PRO A 1 374 ? 13.259 -19.865 -6.644 1.00 68.88 374 PRO A N 1
ATOM 2901 C CA . PRO A 1 374 ? 13.950 -19.928 -7.930 1.00 68.88 374 PRO A CA 1
ATOM 2902 C C . PRO A 1 374 ? 13.322 -20.927 -8.913 1.00 68.88 374 PRO A C 1
ATOM 2904 O O . PRO A 1 374 ? 13.535 -20.798 -10.113 1.00 68.88 374 PRO A O 1
ATOM 2907 N N . ALA A 1 375 ? 12.536 -21.904 -8.444 1.00 61.09 375 ALA A N 1
ATOM 2908 C CA . ALA A 1 375 ? 11.892 -22.888 -9.316 1.00 61.09 375 ALA A CA 1
ATOM 2909 C C . ALA A 1 375 ? 10.678 -22.312 -10.059 1.00 61.09 375 ALA A C 1
ATOM 2911 O O . ALA A 1 375 ? 10.436 -22.658 -11.212 1.00 61.09 375 ALA A O 1
ATOM 2912 N N . THR A 1 376 ? 9.909 -21.439 -9.405 1.00 52.66 376 THR A N 1
ATOM 2913 C CA . THR A 1 376 ? 8.743 -20.773 -10.014 1.00 52.66 376 THR A CA 1
ATOM 2914 C C . THR A 1 376 ? 9.074 -19.381 -10.535 1.00 52.66 376 THR A C 1
ATOM 2916 O O . THR A 1 376 ? 8.285 -18.793 -11.268 1.00 52.66 376 THR A O 1
ATOM 2919 N N . GLY A 1 377 ? 10.207 -18.831 -10.107 1.00 52.66 377 GLY A N 1
ATOM 2920 C CA . GLY A 1 377 ? 10.623 -17.475 -10.403 1.00 52.66 377 GLY A CA 1
ATOM 2921 C C . GLY A 1 377 ? 9.785 -16.389 -9.730 1.00 52.66 377 GLY A C 1
ATOM 2922 O O . GLY A 1 377 ? 9.774 -15.244 -10.171 1.00 52.66 377 GLY A O 1
ATOM 2923 N N . LEU A 1 378 ? 9.055 -16.737 -8.670 1.00 54.91 378 LEU A N 1
ATOM 2924 C CA . LEU A 1 378 ? 8.191 -15.810 -7.942 1.00 54.91 378 LEU A CA 1
ATOM 2925 C C . LEU A 1 378 ? 8.856 -15.420 -6.630 1.00 54.91 378 LEU A C 1
ATOM 2927 O O . LEU A 1 378 ? 9.390 -16.274 -5.920 1.00 54.91 378 LEU A O 1
ATOM 2931 N N . GLY A 1 379 ? 8.785 -14.141 -6.288 1.00 64.31 379 GLY A N 1
ATOM 2932 C CA . GLY A 1 379 ? 9.254 -13.649 -5.009 1.00 64.31 379 GLY A CA 1
ATOM 2933 C C . GLY A 1 379 ? 8.505 -12.418 -4.530 1.00 64.31 379 GLY A C 1
ATOM 2934 O O . GLY A 1 379 ? 7.666 -11.845 -5.225 1.00 64.31 379 GLY A O 1
ATOM 2935 N N . TYR A 1 380 ? 8.793 -12.026 -3.301 1.00 78.31 380 TYR A N 1
ATOM 2936 C CA . TYR A 1 380 ? 8.358 -10.765 -2.732 1.00 78.31 380 TYR A CA 1
ATOM 2937 C C . TYR A 1 380 ? 9.363 -10.282 -1.693 1.00 78.31 380 TYR A C 1
ATOM 2939 O O . TYR A 1 380 ? 10.089 -11.074 -1.086 1.00 78.31 380 TYR A O 1
ATOM 2947 N N . ILE A 1 381 ? 9.375 -8.973 -1.474 1.00 85.75 381 ILE A N 1
ATOM 2948 C CA . ILE A 1 381 ? 10.036 -8.349 -0.333 1.00 85.75 381 ILE A CA 1
ATOM 2949 C C . ILE A 1 381 ? 8.997 -7.709 0.585 1.00 85.75 381 ILE A C 1
ATOM 2951 O O . ILE A 1 381 ? 8.051 -7.080 0.109 1.00 85.75 381 ILE A O 1
ATOM 2955 N N . ASP A 1 382 ? 9.179 -7.866 1.894 1.00 85.69 382 ASP A N 1
ATOM 2956 C CA . ASP A 1 382 ? 8.411 -7.155 2.916 1.00 85.69 382 ASP A CA 1
ATOM 2957 C C . ASP A 1 382 ? 9.247 -5.997 3.462 1.00 85.69 382 ASP A C 1
ATOM 2959 O O . ASP A 1 382 ? 10.225 -6.182 4.181 1.00 85.69 382 ASP A O 1
ATOM 2963 N N . ILE A 1 383 ? 8.856 -4.775 3.124 1.00 90.38 383 ILE A N 1
ATOM 2964 C CA . ILE A 1 383 ? 9.567 -3.565 3.515 1.00 90.38 383 ILE A CA 1
ATOM 2965 C C . ILE A 1 383 ? 8.889 -2.980 4.748 1.00 90.38 383 ILE A C 1
ATOM 2967 O O . ILE A 1 383 ? 7.739 -2.541 4.702 1.00 90.38 383 ILE A O 1
ATOM 2971 N N . TYR A 1 384 ? 9.621 -2.940 5.854 1.00 88.19 384 TYR A N 1
ATOM 2972 C CA . TYR A 1 384 ? 9.253 -2.170 7.034 1.00 88.19 384 TYR A CA 1
ATOM 2973 C C . TYR A 1 384 ? 10.482 -1.754 7.814 1.00 88.19 384 TYR A C 1
ATOM 2975 O O . TYR A 1 384 ? 11.575 -2.304 7.671 1.00 88.19 384 TYR A O 1
ATOM 2983 N N . THR A 1 385 ? 10.293 -0.742 8.644 1.00 83.50 385 THR A N 1
ATOM 2984 C CA . THR A 1 385 ? 11.398 -0.120 9.355 1.00 83.50 385 THR A CA 1
ATOM 2985 C C . THR A 1 385 ? 11.871 -0.971 10.527 1.00 83.50 385 THR A C 1
ATOM 2987 O O . THR A 1 385 ? 11.075 -1.527 11.289 1.00 83.50 385 THR A O 1
ATOM 2990 N N . SER A 1 386 ? 13.190 -1.044 10.686 1.00 68.38 386 SER A N 1
ATOM 2991 C CA . SER A 1 386 ? 13.840 -1.580 11.880 1.00 68.38 386 SER A CA 1
ATOM 2992 C C . SER A 1 386 ? 14.062 -0.514 12.954 1.00 68.38 386 SER A C 1
ATOM 2994 O O . SER A 1 386 ? 14.278 -0.869 14.108 1.00 68.38 386 SER A O 1
ATOM 2996 N N . PHE A 1 387 ? 13.994 0.772 12.566 1.00 63.28 387 PHE A N 1
ATOM 2997 C CA . PHE A 1 387 ? 14.310 1.977 13.347 1.00 63.28 387 PHE A CA 1
ATOM 2998 C C . PHE A 1 387 ? 15.077 1.718 14.650 1.00 63.28 387 PHE A C 1
ATOM 3000 O O . PHE A 1 387 ? 14.531 1.788 15.756 1.00 63.28 387 PHE A O 1
ATOM 3007 N N . TYR A 1 388 ? 16.384 1.522 14.496 1.00 53.50 388 TYR A N 1
ATOM 3008 C CA . TYR A 1 388 ? 17.365 1.611 15.569 1.00 53.50 388 TYR A CA 1
ATOM 3009 C C . TYR A 1 388 ? 17.848 3.066 15.677 1.00 53.50 388 TYR A C 1
ATOM 3011 O O . TYR A 1 388 ? 18.820 3.449 15.034 1.00 53.50 388 TYR A O 1
ATOM 3019 N N . GLY A 1 389 ? 17.151 3.925 16.432 1.00 53.62 389 GLY A N 1
ATOM 3020 C CA . GLY A 1 389 ? 17.623 5.302 16.648 1.00 53.62 389 GLY A CA 1
ATOM 3021 C C . GLY A 1 389 ? 16.573 6.335 17.059 1.00 53.62 389 GLY A C 1
ATOM 3022 O O . GLY A 1 389 ? 15.392 6.024 17.255 1.00 53.62 389 GLY A O 1
ATOM 3023 N N . THR A 1 390 ? 17.039 7.583 17.196 1.00 59.19 390 THR A N 1
ATOM 3024 C CA . THR A 1 390 ? 16.234 8.759 17.557 1.00 59.19 390 THR A CA 1
ATOM 3025 C C . THR A 1 390 ? 15.265 9.105 16.434 1.00 59.19 390 THR A C 1
ATOM 3027 O O . THR A 1 390 ? 15.673 9.419 15.319 1.00 59.19 390 THR A O 1
ATOM 3030 N N . LEU A 1 391 ? 13.972 9.071 16.737 1.00 64.06 391 LEU A N 1
ATOM 3031 C CA . LEU A 1 391 ? 12.934 9.529 15.824 1.00 64.06 391 LEU A CA 1
ATOM 3032 C C . LEU A 1 391 ? 12.712 11.029 15.943 1.00 64.06 391 LEU A C 1
ATOM 3034 O O . LEU A 1 391 ? 12.741 11.574 17.046 1.00 64.06 391 LEU A O 1
ATOM 3038 N N . VAL A 1 392 ? 12.358 11.653 14.824 1.00 71.38 392 VAL A N 1
ATOM 3039 C CA . VAL A 1 392 ? 11.850 13.023 14.795 1.00 71.38 392 VAL A CA 1
ATOM 3040 C C . VAL A 1 392 ? 10.391 12.978 14.358 1.00 71.38 392 VAL A C 1
ATOM 3042 O O . VAL A 1 392 ? 10.097 12.637 13.216 1.00 71.38 392 VAL A O 1
ATOM 3045 N N . ALA A 1 393 ? 9.469 13.288 15.275 1.00 73.69 393 ALA A N 1
ATOM 3046 C CA . ALA A 1 393 ? 8.039 13.367 14.967 1.00 73.69 393 ALA A CA 1
ATOM 3047 C C . ALA A 1 393 ? 7.767 14.312 13.780 1.00 73.69 393 ALA A C 1
ATOM 3049 O O . ALA A 1 393 ? 8.522 15.256 13.558 1.00 73.69 393 ALA A O 1
ATOM 3050 N N . ASN A 1 394 ? 6.664 14.084 13.063 1.00 78.88 394 ASN A N 1
ATOM 3051 C CA . ASN A 1 394 ? 6.256 14.847 11.877 1.00 78.88 394 ASN A CA 1
ATOM 3052 C C . ASN A 1 394 ? 7.304 14.874 10.750 1.00 78.88 394 ASN A C 1
ATOM 3054 O O . ASN A 1 394 ? 7.444 15.881 10.060 1.00 78.88 394 ASN A O 1
ATOM 3058 N N . THR A 1 395 ? 8.035 13.775 10.553 1.00 82.44 395 THR A N 1
ATOM 3059 C CA . THR A 1 395 ? 9.062 13.683 9.504 1.00 82.44 395 THR A CA 1
ATOM 3060 C C . THR A 1 395 ? 8.686 12.638 8.465 1.00 82.44 395 THR A C 1
ATOM 3062 O O . THR A 1 395 ? 8.190 11.561 8.799 1.00 82.44 395 THR A O 1
ATOM 3065 N N . THR A 1 396 ? 8.949 12.951 7.197 1.00 87.56 396 THR A N 1
ATOM 3066 C CA . THR A 1 396 ? 8.885 11.995 6.088 1.00 87.56 396 THR A CA 1
ATOM 3067 C C . THR A 1 396 ? 10.297 11.734 5.590 1.00 87.56 396 THR A C 1
ATOM 3069 O O . THR A 1 396 ? 11.024 12.673 5.271 1.00 87.56 396 THR A O 1
ATOM 3072 N N . TYR A 1 397 ? 10.683 10.465 5.530 1.00 87.88 397 TYR A N 1
ATOM 3073 C CA . TYR A 1 397 ? 11.977 10.034 5.016 1.00 87.88 397 TYR A CA 1
ATOM 3074 C C . TYR A 1 397 ? 11.790 9.325 3.682 1.00 87.88 397 TYR A C 1
ATOM 3076 O O . TYR A 1 397 ? 10.906 8.482 3.554 1.00 87.88 397 TYR A O 1
ATOM 3084 N N . ILE A 1 398 ? 12.647 9.625 2.712 1.00 90.69 398 ILE A N 1
ATOM 3085 C CA . ILE A 1 398 ? 12.667 8.949 1.414 1.00 90.69 398 ILE A CA 1
ATOM 3086 C C . ILE A 1 398 ? 13.989 8.197 1.313 1.00 90.69 398 ILE A C 1
ATOM 3088 O O . ILE A 1 398 ? 15.046 8.785 1.539 1.00 90.69 398 ILE A O 1
ATOM 3092 N N . HIS A 1 399 ? 13.930 6.913 0.978 1.00 91.75 399 HIS A N 1
ATOM 3093 C CA . HIS A 1 399 ? 15.101 6.069 0.768 1.00 91.75 399 HIS A CA 1
ATOM 3094 C C . HIS A 1 399 ? 14.962 5.302 -0.539 1.00 91.75 399 HIS A C 1
ATOM 3096 O O . HIS A 1 399 ? 13.895 4.779 -0.832 1.00 91.75 399 HIS A O 1
ATOM 3102 N N . ARG A 1 400 ? 16.046 5.179 -1.294 1.00 92.00 400 ARG A N 1
ATOM 3103 C CA . ARG A 1 400 ? 16.126 4.339 -2.489 1.00 92.00 400 ARG A CA 1
ATOM 3104 C C . ARG A 1 400 ? 16.922 3.085 -2.158 1.00 92.00 400 ARG A C 1
ATOM 3106 O O . ARG A 1 400 ? 18.054 3.187 -1.683 1.00 92.00 400 ARG A O 1
ATOM 3113 N N . ILE A 1 401 ? 16.323 1.918 -2.365 1.00 92.00 401 ILE A N 1
ATOM 3114 C CA . ILE A 1 401 ? 16.961 0.601 -2.221 1.00 92.00 401 ILE A CA 1
ATOM 3115 C C . ILE A 1 401 ? 17.001 -0.096 -3.579 1.00 92.00 401 ILE A C 1
ATOM 3117 O O . ILE A 1 401 ? 16.282 0.299 -4.492 1.00 92.00 401 ILE A O 1
ATOM 3121 N N . TYR A 1 402 ? 17.813 -1.144 -3.716 1.00 85.44 402 TYR A N 1
ATOM 3122 C CA . TYR A 1 402 ? 17.976 -1.821 -5.000 1.00 85.44 402 TYR A CA 1
ATOM 3123 C C . TYR A 1 402 ? 17.821 -3.327 -4.868 1.00 85.44 402 TYR A C 1
ATOM 3125 O O . TYR A 1 402 ? 18.549 -3.968 -4.111 1.00 85.44 402 TYR A O 1
ATOM 3133 N N . LEU A 1 403 ? 16.885 -3.885 -5.629 1.00 82.88 403 LEU A N 1
ATOM 3134 C CA . LEU A 1 403 ? 16.706 -5.321 -5.782 1.00 82.88 403 LEU A CA 1
ATOM 3135 C C . LEU A 1 403 ? 17.564 -5.808 -6.949 1.00 82.88 403 LEU A C 1
ATOM 3137 O O . LEU A 1 403 ? 17.517 -5.226 -8.031 1.00 82.88 403 LEU A O 1
ATOM 3141 N N . ASN A 1 404 ? 18.321 -6.880 -6.743 1.00 79.44 404 ASN A N 1
ATOM 3142 C CA . ASN A 1 404 ? 19.279 -7.409 -7.704 1.00 79.44 404 ASN A CA 1
ATOM 3143 C C . ASN A 1 404 ? 19.041 -8.886 -7.982 1.00 79.44 404 ASN A C 1
ATOM 3145 O O . ASN A 1 404 ? 18.776 -9.655 -7.063 1.00 79.44 404 ASN A O 1
ATOM 3149 N N . ALA A 1 405 ? 19.206 -9.299 -9.235 1.00 71.19 405 ALA A N 1
ATOM 3150 C CA . ALA A 1 405 ? 19.093 -10.690 -9.653 1.00 71.19 405 ALA A CA 1
ATOM 3151 C C . ALA A 1 405 ? 20.072 -10.982 -10.796 1.00 71.19 405 ALA A C 1
ATOM 3153 O O . ALA A 1 405 ? 19.874 -10.567 -11.938 1.00 71.19 405 ALA A O 1
ATOM 3154 N N . GLY A 1 406 ? 21.178 -11.661 -10.483 1.00 57.81 406 GLY A N 1
ATOM 3155 C CA . GLY A 1 406 ? 22.216 -12.031 -11.455 1.00 57.81 406 GLY A CA 1
ATOM 3156 C C . GLY A 1 406 ? 22.890 -10.860 -12.196 1.00 57.81 406 GLY A C 1
ATOM 3157 O O . GLY A 1 406 ? 23.543 -11.088 -13.208 1.00 57.81 406 GLY A O 1
ATOM 3158 N N . GLY A 1 407 ? 22.735 -9.613 -11.748 1.00 50.00 407 GLY A N 1
ATOM 3159 C CA . GLY A 1 407 ? 23.209 -8.416 -12.459 1.00 50.00 407 GLY A CA 1
ATOM 3160 C C . GLY A 1 407 ? 22.093 -7.562 -13.072 1.00 50.00 407 GLY A C 1
ATOM 3161 O O . GLY A 1 407 ? 22.366 -6.443 -13.489 1.00 50.00 407 GLY A O 1
ATOM 3162 N N . LEU A 1 408 ? 20.838 -8.034 -13.068 1.00 53.22 408 LEU A N 1
ATOM 3163 C CA . LEU A 1 408 ? 19.668 -7.163 -13.218 1.00 53.22 408 LEU A CA 1
ATOM 3164 C C . LEU A 1 408 ? 19.467 -6.391 -11.917 1.00 53.22 408 LEU A C 1
ATOM 3166 O O . LEU A 1 408 ? 19.584 -6.991 -10.849 1.00 53.22 408 LEU A O 1
ATOM 3170 N N . ARG A 1 409 ? 19.132 -5.103 -12.000 1.00 70.31 409 ARG A N 1
ATOM 3171 C CA . ARG A 1 409 ? 18.947 -4.229 -10.837 1.00 70.31 409 ARG A CA 1
ATOM 3172 C C . ARG A 1 409 ? 17.707 -3.360 -11.005 1.00 70.31 409 ARG A C 1
ATOM 3174 O O . ARG A 1 409 ? 17.466 -2.825 -12.085 1.00 70.31 409 ARG A O 1
ATOM 3181 N N . ARG A 1 410 ? 16.917 -3.218 -9.943 1.00 74.44 410 ARG A N 1
ATOM 3182 C CA . ARG A 1 410 ? 15.714 -2.375 -9.895 1.00 74.44 410 ARG A CA 1
ATOM 3183 C C . ARG A 1 410 ? 15.774 -1.470 -8.681 1.00 74.44 410 ARG A C 1
ATOM 3185 O O . ARG A 1 410 ? 15.959 -1.958 -7.570 1.00 74.44 410 ARG A O 1
ATOM 3192 N N . GLU A 1 411 ? 15.638 -0.170 -8.906 1.00 84.25 411 GLU A N 1
ATOM 3193 C CA . GLU A 1 411 ? 15.536 0.818 -7.836 1.00 84.25 411 GLU A CA 1
ATOM 3194 C C . GLU A 1 411 ? 14.106 0.850 -7.287 1.00 84.25 411 GLU A C 1
ATOM 3196 O O . GLU A 1 411 ? 13.144 0.841 -8.048 1.00 84.25 411 GLU A O 1
ATOM 3201 N N . ILE A 1 412 ? 13.972 0.876 -5.964 1.00 80.38 412 ILE A N 1
ATOM 3202 C CA . ILE A 1 412 ? 12.696 0.987 -5.261 1.00 80.38 412 ILE A CA 1
ATOM 3203 C C . ILE A 1 412 ? 12.785 2.184 -4.319 1.00 80.38 412 ILE A C 1
ATOM 3205 O O . ILE A 1 412 ? 13.636 2.223 -3.425 1.00 80.38 412 ILE A O 1
ATOM 3209 N N . THR A 1 413 ? 11.885 3.146 -4.497 1.00 87.94 413 THR A N 1
ATOM 3210 C CA . THR A 1 413 ? 11.761 4.326 -3.640 1.00 87.94 413 THR A CA 1
ATOM 3211 C C . THR A 1 413 ? 10.790 4.046 -2.497 1.00 87.94 413 THR A C 1
ATOM 3213 O O . THR A 1 413 ? 9.603 3.811 -2.698 1.00 87.94 413 THR A O 1
ATOM 3216 N N . VAL A 1 414 ? 11.287 4.095 -1.268 1.00 90.88 414 VAL A N 1
ATOM 3217 C CA . VAL A 1 414 ? 10.525 3.860 -0.043 1.00 90.88 414 VAL A CA 1
ATOM 3218 C C . VAL A 1 414 ? 10.322 5.174 0.703 1.00 90.88 414 VAL A C 1
ATOM 3220 O O . VAL A 1 414 ? 11.268 5.764 1.232 1.00 90.88 414 VAL A O 1
ATOM 3223 N N . THR A 1 415 ? 9.068 5.598 0.799 1.00 91.19 415 THR A N 1
ATOM 3224 C CA . THR A 1 415 ? 8.621 6.730 1.611 1.00 91.19 415 THR A CA 1
ATOM 3225 C C . THR A 1 415 ? 8.178 6.222 2.977 1.00 91.19 415 THR A C 1
ATOM 3227 O O . THR A 1 415 ? 7.242 5.438 3.094 1.00 91.19 415 THR A O 1
ATOM 3230 N N . THR A 1 416 ? 8.850 6.673 4.030 1.00 88.06 416 THR A N 1
ATOM 3231 C CA . THR A 1 416 ? 8.520 6.360 5.422 1.00 88.06 416 THR A CA 1
ATOM 3232 C C . THR A 1 416 ? 7.955 7.593 6.111 1.00 88.06 416 THR A C 1
ATOM 3234 O O . THR A 1 416 ? 8.668 8.578 6.307 1.00 88.06 416 THR A O 1
ATOM 3237 N N . VAL A 1 417 ? 6.692 7.529 6.520 1.00 84.94 417 VAL A N 1
ATOM 3238 C CA . VAL A 1 417 ? 6.011 8.606 7.242 1.00 84.94 417 VAL A CA 1
ATOM 3239 C C . VAL A 1 417 ? 6.071 8.329 8.740 1.00 84.94 417 VAL A C 1
ATOM 3241 O O . VAL A 1 417 ? 5.571 7.308 9.213 1.00 84.94 417 VAL A O 1
ATOM 3244 N N . LEU A 1 418 ? 6.645 9.260 9.504 1.00 80.88 418 LEU A N 1
ATOM 3245 C CA . LEU A 1 418 ? 6.635 9.223 10.960 1.00 80.88 418 LEU A CA 1
ATOM 3246 C C . LEU A 1 418 ? 5.865 10.423 11.536 1.00 80.88 418 LEU A C 1
ATOM 3248 O O . LEU A 1 418 ? 6.448 11.475 11.809 1.00 80.88 418 LEU A O 1
ATOM 3252 N N . PRO A 1 419 ? 4.562 10.264 11.796 1.00 72.38 419 PRO A N 1
ATOM 3253 C CA . PRO A 1 419 ? 3.735 11.374 12.243 1.00 72.38 419 PRO A CA 1
ATOM 3254 C C . PRO A 1 419 ? 3.891 11.695 13.737 1.00 72.38 419 PRO A C 1
ATOM 3256 O O . PRO A 1 419 ? 3.910 12.859 14.112 1.00 72.38 419 PRO A O 1
ATOM 3259 N N . ALA A 1 420 ? 4.068 10.704 14.615 1.00 75.31 420 ALA A N 1
ATOM 3260 C CA . ALA A 1 420 ? 4.238 10.951 16.050 1.00 75.31 420 ALA A CA 1
ATOM 3261 C C . ALA A 1 420 ? 5.086 9.873 16.728 1.00 75.31 420 ALA A C 1
ATOM 3263 O O . ALA A 1 420 ? 5.032 8.701 16.346 1.00 75.31 420 ALA A O 1
ATOM 3264 N N . ILE A 1 421 ? 5.817 10.273 17.772 1.00 76.00 421 ILE A N 1
ATOM 3265 C CA . ILE A 1 421 ? 6.567 9.355 18.634 1.00 76.00 421 ILE A CA 1
ATOM 3266 C C . ILE A 1 421 ? 5.595 8.758 19.663 1.00 76.00 421 ILE A C 1
ATOM 3268 O O . ILE A 1 421 ? 4.974 9.524 20.407 1.00 76.00 421 ILE A O 1
ATOM 3272 N N . PRO A 1 422 ? 5.452 7.421 19.736 1.00 77.31 422 PRO A N 1
ATOM 3273 C CA . PRO A 1 422 ? 4.613 6.799 20.750 1.00 77.31 422 PRO A CA 1
ATOM 3274 C C . PRO A 1 422 ? 5.169 7.040 22.162 1.00 77.31 422 PRO A C 1
ATOM 3276 O O . PRO A 1 422 ? 6.392 7.097 22.333 1.00 77.31 422 PRO A O 1
ATOM 3279 N N . PRO A 1 423 ? 4.306 7.113 23.190 1.00 79.38 423 PRO A N 1
ATOM 3280 C CA . PRO A 1 423 ? 4.740 7.145 24.582 1.00 79.38 423 PRO A CA 1
ATOM 3281 C C . PRO A 1 423 ? 5.667 5.975 24.948 1.00 79.38 423 PRO A C 1
ATOM 3283 O O . PRO A 1 423 ? 5.681 4.924 24.299 1.00 79.38 423 PRO A O 1
ATOM 3286 N N . ALA A 1 424 ? 6.466 6.163 25.999 1.00 85.81 424 ALA A N 1
ATOM 3287 C CA . ALA A 1 424 ? 7.293 5.095 26.544 1.00 85.81 424 ALA A CA 1
ATOM 3288 C C . ALA A 1 424 ? 6.429 4.062 27.278 1.00 85.81 424 ALA A C 1
ATOM 3290 O O . ALA A 1 424 ? 5.553 4.429 28.065 1.00 85.81 424 ALA A O 1
ATOM 3291 N N . TRP A 1 425 ? 6.732 2.778 27.078 1.00 89.06 425 TRP A N 1
ATOM 3292 C CA . TRP A 1 425 ? 6.001 1.672 27.704 1.00 89.06 425 TRP A CA 1
ATOM 3293 C C . TRP A 1 425 ? 6.018 1.766 29.231 1.00 89.06 425 TRP A C 1
ATOM 3295 O O . TRP A 1 425 ? 5.015 1.511 29.887 1.00 89.06 425 TRP A O 1
ATOM 3305 N N . SER A 1 426 ? 7.145 2.204 29.796 1.00 85.62 426 SER A N 1
ATOM 3306 C CA . SER A 1 426 ? 7.326 2.397 31.237 1.00 85.62 426 SER A CA 1
ATOM 3307 C C . SER A 1 426 ? 6.448 3.500 31.834 1.00 85.62 426 SER A C 1
ATOM 3309 O O . SER A 1 426 ? 6.241 3.521 33.043 1.00 85.62 426 SER A O 1
ATOM 3311 N N . THR A 1 427 ? 5.945 4.429 31.018 1.00 81.62 427 THR A N 1
ATOM 3312 C CA . THR A 1 427 ? 5.064 5.519 31.467 1.00 81.62 427 THR A CA 1
ATOM 3313 C C . THR A 1 427 ? 3.593 5.180 31.255 1.00 81.62 427 THR A C 1
ATOM 3315 O O . THR A 1 427 ? 2.754 5.523 32.085 1.00 81.62 427 THR A O 1
ATOM 3318 N N . ALA A 1 428 ? 3.278 4.534 30.133 1.00 78.19 428 ALA A N 1
ATOM 3319 C CA . ALA A 1 428 ? 1.912 4.291 29.701 1.00 78.19 428 ALA A CA 1
ATOM 3320 C C . ALA A 1 428 ? 1.835 2.999 28.865 1.00 78.19 428 ALA A C 1
ATOM 3322 O O . ALA A 1 428 ? 1.847 3.070 27.634 1.00 78.19 428 ALA A O 1
ATOM 3323 N N . PRO A 1 429 ? 1.801 1.811 29.500 1.00 88.94 429 PRO A N 1
ATOM 3324 C CA . PRO A 1 429 ? 1.729 0.543 28.783 1.00 88.94 429 PRO A CA 1
ATOM 3325 C C . PRO A 1 429 ? 0.340 0.334 28.167 1.00 88.94 429 PRO A C 1
ATOM 3327 O O . PRO A 1 429 ? -0.636 0.987 28.545 1.00 88.94 429 PRO A O 1
ATOM 3330 N N . TYR A 1 430 ? 0.226 -0.620 27.245 1.00 92.88 430 TYR A N 1
ATOM 3331 C CA . TYR A 1 430 ? -1.085 -1.153 26.872 1.00 92.88 430 TYR A CA 1
ATOM 3332 C C . TYR A 1 430 ? -1.592 -2.081 27.981 1.00 92.88 430 TYR A C 1
ATOM 3334 O O . TYR A 1 430 ? -0.815 -2.841 28.556 1.00 92.88 430 TYR A O 1
ATOM 3342 N N . VAL A 1 431 ? -2.892 -2.030 28.268 1.00 94.00 431 VAL A N 1
ATOM 3343 C CA . VAL A 1 431 ? -3.541 -2.810 29.339 1.00 94.00 431 VAL A CA 1
ATOM 3344 C C . VAL A 1 431 ? -4.609 -3.770 28.838 1.00 94.00 431 VAL A C 1
ATOM 3346 O O . VAL A 1 431 ? -5.102 -4.593 29.610 1.00 94.00 431 VAL A O 1
ATOM 3349 N N . GLY A 1 432 ? -4.953 -3.728 27.552 1.00 95.25 432 GLY A N 1
ATOM 3350 C CA . GLY A 1 432 ? -5.840 -4.734 26.992 1.00 95.25 432 GLY A CA 1
ATOM 3351 C C . GLY A 1 432 ? -6.109 -4.620 25.504 1.00 95.25 432 GLY A C 1
ATOM 3352 O O . GLY A 1 432 ? -5.838 -3.600 24.871 1.00 95.25 432 GLY A O 1
ATOM 3353 N N . THR A 1 433 ? -6.673 -5.698 24.972 1.00 95.56 433 THR A N 1
ATOM 3354 C CA . THR A 1 433 ? -7.163 -5.790 23.599 1.00 95.56 433 THR A CA 1
ATOM 3355 C C . THR A 1 433 ? -8.605 -6.280 23.602 1.00 95.56 433 THR A C 1
ATOM 3357 O O . THR A 1 433 ? -8.923 -7.268 24.272 1.00 95.56 433 THR A O 1
ATOM 3360 N N . PHE A 1 434 ? -9.471 -5.600 22.861 1.00 93.62 434 PHE A N 1
ATOM 3361 C CA . PHE A 1 434 ? -10.912 -5.797 22.917 1.00 93.62 434 PHE A CA 1
ATOM 3362 C C . PHE A 1 434 ? -11.462 -6.103 21.527 1.00 93.62 434 PHE A C 1
ATOM 3364 O O . PHE A 1 434 ? -11.208 -5.391 20.554 1.00 93.62 434 PHE A O 1
ATOM 3371 N N . HIS A 1 435 ? -12.247 -7.171 21.448 1.00 92.69 435 HIS A N 1
ATOM 3372 C CA . HIS A 1 435 ? -12.836 -7.664 20.212 1.00 92.69 435 HIS A CA 1
ATOM 3373 C C . HIS A 1 435 ? -14.337 -7.841 20.392 1.00 92.69 435 HIS A C 1
ATOM 3375 O O . HIS A 1 435 ? -14.817 -8.333 21.421 1.00 92.69 435 HIS A O 1
ATOM 3381 N N . ARG A 1 436 ? -15.104 -7.479 19.366 1.00 90.25 436 ARG A N 1
ATOM 3382 C CA . ARG A 1 436 ? -16.518 -7.848 19.305 1.00 90.25 436 ARG A CA 1
ATOM 3383 C C . ARG A 1 436 ? -16.658 -9.357 19.124 1.00 90.25 436 ARG A C 1
ATOM 3385 O O . ARG A 1 436 ? -15.714 -10.061 18.766 1.00 90.25 436 ARG A O 1
ATOM 3392 N N . TRP A 1 437 ? -17.860 -9.859 19.379 1.00 88.75 437 TRP A N 1
ATOM 3393 C CA . TRP A 1 437 ? -18.164 -11.289 19.305 1.00 88.75 437 TRP A CA 1
ATOM 3394 C C . TRP A 1 437 ? -17.836 -11.899 17.929 1.00 88.75 437 TRP A C 1
ATOM 3396 O O . TRP A 1 437 ? -17.422 -13.051 17.859 1.00 88.75 437 TRP A O 1
ATOM 3406 N N . ASN A 1 438 ? -17.976 -11.121 16.854 1.00 89.25 438 ASN A N 1
ATOM 3407 C CA . ASN A 1 438 ? -17.746 -11.523 15.466 1.00 89.25 438 ASN A CA 1
ATOM 3408 C C . ASN A 1 438 ? -16.386 -11.073 14.904 1.00 89.25 438 ASN A C 1
ATOM 3410 O O . ASN A 1 438 ? -16.212 -11.077 13.690 1.00 89.25 438 ASN A O 1
ATOM 3414 N N . GLN A 1 439 ? -15.448 -10.660 15.759 1.00 91.62 439 GLN A N 1
ATOM 3415 C CA . GLN A 1 439 ? -14.153 -10.128 15.338 1.00 91.62 439 GLN A CA 1
ATOM 3416 C C . GLN A 1 439 ? -12.999 -11.047 15.736 1.00 91.62 439 GLN A C 1
ATOM 3418 O O . GLN A 1 439 ? -12.939 -11.522 16.868 1.00 91.62 439 GLN A O 1
ATOM 3423 N N . THR A 1 440 ? -12.060 -11.239 14.818 1.00 94.50 440 THR A N 1
ATOM 3424 C CA . THR A 1 440 ? -10.826 -12.027 14.950 1.00 94.50 440 THR A CA 1
ATOM 3425 C C . THR A 1 440 ? -9.580 -11.289 14.459 1.00 94.50 440 THR A C 1
ATOM 3427 O O . THR A 1 440 ? -8.465 -11.755 14.696 1.00 94.50 440 THR A O 1
ATOM 3430 N N . GLY A 1 441 ? -9.759 -10.164 13.764 1.00 90.75 441 GLY A N 1
ATOM 3431 C CA . GLY A 1 441 ? -8.702 -9.366 13.158 1.00 90.75 441 GLY A CA 1
ATOM 3432 C C . GLY A 1 441 ? -7.680 -8.830 14.155 1.00 90.75 441 GLY A C 1
ATOM 3433 O O . GLY A 1 441 ? -7.868 -8.862 15.375 1.00 90.75 441 GLY A O 1
ATOM 3434 N N . GLU A 1 442 ? -6.573 -8.320 13.624 1.00 93.31 442 GLU A N 1
ATOM 3435 C CA . GLU A 1 442 ? -5.466 -7.830 14.437 1.00 93.31 442 GLU A CA 1
ATOM 3436 C C . GLU A 1 442 ? -5.867 -6.653 15.342 1.00 93.31 442 GLU A C 1
ATOM 3438 O O . GLU A 1 442 ? -6.654 -5.771 14.986 1.00 93.31 442 GLU A O 1
ATOM 3443 N N . ARG A 1 443 ? -5.271 -6.626 16.526 1.00 94.12 443 ARG A N 1
ATOM 3444 C CA . ARG A 1 443 ? -5.191 -5.471 17.415 1.00 94.12 443 ARG A CA 1
ATOM 3445 C C . ARG A 1 443 ? -3.728 -5.127 17.593 1.00 94.12 443 ARG A C 1
ATOM 3447 O O . ARG A 1 443 ? -2.920 -6.017 17.857 1.00 94.12 443 ARG A O 1
ATOM 3454 N N . ILE A 1 444 ? -3.377 -3.866 17.404 1.00 93.06 444 ILE A N 1
ATOM 3455 C CA . ILE A 1 444 ? -1.987 -3.430 17.360 1.00 93.06 444 ILE A CA 1
ATOM 3456 C C . ILE A 1 444 ? -1.563 -2.956 18.742 1.00 93.06 444 ILE A C 1
ATOM 3458 O O . ILE A 1 444 ? -2.164 -2.048 19.310 1.00 93.06 444 ILE A O 1
ATOM 3462 N N . VAL A 1 445 ? -0.490 -3.540 19.264 1.00 93.44 445 VAL A N 1
ATOM 3463 C CA . VAL A 1 445 ? 0.190 -3.068 20.468 1.00 93.44 445 VAL A CA 1
ATOM 3464 C C . VAL A 1 445 ? 1.530 -2.503 20.041 1.00 93.44 445 VAL A C 1
ATOM 3466 O O . VAL A 1 445 ? 2.346 -3.219 19.463 1.00 93.44 445 VAL A O 1
ATOM 3469 N N . TYR A 1 446 ? 1.764 -1.220 20.309 1.00 89.44 446 TYR A N 1
ATOM 3470 C CA . TYR A 1 446 ? 3.013 -0.561 19.938 1.00 89.44 446 TYR A CA 1
ATOM 3471 C C . TYR A 1 446 ? 3.414 0.518 20.941 1.00 89.44 446 TYR A C 1
ATOM 3473 O O . TYR A 1 446 ? 2.568 1.250 21.447 1.00 89.44 446 TYR A O 1
ATOM 3481 N N . SER A 1 447 ? 4.709 0.646 21.229 1.00 87.44 447 SER A N 1
ATOM 3482 C CA . SER A 1 447 ? 5.203 1.640 22.188 1.00 87.44 447 SER A CA 1
ATOM 3483 C C . SER A 1 447 ? 6.703 1.862 22.065 1.00 87.44 447 SER A C 1
ATOM 3485 O O . SER A 1 447 ? 7.439 0.983 21.607 1.00 87.44 447 SER A O 1
ATOM 3487 N N . ASN A 1 448 ? 7.185 3.013 22.539 1.00 85.50 448 ASN A N 1
ATOM 3488 C CA . ASN A 1 448 ? 8.620 3.206 22.686 1.00 85.50 448 ASN A CA 1
ATOM 3489 C C . ASN A 1 448 ? 9.156 2.368 23.863 1.00 85.50 448 ASN A C 1
ATOM 3491 O O . ASN A 1 448 ? 8.553 2.347 24.935 1.00 85.50 448 ASN A O 1
ATOM 3495 N N . ASN A 1 449 ? 10.275 1.677 23.659 1.00 87.19 449 ASN A N 1
ATOM 3496 C CA . ASN A 1 449 ? 10.953 0.842 24.654 1.00 87.19 449 ASN A CA 1
ATOM 3497 C C . ASN A 1 449 ? 12.442 0.720 24.285 1.00 87.19 449 ASN A C 1
ATOM 3499 O O . ASN A 1 449 ? 12.800 0.868 23.114 1.00 87.19 449 ASN A O 1
ATOM 3503 N N . VAL A 1 450 ? 13.294 0.464 25.279 1.00 85.62 450 VAL A N 1
ATOM 3504 C CA . VAL A 1 450 ? 14.738 0.252 25.103 1.00 85.62 450 VAL A CA 1
ATOM 3505 C C . VAL A 1 450 ? 15.098 -1.154 25.576 1.00 85.62 450 VAL A C 1
ATOM 3507 O O . VAL A 1 450 ? 14.727 -1.555 26.679 1.00 85.62 450 VAL A O 1
ATOM 3510 N N . GLY A 1 451 ? 15.849 -1.889 24.755 1.00 86.50 451 GLY A N 1
ATOM 3511 C CA . GLY A 1 451 ? 16.243 -3.269 25.042 1.00 86.50 451 GLY A CA 1
ATOM 3512 C C . GLY A 1 451 ? 15.153 -4.298 24.744 1.00 86.50 451 GLY A C 1
ATOM 3513 O O . GLY A 1 451 ? 14.136 -3.991 24.120 1.00 86.50 451 GLY A O 1
ATOM 3514 N N . ASP A 1 452 ? 15.402 -5.534 25.152 1.00 91.31 452 ASP A N 1
ATOM 3515 C CA . ASP A 1 452 ? 14.599 -6.686 24.751 1.00 91.31 452 ASP A CA 1
ATOM 3516 C C . ASP A 1 452 ? 13.204 -6.668 25.374 1.00 91.31 452 ASP A C 1
ATOM 3518 O O . ASP A 1 452 ? 12.983 -6.174 26.488 1.00 91.31 452 ASP A O 1
ATOM 3522 N N . TRP A 1 453 ? 12.252 -7.237 24.644 1.00 94.75 453 TRP A N 1
ATOM 3523 C CA . TRP A 1 453 ? 10.906 -7.462 25.133 1.00 94.75 453 TRP A CA 1
ATOM 3524 C C . TRP A 1 453 ? 10.348 -8.797 24.639 1.00 94.75 453 TRP A C 1
ATOM 3526 O O . TRP A 1 453 ? 10.749 -9.342 23.610 1.00 94.75 453 TRP A O 1
ATOM 3536 N N . THR A 1 454 ? 9.410 -9.357 25.396 1.00 98.00 454 THR A N 1
ATOM 3537 C CA . THR A 1 454 ? 8.704 -10.597 25.053 1.00 98.00 454 THR A CA 1
ATOM 3538 C C . THR A 1 454 ? 7.250 -10.495 25.484 1.00 98.00 454 THR A C 1
ATOM 3540 O O . THR A 1 454 ? 6.972 -10.085 26.608 1.00 98.00 454 THR A O 1
ATOM 3543 N N . ALA A 1 455 ? 6.327 -10.878 24.606 1.00 98.50 455 ALA A N 1
ATOM 3544 C CA . ALA A 1 455 ? 4.908 -11.021 24.896 1.00 98.50 455 ALA A CA 1
ATOM 3545 C C . ALA A 1 455 ? 4.522 -12.506 24.865 1.00 98.50 455 ALA A C 1
ATOM 3547 O O . ALA A 1 455 ? 4.857 -13.211 23.914 1.00 98.50 455 ALA A O 1
ATOM 3548 N N . THR A 1 456 ? 3.817 -12.978 25.892 1.00 98.69 456 THR A N 1
ATOM 3549 C CA . THR A 1 456 ? 3.418 -14.384 26.052 1.00 98.69 456 THR A CA 1
ATOM 3550 C C . THR A 1 456 ? 1.955 -14.483 26.460 1.00 98.69 456 THR A C 1
ATOM 3552 O O . THR A 1 456 ? 1.539 -13.853 27.434 1.00 98.69 456 THR A O 1
ATOM 3555 N N . VAL A 1 457 ? 1.183 -15.308 25.756 1.00 98.56 457 VAL A N 1
ATOM 3556 C CA . VAL A 1 457 ? -0.173 -15.692 26.158 1.00 98.56 457 VAL A CA 1
ATOM 3557 C C . VAL A 1 457 ? -0.078 -16.574 27.401 1.00 98.56 457 VAL A C 1
ATOM 3559 O O . VAL A 1 457 ? 0.461 -17.676 27.359 1.00 98.56 457 VAL A O 1
ATOM 3562 N N . MET A 1 458 ? -0.597 -16.073 28.518 1.00 98.06 458 MET A N 1
ATOM 3563 C CA . MET A 1 458 ? -0.669 -16.795 29.790 1.00 98.06 458 MET A CA 1
ATOM 3564 C C . MET A 1 458 ? -1.974 -17.587 29.912 1.00 98.06 458 MET A C 1
ATOM 3566 O O . MET A 1 458 ? -1.996 -18.650 30.526 1.00 98.06 458 MET A O 1
ATOM 3570 N N . GLN A 1 459 ? -3.062 -17.061 29.343 1.00 96.50 459 GLN A N 1
ATOM 3571 C CA . GLN A 1 459 ? -4.382 -17.689 29.341 1.00 96.50 459 GLN A CA 1
ATOM 3572 C C . GLN A 1 459 ? -5.185 -17.239 28.117 1.00 96.50 459 GLN A C 1
ATOM 3574 O O . GLN A 1 459 ? -5.113 -16.071 27.740 1.00 96.50 459 GLN A O 1
ATOM 3579 N N . GLY A 1 460 ? -5.981 -18.154 27.555 1.00 95.12 460 GLY A N 1
ATOM 3580 C CA . GLY A 1 460 ? -6.786 -17.939 26.351 1.00 95.12 460 GLY A CA 1
ATOM 3581 C C . GLY A 1 460 ? -6.146 -18.599 25.133 1.00 95.12 460 GLY A C 1
ATOM 3582 O O . GLY A 1 460 ? -5.419 -17.955 24.386 1.00 95.12 460 GLY A O 1
ATOM 3583 N N . ASP A 1 461 ? -6.443 -19.881 24.925 1.00 95.81 461 ASP A N 1
ATOM 3584 C CA . ASP A 1 461 ? -6.014 -20.690 23.767 1.00 95.81 461 ASP A CA 1
ATOM 3585 C C . ASP A 1 461 ? -6.469 -20.123 22.411 1.00 95.81 461 ASP A C 1
ATOM 3587 O O . ASP A 1 461 ? -5.939 -20.465 21.358 1.00 95.81 461 ASP A O 1
ATOM 3591 N N . PHE A 1 462 ? -7.441 -19.219 22.445 1.00 96.81 462 PHE A N 1
ATOM 3592 C CA . PHE A 1 462 ? -7.972 -18.514 21.296 1.00 96.81 462 PHE A CA 1
ATOM 3593 C C . PHE A 1 462 ? -7.158 -17.287 20.863 1.00 96.81 462 PHE A C 1
ATOM 3595 O O . PHE A 1 462 ? -7.581 -16.602 19.934 1.00 96.81 462 PHE A O 1
ATOM 3602 N N . ILE A 1 463 ? -6.042 -16.972 21.528 1.00 98.56 463 ILE A N 1
ATOM 3603 C CA . ILE A 1 463 ? -5.232 -15.775 21.265 1.00 98.56 463 ILE A CA 1
ATOM 3604 C C . ILE A 1 463 ? -4.027 -16.119 20.391 1.00 98.56 463 ILE A C 1
ATOM 3606 O O . ILE A 1 463 ? -3.276 -17.049 20.677 1.00 98.56 463 ILE A O 1
ATOM 3610 N N . LEU A 1 464 ? -3.810 -15.300 19.365 1.00 97.75 464 LEU A N 1
ATOM 3611 C CA . LEU A 1 464 ? -2.693 -15.381 18.431 1.00 97.75 464 LEU A CA 1
ATOM 3612 C C . LEU A 1 464 ? -1.846 -14.108 18.519 1.00 97.75 464 LEU A C 1
ATOM 3614 O O . LEU A 1 464 ? -2.370 -13.004 18.362 1.00 97.75 464 LEU A O 1
ATOM 3618 N N . LEU A 1 465 ? -0.539 -14.255 18.736 1.00 98.12 465 LEU A N 1
ATOM 3619 C CA . LEU A 1 465 ? 0.430 -13.160 18.733 1.00 98.12 465 LEU A CA 1
ATOM 3620 C C . LEU A 1 465 ? 1.295 -13.196 17.472 1.00 98.12 465 LEU A C 1
ATOM 3622 O O . LEU A 1 465 ? 1.710 -14.261 17.034 1.00 98.12 465 LEU A O 1
ATOM 3626 N N . SER A 1 466 ? 1.623 -12.029 16.921 1.00 94.38 466 SER A N 1
ATOM 3627 C CA . SER A 1 466 ? 2.575 -11.898 15.809 1.00 94.38 466 SER A CA 1
ATOM 3628 C C . SER A 1 466 ? 3.491 -10.697 16.026 1.00 94.38 466 SER A C 1
ATOM 3630 O O . SER A 1 466 ? 3.000 -9.592 16.251 1.00 94.38 466 SER A O 1
ATOM 3632 N N . SER A 1 467 ? 4.802 -10.863 15.845 1.00 88.88 467 SER A N 1
ATOM 3633 C CA . SER A 1 467 ? 5.764 -9.750 15.774 1.00 88.88 467 SER A CA 1
ATOM 3634 C C . SER A 1 467 ? 5.849 -9.106 14.383 1.00 88.88 467 SER A C 1
ATOM 3636 O O . SER A 1 467 ? 6.341 -7.984 14.262 1.00 88.88 467 SER A O 1
ATOM 3638 N N . GLY A 1 468 ? 5.341 -9.767 13.334 1.00 85.19 468 GLY A N 1
ATOM 3639 C CA . GLY A 1 468 ? 5.271 -9.204 11.984 1.00 85.19 468 GLY A CA 1
ATOM 3640 C C . GLY A 1 468 ? 4.413 -7.939 11.941 1.00 85.19 468 GLY A C 1
ATOM 3641 O O . GLY A 1 468 ? 3.365 -7.881 12.589 1.00 85.19 468 GLY A O 1
ATOM 3642 N N . ARG A 1 469 ? 4.849 -6.924 11.184 1.00 86.94 469 ARG A N 1
ATOM 3643 C CA . ARG A 1 469 ? 4.103 -5.668 10.997 1.00 86.94 469 ARG A CA 1
ATOM 3644 C C . ARG A 1 469 ? 2.802 -5.894 10.218 1.00 86.94 469 ARG A C 1
ATOM 3646 O O . ARG A 1 469 ? 2.717 -6.778 9.369 1.00 86.94 469 ARG A O 1
ATOM 3653 N N . SER A 1 470 ? 1.792 -5.080 10.510 1.00 87.19 470 SER A N 1
ATOM 3654 C CA . SER A 1 470 ? 0.506 -5.082 9.806 1.00 87.19 470 SER A CA 1
ATOM 3655 C C . SER A 1 470 ? 0.673 -4.682 8.337 1.00 87.19 470 SER A C 1
ATOM 3657 O O . SER A 1 470 ? 1.501 -3.831 8.017 1.00 87.19 470 SER A O 1
ATOM 3659 N N . PHE A 1 471 ? -0.143 -5.268 7.459 1.00 82.88 471 PHE A N 1
ATOM 3660 C CA . PHE A 1 471 ? -0.267 -4.857 6.055 1.00 82.88 471 PHE A CA 1
ATOM 3661 C C . PHE A 1 471 ? -1.218 -3.677 5.850 1.00 82.88 471 PHE A C 1
ATOM 3663 O O . PHE A 1 471 ? -1.469 -3.301 4.711 1.00 82.88 471 PHE A O 1
ATOM 3670 N N . ASP A 1 472 ? -1.767 -3.098 6.917 1.00 84.19 472 ASP A N 1
ATOM 3671 C CA . ASP A 1 472 ? -2.612 -1.920 6.795 1.00 84.19 472 ASP A CA 1
ATOM 3672 C C . ASP A 1 472 ? -1.781 -0.696 6.343 1.00 84.19 472 ASP A C 1
ATOM 3674 O O . ASP A 1 472 ? -1.019 -0.144 7.148 1.00 84.19 472 ASP A O 1
ATOM 3678 N N . PRO A 1 473 ? -1.971 -0.184 5.107 1.00 77.12 473 PRO A N 1
ATOM 3679 C CA . PRO A 1 473 ? -1.223 0.968 4.606 1.00 77.12 473 PRO A CA 1
ATOM 3680 C C . PRO A 1 473 ? -1.549 2.274 5.350 1.00 77.12 473 PRO A C 1
ATOM 3682 O O . PRO A 1 473 ? -0.771 3.221 5.298 1.00 77.12 473 PRO A O 1
ATOM 3685 N N . LYS A 1 474 ? -2.678 2.340 6.065 1.00 76.88 474 LYS A N 1
ATOM 3686 C CA . LYS A 1 474 ? -3.151 3.540 6.773 1.00 76.88 474 LYS A CA 1
ATOM 3687 C C . LYS A 1 474 ? -2.779 3.557 8.254 1.00 76.88 474 LYS A C 1
ATOM 3689 O O . LYS A 1 474 ? -3.071 4.540 8.936 1.00 76.88 474 LYS A O 1
ATOM 3694 N N . LEU A 1 475 ? -2.164 2.491 8.771 1.00 80.69 475 LEU A N 1
ATOM 3695 C CA . LEU A 1 475 ? -1.870 2.372 10.193 1.00 80.69 475 LEU A CA 1
ATOM 3696 C C . LEU A 1 475 ? -0.913 3.476 10.650 1.00 80.69 475 LEU A C 1
ATOM 3698 O O . LEU A 1 475 ? 0.226 3.562 10.189 1.00 80.69 475 LEU A O 1
ATOM 3702 N N . GLY A 1 476 ? -1.360 4.297 11.600 1.00 73.25 476 GLY A N 1
ATOM 3703 C CA . GLY A 1 476 ? -0.572 5.410 12.112 1.00 73.25 476 GLY A CA 1
ATOM 3704 C C . GLY A 1 476 ? -0.711 6.718 11.335 1.00 73.25 476 GLY A C 1
ATOM 3705 O O . GLY A 1 476 ? 0.006 7.654 11.665 1.00 73.25 476 GLY A O 1
ATOM 3706 N N . LEU A 1 477 ? -1.608 6.816 10.351 1.00 74.19 477 LEU A N 1
ATOM 3707 C CA . LEU A 1 477 ? -1.937 8.079 9.683 1.00 74.19 477 LEU A CA 1
ATOM 3708 C C . LEU A 1 477 ? -3.144 8.755 10.362 1.00 74.19 477 LEU A C 1
ATOM 3710 O O . LEU A 1 477 ? -4.094 8.090 10.775 1.00 74.19 477 LEU A O 1
ATOM 3714 N N . ASP A 1 478 ? -3.115 10.087 10.478 1.00 60.03 478 ASP A N 1
ATOM 3715 C CA . ASP A 1 478 ? -4.214 10.886 11.040 1.00 60.03 478 ASP A CA 1
ATOM 3716 C C . ASP A 1 478 ? -5.196 11.269 9.926 1.00 60.03 478 ASP A C 1
ATOM 3718 O O . ASP A 1 478 ? -5.046 12.312 9.292 1.00 60.03 478 ASP A O 1
ATOM 3722 N N . SER A 1 479 ? -6.166 10.404 9.616 1.00 54.59 479 SER A N 1
ATOM 3723 C CA . SER A 1 479 ? -7.273 10.789 8.734 1.00 54.59 479 SER A CA 1
ATOM 3724 C C . SER A 1 479 ? -8.637 10.568 9.408 1.00 54.59 479 SER A C 1
ATOM 3726 O O . SER A 1 479 ? -8.909 9.494 9.968 1.00 54.59 479 SER A O 1
ATOM 3728 N N . PRO A 1 480 ? -9.524 11.585 9.382 1.00 43.97 480 PRO A N 1
ATOM 3729 C CA . PRO A 1 480 ? -10.849 11.513 9.995 1.00 43.97 480 PRO A CA 1
ATOM 3730 C C . PRO A 1 480 ? -11.776 10.525 9.267 1.00 43.97 480 PRO A C 1
ATOM 3732 O O . PRO A 1 480 ? -12.702 10.002 9.877 1.00 43.97 480 PRO A O 1
ATOM 3735 N N . ASN A 1 481 ? -11.470 10.185 8.009 1.00 43.88 481 ASN A N 1
ATOM 3736 C CA . ASN A 1 481 ? -12.255 9.292 7.151 1.00 43.88 481 ASN A CA 1
ATOM 3737 C C . ASN A 1 481 ? -11.596 7.917 6.973 1.00 43.88 481 ASN A C 1
ATOM 3739 O O . ASN A 1 481 ? -11.581 7.379 5.868 1.00 43.88 481 ASN A O 1
ATOM 3743 N N . ILE A 1 482 ? -11.005 7.345 8.024 1.00 49.84 482 ILE A N 1
ATOM 3744 C CA . ILE A 1 482 ? -10.454 5.985 7.966 1.00 49.84 482 ILE A CA 1
ATOM 3745 C C . ILE A 1 482 ? -11.506 4.984 8.479 1.00 49.84 482 ILE A C 1
ATOM 3747 O O . ILE A 1 482 ? -11.524 4.697 9.677 1.00 49.84 482 ILE A O 1
ATOM 3751 N N . PRO A 1 483 ? -12.361 4.394 7.619 1.00 49.44 483 PRO A N 1
ATOM 3752 C CA . PRO A 1 483 ? -12.911 3.080 7.884 1.00 49.44 483 PRO A CA 1
ATOM 3753 C C . PRO A 1 483 ? -11.824 2.075 7.494 1.00 49.44 483 PRO A C 1
ATOM 3755 O O . PRO A 1 483 ? -11.809 1.570 6.374 1.00 49.44 483 PRO A O 1
ATOM 3758 N N . ASN A 1 484 ? -10.854 1.831 8.377 1.00 62.00 484 ASN A N 1
ATOM 3759 C CA . ASN A 1 484 ? -10.019 0.643 8.229 1.00 62.00 484 ASN A CA 1
ATOM 3760 C C . ASN A 1 484 ? -10.496 -0.393 9.213 1.00 62.00 484 ASN A C 1
ATOM 3762 O O . ASN A 1 484 ? -10.280 -0.283 10.418 1.00 62.00 484 ASN A O 1
ATOM 3766 N N . ASN A 1 485 ? -11.209 -1.368 8.672 1.00 76.88 485 ASN A N 1
ATOM 3767 C CA . ASN A 1 485 ? -11.721 -2.465 9.449 1.00 76.88 485 ASN A CA 1
ATOM 3768 C C . ASN A 1 485 ? -10.563 -3.401 9.798 1.00 76.88 485 ASN A C 1
ATOM 3770 O O . ASN A 1 485 ? -9.934 -3.972 8.905 1.00 76.88 485 ASN A O 1
ATOM 3774 N N . ALA A 1 486 ? -10.298 -3.577 11.091 1.00 84.12 486 ALA A N 1
ATOM 3775 C CA . ALA A 1 486 ? -9.243 -4.464 11.558 1.00 84.12 486 ALA A CA 1
ATOM 3776 C C . ALA A 1 486 ? -9.407 -5.920 11.106 1.00 84.12 486 ALA A C 1
ATOM 3778 O O . ALA A 1 486 ? -8.431 -6.656 10.988 1.00 84.12 486 ALA A O 1
ATOM 3779 N N . GLU A 1 487 ? -10.636 -6.305 10.783 1.00 84.38 487 GLU A N 1
ATOM 3780 C CA . GLU A 1 487 ? -10.982 -7.637 10.301 1.00 84.38 487 GLU A CA 1
ATOM 3781 C C . GLU A 1 487 ? -10.431 -7.946 8.901 1.00 84.38 487 GLU A C 1
ATOM 3783 O O . GLU A 1 487 ? -10.299 -9.113 8.548 1.00 84.38 487 GLU A O 1
ATOM 3788 N N . ASN A 1 488 ? -10.015 -6.931 8.134 1.00 84.62 488 ASN A N 1
ATOM 3789 C CA . ASN A 1 488 ? -9.342 -7.132 6.846 1.00 84.62 488 ASN A CA 1
ATOM 3790 C C . ASN A 1 488 ? -7.896 -7.642 7.000 1.00 84.62 488 ASN A C 1
ATOM 3792 O O . ASN A 1 488 ? -7.278 -8.042 6.015 1.00 84.62 488 ASN A O 1
ATOM 3796 N N . TYR A 1 489 ? -7.351 -7.618 8.2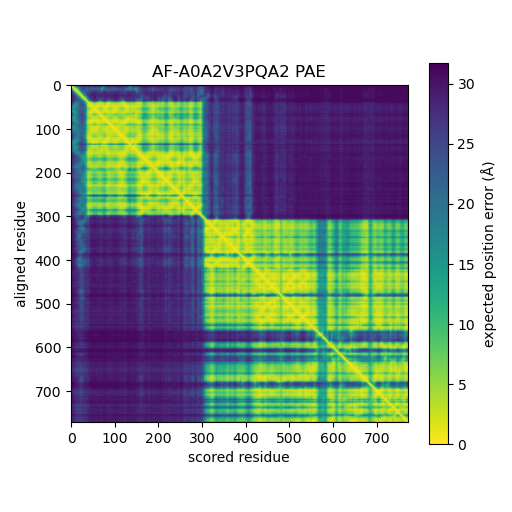19 1.00 85.75 489 TYR A N 1
ATOM 3797 C CA . TYR A 1 489 ? -5.959 -7.956 8.506 1.00 85.75 489 TYR A CA 1
ATOM 3798 C C . TYR A 1 489 ? -5.892 -9.015 9.620 1.00 85.75 489 TYR A C 1
ATOM 3800 O O . TYR A 1 489 ? -5.576 -8.703 10.772 1.00 85.75 489 TYR A O 1
ATOM 3808 N N . PRO A 1 490 ? -6.239 -10.278 9.319 1.00 86.50 490 PRO A N 1
ATOM 3809 C CA . PRO A 1 490 ? -6.146 -11.362 10.289 1.00 86.50 490 PRO A CA 1
ATOM 3810 C C . PRO A 1 490 ? -4.686 -11.693 10.630 1.00 86.50 490 PRO A C 1
ATOM 3812 O O . PRO A 1 490 ? -3.776 -11.551 9.809 1.00 86.50 490 PRO A O 1
ATOM 3815 N N . VAL A 1 491 ? -4.460 -12.184 11.850 1.00 87.62 491 VAL A N 1
ATOM 3816 C CA . VAL A 1 491 ? -3.160 -12.730 12.266 1.00 87.62 491 VAL A CA 1
ATOM 3817 C C . VAL A 1 491 ? -3.094 -14.196 11.844 1.00 87.62 491 VAL A C 1
ATOM 3819 O O . VAL A 1 491 ? -3.676 -15.058 12.496 1.00 87.62 491 VAL A O 1
ATOM 3822 N N . THR A 1 492 ? -2.414 -14.476 10.732 1.00 82.12 492 THR A N 1
ATOM 3823 C CA . THR A 1 492 ? -2.294 -15.829 10.153 1.00 82.12 492 THR A CA 1
ATOM 3824 C C . THR A 1 492 ? -1.017 -16.559 10.570 1.00 82.12 492 THR A C 1
ATOM 3826 O O . THR A 1 492 ? -0.936 -17.775 10.462 1.00 82.12 492 THR A O 1
ATOM 3829 N N . ASP A 1 493 ? -0.019 -15.819 11.043 1.00 81.12 493 ASP A N 1
ATOM 3830 C CA . ASP A 1 493 ? 1.301 -16.266 11.505 1.00 81.12 493 ASP A CA 1
ATOM 3831 C C . ASP A 1 493 ? 1.376 -16.374 13.039 1.00 81.12 493 ASP A C 1
ATOM 3833 O O . ASP A 1 493 ? 2.438 -16.246 13.643 1.00 81.12 493 ASP A O 1
ATOM 3837 N N . GLY A 1 494 ? 0.218 -16.559 13.675 1.00 87.88 494 GLY A N 1
ATOM 3838 C CA . GLY A 1 494 ? 0.048 -16.468 15.116 1.00 87.88 494 GLY A CA 1
ATOM 3839 C C . GLY A 1 494 ? 0.805 -17.525 15.918 1.00 87.88 494 GLY A C 1
ATOM 3840 O O . GLY A 1 494 ? 0.718 -18.718 15.640 1.00 87.88 494 GLY A O 1
ATOM 3841 N N . THR A 1 495 ? 1.464 -17.087 16.986 1.00 94.75 495 THR A N 1
ATOM 3842 C CA . THR A 1 495 ? 2.074 -17.935 18.016 1.00 94.75 495 THR A CA 1
ATOM 3843 C C . THR A 1 495 ? 1.574 -17.525 19.405 1.00 94.75 495 THR A C 1
ATOM 3845 O O . THR A 1 495 ? 0.879 -16.523 19.569 1.00 94.75 495 THR A O 1
ATOM 3848 N N . THR A 1 496 ? 1.928 -18.279 20.445 1.00 96.81 496 THR A N 1
ATOM 3849 C CA . THR A 1 496 ? 1.626 -17.901 21.838 1.00 96.81 496 THR A CA 1
ATOM 3850 C C . THR A 1 496 ? 2.705 -17.020 22.466 1.00 96.81 496 THR A C 1
ATOM 3852 O O . THR A 1 496 ? 2.489 -16.479 23.548 1.00 96.81 496 THR A O 1
ATOM 3855 N N . THR A 1 497 ? 3.862 -16.874 21.813 1.00 97.81 497 THR A N 1
ATOM 3856 C CA . THR A 1 497 ? 4.992 -16.081 22.304 1.00 97.81 497 THR A CA 1
ATOM 3857 C C . THR A 1 497 ? 5.690 -15.387 21.148 1.00 97.81 497 THR A C 1
ATOM 3859 O O . THR A 1 497 ? 6.095 -16.033 20.182 1.00 97.81 497 THR A O 1
ATOM 3862 N N . VAL A 1 498 ? 5.890 -14.080 21.286 1.00 97.12 498 VAL A N 1
ATOM 3863 C CA . VAL A 1 498 ? 6.656 -13.259 20.346 1.00 97.12 498 VAL A CA 1
ATOM 3864 C C . VAL A 1 498 ? 7.642 -12.390 21.108 1.00 97.12 498 VAL A C 1
ATOM 3866 O O . VAL A 1 498 ? 7.380 -11.982 22.240 1.00 97.12 498 VAL A O 1
ATOM 3869 N N . SER A 1 499 ? 8.778 -12.097 20.494 1.00 93.44 499 SER A N 1
ATOM 3870 C CA . SER A 1 499 ? 9.814 -11.249 21.073 1.00 93.44 499 SER A CA 1
ATOM 3871 C C . SER A 1 499 ? 10.311 -10.234 20.057 1.00 93.44 499 SER A C 1
ATOM 3873 O O . SER A 1 499 ? 10.095 -10.360 18.849 1.00 93.44 499 SER A O 1
ATOM 3875 N N . GLY A 1 500 ? 10.976 -9.210 20.569 1.00 88.38 500 GLY A N 1
ATOM 3876 C CA . GLY A 1 500 ? 11.662 -8.219 19.766 1.00 88.38 500 GLY A CA 1
ATOM 3877 C C . GLY A 1 500 ? 12.651 -7.436 20.611 1.00 88.38 500 GLY A C 1
ATOM 3878 O O . GLY A 1 500 ? 12.772 -7.639 21.819 1.00 88.38 500 GLY A O 1
ATOM 3879 N N . ILE A 1 501 ? 13.363 -6.531 19.953 1.00 82.44 501 ILE A N 1
ATOM 3880 C CA . ILE A 1 501 ? 14.355 -5.670 20.588 1.00 82.44 501 ILE A CA 1
ATOM 3881 C C . ILE A 1 501 ? 13.975 -4.206 20.393 1.00 82.44 501 ILE A C 1
ATOM 3883 O O . ILE A 1 501 ? 13.446 -3.818 19.351 1.00 82.44 501 ILE A O 1
ATOM 3887 N N . ASN A 1 502 ? 14.252 -3.386 21.402 1.00 84.06 502 ASN A N 1
ATOM 3888 C CA . ASN A 1 502 ? 13.864 -1.981 21.484 1.00 84.06 502 ASN A CA 1
ATOM 3889 C C . ASN A 1 502 ? 12.349 -1.789 21.445 1.00 84.06 502 ASN A C 1
ATOM 3891 O O . ASN A 1 502 ? 11.666 -2.221 22.369 1.00 84.06 502 ASN A O 1
ATOM 3895 N N . ARG A 1 503 ? 11.802 -1.103 20.438 1.00 84.50 503 ARG A N 1
ATOM 3896 C CA . ARG A 1 503 ? 10.378 -0.753 20.429 1.00 84.50 503 ARG A CA 1
ATOM 3897 C C . ARG A 1 503 ? 9.503 -1.988 20.477 1.00 84.50 503 ARG A C 1
ATOM 3899 O O . ARG A 1 503 ? 9.730 -2.950 19.748 1.00 84.50 503 ARG A O 1
ATOM 3906 N N . ILE A 1 504 ? 8.465 -1.901 21.295 1.00 89.69 504 ILE A N 1
ATOM 3907 C CA . ILE A 1 504 ? 7.454 -2.942 21.376 1.00 89.69 504 ILE A CA 1
ATOM 3908 C C . ILE A 1 504 ? 6.555 -2.789 20.164 1.00 89.69 504 ILE A C 1
ATOM 3910 O O . ILE A 1 504 ? 6.030 -1.702 19.913 1.00 89.69 504 ILE A O 1
ATOM 3914 N N . TYR A 1 505 ? 6.391 -3.881 19.429 1.00 91.50 505 TYR A N 1
ATOM 3915 C CA . TYR A 1 505 ? 5.353 -4.020 18.427 1.00 91.50 505 TYR A CA 1
ATOM 3916 C C . TYR A 1 505 ? 4.919 -5.473 18.347 1.00 91.50 505 TYR A C 1
ATOM 3918 O O . TYR A 1 505 ? 5.729 -6.345 18.043 1.00 91.50 505 TYR A O 1
ATOM 3926 N N . PHE A 1 506 ? 3.637 -5.728 18.544 1.00 95.00 506 PHE A N 1
ATOM 3927 C CA . PHE A 1 506 ? 3.047 -7.005 18.185 1.00 95.00 506 PHE A CA 1
ATOM 3928 C C . PHE A 1 506 ? 1.562 -6.842 17.885 1.00 95.00 506 PHE A C 1
ATOM 3930 O O . PHE A 1 506 ? 0.919 -5.861 18.261 1.00 95.00 506 PHE A O 1
ATOM 3937 N N . ARG A 1 507 ? 1.026 -7.828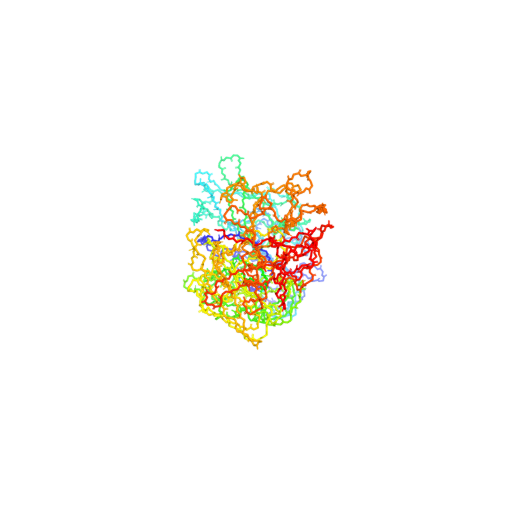 17.180 1.00 96.19 507 ARG A N 1
ATOM 3938 C CA . ARG A 1 507 ? -0.380 -7.935 16.817 1.00 96.19 507 ARG A CA 1
ATOM 3939 C C . ARG A 1 507 ? -1.041 -9.006 17.668 1.00 96.19 507 ARG A C 1
ATOM 3941 O O . ARG A 1 507 ? -0.433 -10.046 17.905 1.00 96.19 507 ARG A O 1
ATOM 3948 N N . VAL A 1 508 ? -2.276 -8.754 18.085 1.00 98.25 508 VAL A N 1
ATOM 3949 C CA . VAL A 1 508 ? -3.130 -9.706 18.803 1.00 98.25 508 VAL A CA 1
ATOM 3950 C C . VAL A 1 508 ? -4.345 -10.021 17.934 1.00 98.25 508 VAL A C 1
ATOM 3952 O O . VAL A 1 508 ? -5.198 -9.159 17.730 1.00 98.25 508 VAL A O 1
ATOM 3955 N N . GLY A 1 509 ? -4.413 -11.234 17.395 1.00 97.62 509 GLY A N 1
ATOM 3956 C CA . GLY A 1 509 ? -5.572 -11.765 16.671 1.00 97.62 509 GLY A CA 1
ATOM 3957 C C . GLY A 1 509 ? -6.243 -12.885 17.460 1.00 97.62 509 GLY A C 1
ATOM 3958 O O . GLY A 1 509 ? -5.690 -13.354 18.456 1.00 97.62 509 GLY A O 1
ATOM 3959 N N . LEU A 1 510 ? -7.427 -13.319 17.022 1.00 97.69 510 LEU A N 1
ATOM 3960 C CA . LEU A 1 510 ? -8.165 -14.414 17.663 1.00 97.69 510 LEU A CA 1
ATOM 3961 C C . LEU A 1 510 ? -8.415 -15.576 16.693 1.00 97.69 510 LEU A C 1
ATOM 3963 O O . LEU A 1 510 ? -8.574 -15.365 15.496 1.00 97.69 510 LEU A O 1
ATOM 3967 N N . THR A 1 511 ? -8.515 -16.801 17.211 1.00 95.69 511 THR A N 1
ATOM 3968 C CA . THR A 1 511 ? -8.710 -18.022 16.402 1.00 95.69 511 THR A CA 1
ATOM 3969 C C . THR A 1 511 ? -10.132 -18.214 15.866 1.00 95.69 511 THR A C 1
ATOM 3971 O O . THR A 1 511 ? -10.354 -19.074 15.018 1.00 95.69 511 THR A O 1
ATOM 3974 N N . GLY A 1 512 ? -11.117 -17.453 16.354 1.00 94.25 512 GLY A N 1
ATOM 3975 C CA . GLY A 1 512 ? -12.510 -17.611 15.935 1.00 94.25 512 GLY A CA 1
ATOM 3976 C C . GLY A 1 512 ? -13.466 -16.606 16.564 1.00 94.25 512 GLY A C 1
ATOM 3977 O O . GLY A 1 512 ? -13.086 -15.814 17.429 1.00 94.25 512 GLY A O 1
ATOM 3978 N N . THR A 1 513 ? -14.720 -16.651 16.134 1.00 96.56 513 THR A N 1
ATOM 3979 C CA . THR A 1 513 ? -15.813 -15.820 16.647 1.00 96.56 513 THR A CA 1
ATOM 3980 C C . THR A 1 513 ? -16.607 -16.544 17.737 1.00 96.56 513 THR A C 1
ATOM 3982 O O . THR A 1 513 ? -16.498 -17.757 17.919 1.00 96.56 513 THR A O 1
ATOM 3985 N N . LEU A 1 514 ? -17.415 -15.792 18.481 1.00 93.88 514 LEU A N 1
ATOM 3986 C CA . LEU A 1 514 ? -18.491 -16.339 19.308 1.00 93.88 514 LEU A CA 1
ATOM 3987 C C . LEU A 1 514 ? -19.757 -16.534 18.456 1.00 93.88 514 LEU A C 1
ATOM 3989 O O . LEU A 1 514 ? -19.841 -16.041 17.333 1.00 93.88 514 LEU A O 1
ATOM 3993 N N . ALA A 1 515 ? -20.760 -17.238 18.986 1.00 94.38 515 ALA A N 1
ATOM 3994 C CA . ALA A 1 515 ? -21.990 -17.526 18.242 1.00 94.38 515 ALA A CA 1
ATOM 3995 C C . ALA A 1 515 ? -22.879 -16.286 18.025 1.00 94.38 515 ALA A C 1
ATOM 3997 O O . ALA A 1 515 ? -23.574 -16.189 17.017 1.00 94.38 515 ALA A O 1
ATOM 3998 N N . SER A 1 516 ? -22.878 -15.345 18.972 1.00 87.12 516 SER A N 1
ATOM 3999 C CA . SER A 1 516 ? -23.695 -14.129 18.926 1.00 87.12 516 SER A CA 1
ATOM 4000 C C . SER A 1 516 ? -23.169 -13.048 19.877 1.00 87.12 516 SER A C 1
ATOM 4002 O O . SER A 1 516 ? -22.382 -13.325 20.784 1.00 87.12 516 SER A O 1
ATOM 4004 N N . ALA A 1 517 ? -23.700 -11.830 19.743 1.00 82.62 517 ALA A N 1
ATOM 4005 C CA . ALA A 1 517 ? -23.505 -10.722 20.684 1.00 82.62 517 ALA A CA 1
ATOM 4006 C C . ALA A 1 517 ? -23.872 -11.067 22.142 1.00 82.62 517 ALA A C 1
ATOM 4008 O O . ALA A 1 517 ? -23.256 -10.572 23.085 1.00 82.62 517 ALA A O 1
ATOM 4009 N N . THR A 1 518 ? -24.862 -11.941 22.336 1.00 84.00 518 THR A N 1
ATOM 4010 C CA . THR A 1 518 ? -25.365 -12.359 23.655 1.00 84.00 518 THR A CA 1
ATOM 4011 C C . THR A 1 518 ? -24.611 -13.549 24.247 1.00 84.00 518 THR A C 1
ATOM 4013 O O . THR A 1 518 ? -24.844 -13.909 25.401 1.00 84.00 518 THR A O 1
ATOM 4016 N N . THR A 1 519 ? -23.699 -14.157 23.483 1.00 90.56 519 THR A N 1
ATOM 4017 C CA . THR A 1 519 ? -22.865 -15.264 23.957 1.00 90.56 519 THR A CA 1
ATOM 4018 C C . THR A 1 519 ? -21.929 -14.780 25.060 1.00 90.56 519 THR A C 1
ATOM 4020 O O . THR A 1 519 ? -21.373 -13.684 24.968 1.00 90.56 519 THR A O 1
ATOM 4023 N N . ALA A 1 520 ? -21.743 -15.604 26.098 1.00 92.44 520 ALA A N 1
ATOM 4024 C CA . ALA A 1 520 ? -20.849 -15.283 27.204 1.00 92.44 520 ALA A CA 1
ATOM 4025 C C . ALA A 1 520 ? -19.449 -14.900 26.681 1.00 92.44 520 ALA A C 1
ATOM 4027 O O . ALA A 1 520 ? -18.905 -15.604 25.824 1.00 92.44 520 ALA A O 1
ATOM 4028 N N . PRO A 1 521 ? -18.866 -13.793 27.171 1.00 93.25 521 PRO A N 1
ATOM 4029 C CA . PRO A 1 521 ? -17.563 -13.345 26.714 1.00 93.25 521 PRO A CA 1
ATOM 4030 C C . PRO A 1 521 ? -16.480 -14.323 27.162 1.00 93.25 521 PRO A C 1
ATOM 4032 O O . PRO A 1 521 ? -16.571 -14.926 28.235 1.00 93.25 521 PRO A O 1
ATOM 4035 N N . ARG A 1 522 ? -15.417 -14.419 26.368 1.00 95.75 522 ARG A N 1
ATOM 4036 C CA . ARG A 1 522 ? -14.200 -15.140 26.749 1.00 95.75 522 ARG A CA 1
ATOM 4037 C C . ARG A 1 522 ? -13.058 -14.173 26.999 1.00 95.75 522 ARG A C 1
ATOM 4039 O O . ARG A 1 522 ? -12.978 -13.108 26.379 1.00 95.75 522 ARG A O 1
ATOM 4046 N N . TYR A 1 523 ? -12.190 -14.569 27.921 1.00 97.00 523 TYR A N 1
ATOM 4047 C CA . TYR A 1 523 ? -11.136 -13.726 28.458 1.00 97.00 523 TYR A CA 1
ATOM 4048 C C . TYR A 1 523 ? -9.780 -14.404 28.361 1.00 97.00 523 TYR A C 1
ATOM 4050 O O . TYR A 1 523 ? -9.677 -15.629 28.435 1.00 97.00 523 TYR A O 1
ATOM 4058 N N . GLY A 1 524 ? -8.742 -13.591 28.239 1.00 97.38 524 GLY A N 1
ATOM 4059 C CA . GLY A 1 524 ? -7.371 -14.059 28.284 1.00 97.38 524 GLY A CA 1
ATOM 4060 C C . GLY A 1 524 ? -6.425 -13.016 28.846 1.00 97.38 524 GLY A C 1
ATOM 4061 O O . GLY A 1 524 ? -6.820 -11.899 29.186 1.00 97.38 524 GLY A O 1
ATOM 4062 N N . LEU A 1 525 ? -5.169 -13.419 28.966 1.00 98.12 525 LEU A N 1
ATOM 4063 C CA . LEU A 1 525 ? -4.126 -12.644 29.612 1.00 98.12 525 LEU A CA 1
ATOM 4064 C C . LEU A 1 525 ? -2.831 -12.793 28.825 1.00 98.12 525 LEU A C 1
ATOM 4066 O O . LEU A 1 525 ? -2.367 -13.908 28.589 1.00 98.12 525 LEU A O 1
ATOM 4070 N N . ILE A 1 526 ? -2.234 -11.665 28.460 1.00 98.62 526 ILE A N 1
ATOM 4071 C CA . ILE A 1 526 ? -0.917 -11.603 27.831 1.00 98.62 526 ILE A CA 1
ATOM 4072 C C . ILE A 1 526 ? 0.037 -10.946 28.824 1.00 98.62 526 ILE A C 1
ATOM 4074 O O . ILE A 1 526 ? -0.231 -9.855 29.325 1.00 98.62 526 ILE A O 1
ATOM 4078 N N . ARG A 1 527 ? 1.164 -11.598 29.103 1.00 98.25 527 ARG A N 1
ATOM 4079 C CA . ARG A 1 527 ? 2.271 -11.025 29.872 1.00 98.25 527 ARG A CA 1
ATOM 4080 C C . ARG A 1 527 ? 3.271 -10.401 28.911 1.00 98.25 527 ARG A C 1
ATOM 4082 O O . ARG A 1 527 ? 3.710 -11.074 27.986 1.00 98.25 527 ARG A O 1
ATOM 4089 N N . VAL A 1 528 ? 3.662 -9.157 29.161 1.00 98.00 528 VAL A N 1
ATOM 4090 C CA . VAL A 1 528 ? 4.726 -8.467 28.426 1.00 98.00 528 VAL A CA 1
ATOM 4091 C C . VAL A 1 528 ? 5.875 -8.194 29.383 1.00 98.00 528 VAL A C 1
ATOM 4093 O O . VAL A 1 528 ? 5.705 -7.494 30.378 1.00 98.00 528 VAL A O 1
ATOM 4096 N N . THR A 1 529 ? 7.042 -8.753 29.097 1.00 97.19 529 THR A N 1
ATOM 4097 C CA . THR A 1 529 ? 8.269 -8.529 29.861 1.00 97.19 529 THR A CA 1
ATOM 4098 C C . THR A 1 529 ? 9.187 -7.628 29.054 1.00 97.19 529 THR A C 1
ATOM 4100 O O . THR A 1 529 ? 9.426 -7.891 27.880 1.00 97.19 529 THR A O 1
ATOM 4103 N N . THR A 1 530 ? 9.691 -6.575 29.685 1.00 94.19 530 THR A N 1
ATOM 4104 C CA . THR A 1 530 ? 10.676 -5.640 29.137 1.00 94.19 530 THR A CA 1
ATOM 4105 C C . THR A 1 530 ? 11.828 -5.488 30.129 1.00 94.19 530 THR A C 1
ATOM 4107 O O . THR A 1 530 ? 11.755 -5.950 31.270 1.00 94.19 530 THR A O 1
ATOM 4110 N N . THR A 1 531 ? 12.875 -4.767 29.736 1.00 87.50 531 THR A N 1
ATOM 4111 C CA . THR A 1 531 ? 13.959 -4.358 30.647 1.00 87.50 531 THR A CA 1
ATOM 4112 C C . THR A 1 531 ? 13.472 -3.511 31.831 1.00 87.50 531 THR A C 1
ATOM 4114 O O . THR A 1 531 ? 14.095 -3.525 32.890 1.00 87.50 531 THR A O 1
ATOM 4117 N N . SER A 1 532 ? 12.350 -2.795 31.684 1.00 85.38 532 SER A N 1
ATOM 4118 C CA . SER A 1 532 ? 11.763 -1.960 32.739 1.00 85.38 532 SER A CA 1
ATOM 4119 C C . SER A 1 532 ? 10.817 -2.714 33.679 1.00 85.38 532 SER A C 1
ATOM 4121 O O . SER A 1 532 ? 10.352 -2.127 34.654 1.00 85.38 532 SER A O 1
ATOM 4123 N N . GLY A 1 533 ? 10.488 -3.979 33.394 1.00 91.44 533 GLY A N 1
ATOM 4124 C CA . GLY A 1 533 ? 9.633 -4.804 34.246 1.00 91.44 533 GLY A CA 1
ATOM 4125 C C . GLY A 1 533 ? 8.606 -5.635 33.481 1.00 91.44 533 GLY A C 1
ATOM 4126 O O . GLY A 1 533 ? 8.713 -5.861 32.280 1.00 91.44 533 GLY A O 1
ATOM 4127 N N . THR A 1 534 ? 7.601 -6.127 34.206 1.00 94.38 534 THR A N 1
ATOM 4128 C CA . THR A 1 534 ? 6.516 -6.943 33.644 1.00 94.38 534 THR A CA 1
ATOM 4129 C C . THR A 1 534 ? 5.198 -6.176 33.666 1.00 94.38 534 THR A C 1
ATOM 4131 O O . THR A 1 534 ? 4.830 -5.583 34.677 1.00 94.38 534 THR A O 1
ATOM 4134 N N . SER A 1 535 ? 4.475 -6.217 32.551 1.00 94.75 535 SER A N 1
ATOM 4135 C CA . SER A 1 535 ? 3.138 -5.652 32.362 1.00 94.75 535 SER A CA 1
ATOM 4136 C C . SER A 1 535 ? 2.168 -6.734 31.885 1.00 94.75 535 SER A C 1
ATOM 4138 O O . SER A 1 535 ? 2.586 -7.791 31.407 1.00 94.75 535 SER A O 1
ATOM 4140 N N . TYR A 1 536 ? 0.869 -6.466 31.996 1.00 95.50 536 TYR A N 1
ATOM 4141 C CA . TYR A 1 536 ? -0.181 -7.401 31.600 1.00 95.50 536 TYR A CA 1
ATOM 4142 C C . TYR A 1 536 ? -1.227 -6.716 30.727 1.00 95.50 536 TYR A C 1
ATOM 4144 O O . TYR A 1 536 ? -1.627 -5.586 31.007 1.00 95.50 536 TYR A O 1
ATOM 4152 N N . LEU A 1 537 ? -1.675 -7.420 29.689 1.00 97.00 537 LEU A N 1
ATOM 4153 C CA . LEU A 1 537 ? -2.776 -7.011 28.827 1.00 97.00 537 LEU A CA 1
ATOM 4154 C C . LEU A 1 537 ? -3.913 -8.014 28.981 1.00 97.00 537 LEU A C 1
ATOM 4156 O O . LEU A 1 537 ? -3.721 -9.216 28.788 1.00 97.00 537 LEU A O 1
ATOM 4160 N N . TYR A 1 538 ? -5.100 -7.509 29.291 1.00 97.00 538 TYR A N 1
ATOM 4161 C CA . TYR A 1 538 ? -6.314 -8.312 29.335 1.00 97.00 538 TYR A CA 1
ATOM 4162 C C . TYR A 1 538 ? -6.946 -8.395 27.952 1.00 97.00 538 TYR A C 1
ATOM 4164 O O . TYR A 1 538 ? -7.123 -7.384 27.273 1.00 97.00 538 TYR A O 1
ATOM 4172 N N . VAL A 1 539 ? -7.309 -9.603 27.541 1.00 97.38 539 VAL A N 1
ATOM 4173 C CA . VAL A 1 539 ? -7.996 -9.846 26.275 1.00 97.38 539 VAL A CA 1
ATOM 4174 C C . VAL A 1 539 ? -9.451 -10.157 26.562 1.00 97.38 539 VAL A C 1
ATOM 4176 O O . VAL A 1 539 ? -9.751 -10.985 27.422 1.00 97.38 539 VAL A O 1
ATOM 4179 N N . ARG A 1 540 ? -10.359 -9.518 25.827 1.00 95.50 540 ARG A N 1
ATOM 4180 C CA . ARG A 1 540 ? -11.794 -9.793 25.894 1.00 95.50 540 ARG A CA 1
ATOM 4181 C C . ARG A 1 540 ? -12.363 -9.905 24.489 1.00 95.50 540 ARG A C 1
ATOM 4183 O O . ARG A 1 540 ? -12.265 -8.954 23.718 1.00 95.50 540 ARG A O 1
ATOM 4190 N N . GLN A 1 541 ? -13.058 -11.007 24.215 1.00 95.12 541 GLN A N 1
ATOM 4191 C CA . GLN A 1 541 ? -13.950 -11.112 23.063 1.00 95.12 541 GLN A CA 1
ATOM 4192 C C . GLN A 1 541 ? -15.398 -11.233 23.530 1.00 95.12 541 GLN A C 1
ATOM 4194 O O . GLN A 1 541 ? -15.717 -12.098 24.347 1.00 95.12 541 GLN A O 1
ATOM 4199 N N . GLY A 1 542 ? -16.275 -10.394 22.982 1.00 91.19 542 GLY A N 1
ATOM 4200 C CA . GLY A 1 542 ? -17.718 -10.501 23.182 1.00 91.19 542 GLY A CA 1
ATOM 4201 C C . GLY A 1 542 ? -18.358 -9.346 23.950 1.00 91.19 542 GLY A C 1
ATOM 4202 O O . GLY A 1 542 ? -17.746 -8.655 24.774 1.00 91.19 542 GLY A O 1
ATOM 4203 N N . GLU A 1 543 ? -19.641 -9.165 23.654 1.00 85.00 543 GLU A N 1
ATOM 4204 C CA . GLU A 1 543 ? -20.435 -7.989 24.011 1.00 85.00 543 GLU A CA 1
ATOM 4205 C C . GLU A 1 543 ? -21.273 -8.202 25.279 1.00 85.00 543 GLU A C 1
ATOM 4207 O O . GLU A 1 543 ? -21.520 -7.251 26.025 1.00 85.00 543 GLU A O 1
ATOM 4212 N N . ALA A 1 544 ? -21.649 -9.454 25.560 1.00 87.81 544 ALA A N 1
ATOM 4213 C CA . ALA A 1 544 ? -22.452 -9.823 26.718 1.00 87.81 544 ALA A CA 1
ATOM 4214 C C . ALA A 1 544 ? -21.798 -9.396 28.047 1.00 87.81 544 ALA A C 1
ATOM 4216 O O . ALA A 1 544 ? -20.571 -9.420 28.185 1.00 87.81 544 ALA A O 1
ATOM 4217 N N . PRO A 1 545 ? -22.592 -8.998 29.052 1.00 89.00 545 PRO A N 1
ATOM 4218 C CA . PRO A 1 545 ? -22.062 -8.408 30.270 1.00 89.00 545 PRO A CA 1
ATOM 4219 C C . PRO A 1 545 ? -21.260 -9.427 31.096 1.00 89.00 545 PRO A C 1
ATOM 4221 O O . PRO A 1 545 ? -21.550 -10.624 31.106 1.00 89.00 545 PRO A O 1
ATOM 4224 N N . GLY A 1 546 ? -20.215 -8.945 31.769 1.00 86.44 546 GLY A N 1
ATOM 4225 C CA . GLY A 1 546 ? -19.251 -9.763 32.504 1.00 86.44 546 GLY A CA 1
ATOM 4226 C C . GLY A 1 546 ? -19.275 -9.518 34.009 1.00 86.44 546 GLY A C 1
ATOM 4227 O O . GLY A 1 546 ? -19.527 -8.404 34.463 1.00 86.44 546 GLY A O 1
ATOM 4228 N N . VAL A 1 547 ? -18.974 -10.560 34.780 1.00 86.44 547 VAL A N 1
ATOM 4229 C CA . VAL A 1 547 ? -18.745 -10.469 36.227 1.00 86.44 547 VAL A CA 1
ATOM 4230 C C . VAL A 1 547 ? -17.271 -10.164 36.474 1.00 86.44 547 VAL A C 1
ATOM 4232 O O . VAL A 1 547 ? -16.418 -10.937 36.054 1.00 86.44 547 VAL A O 1
ATOM 4235 N N . ILE A 1 548 ? -16.983 -9.043 37.140 1.00 85.00 548 ILE A N 1
ATOM 4236 C CA . ILE A 1 548 ? -15.617 -8.620 37.480 1.00 85.00 548 ILE A CA 1
ATOM 4237 C C . ILE A 1 548 ? -15.339 -8.960 38.943 1.00 85.00 548 ILE A C 1
ATOM 4239 O O . ILE A 1 548 ? -14.957 -10.084 39.227 1.00 85.00 548 ILE A O 1
ATOM 4243 N N . ASN A 1 549 ? -15.610 -8.066 39.893 1.00 78.44 549 ASN A N 1
ATOM 4244 C CA . ASN A 1 549 ? -15.314 -8.298 41.317 1.00 78.44 549 ASN A CA 1
ATOM 4245 C C . ASN A 1 549 ? -16.571 -8.378 42.205 1.00 78.44 549 ASN A C 1
ATOM 4247 O O . ASN A 1 549 ? -16.476 -8.361 43.427 1.00 78.44 549 ASN A O 1
ATOM 4251 N N . SER A 1 550 ? -17.756 -8.472 41.598 1.00 73.12 550 SER A N 1
ATOM 4252 C CA . SER A 1 550 ? -19.050 -8.554 42.285 1.00 73.12 550 SER A CA 1
ATOM 4253 C C . SER A 1 550 ? -19.973 -9.560 41.597 1.00 73.12 550 SER A C 1
ATOM 4255 O O . SER A 1 550 ? -19.686 -10.016 40.499 1.00 73.12 550 SER A O 1
ATOM 4257 N N . THR A 1 551 ? -21.119 -9.887 42.191 1.00 81.38 551 THR A N 1
ATOM 4258 C CA . THR A 1 551 ? -22.152 -10.709 41.526 1.00 81.38 551 THR A CA 1
ATOM 4259 C C . THR A 1 551 ? -22.867 -9.975 40.384 1.00 81.38 551 THR A C 1
ATOM 4261 O O . THR A 1 551 ? -23.654 -10.575 39.654 1.00 81.38 551 THR A O 1
ATOM 4264 N N . VAL A 1 552 ? -22.590 -8.679 40.217 1.00 88.69 552 VAL A N 1
ATOM 4265 C CA . VAL A 1 552 ? -23.217 -7.812 39.222 1.00 88.69 552 VAL A CA 1
ATOM 4266 C C . VAL A 1 552 ? -22.538 -7.986 37.867 1.00 88.69 552 VAL A C 1
ATOM 4268 O O . VAL A 1 552 ? -21.311 -7.992 37.751 1.00 88.69 552 VAL A O 1
ATOM 4271 N N . LYS A 1 553 ? -23.357 -8.091 36.819 1.00 90.31 553 LYS A N 1
ATOM 4272 C CA . LYS A 1 553 ? -22.902 -8.217 35.435 1.00 90.31 553 LYS A CA 1
ATOM 4273 C C . LYS A 1 553 ? -22.769 -6.837 34.798 1.00 90.31 553 LYS A C 1
ATOM 4275 O O . LYS A 1 553 ? -23.763 -6.180 34.491 1.00 90.31 553 LYS A O 1
ATOM 4280 N N . TRP A 1 554 ? -21.534 -6.415 34.572 1.00 90.44 554 TRP A N 1
ATOM 4281 C CA . TRP A 1 554 ? -21.194 -5.127 33.978 1.00 90.44 554 TRP A CA 1
ATOM 4282 C C . TRP A 1 554 ? -21.216 -5.195 32.460 1.00 90.44 554 TRP A C 1
ATOM 4284 O O . TRP A 1 554 ? -20.664 -6.118 31.858 1.00 90.44 554 TRP A O 1
ATOM 4294 N N . SER A 1 555 ? -21.845 -4.207 31.831 1.00 88.56 555 SER A N 1
ATOM 4295 C CA . SER A 1 555 ? -21.854 -4.098 30.374 1.00 88.56 555 SER A CA 1
ATOM 4296 C C . SER A 1 555 ? -20.453 -3.862 29.806 1.00 88.56 555 SER A C 1
ATOM 4298 O O . SER A 1 555 ? -19.645 -3.105 30.350 1.00 88.56 555 SER A O 1
ATOM 4300 N N . ALA A 1 556 ? -20.172 -4.498 28.666 1.00 84.12 556 ALA A N 1
ATOM 4301 C CA . ALA A 1 556 ? -18.916 -4.297 27.953 1.00 84.12 556 ALA A CA 1
ATOM 4302 C C . ALA A 1 556 ? -18.808 -2.887 27.355 1.00 84.12 556 ALA A C 1
ATOM 4304 O O . ALA A 1 556 ? -17.700 -2.394 27.208 1.00 84.12 556 ALA A O 1
ATOM 4305 N N . PHE A 1 557 ? -19.933 -2.222 27.081 1.00 80.31 557 PHE A N 1
ATOM 4306 C CA . PHE A 1 557 ? -20.018 -0.905 26.440 1.00 80.31 557 PHE A CA 1
ATOM 4307 C C . PHE A 1 557 ? -20.568 0.156 27.392 1.00 80.31 557 PHE A C 1
ATOM 4309 O O . PHE A 1 557 ? -21.254 -0.160 28.362 1.00 80.31 557 PHE A O 1
ATOM 4316 N N . ASN A 1 558 ? -20.344 1.428 27.068 1.00 75.69 558 ASN A N 1
ATOM 4317 C CA . ASN A 1 558 ? -21.162 2.512 27.608 1.00 75.69 558 ASN A CA 1
ATOM 4318 C C . ASN A 1 558 ? -22.540 2.472 26.927 1.00 75.69 558 ASN A C 1
ATOM 4320 O O . ASN A 1 558 ? -22.759 3.119 25.905 1.00 75.69 558 ASN A O 1
ATOM 4324 N N . LEU A 1 559 ? -23.433 1.627 27.456 1.00 73.38 559 LEU A N 1
ATOM 4325 C CA . LEU A 1 559 ? -24.783 1.437 26.928 1.00 73.38 559 LEU A CA 1
ATOM 4326 C C . LEU A 1 559 ? -25.637 2.679 27.182 1.00 73.38 559 LEU A C 1
ATOM 4328 O O . LEU A 1 559 ? -25.638 3.219 28.288 1.00 73.38 559 LEU A O 1
ATOM 4332 N N . SER A 1 560 ? -26.414 3.076 26.178 1.00 66.50 560 SER A N 1
ATOM 4333 C CA . SER A 1 560 ? -27.459 4.073 26.360 1.00 66.50 560 SER A CA 1
ATOM 4334 C C . SER A 1 560 ? -28.697 3.788 25.519 1.00 66.50 560 SER A C 1
ATOM 4336 O O . SER A 1 560 ? -28.565 3.335 24.386 1.00 66.50 560 SER A O 1
ATOM 4338 N N . ASP A 1 561 ? -29.872 4.118 26.043 1.00 60.66 561 ASP A N 1
ATOM 4339 C CA . ASP A 1 561 ? -31.163 4.070 25.378 1.00 60.66 561 ASP A CA 1
ATOM 4340 C C . ASP A 1 561 ? -31.567 5.460 24.862 1.00 60.66 561 ASP A C 1
ATOM 4342 O O . ASP A 1 561 ? -32.068 6.295 25.627 1.00 60.66 561 ASP A O 1
ATOM 4346 N N . PRO A 1 562 ? -31.396 5.730 23.559 1.00 50.78 562 PRO A N 1
ATOM 4347 C CA . PRO A 1 562 ? -31.851 6.968 22.943 1.00 50.78 562 PRO A CA 1
ATOM 4348 C C . PRO A 1 562 ? -33.358 7.176 22.945 1.00 50.78 562 PRO A C 1
ATOM 4350 O O . PRO A 1 562 ? -33.791 8.300 22.703 1.00 50.78 562 PRO A O 1
ATOM 4353 N N . LEU A 1 563 ? -34.147 6.140 23.245 1.00 49.44 563 LEU A N 1
ATOM 4354 C CA . LEU A 1 563 ? -35.607 6.191 23.288 1.00 49.44 563 LEU A CA 1
ATOM 4355 C C . LEU A 1 563 ? -36.204 6.041 24.688 1.00 49.44 563 LEU A C 1
ATOM 4357 O O . LEU A 1 563 ? -37.429 6.073 24.808 1.00 49.44 563 LEU A O 1
ATOM 4361 N N . ARG A 1 564 ? -35.374 5.868 25.727 1.00 54.94 564 ARG A N 1
ATOM 4362 C CA . ARG A 1 564 ? -35.797 5.672 27.128 1.00 54.94 564 ARG A CA 1
ATOM 4363 C C . ARG A 1 564 ? -36.984 4.696 27.273 1.00 54.94 564 ARG A C 1
ATOM 4365 O O . ARG A 1 564 ? -37.993 5.026 27.894 1.00 54.94 564 ARG A O 1
ATOM 4372 N N . GLY A 1 565 ? -36.884 3.512 26.670 1.00 44.03 565 GLY A N 1
ATOM 4373 C CA . GLY A 1 565 ? -37.828 2.404 26.840 1.00 44.03 565 GLY A CA 1
ATOM 4374 C C . GLY A 1 565 ? -38.867 2.212 25.729 1.00 44.03 565 GLY A C 1
ATOM 4375 O O . GLY A 1 565 ? -39.622 1.247 25.797 1.00 44.03 565 GLY A O 1
ATOM 4376 N N . LEU A 1 566 ? -38.910 3.058 24.690 1.00 41.47 566 LEU A N 1
ATOM 4377 C CA . LEU A 1 566 ? -39.847 2.886 23.560 1.00 41.47 566 LEU A CA 1
ATOM 4378 C C . LEU A 1 566 ? -39.327 1.956 22.439 1.00 41.47 566 LEU A C 1
ATOM 4380 O O . LEU A 1 566 ? -40.103 1.588 21.562 1.00 41.47 566 LEU A O 1
ATOM 4384 N N . GLY A 1 567 ? -38.044 1.565 22.464 1.00 41.12 567 GLY A N 1
ATOM 4385 C CA . GLY A 1 567 ? -37.399 0.710 21.446 1.00 41.12 567 GLY A CA 1
ATOM 4386 C C . GLY A 1 567 ? -37.337 -0.793 21.772 1.00 41.12 567 GLY A C 1
ATOM 4387 O O . GLY A 1 567 ? -36.983 -1.598 20.912 1.00 41.12 567 GLY A O 1
ATOM 4388 N N . GLY A 1 568 ? -37.702 -1.199 22.995 1.00 42.78 568 GLY A N 1
ATOM 4389 C CA . GLY A 1 568 ? -37.611 -2.596 23.436 1.00 42.78 568 GLY A CA 1
ATOM 4390 C C . GLY A 1 568 ? -36.168 -3.090 23.636 1.00 42.78 568 GLY A C 1
ATOM 4391 O O . GLY A 1 568 ? -35.291 -2.319 24.009 1.00 42.78 568 GLY A O 1
ATOM 4392 N N . ALA A 1 569 ? -35.938 -4.396 23.451 1.00 37.84 569 ALA A N 1
ATOM 4393 C CA . ALA A 1 569 ? -34.639 -5.062 23.651 1.00 37.84 569 ALA A CA 1
ATOM 4394 C C . ALA A 1 569 ? -33.749 -5.112 22.388 1.00 37.84 569 ALA A C 1
ATOM 4396 O O . ALA A 1 569 ? -32.640 -5.644 22.434 1.00 37.84 569 ALA A O 1
ATOM 4397 N N . ASP A 1 570 ? -34.244 -4.614 21.253 1.00 39.59 570 ASP A N 1
ATOM 4398 C CA . ASP A 1 570 ? -33.553 -4.660 19.964 1.00 39.59 570 ASP A CA 1
ATOM 4399 C C . ASP A 1 570 ? -32.808 -3.349 19.709 1.00 39.59 570 ASP A C 1
ATOM 4401 O O . ASP A 1 570 ? -33.418 -2.312 19.456 1.00 39.59 570 ASP A O 1
ATOM 4405 N N . ILE A 1 571 ? -31.476 -3.435 19.723 1.00 38.84 571 ILE A N 1
ATOM 4406 C CA . ILE A 1 571 ? -30.538 -2.312 19.644 1.00 38.84 571 ILE A CA 1
ATOM 4407 C C . ILE A 1 571 ? -30.655 -1.472 18.361 1.00 38.84 571 ILE A C 1
ATOM 4409 O O . ILE A 1 571 ? -30.232 -0.317 18.342 1.00 38.84 571 ILE A O 1
ATOM 4413 N N . SER A 1 572 ? -31.246 -2.029 17.300 1.00 40.31 572 SER A N 1
ATOM 4414 C CA . SER A 1 572 ? -31.476 -1.331 16.031 1.00 40.31 572 SER A CA 1
ATOM 4415 C C . SER A 1 572 ? -32.650 -0.342 16.086 1.00 40.31 572 SER A C 1
ATOM 4417 O O . SER A 1 572 ? -32.691 0.611 15.307 1.00 40.31 572 SER A O 1
ATOM 4419 N N . ASN A 1 573 ? -33.555 -0.496 17.059 1.00 38.66 573 ASN A N 1
ATOM 4420 C CA . ASN A 1 573 ? -34.761 0.323 17.221 1.00 38.66 573 ASN A CA 1
ATOM 4421 C C . ASN A 1 573 ? -34.531 1.607 18.032 1.00 38.66 573 ASN A C 1
ATOM 4423 O O . ASN A 1 573 ? -35.478 2.206 18.526 1.00 38.66 573 ASN A O 1
ATOM 4427 N N . HIS A 1 574 ? -33.285 2.043 18.196 1.00 43.53 574 HIS A N 1
ATOM 4428 C CA . HIS A 1 574 ? -32.886 3.085 19.137 1.00 43.53 574 HIS A CA 1
ATOM 4429 C C . HIS A 1 574 ? -32.404 4.360 18.399 1.00 43.53 574 HIS A C 1
ATOM 4431 O O . HIS A 1 574 ? -31.204 4.568 18.244 1.00 43.53 574 HIS A O 1
ATOM 4437 N N . ASN A 1 575 ? -33.314 5.231 17.923 1.00 39.72 575 ASN A N 1
ATOM 4438 C CA . ASN A 1 575 ? -32.984 6.312 16.963 1.00 39.72 575 ASN A CA 1
ATOM 4439 C C . ASN A 1 575 ? -33.470 7.762 17.270 1.00 39.72 575 ASN A C 1
ATOM 4441 O O . ASN A 1 575 ? -33.410 8.604 16.375 1.00 39.72 575 ASN A O 1
ATOM 4445 N N . LEU A 1 576 ? -33.907 8.115 18.493 1.00 37.09 576 LEU A N 1
ATOM 4446 C CA . LEU A 1 576 ? -34.508 9.446 18.796 1.00 37.09 576 LEU A CA 1
ATOM 4447 C C . LEU A 1 576 ? -33.764 10.342 19.807 1.00 37.09 576 LEU A C 1
ATOM 4449 O O . LEU A 1 576 ? -34.364 11.283 20.331 1.00 37.09 576 LEU A O 1
ATOM 4453 N N . PHE A 1 577 ? -32.453 10.195 20.017 1.00 38.62 577 PHE A N 1
ATOM 4454 C CA . PHE A 1 577 ? -31.703 11.396 20.407 1.00 38.62 577 PHE A CA 1
ATOM 4455 C C . PHE A 1 577 ? -31.549 12.244 19.152 1.00 38.62 577 PHE A C 1
ATOM 4457 O O . PHE A 1 577 ? -30.907 11.801 18.211 1.00 38.62 577 PHE A O 1
ATOM 4464 N N . THR A 1 578 ? -32.140 13.439 19.108 1.00 36.91 578 THR A N 1
ATOM 4465 C CA . THR A 1 578 ? -31.825 14.437 18.078 1.00 36.91 578 THR A CA 1
ATOM 4466 C C . THR A 1 578 ? -30.430 15.006 18.353 1.00 36.91 578 THR A C 1
ATOM 4468 O O . THR A 1 578 ? -30.312 15.877 19.225 1.00 36.91 578 THR A O 1
ATOM 4471 N N . PRO A 1 579 ? -29.358 14.590 17.642 1.00 36.31 579 PRO A N 1
ATOM 4472 C CA . PRO A 1 579 ? -28.195 15.446 17.510 1.00 36.31 579 PRO A CA 1
ATOM 4473 C C . PRO A 1 579 ? -28.669 16.745 16.859 1.00 36.31 579 PRO A C 1
ATOM 4475 O O . PRO A 1 579 ? -29.491 16.755 15.938 1.00 36.31 579 PRO A O 1
ATOM 4478 N N . ARG A 1 580 ? -28.191 17.877 17.367 1.00 33.22 580 ARG A N 1
ATOM 4479 C CA . ARG A 1 580 ? -28.449 19.160 16.723 1.00 33.22 580 ARG A CA 1
ATOM 4480 C C . ARG A 1 580 ? -27.722 19.152 15.373 1.00 33.22 580 ARG A C 1
ATOM 4482 O O . ARG A 1 580 ? -26.533 19.412 15.349 1.00 33.22 580 ARG A O 1
ATOM 4489 N N . ALA A 1 581 ? -28.474 18.916 14.299 1.00 29.30 581 ALA A N 1
ATOM 4490 C CA . ALA A 1 581 ? -28.084 18.843 12.885 1.00 29.30 581 ALA A CA 1
ATOM 4491 C C . ALA A 1 581 ? -27.712 17.442 12.366 1.00 29.30 581 ALA A C 1
ATOM 4493 O O . ALA A 1 581 ? -27.049 16.649 13.027 1.00 29.30 581 ALA A O 1
ATOM 4494 N N . ALA A 1 582 ? -28.218 17.170 11.162 1.00 31.14 582 ALA A N 1
ATOM 4495 C CA . ALA A 1 582 ? -28.240 15.896 10.464 1.00 31.14 582 ALA A CA 1
ATOM 4496 C C . ALA A 1 582 ? -26.864 15.226 10.377 1.00 31.14 582 ALA A C 1
ATOM 4498 O O . ALA A 1 582 ? -25.994 15.674 9.635 1.00 31.14 582 ALA A O 1
ATOM 4499 N N . VAL A 1 583 ? -26.702 14.105 11.080 1.00 32.22 583 VAL A N 1
ATOM 4500 C CA . VAL A 1 583 ? -25.663 13.123 10.775 1.00 32.22 583 VAL A CA 1
ATOM 4501 C C . VAL A 1 583 ? -26.281 11.741 10.933 1.00 32.22 583 VAL A C 1
ATOM 4503 O O . VAL A 1 583 ? -26.801 11.391 11.990 1.00 32.22 583 VAL A O 1
ATOM 4506 N N . SER A 1 584 ? -26.291 10.976 9.850 1.00 31.50 584 SER A N 1
ATOM 4507 C CA . SER A 1 584 ? -26.740 9.590 9.814 1.00 31.50 584 SER A CA 1
ATOM 4508 C C . SER A 1 584 ? -25.830 8.712 10.681 1.00 31.50 584 SER A C 1
ATOM 4510 O O . SER A 1 584 ? -24.728 8.380 10.252 1.00 31.50 584 SER A O 1
ATOM 4512 N N . SER A 1 585 ? -26.256 8.387 11.904 1.00 32.34 585 SER A N 1
ATOM 4513 C CA . SER A 1 585 ? -25.940 7.164 12.675 1.00 32.34 585 SER A CA 1
ATOM 4514 C C . SER A 1 585 ? -26.268 7.390 14.155 1.00 32.34 585 SER A C 1
ATOM 4516 O O . SER A 1 585 ? -25.520 7.995 14.914 1.00 32.34 585 SER A O 1
ATOM 4518 N N . THR A 1 586 ? -27.417 6.888 14.590 1.00 36.88 586 THR A N 1
ATOM 4519 C CA . THR A 1 586 ? -27.806 6.776 16.003 1.00 36.88 586 THR A CA 1
ATOM 4520 C C . THR A 1 586 ? -27.130 5.564 16.656 1.00 36.88 586 THR A C 1
ATOM 4522 O O . THR A 1 586 ? -27.761 4.804 17.384 1.00 36.88 586 THR A O 1
ATOM 4525 N N . THR A 1 587 ? -25.864 5.308 16.327 1.00 43.53 587 THR A N 1
ATOM 4526 C CA . THR A 1 587 ? -25.190 4.057 16.662 1.00 43.53 587 THR A CA 1
ATOM 4527 C C . THR A 1 587 ? -24.702 4.069 18.105 1.00 43.53 587 THR A C 1
ATOM 4529 O O . THR A 1 587 ? -23.998 4.967 18.565 1.00 43.53 587 THR A O 1
ATOM 4532 N N . PHE A 1 588 ? -25.100 3.020 18.818 1.00 51.72 588 PHE A N 1
ATOM 4533 C CA . PHE A 1 588 ? -24.307 2.332 19.830 1.00 51.72 588 PHE A CA 1
ATOM 4534 C C . PHE A 1 588 ? -22.794 2.580 19.676 1.00 51.72 588 PHE A C 1
ATOM 4536 O O . PHE A 1 588 ? -22.293 2.596 18.554 1.00 51.72 588 PHE A O 1
ATOM 4543 N N . ALA A 1 589 ? -22.053 2.734 20.778 1.00 59.59 589 ALA A N 1
ATOM 4544 C CA . ALA A 1 589 ? -20.592 2.736 20.712 1.00 59.59 589 ALA A CA 1
ATOM 4545 C C . ALA A 1 589 ? -20.131 1.457 19.990 1.00 59.59 589 ALA A C 1
ATOM 4547 O O . ALA A 1 589 ? -20.370 0.359 20.486 1.00 59.59 589 ALA A O 1
ATOM 4548 N N . ASP A 1 590 ? -19.503 1.583 18.819 1.00 60.59 590 ASP A N 1
ATOM 4549 C CA . ASP A 1 590 ? -19.171 0.430 17.973 1.00 60.59 590 ASP A CA 1
ATOM 4550 C C . ASP A 1 590 ? -18.196 -0.533 18.663 1.00 60.59 590 ASP A C 1
ATOM 4552 O O . ASP A 1 590 ? -18.112 -1.705 18.288 1.00 60.59 590 ASP A O 1
ATOM 4556 N N . PHE A 1 591 ? -17.488 -0.049 19.693 1.00 68.88 591 PHE A N 1
ATOM 4557 C CA . PHE A 1 591 ? -16.502 -0.801 20.459 1.00 68.88 591 PHE A CA 1
ATOM 4558 C C . PHE A 1 591 ? -16.711 -0.661 21.985 1.00 68.88 591 PHE A C 1
ATOM 4560 O O . PHE A 1 591 ? -17.016 0.437 22.462 1.00 68.88 591 PHE A O 1
ATOM 4567 N N . PRO A 1 592 ? -16.502 -1.741 22.779 1.00 69.81 592 PRO A N 1
ATOM 4568 C CA . PRO A 1 592 ? -16.662 -1.769 24.251 1.00 69.81 592 PRO A CA 1
ATOM 4569 C C . PRO A 1 592 ? -15.933 -0.643 25.005 1.00 69.81 592 PRO A C 1
ATOM 4571 O O . PRO A 1 592 ? -16.318 -0.178 26.082 1.00 69.81 592 PRO A O 1
ATOM 4574 N N . THR A 1 593 ? -14.835 -0.228 24.403 1.00 76.75 593 THR A N 1
ATOM 4575 C CA . THR A 1 593 ? -13.810 0.677 24.895 1.00 76.75 593 THR A CA 1
ATOM 4576 C C . THR A 1 593 ? -14.094 2.145 24.612 1.00 76.75 593 THR A C 1
ATOM 4578 O O . THR A 1 593 ? -13.451 3.013 25.200 1.00 76.75 593 THR A O 1
ATOM 4581 N N . GLN A 1 594 ? -15.059 2.444 23.742 1.00 76.94 594 GLN A N 1
ATOM 4582 C CA . GLN A 1 594 ? -15.405 3.809 23.379 1.00 76.94 594 GLN A CA 1
ATOM 4583 C C . GLN A 1 594 ? -16.206 4.507 24.482 1.00 76.94 594 GLN A C 1
ATOM 4585 O O . GLN A 1 594 ? -17.047 3.924 25.167 1.00 76.94 594 GLN A O 1
ATOM 4590 N N . VAL A 1 595 ? -15.952 5.809 24.625 1.00 73.81 595 VAL A N 1
ATOM 4591 C CA . VAL A 1 595 ? -16.587 6.670 25.634 1.00 73.81 595 VAL A CA 1
ATOM 4592 C C . VAL A 1 595 ? -18.102 6.766 25.428 1.00 73.81 595 VAL A C 1
ATOM 4594 O O . VAL A 1 595 ? -18.835 6.855 26.408 1.00 73.81 595 VAL A O 1
ATOM 4597 N N . GLY A 1 596 ? -18.588 6.702 24.187 1.00 73.12 596 GLY A N 1
ATOM 4598 C CA . GLY A 1 596 ? -20.017 6.832 23.897 1.00 73.12 596 GLY A CA 1
ATOM 4599 C C . GLY A 1 596 ? -20.593 8.169 24.378 1.00 73.12 596 GLY A C 1
ATOM 4600 O O . GLY A 1 596 ? -19.884 9.170 24.470 1.00 73.12 596 GLY A O 1
ATOM 4601 N N . TYR A 1 597 ? -21.890 8.199 24.672 1.00 72.69 597 TYR A N 1
ATOM 4602 C CA . TYR A 1 597 ? -22.586 9.423 25.063 1.00 72.69 597 TYR A CA 1
ATOM 4603 C C . TYR A 1 597 ? -22.342 9.813 26.527 1.00 72.69 597 TYR A C 1
ATOM 4605 O O . TYR A 1 597 ? -22.269 8.965 27.417 1.00 72.69 597 TYR A O 1
ATOM 4613 N N . MET A 1 598 ? -22.291 11.123 26.790 1.00 76.50 598 MET A N 1
ATOM 4614 C CA . MET A 1 598 ? -22.287 11.668 28.152 1.00 76.50 598 MET A CA 1
ATOM 4615 C C . MET A 1 598 ? -23.665 12.213 28.540 1.00 76.50 598 MET A C 1
ATOM 4617 O O . MET A 1 598 ? -24.257 12.988 27.782 1.00 76.50 598 MET A O 1
ATOM 4621 N N . PHE A 1 599 ? -24.124 11.878 29.749 1.00 76.31 599 PHE A N 1
ATOM 4622 C CA . PHE A 1 599 ? -25.453 12.198 30.280 1.00 76.31 599 PHE A CA 1
ATOM 4623 C C . PHE A 1 599 ? -25.379 13.067 31.531 1.00 76.31 599 PHE A C 1
ATOM 4625 O O . PHE A 1 599 ? -24.544 12.846 32.410 1.00 76.31 599 PHE A O 1
ATOM 4632 N N . GLN A 1 600 ? -26.275 14.048 31.624 1.00 77.31 600 GLN A N 1
ATOM 4633 C CA . GLN A 1 600 ? -26.491 14.794 32.859 1.00 77.31 600 GLN A CA 1
ATOM 4634 C C . GLN A 1 600 ? -27.272 13.940 33.861 1.00 77.31 600 GLN A C 1
ATOM 4636 O O . GLN A 1 600 ? -28.199 13.221 33.485 1.00 77.31 600 GLN A O 1
ATOM 4641 N N . TRP A 1 601 ? -26.917 14.047 35.142 1.00 79.50 601 TRP A N 1
ATOM 4642 C CA . TRP A 1 601 ? -27.559 13.276 36.204 1.00 79.50 601 TRP A CA 1
ATOM 4643 C C . TRP A 1 601 ? -29.064 13.594 36.298 1.00 79.50 601 TRP A C 1
ATOM 4645 O O . TRP A 1 601 ? -29.444 14.734 36.573 1.00 79.50 601 TRP A O 1
ATOM 4655 N N . ASN A 1 602 ? -29.905 12.568 36.102 1.00 75.38 602 ASN A N 1
ATOM 4656 C CA . ASN A 1 602 ? -31.353 12.572 36.348 1.00 75.38 602 ASN A CA 1
ATOM 4657 C C . ASN A 1 602 ? -32.148 13.698 35.647 1.00 75.38 602 ASN A C 1
ATOM 4659 O O . ASN A 1 602 ? -32.996 14.366 36.247 1.00 75.38 602 ASN A O 1
ATOM 4663 N N . LEU A 1 603 ? -31.859 13.929 34.366 1.00 69.25 603 LEU A N 1
ATOM 4664 C CA . LEU A 1 603 ? -32.494 14.980 33.573 1.00 69.25 603 LEU A CA 1
ATOM 4665 C C . LEU A 1 603 ? -33.920 14.582 33.109 1.00 69.25 603 LEU A C 1
ATOM 4667 O O . LEU A 1 603 ? -34.107 13.605 32.376 1.00 69.25 603 LEU A O 1
ATOM 4671 N N . TYR A 1 604 ? -34.921 15.353 33.560 1.00 57.16 604 TYR A N 1
ATOM 4672 C CA . TYR A 1 604 ? -36.371 15.110 33.425 1.00 57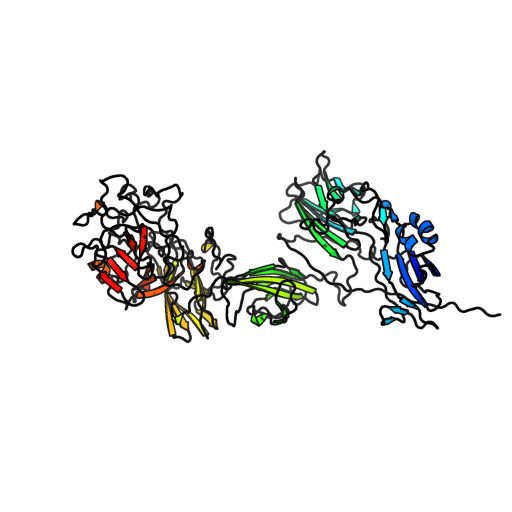.16 604 TYR A CA 1
ATOM 4673 C C . TYR A 1 604 ? -36.938 15.401 32.018 1.00 57.16 604 TYR A C 1
ATOM 4675 O O . TYR A 1 604 ? -36.702 16.468 31.458 1.00 57.16 604 TYR A O 1
ATOM 4683 N N . ASN A 1 605 ? -37.770 14.490 31.492 1.00 53.53 605 ASN A N 1
ATOM 4684 C CA . ASN A 1 605 ? -38.329 14.515 30.124 1.00 53.53 605 ASN A CA 1
ATOM 4685 C C . ASN A 1 605 ? -39.563 15.434 29.912 1.00 53.53 605 ASN A C 1
ATOM 4687 O O . ASN A 1 605 ? -40.204 15.381 28.870 1.00 53.53 605 ASN A O 1
ATOM 4691 N N . GLY A 1 606 ? -39.958 16.262 30.884 1.00 52.44 606 GLY A N 1
ATOM 4692 C CA . GLY A 1 606 ? -41.241 16.985 30.815 1.00 52.44 606 GLY A CA 1
ATOM 4693 C C . GLY A 1 606 ? -41.181 18.500 30.607 1.00 52.44 606 GLY A C 1
ATOM 4694 O O . GLY A 1 606 ? -42.220 19.140 30.727 1.00 52.44 606 GLY A O 1
ATOM 4695 N N . SER A 1 607 ? -40.021 19.114 30.341 1.00 42.97 607 SER A N 1
ATOM 4696 C CA . SER A 1 607 ? -39.940 20.581 30.216 1.00 42.97 607 SER A CA 1
ATOM 4697 C C . SER A 1 607 ? -39.022 21.053 29.087 1.00 42.97 607 SER A C 1
ATOM 4699 O O . SER A 1 607 ? -37.808 21.152 29.245 1.00 42.97 607 SER A O 1
ATOM 4701 N N . THR A 1 608 ? -39.656 21.445 27.976 1.00 44.25 608 THR A N 1
ATOM 4702 C CA . THR A 1 608 ? -39.130 22.219 26.832 1.00 44.25 608 THR A CA 1
ATOM 4703 C C . THR A 1 608 ? -37.992 21.577 26.025 1.00 44.25 608 THR A C 1
ATOM 4705 O O . THR A 1 608 ? -37.206 20.775 26.518 1.00 44.25 608 THR A O 1
ATOM 4708 N N . ALA A 1 609 ? -37.880 21.970 24.752 1.00 44.94 609 ALA A N 1
ATOM 4709 C CA . ALA A 1 609 ? -36.953 21.458 23.730 1.00 44.94 609 ALA A CA 1
ATOM 4710 C C . ALA A 1 609 ? -35.439 21.505 24.076 1.00 44.94 609 ALA A C 1
ATOM 4712 O O . ALA A 1 609 ? -34.594 21.206 23.236 1.00 44.94 609 ALA A O 1
ATOM 4713 N N . ASN A 1 610 ? -35.073 21.880 25.305 1.00 42.53 610 ASN A N 1
ATOM 4714 C CA . ASN A 1 610 ? -33.706 22.071 25.773 1.00 42.53 610 ASN A CA 1
ATOM 4715 C C . ASN A 1 610 ? -33.207 20.996 26.758 1.00 42.53 610 ASN A C 1
ATOM 4717 O O . ASN A 1 610 ? -32.010 20.992 27.042 1.00 42.53 610 ASN A O 1
ATOM 4721 N N . ALA A 1 611 ? -34.069 20.100 27.259 1.00 45.47 611 ALA A N 1
ATOM 4722 C CA . ALA A 1 611 ? -33.754 19.185 28.364 1.00 45.47 611 ALA A CA 1
ATOM 4723 C C . ALA A 1 611 ? -33.253 17.779 27.964 1.00 45.47 611 ALA A C 1
ATOM 4725 O O . ALA A 1 611 ? -33.022 16.970 28.842 1.00 45.47 611 ALA A O 1
ATOM 4726 N N . ASN A 1 612 ? -33.034 17.456 26.686 1.00 52.50 612 ASN A N 1
ATOM 4727 C CA . ASN A 1 612 ? -32.532 16.130 26.266 1.00 52.50 612 ASN A CA 1
ATOM 4728 C C . ASN A 1 612 ? -31.267 16.251 25.408 1.00 52.50 612 ASN A C 1
ATOM 4730 O O . ASN A 1 612 ? -31.213 15.795 24.269 1.00 52.50 612 ASN A O 1
ATOM 4734 N N . ARG A 1 613 ? -30.244 16.926 25.935 1.00 57.84 613 ARG A N 1
ATOM 4735 C CA . ARG A 1 613 ? -28.970 17.106 25.230 1.00 57.84 613 ARG A CA 1
ATOM 4736 C C . ARG A 1 613 ? -28.017 16.000 25.666 1.00 57.84 613 ARG A C 1
ATOM 4738 O O . ARG A 1 613 ? -27.736 15.880 26.846 1.00 57.84 613 ARG A O 1
ATOM 4745 N N . VAL A 1 614 ? -27.528 15.201 24.730 1.00 62.16 614 VAL A N 1
ATOM 4746 C CA . VAL A 1 614 ? -26.441 14.241 24.959 1.00 62.16 614 VAL A CA 1
ATOM 4747 C C . VAL A 1 614 ? -25.231 14.692 24.162 1.00 62.16 614 VAL A C 1
ATOM 4749 O O . VAL A 1 614 ? -25.367 15.306 23.103 1.00 62.16 614 VAL A O 1
ATOM 4752 N N . PHE A 1 615 ? -24.037 14.429 24.677 1.00 64.94 615 PHE A N 1
ATOM 4753 C CA . PHE A 1 615 ? -22.807 14.753 23.964 1.00 64.94 615 PHE A CA 1
ATOM 4754 C C . PHE A 1 615 ? -22.158 13.494 23.410 1.00 64.94 615 PHE A C 1
ATOM 4756 O O . PHE A 1 615 ? -21.897 12.572 24.179 1.00 64.94 615 PHE A O 1
ATOM 4763 N N . HIS A 1 616 ? -21.858 13.502 22.109 1.00 65.81 616 HIS A N 1
ATOM 4764 C CA . HIS A 1 616 ? -21.024 12.494 21.467 1.00 65.81 616 HIS A CA 1
ATOM 4765 C C . HIS A 1 616 ? -19.580 13.018 21.330 1.00 65.81 616 HIS A C 1
ATOM 4767 O O . HIS A 1 616 ? -19.359 13.989 20.601 1.00 65.81 616 HIS A O 1
ATOM 4773 N N . PRO A 1 617 ? -18.590 12.405 22.000 1.00 57.06 617 PRO A N 1
ATOM 4774 C CA . PRO A 1 617 ? -17.224 12.920 22.075 1.00 57.06 617 PRO A CA 1
ATOM 4775 C C . PRO A 1 617 ? -16.460 12.884 20.748 1.00 57.06 617 PRO A C 1
ATOM 4777 O O . PRO A 1 617 ? -15.545 13.683 20.576 1.00 57.06 617 PRO A O 1
ATOM 4780 N N . LEU A 1 618 ? -16.850 12.019 19.804 1.00 52.75 618 LEU A N 1
ATOM 4781 C CA . LEU A 1 618 ? -16.153 11.854 18.521 1.00 52.75 618 LEU A CA 1
ATOM 4782 C C . LEU A 1 618 ? -16.789 12.620 17.348 1.00 52.75 618 LEU A C 1
ATOM 4784 O O . LEU A 1 618 ? -16.152 12.755 16.312 1.00 52.75 618 LEU A O 1
ATOM 4788 N N . ASN A 1 619 ? -18.030 13.111 17.476 1.00 51.91 619 ASN A N 1
ATOM 4789 C CA . ASN A 1 619 ? -18.710 13.820 16.380 1.00 51.91 619 ASN A CA 1
ATOM 4790 C C . ASN A 1 619 ? -19.680 14.901 16.897 1.00 51.91 619 ASN A C 1
ATOM 4792 O O . ASN A 1 619 ? -20.899 14.713 16.918 1.00 51.91 619 ASN A O 1
ATOM 4796 N N . PRO A 1 620 ? -19.147 16.018 17.403 1.00 50.41 620 PRO A N 1
ATOM 4797 C CA . PRO A 1 620 ? -19.957 17.076 17.980 1.00 50.41 620 PRO A CA 1
ATOM 4798 C C . PRO A 1 620 ? -20.534 17.984 16.891 1.00 50.41 620 PRO A C 1
ATOM 4800 O O . PRO A 1 620 ? -19.827 18.780 16.275 1.00 50.41 620 PRO A O 1
ATOM 4803 N N . ALA A 1 621 ? -21.846 17.912 16.683 1.00 41.69 621 ALA A N 1
ATOM 4804 C CA . ALA A 1 621 ? -22.540 18.809 15.770 1.00 41.69 621 ALA A CA 1
ATOM 4805 C C . ALA A 1 621 ? -22.713 20.213 16.401 1.00 41.69 621 ALA A C 1
ATOM 4807 O O . ALA A 1 621 ? -23.643 20.486 17.163 1.00 41.69 621 ALA A O 1
ATOM 4808 N N . GLY A 1 622 ? -21.773 21.112 16.091 1.00 48.28 622 GLY A N 1
ATOM 4809 C CA . GLY A 1 622 ? -21.826 22.542 16.413 1.00 48.28 622 GLY A CA 1
ATOM 4810 C C . GLY A 1 622 ? -21.695 22.910 17.900 1.00 48.28 622 GLY A C 1
ATOM 4811 O O . GLY A 1 622 ? -21.467 22.076 18.776 1.00 48.28 622 GLY A O 1
ATOM 4812 N N . ALA A 1 623 ? -21.838 24.207 18.205 1.00 47.12 623 ALA A N 1
ATOM 4813 C CA . ALA A 1 623 ? -21.841 24.708 19.579 1.00 47.12 623 ALA A CA 1
ATOM 4814 C C . ALA A 1 623 ? -23.095 24.204 20.318 1.00 47.12 623 ALA A C 1
ATOM 4816 O O . ALA A 1 623 ? -24.201 24.730 20.155 1.00 47.12 623 ALA A O 1
ATOM 4817 N N . ILE A 1 624 ? -22.946 23.145 21.110 1.00 50.59 624 ILE A N 1
ATOM 4818 C CA . ILE A 1 624 ? -24.025 22.605 21.940 1.00 50.59 624 ILE A CA 1
ATOM 4819 C C . ILE A 1 624 ? -24.183 23.515 23.170 1.00 50.59 624 ILE A C 1
ATOM 4821 O O . ILE A 1 624 ? -23.302 23.550 24.031 1.00 50.59 624 ILE A O 1
ATOM 4825 N N . THR A 1 625 ? -25.310 24.240 23.253 1.00 50.12 625 THR A N 1
ATOM 4826 C CA . THR A 1 625 ? -25.687 25.067 24.422 1.00 50.12 625 THR A CA 1
ATOM 4827 C C . THR A 1 625 ? -25.727 24.219 25.691 1.00 50.12 625 THR A C 1
ATOM 4829 O O . THR A 1 625 ? -26.023 23.022 25.630 1.00 50.12 625 THR A O 1
ATOM 4832 N N . GLY A 1 626 ? -25.459 24.862 26.824 1.00 54.44 626 GLY A N 1
ATOM 4833 C CA . GLY A 1 626 ? -25.370 24.237 28.133 1.00 54.44 626 GLY A CA 1
ATOM 4834 C C . GLY A 1 626 ? -26.558 23.416 28.602 1.00 54.44 626 GLY A C 1
ATOM 4835 O O . GLY A 1 626 ? -27.672 23.528 28.095 1.00 54.44 626 GLY A O 1
ATOM 4836 N N . TYR A 1 627 ? -26.278 22.595 29.609 1.00 61.28 627 TYR A N 1
ATOM 4837 C CA . TYR A 1 627 ? -27.267 21.805 30.329 1.00 61.28 627 TYR A CA 1
ATOM 4838 C C . TYR A 1 627 ? -28.156 22.683 31.227 1.00 61.28 627 TYR A C 1
ATOM 4840 O O . TYR A 1 627 ? -27.665 23.682 31.766 1.00 61.28 627 TYR A O 1
ATOM 4848 N N . PRO A 1 628 ? -29.437 22.317 31.431 1.00 59.09 628 PRO A N 1
ATOM 4849 C CA . PRO A 1 628 ? -30.309 22.991 32.388 1.00 59.09 628 PRO A CA 1
ATOM 4850 C C . PRO A 1 628 ? -29.733 22.954 33.809 1.00 59.09 628 PRO A C 1
ATOM 4852 O O . PRO A 1 628 ? -29.151 21.956 34.238 1.00 59.09 628 PRO A O 1
ATOM 4855 N N . THR A 1 629 ? -29.928 24.038 34.560 1.00 57.28 629 THR A N 1
ATOM 4856 C CA . THR A 1 629 ? -29.483 24.166 35.958 1.00 57.28 629 THR A CA 1
ATOM 4857 C C . THR A 1 629 ? -30.474 23.577 36.971 1.00 57.28 629 THR A C 1
ATOM 4859 O O . THR A 1 629 ? -30.089 23.329 38.111 1.00 57.28 629 THR A O 1
ATOM 4862 N N . GLY A 1 630 ? -31.730 23.333 36.575 1.00 59.72 630 GLY A N 1
ATOM 4863 C CA . GLY A 1 630 ? -32.768 22.732 37.421 1.00 59.72 630 GLY A CA 1
ATOM 4864 C C . GLY A 1 630 ? -32.713 21.206 37.387 1.00 59.72 630 GLY A C 1
ATOM 4865 O O . GLY A 1 630 ? -32.913 20.609 36.333 1.00 59.72 630 GLY A O 1
ATOM 4866 N N . ILE A 1 631 ? -32.423 20.576 38.528 1.00 63.91 631 ILE A N 1
ATOM 4867 C CA . ILE A 1 631 ? -32.188 19.128 38.622 1.00 63.91 631 ILE A CA 1
ATOM 4868 C C . ILE A 1 631 ? -32.963 18.564 39.806 1.00 63.91 631 ILE A C 1
ATOM 4870 O O . ILE A 1 631 ? -33.022 19.188 40.865 1.00 63.91 631 ILE A O 1
ATOM 4874 N N . ALA A 1 632 ? -33.565 17.389 39.625 1.00 63.75 632 ALA A N 1
ATOM 4875 C CA . ALA A 1 632 ? -34.389 16.752 40.643 1.00 63.75 632 ALA A CA 1
ATOM 4876 C C . ALA A 1 632 ? -33.591 16.372 41.909 1.00 63.75 632 ALA A C 1
ATOM 4878 O O . ALA A 1 632 ? -32.375 16.165 41.887 1.00 63.75 632 ALA A O 1
ATOM 4879 N N . ALA A 1 633 ? -34.287 16.273 43.043 1.00 67.25 633 ALA A N 1
ATOM 4880 C CA . ALA A 1 633 ? -33.665 15.912 44.315 1.00 67.25 633 ALA A CA 1
ATOM 4881 C C . ALA A 1 633 ? -33.299 14.418 44.383 1.00 67.25 633 ALA A C 1
ATOM 4883 O O . ALA A 1 633 ? -32.227 14.093 44.883 1.00 67.25 633 ALA A O 1
ATOM 4884 N N . SER A 1 634 ? -34.127 13.531 43.822 1.00 75.06 634 SER A N 1
ATOM 4885 C CA . SER A 1 634 ? -33.999 12.066 43.882 1.00 75.06 634 SER A CA 1
ATOM 4886 C C . SER A 1 634 ? -33.969 11.428 42.492 1.00 75.06 634 SER A C 1
ATOM 4888 O O . SER A 1 634 ? -34.634 11.928 41.585 1.00 75.06 634 SER A O 1
ATOM 4890 N N . TRP A 1 635 ? -33.217 10.330 42.325 1.00 78.12 635 TRP A N 1
ATOM 4891 C CA . TRP A 1 635 ? -33.140 9.571 41.069 1.00 78.12 635 TRP A CA 1
ATOM 4892 C C . TRP A 1 635 ? -34.512 9.034 40.652 1.00 78.12 635 TRP A C 1
ATOM 4894 O O . TRP A 1 635 ? -35.225 8.449 41.466 1.00 78.12 635 TRP A O 1
ATOM 4904 N N . ASN A 1 636 ? -34.873 9.221 39.383 1.00 76.12 636 ASN A N 1
ATOM 4905 C CA . ASN A 1 636 ? -36.083 8.659 38.795 1.00 76.12 636 ASN A CA 1
ATOM 4906 C C . ASN A 1 636 ? -35.687 7.603 37.761 1.00 76.12 636 ASN A C 1
ATOM 4908 O O . ASN A 1 636 ? -34.987 7.913 36.799 1.00 76.12 636 ASN A O 1
ATOM 4912 N N . THR A 1 637 ? -36.165 6.372 37.933 1.00 74.81 637 THR A N 1
ATOM 4913 C CA . THR A 1 637 ? -35.884 5.252 37.023 1.00 74.81 637 THR A CA 1
ATOM 4914 C C . THR A 1 637 ? -36.375 5.503 35.598 1.00 74.81 637 THR A C 1
ATOM 4916 O O . THR A 1 637 ? -35.780 4.996 34.659 1.00 74.81 637 THR A O 1
ATOM 4919 N N . ASN A 1 638 ? -37.392 6.347 35.406 1.00 72.25 638 ASN A N 1
ATOM 4920 C CA . ASN A 1 638 ? -37.869 6.740 34.074 1.00 72.25 638 ASN A CA 1
ATOM 4921 C C . ASN A 1 638 ? -36.879 7.660 33.333 1.00 72.25 638 ASN A C 1
ATOM 4923 O O . ASN A 1 638 ? -37.031 7.910 32.138 1.00 72.25 638 ASN A O 1
ATOM 4927 N N . ASN A 1 639 ? -35.888 8.206 34.044 1.00 71.88 639 ASN A N 1
ATOM 4928 C CA . ASN A 1 639 ? -34.817 9.019 33.477 1.00 71.88 639 ASN A CA 1
ATOM 4929 C C . ASN A 1 639 ? -33.513 8.228 33.304 1.00 71.88 639 ASN A C 1
ATOM 4931 O O . ASN A 1 639 ? -32.515 8.846 32.946 1.00 71.88 639 ASN A O 1
ATOM 4935 N N . ASP A 1 640 ? -33.498 6.921 33.582 1.00 76.88 640 ASP A N 1
ATOM 4936 C CA . ASP A 1 640 ? -32.317 6.068 33.455 1.00 76.88 640 ASP A CA 1
ATOM 4937 C C . ASP A 1 640 ? -31.941 5.920 31.966 1.00 76.88 640 ASP A C 1
ATOM 4939 O O . ASP A 1 640 ? -32.752 5.413 31.189 1.00 76.88 640 ASP A O 1
ATOM 4943 N N . PRO A 1 641 ? -30.755 6.387 31.521 1.00 74.44 641 PRO A N 1
ATOM 4944 C CA . PRO A 1 641 ? -30.364 6.220 30.132 1.00 74.44 641 PRO A CA 1
ATOM 4945 C C . PRO A 1 641 ? -29.921 4.800 29.773 1.00 74.44 641 PRO A C 1
ATOM 4947 O O . PRO A 1 641 ? -29.480 4.632 28.652 1.00 74.44 641 PRO A O 1
ATOM 4950 N N . CYS A 1 642 ? -29.989 3.785 30.633 1.00 79.12 642 CYS A N 1
ATOM 4951 C CA . CYS A 1 642 ? -29.680 2.404 30.254 1.00 79.12 642 CYS A CA 1
ATOM 4952 C C . CYS A 1 642 ? -30.843 1.735 29.486 1.00 79.12 642 CYS A C 1
ATOM 4954 O O . CYS A 1 642 ? -32.005 2.021 29.766 1.00 79.12 642 CYS A O 1
ATOM 4956 N N . PRO A 1 643 ? -30.555 0.830 28.527 1.00 74.75 643 PRO A N 1
ATOM 4957 C CA . PRO A 1 643 ? -31.581 0.103 27.771 1.00 74.75 643 PRO A CA 1
ATOM 4958 C C . PRO A 1 643 ? -32.353 -0.905 28.622 1.00 74.75 643 PRO A C 1
ATOM 4960 O O . PRO A 1 643 ? -31.920 -1.287 29.709 1.00 74.75 643 PRO A O 1
ATOM 4963 N N . ALA A 1 644 ? -33.487 -1.378 28.098 1.00 74.56 644 ALA A N 1
ATOM 4964 C CA . ALA A 1 644 ? -34.297 -2.407 28.744 1.00 74.56 644 ALA A CA 1
ATOM 4965 C C . ALA A 1 644 ? -33.448 -3.636 29.133 1.00 74.56 644 ALA A C 1
ATOM 4967 O O . ALA A 1 644 ? -32.638 -4.128 28.347 1.00 74.56 644 ALA A O 1
ATOM 4968 N N . GLY A 1 645 ? -33.625 -4.125 30.364 1.00 80.00 645 GLY A N 1
ATOM 4969 C CA . GLY A 1 645 ? -32.792 -5.189 30.943 1.00 80.00 645 GLY A CA 1
ATOM 4970 C C . GLY A 1 645 ? -31.461 -4.705 31.534 1.00 80.00 645 GLY A C 1
ATOM 4971 O O . GLY A 1 645 ? -30.682 -5.520 32.027 1.00 80.00 645 GLY A O 1
ATOM 4972 N N . TYR A 1 646 ? -31.199 -3.397 31.523 1.00 85.69 646 TYR A N 1
ATOM 4973 C CA . TYR A 1 646 ? -30.045 -2.762 32.151 1.00 85.69 646 TYR A CA 1
ATOM 4974 C C . TYR A 1 646 ? -30.472 -1.575 33.022 1.00 85.69 646 TYR A C 1
ATOM 4976 O O . TYR A 1 646 ? -31.560 -1.027 32.873 1.00 85.69 646 TYR A O 1
ATOM 4984 N N . ARG A 1 647 ? -29.601 -1.164 33.948 1.00 88.19 647 ARG A N 1
ATOM 4985 C CA . ARG A 1 647 ? -29.795 0.029 34.789 1.00 88.19 647 ARG A CA 1
ATOM 4986 C C . ARG A 1 647 ? -28.491 0.707 35.165 1.00 88.19 647 ARG A C 1
ATOM 4988 O O . ARG A 1 647 ? -27.414 0.115 35.025 1.00 88.19 647 ARG A O 1
ATOM 4995 N N . HIS A 1 648 ? -28.606 1.914 35.717 1.00 87.31 648 HIS A N 1
ATOM 4996 C CA . HIS A 1 648 ? -27.487 2.556 36.393 1.00 87.31 648 HIS A CA 1
ATOM 4997 C C . HIS A 1 648 ? -27.024 1.726 37.594 1.00 87.31 648 HIS A C 1
ATOM 4999 O O . HIS A 1 648 ? -27.849 1.207 38.359 1.00 87.31 648 HIS A O 1
ATOM 5005 N N . PRO A 1 649 ? -25.705 1.625 37.791 1.00 89.75 649 PRO A N 1
ATOM 5006 C CA . PRO A 1 649 ? -25.143 1.148 39.038 1.00 89.75 649 PRO A CA 1
ATOM 5007 C C . PRO A 1 649 ? -25.347 2.176 40.157 1.00 89.75 649 PRO A C 1
ATOM 5009 O O . PRO A 1 649 ? -25.268 3.394 39.959 1.00 89.75 649 PRO A O 1
ATOM 5012 N N . THR A 1 650 ? -25.556 1.658 41.357 1.00 89.31 650 THR A N 1
ATOM 5013 C CA . THR A 1 650 ? -25.477 2.405 42.614 1.00 89.31 650 THR A CA 1
ATOM 5014 C C . THR A 1 650 ? -24.014 2.687 42.972 1.00 89.31 650 THR A C 1
ATOM 5016 O O . THR A 1 650 ? -23.078 2.058 42.466 1.00 89.31 650 THR A O 1
ATOM 5019 N N . GLY A 1 651 ? -23.792 3.623 43.889 1.00 86.75 651 GLY A N 1
ATOM 5020 C CA . GLY A 1 651 ? -22.482 3.909 44.463 1.00 86.75 651 GLY A CA 1
ATOM 5021 C C . GLY A 1 651 ? -21.879 2.690 45.156 1.00 86.75 651 GLY A C 1
ATOM 5022 O O . GLY A 1 651 ? -20.701 2.413 44.958 1.00 86.75 651 GLY A O 1
ATOM 5023 N N . ALA A 1 652 ? -22.685 1.905 45.880 1.00 88.62 652 ALA A N 1
ATOM 5024 C CA . ALA A 1 652 ? -22.235 0.671 46.534 1.00 88.62 652 ALA A CA 1
ATOM 5025 C C . ALA A 1 652 ? -21.758 -0.398 45.529 1.00 88.62 652 ALA A C 1
ATOM 5027 O O . ALA A 1 652 ? -20.756 -1.086 45.755 1.00 88.62 652 ALA A O 1
ATOM 5028 N N . GLU A 1 653 ? -22.438 -0.518 44.386 1.00 90.81 653 GLU A N 1
ATOM 5029 C CA . GLU A 1 653 ? -22.031 -1.430 43.313 1.00 90.81 653 GLU A CA 1
ATOM 5030 C C . GLU A 1 653 ? -20.711 -0.993 42.680 1.00 90.81 653 GLU A C 1
ATOM 5032 O O . GLU A 1 653 ? -19.845 -1.836 42.438 1.00 90.81 653 GLU A O 1
ATOM 5037 N N . PHE A 1 654 ? -20.501 0.313 42.492 1.00 88.44 654 PHE A N 1
ATOM 5038 C CA . PHE A 1 654 ? -19.205 0.832 42.061 1.00 88.44 654 PHE A CA 1
ATOM 5039 C C . PHE A 1 654 ? -18.107 0.657 43.109 1.00 88.44 654 PHE A C 1
ATOM 5041 O O . PHE A 1 654 ? -16.981 0.336 42.735 1.00 88.44 654 PHE A O 1
ATOM 5048 N N . THR A 1 655 ? -18.416 0.803 44.401 1.00 87.75 655 THR A N 1
ATOM 5049 C CA . THR A 1 655 ? -17.468 0.503 45.483 1.00 87.75 655 THR A CA 1
ATOM 5050 C C . THR A 1 655 ? -17.005 -0.947 45.430 1.00 87.75 655 THR A C 1
ATOM 5052 O O . THR A 1 655 ? -15.830 -1.215 45.639 1.00 87.75 655 THR A O 1
ATOM 5055 N N . THR A 1 656 ? -17.895 -1.878 45.085 1.00 87.75 656 THR A N 1
ATOM 5056 C CA . THR A 1 656 ? -17.538 -3.300 44.964 1.00 87.75 656 THR A CA 1
ATOM 5057 C C . THR A 1 656 ? -16.802 -3.606 43.652 1.00 87.75 656 THR A C 1
ATOM 5059 O O . THR A 1 656 ? -15.892 -4.429 43.621 1.00 87.75 656 THR A O 1
ATOM 5062 N N . PHE A 1 657 ? -17.179 -2.952 42.551 1.00 85.81 657 PHE A N 1
ATOM 5063 C CA . PHE A 1 657 ? -16.549 -3.130 41.239 1.00 85.81 657 PHE A CA 1
ATOM 5064 C C . PHE A 1 657 ? -15.114 -2.595 41.189 1.00 85.81 657 PHE A C 1
ATOM 5066 O O . PHE A 1 657 ? -14.222 -3.252 40.648 1.00 85.81 657 PHE A O 1
ATOM 5073 N N . ALA A 1 658 ? -14.907 -1.411 41.760 1.00 81.75 658 ALA A N 1
ATOM 5074 C CA . ALA A 1 658 ? -13.679 -0.636 41.684 1.00 81.75 658 ALA A CA 1
ATOM 5075 C C . ALA A 1 658 ? -13.273 -0.131 43.084 1.00 81.75 658 ALA A C 1
ATOM 5077 O O . ALA A 1 658 ? -13.263 1.081 43.309 1.00 81.75 658 ALA A O 1
ATOM 5078 N N . PRO A 1 659 ? -12.973 -1.037 44.037 1.00 78.12 659 PRO A N 1
ATOM 5079 C CA . PRO A 1 659 ? -12.690 -0.662 45.423 1.00 78.12 659 PRO A CA 1
ATOM 5080 C C . PRO A 1 659 ? -11.386 0.131 45.556 1.00 78.12 659 PRO A C 1
ATOM 5082 O O . PRO A 1 659 ? -11.303 1.048 46.369 1.00 78.12 659 PRO A O 1
ATOM 5085 N N . ASP A 1 660 ? -10.381 -0.213 44.747 1.00 79.06 660 ASP A N 1
ATOM 5086 C CA . ASP A 1 660 ? -9.049 0.379 44.762 1.00 79.06 660 ASP A CA 1
ATOM 5087 C C . ASP A 1 660 ? -8.290 0.113 43.442 1.00 79.06 660 ASP A C 1
ATOM 5089 O O . ASP A 1 660 ? -8.860 -0.233 42.399 1.00 79.06 660 ASP A O 1
ATOM 5093 N N . THR A 1 661 ? -6.973 0.312 43.481 1.00 82.06 661 THR A N 1
ATOM 5094 C CA . THR A 1 661 ? -6.066 0.085 42.360 1.00 82.06 661 THR A CA 1
ATOM 5095 C C . THR A 1 661 ? -5.591 -1.367 42.216 1.00 82.06 661 THR A C 1
ATOM 5097 O O . THR A 1 661 ? -4.997 -1.680 41.189 1.00 82.06 661 THR A O 1
ATOM 5100 N N . GLY A 1 662 ? -5.848 -2.257 43.182 1.00 84.62 662 GLY A N 1
ATOM 5101 C CA . GLY A 1 662 ? -5.281 -3.609 43.246 1.00 84.62 662 GLY A CA 1
ATOM 5102 C C . GLY A 1 662 ? -5.739 -4.535 42.118 1.00 84.62 662 GLY A C 1
ATOM 5103 O O . GLY A 1 662 ? -4.944 -5.317 41.604 1.00 84.62 662 GLY A O 1
ATOM 5104 N N . ASN A 1 663 ? -6.988 -4.382 41.666 1.00 89.19 663 ASN A N 1
ATOM 5105 C CA . ASN A 1 663 ? -7.580 -5.165 40.572 1.00 89.19 663 ASN A CA 1
ATOM 5106 C C . ASN A 1 663 ? -7.852 -4.317 39.318 1.00 89.19 663 ASN A C 1
ATOM 5108 O O . ASN A 1 663 ? -8.868 -4.480 38.632 1.00 89.19 663 ASN A O 1
ATOM 5112 N N . SER A 1 664 ? -6.976 -3.350 39.036 1.00 91.75 664 SER A N 1
ATOM 5113 C CA . SER A 1 664 ? -7.105 -2.523 37.838 1.00 91.75 664 SER A CA 1
ATOM 5114 C C . SER A 1 664 ? -5.769 -2.009 37.303 1.00 91.75 664 SER A C 1
ATOM 5116 O O . SER A 1 664 ? -4.878 -1.650 38.068 1.00 91.75 664 SER A O 1
ATOM 5118 N N . LEU A 1 665 ? -5.637 -1.928 35.976 1.00 92.12 665 LEU A N 1
ATOM 5119 C CA . LEU A 1 665 ? -4.450 -1.382 35.306 1.00 92.12 665 LEU A CA 1
ATOM 5120 C C . LEU A 1 665 ? -4.813 -0.145 34.495 1.00 92.12 665 LEU A C 1
ATOM 5122 O O . LEU A 1 665 ? -5.877 -0.082 33.882 1.00 92.12 665 LEU A O 1
ATOM 5126 N N . TRP A 1 666 ? -3.907 0.823 34.479 1.00 89.00 666 TRP A N 1
ATOM 5127 C CA . TRP A 1 666 ? -4.050 2.085 33.765 1.00 89.00 666 TRP A CA 1
ATOM 5128 C C . TRP A 1 666 ? -3.144 2.099 32.534 1.00 89.00 666 TRP A C 1
ATOM 5130 O O . TRP A 1 666 ? -1.955 1.800 32.653 1.00 89.00 666 TRP A O 1
ATOM 5140 N N . GLY A 1 667 ? -3.701 2.403 31.362 1.00 88.94 667 GLY A N 1
ATOM 5141 C CA . GLY A 1 667 ? -2.966 2.253 30.112 1.00 88.94 667 GLY A CA 1
ATOM 5142 C C . GLY A 1 667 ? -3.767 2.476 28.830 1.00 88.94 667 GLY A C 1
ATOM 5143 O O . GLY A 1 667 ? -4.963 2.786 28.858 1.00 88.94 667 GLY A O 1
ATOM 5144 N N . PHE A 1 668 ? -3.074 2.304 27.701 1.00 89.12 668 PHE A N 1
ATOM 5145 C CA . PHE A 1 668 ? -3.655 2.287 26.356 1.00 89.12 668 PHE A CA 1
ATOM 5146 C C . PHE A 1 668 ? -4.366 0.958 26.115 1.00 89.12 668 PHE A C 1
ATOM 5148 O O . PHE A 1 668 ? -4.184 -0.016 26.846 1.00 89.12 668 PHE A O 1
ATOM 5155 N N . TYR A 1 669 ? -5.166 0.892 25.066 1.00 90.25 669 TYR A N 1
ATOM 5156 C CA . TYR A 1 669 ? -5.814 -0.340 24.649 1.00 90.25 669 TYR A CA 1
ATOM 5157 C C . TYR A 1 669 ? -5.910 -0.400 23.132 1.00 90.25 669 TYR A C 1
ATOM 5159 O O . TYR A 1 669 ? -5.747 0.607 22.444 1.00 90.25 669 TYR A O 1
ATOM 5167 N N . SER A 1 670 ? -6.228 -1.590 22.639 1.00 91.62 670 SER A N 1
ATOM 5168 C CA . SER A 1 670 ? -6.421 -1.838 21.216 1.00 91.62 670 SER A CA 1
ATOM 5169 C C . SER A 1 670 ? -7.793 -2.456 20.979 1.00 91.62 670 SER A C 1
ATOM 5171 O O . SER A 1 670 ? -8.108 -3.497 21.550 1.00 91.62 670 SER A O 1
ATOM 5173 N N . ASP A 1 671 ? -8.620 -1.839 20.145 1.00 87.94 671 ASP A N 1
ATOM 5174 C CA . ASP A 1 671 ? -9.990 -2.290 19.857 1.00 87.94 671 ASP A CA 1
ATOM 5175 C C . ASP A 1 671 ? -10.281 -2.464 18.359 1.00 87.94 671 ASP A C 1
ATOM 5177 O O . ASP A 1 671 ? -11.338 -2.964 17.981 1.00 87.94 671 ASP A O 1
ATOM 5181 N N . GLY A 1 672 ? -9.309 -2.148 17.506 1.00 83.38 672 GLY A N 1
ATOM 5182 C CA . GLY A 1 672 ? -9.396 -2.155 16.054 1.00 83.38 672 GLY A CA 1
ATOM 5183 C C . GLY A 1 672 ? -9.754 -0.783 15.486 1.00 83.38 672 GLY A C 1
ATOM 5184 O O . GLY A 1 672 ? -9.684 -0.610 14.271 1.00 83.38 672 GLY A O 1
ATOM 5185 N N . PHE A 1 673 ? -10.103 0.187 16.339 1.00 79.88 673 PHE A N 1
ATOM 5186 C CA . PHE A 1 673 ? -10.462 1.552 15.970 1.00 79.88 673 PHE A CA 1
ATOM 5187 C C . PHE A 1 673 ? -9.406 2.567 16.423 1.00 79.88 673 PHE A C 1
ATOM 5189 O O . PHE A 1 673 ? -8.915 3.341 15.599 1.00 79.88 673 PHE A O 1
ATOM 5196 N N . PHE A 1 674 ? -9.038 2.583 17.708 1.00 79.06 674 PHE A N 1
ATOM 5197 C CA . PHE A 1 674 ? -8.107 3.576 18.257 1.00 79.06 674 PHE A CA 1
ATOM 5198 C C . PHE A 1 674 ? -6.638 3.206 18.076 1.00 79.06 674 PHE A C 1
ATOM 5200 O O . PHE A 1 674 ? -5.832 4.086 17.790 1.00 79.06 674 PHE A O 1
ATOM 5207 N N . ASP A 1 675 ? -6.286 1.922 18.144 1.00 82.12 675 ASP A N 1
ATOM 5208 C CA . ASP A 1 675 ? -4.920 1.426 17.906 1.00 82.12 675 ASP A CA 1
ATOM 5209 C C . ASP A 1 675 ? -4.450 1.599 16.456 1.00 82.12 675 ASP A C 1
ATOM 5211 O O . ASP A 1 675 ? -3.271 1.411 16.151 1.00 82.12 675 ASP A O 1
ATOM 5215 N N . ARG A 1 676 ? -5.358 1.999 15.558 1.00 79.75 676 ARG A N 1
ATOM 5216 C CA . ARG A 1 676 ? -5.037 2.364 14.174 1.00 79.75 676 ARG A CA 1
ATOM 5217 C C . ARG A 1 676 ? -4.745 3.849 13.973 1.00 79.75 676 ARG A C 1
ATOM 5219 O O . ARG A 1 676 ? -4.238 4.228 12.916 1.00 79.75 676 ARG A O 1
ATOM 5226 N N . ARG A 1 677 ? -5.047 4.679 14.972 1.00 75.75 677 ARG A N 1
ATOM 5227 C CA . ARG A 1 677 ? -4.925 6.141 14.933 1.00 75.75 677 ARG A CA 1
ATOM 5228 C C . ARG A 1 677 ? -3.683 6.608 15.682 1.00 75.75 677 ARG A C 1
ATOM 5230 O O . ARG A 1 677 ? -3.049 5.860 16.421 1.00 75.75 677 ARG A O 1
ATOM 5237 N N . LEU A 1 678 ? -3.320 7.872 15.480 1.00 71.81 678 LEU A N 1
ATOM 5238 C CA . LEU A 1 678 ? -2.205 8.467 16.200 1.00 71.81 678 LEU A CA 1
ATOM 5239 C C . LEU A 1 678 ? -2.505 8.610 17.691 1.00 71.81 678 LEU A C 1
ATOM 5241 O O . LEU A 1 678 ? -3.458 9.270 18.091 1.00 71.81 678 LEU A O 1
ATOM 5245 N N . VAL A 1 679 ? -1.604 8.075 18.509 1.00 67.56 679 VAL A N 1
ATOM 5246 C CA . VAL A 1 679 ? -1.527 8.380 19.938 1.00 67.56 679 VAL A CA 1
ATOM 5247 C C . VAL A 1 679 ? -0.560 9.550 20.115 1.00 67.56 679 VAL A C 1
ATOM 5249 O O . VAL A 1 679 ? 0.655 9.371 20.000 1.00 67.56 679 VAL A O 1
ATOM 5252 N N . LYS A 1 680 ? -1.084 10.757 20.360 1.00 56.62 680 LYS A N 1
ATOM 5253 C CA . LYS A 1 680 ? -0.270 11.940 20.684 1.00 56.62 680 LYS A CA 1
ATOM 5254 C C . LYS A 1 680 ? -0.037 12.012 22.197 1.00 56.62 680 LYS A C 1
ATOM 5256 O O . LYS A 1 680 ? -0.914 11.706 22.996 1.00 56.62 680 LYS A O 1
ATOM 5261 N N . SER A 1 681 ? 1.176 12.378 22.598 1.00 48.66 681 SER A N 1
ATOM 5262 C CA . SER A 1 681 ? 1.727 12.221 23.955 1.00 48.66 681 SER A CA 1
ATOM 5263 C C . SER A 1 681 ? 1.119 13.109 25.053 1.00 48.66 681 SER A C 1
ATOM 5265 O O . SER A 1 681 ? 1.567 13.047 26.198 1.00 48.66 681 SER A O 1
ATOM 5267 N N . SER A 1 682 ? 0.115 13.939 24.773 1.00 43.50 682 SER A N 1
ATOM 5268 C CA . SER A 1 682 ? -0.424 14.855 25.777 1.00 43.50 682 SER A CA 1
ATOM 5269 C C . SER A 1 682 ? -1.579 14.232 26.558 1.00 43.50 682 SER A C 1
ATOM 5271 O O . SER A 1 682 ? -2.732 14.302 26.144 1.00 43.50 682 SER A O 1
ATOM 5273 N N . ALA A 1 683 ? -1.289 13.782 27.783 1.00 38.47 683 ALA A N 1
ATOM 5274 C CA . ALA A 1 683 ? -2.259 13.536 28.862 1.00 38.47 683 ALA A CA 1
ATOM 5275 C C . ALA A 1 683 ? -3.061 14.796 29.297 1.00 38.47 683 ALA A C 1
ATOM 5277 O O . ALA A 1 683 ? -3.718 14.797 30.335 1.00 38.47 683 ALA A O 1
ATOM 5278 N N . ASN A 1 684 ? -3.006 15.870 28.504 1.00 38.06 684 ASN A N 1
ATOM 5279 C CA . ASN A 1 684 ? -3.694 17.142 28.673 1.00 38.06 684 ASN A CA 1
ATOM 5280 C C . ASN A 1 684 ? -4.337 17.524 27.336 1.00 38.06 684 ASN A C 1
ATOM 5282 O O . ASN A 1 684 ? -3.894 18.450 26.660 1.00 38.06 684 ASN A O 1
ATOM 5286 N N . VAL A 1 685 ? -5.369 16.788 26.923 1.00 38.72 685 VAL A N 1
ATOM 5287 C CA . VAL A 1 685 ? -6.158 17.183 25.753 1.00 38.72 685 VAL A CA 1
ATOM 5288 C C . VAL A 1 685 ? -7.106 18.299 26.198 1.00 38.72 685 VAL A C 1
ATOM 5290 O O . VAL A 1 685 ? -8.120 18.055 26.858 1.00 38.72 685 VAL A O 1
ATOM 5293 N N . THR A 1 686 ? -6.742 19.544 25.893 1.00 36.31 686 THR A N 1
ATOM 5294 C CA . THR A 1 686 ? -7.619 20.717 25.985 1.00 36.31 686 THR A CA 1
ATOM 5295 C C . THR A 1 686 ? -8.218 20.982 24.609 1.00 36.31 686 THR A C 1
ATOM 5297 O O . THR A 1 686 ? -7.525 21.450 23.712 1.00 36.31 686 THR A O 1
ATOM 5300 N N . GLY A 1 687 ? -9.502 20.686 24.422 1.00 39.84 687 GLY A N 1
ATOM 5301 C CA . GLY A 1 687 ? -10.198 20.998 23.174 1.00 39.84 687 GLY A CA 1
ATOM 5302 C C . GLY A 1 687 ? -11.469 20.183 23.017 1.00 39.84 687 GLY A C 1
ATOM 5303 O O . GLY A 1 687 ? -11.457 18.975 23.175 1.00 39.84 687 GLY A O 1
ATOM 5304 N N . VAL A 1 688 ? -12.593 20.827 22.733 1.00 42.75 688 VAL A N 1
ATOM 5305 C CA . VAL A 1 688 ? -13.805 20.121 22.302 1.00 42.75 688 VAL A CA 1
ATOM 5306 C C . VAL A 1 688 ? -13.505 19.644 20.870 1.00 42.75 688 VAL A C 1
ATOM 5308 O O . VAL A 1 688 ? -13.029 20.464 20.089 1.00 42.75 688 VAL A O 1
ATOM 5311 N N . ASN A 1 689 ? -13.755 18.369 20.526 1.00 45.12 689 ASN A N 1
ATOM 5312 C CA . ASN A 1 689 ? -13.695 17.807 19.151 1.00 45.12 689 ASN A CA 1
ATOM 5313 C C . ASN A 1 689 ? -12.375 17.122 18.694 1.00 45.12 689 ASN A C 1
ATOM 5315 O O . ASN A 1 689 ? -12.041 17.201 17.514 1.00 45.12 689 ASN A O 1
ATOM 5319 N N . ASN A 1 690 ? -11.632 16.427 19.564 1.00 49.56 690 ASN A N 1
ATOM 5320 C CA . ASN A 1 690 ? -10.469 15.625 19.143 1.00 49.56 690 ASN A CA 1
ATOM 5321 C C . ASN A 1 690 ? -10.720 14.120 19.369 1.00 49.56 690 ASN A C 1
ATOM 5323 O O . ASN A 1 690 ? -11.140 13.726 20.452 1.00 49.56 690 ASN A O 1
ATOM 5327 N N . TYR A 1 691 ? -10.455 13.265 18.379 1.00 51.53 691 TYR A N 1
ATOM 5328 C CA . TYR A 1 691 ? -10.577 11.805 18.520 1.00 51.53 691 TYR A CA 1
ATOM 5329 C C . TYR A 1 691 ? -9.620 11.223 19.579 1.00 51.53 691 TYR A C 1
ATOM 5331 O O . TYR A 1 691 ? -9.775 10.077 19.980 1.00 51.53 691 TYR A O 1
ATOM 5339 N N . GLU A 1 692 ? -8.633 11.995 20.040 1.00 54.34 692 GLU A N 1
ATOM 5340 C CA . GLU A 1 692 ? -7.674 11.601 21.078 1.00 54.34 692 GLU A CA 1
ATOM 5341 C C . GLU A 1 692 ? -8.337 11.274 22.436 1.00 54.34 692 GLU A C 1
ATOM 5343 O O . GLU A 1 692 ? -7.742 10.568 23.259 1.00 54.34 692 GLU A O 1
ATOM 5348 N N . PHE A 1 693 ? -9.577 11.729 22.674 1.00 56.00 693 PHE A N 1
ATOM 5349 C CA . PHE A 1 693 ? -10.329 11.398 23.887 1.00 56.00 693 PHE A CA 1
ATOM 5350 C C . PHE A 1 693 ? -10.669 9.912 23.965 1.00 56.00 693 PHE A C 1
ATOM 5352 O O . PHE A 1 693 ? -11.283 9.342 23.067 1.00 56.00 693 PHE A O 1
ATOM 5359 N N . GLY A 1 694 ? -10.331 9.301 25.100 1.00 63.00 694 GLY A N 1
ATOM 5360 C CA . GLY A 1 694 ? -10.670 7.913 25.364 1.00 63.00 694 GLY A CA 1
ATOM 5361 C C . GLY A 1 694 ? -9.779 6.895 24.662 1.00 63.00 694 GLY A C 1
ATOM 5362 O O . GLY A 1 694 ? -10.153 5.735 24.672 1.00 63.00 694 GLY A O 1
ATOM 5363 N N . THR A 1 695 ? -8.612 7.275 24.124 1.00 71.31 695 THR A N 1
ATOM 5364 C CA . THR A 1 695 ? -7.548 6.335 23.684 1.00 71.31 695 THR A CA 1
ATOM 5365 C C . THR A 1 695 ? -6.817 5.669 24.861 1.00 71.31 695 THR A C 1
ATOM 5367 O O . THR A 1 695 ? -6.072 4.708 24.693 1.00 71.31 695 THR A O 1
ATOM 5370 N N . TYR A 1 696 ? -7.050 6.169 26.073 1.00 81.25 696 TYR A N 1
ATOM 5371 C CA . TYR A 1 696 ? -6.410 5.761 27.317 1.00 81.25 696 TYR A CA 1
ATOM 5372 C C . TYR A 1 696 ? -7.469 5.565 28.407 1.00 81.25 696 TYR A C 1
ATOM 5374 O O . TYR A 1 696 ? -8.581 6.096 28.310 1.00 81.25 696 TYR A O 1
ATOM 5382 N N . GLY A 1 697 ? -7.167 4.792 29.446 1.00 87.56 697 GLY A N 1
ATOM 5383 C CA . GLY A 1 697 ? -8.147 4.512 30.491 1.00 87.56 697 GLY A CA 1
ATOM 5384 C C . GLY A 1 697 ? -7.694 3.464 31.483 1.00 87.56 697 GLY A C 1
ATOM 5385 O O . GLY A 1 697 ? -6.499 3.274 31.715 1.00 87.56 697 GLY A O 1
ATOM 5386 N N . ARG A 1 698 ? -8.674 2.798 32.094 1.00 90.50 698 ARG A N 1
ATOM 5387 C CA . ARG A 1 698 ? -8.427 1.789 33.118 1.00 90.50 698 ARG A CA 1
ATOM 5388 C C . ARG A 1 698 ? -9.184 0.507 32.809 1.00 90.50 698 ARG A C 1
ATOM 5390 O O . ARG A 1 698 ? -10.396 0.536 32.601 1.00 90.50 698 ARG A O 1
ATOM 5397 N N . VAL A 1 699 ? -8.476 -0.618 32.794 1.00 92.88 699 VAL A N 1
ATOM 5398 C CA . VAL A 1 699 ? -9.101 -1.943 32.788 1.00 92.88 699 VAL A CA 1
ATOM 5399 C C . VAL A 1 699 ? -9.316 -2.385 34.228 1.00 92.88 699 VAL A C 1
ATOM 5401 O O . VAL A 1 699 ? -8.385 -2.367 35.031 1.00 92.88 699 VAL A O 1
ATOM 5404 N N . PHE A 1 700 ? -10.544 -2.764 34.556 1.00 92.75 700 PHE A N 1
ATOM 5405 C CA . PHE A 1 700 ? -10.902 -3.420 35.808 1.00 92.75 700 PHE A CA 1
ATOM 5406 C C . PHE A 1 700 ? -11.060 -4.902 35.524 1.00 92.75 700 PHE A C 1
ATOM 5408 O O . PHE A 1 700 ? -11.700 -5.272 34.535 1.00 92.75 700 PHE A O 1
ATOM 5415 N N . PHE A 1 701 ? -10.463 -5.743 36.359 1.00 93.12 701 PHE A N 1
ATOM 5416 C CA . PHE A 1 701 ? -10.393 -7.171 36.091 1.00 93.12 701 PHE A CA 1
ATOM 5417 C C . PHE A 1 701 ? -10.627 -8.019 37.338 1.00 93.12 701 PHE A C 1
ATOM 5419 O O . PHE A 1 701 ? -10.474 -7.565 38.470 1.00 93.12 701 PHE A O 1
ATOM 5426 N N . ASN A 1 702 ? -10.989 -9.274 37.099 1.00 91.69 702 ASN A N 1
ATOM 5427 C CA . ASN A 1 702 ? -11.015 -10.339 38.083 1.00 91.69 702 ASN A CA 1
ATOM 5428 C C . ASN A 1 702 ? -9.727 -11.160 37.959 1.00 91.69 702 ASN A C 1
ATOM 5430 O O . ASN A 1 702 ? -9.497 -11.785 36.926 1.00 91.69 702 ASN A O 1
ATOM 5434 N N . ALA A 1 703 ? -8.907 -11.199 39.008 1.00 87.38 703 ALA A N 1
ATOM 5435 C CA . ALA A 1 703 ? -7.615 -11.889 38.968 1.00 87.38 703 ALA A CA 1
ATOM 5436 C C . ALA A 1 703 ? -7.717 -13.424 38.818 1.00 87.38 703 ALA A C 1
ATOM 5438 O O . ALA A 1 703 ? -6.759 -14.056 38.386 1.00 87.38 703 ALA A O 1
ATOM 5439 N N . ALA A 1 704 ? -8.856 -14.034 39.165 1.00 88.25 704 ALA A N 1
ATOM 5440 C CA . ALA A 1 704 ? -9.054 -15.482 39.077 1.00 88.25 704 ALA A CA 1
ATOM 5441 C C . ALA A 1 704 ? -9.574 -15.935 37.703 1.00 88.25 704 ALA A C 1
ATOM 5443 O O . ALA A 1 704 ? -9.257 -17.032 37.251 1.00 88.25 704 ALA A O 1
ATOM 5444 N N . THR A 1 705 ? -10.389 -15.112 37.039 1.00 90.38 705 THR A N 1
ATOM 5445 C CA . THR A 1 705 ? -11.051 -15.471 35.768 1.00 90.38 705 THR A CA 1
ATOM 5446 C C . THR A 1 705 ? -10.558 -14.666 34.568 1.00 90.38 705 THR A C 1
ATOM 5448 O O . THR A 1 705 ? -10.935 -14.968 33.438 1.00 90.38 705 THR A O 1
ATOM 5451 N N . ASN A 1 706 ? -9.751 -13.625 34.796 1.00 93.31 706 ASN A N 1
ATOM 5452 C CA . ASN A 1 706 ? -9.375 -12.587 33.827 1.00 93.31 706 ASN A CA 1
ATOM 5453 C C . ASN A 1 706 ? -10.557 -11.842 33.198 1.00 93.31 706 ASN A C 1
ATOM 5455 O O . ASN A 1 706 ? -10.372 -11.077 32.244 1.00 93.31 706 ASN A O 1
ATOM 5459 N N . ALA A 1 707 ? -11.765 -12.024 33.743 1.00 92.94 707 ALA A N 1
ATOM 5460 C CA . ALA A 1 707 ? -12.917 -11.247 33.343 1.00 92.94 707 ALA A CA 1
ATOM 5461 C C . ALA A 1 707 ? -12.585 -9.767 33.492 1.00 92.94 707 ALA A C 1
ATOM 5463 O O . ALA A 1 707 ? -12.179 -9.329 34.565 1.00 92.94 707 ALA A O 1
ATOM 5464 N N . SER A 1 708 ? -12.706 -9.018 32.402 1.00 92.88 708 SER A N 1
ATOM 5465 C CA . SER A 1 708 ? -12.226 -7.642 32.322 1.00 92.88 708 SER A CA 1
ATOM 5466 C C . SER A 1 708 ? -13.221 -6.735 31.605 1.00 92.88 708 SER A C 1
ATOM 5468 O O . SER A 1 708 ? -13.939 -7.150 30.687 1.00 92.88 708 SER A O 1
ATOM 5470 N N . VAL A 1 709 ? -13.275 -5.481 32.052 1.00 91.25 709 VAL A N 1
ATOM 5471 C CA . VAL A 1 709 ? -14.010 -4.384 31.412 1.00 91.25 709 VAL A CA 1
ATOM 5472 C C . VAL A 1 709 ? -13.118 -3.149 31.424 1.00 91.25 709 VAL A C 1
ATOM 5474 O O . VAL A 1 709 ? -12.512 -2.814 32.442 1.00 91.25 709 VAL A O 1
ATOM 5477 N N . PHE A 1 710 ? -13.038 -2.471 30.284 1.00 91.56 710 PHE A N 1
ATOM 5478 C CA . PHE A 1 710 ? -12.275 -1.240 30.140 1.00 91.56 710 PHE A CA 1
ATOM 5479 C C . PHE A 1 710 ? -13.179 -0.016 30.221 1.00 91.56 710 PHE A C 1
ATOM 5481 O O . PHE A 1 710 ? -14.216 0.048 29.559 1.00 91.56 710 PHE A O 1
ATOM 5488 N N . LEU A 1 711 ? -12.765 0.960 31.028 1.00 89.81 711 LEU A N 1
ATOM 5489 C CA . LEU A 1 711 ? -13.413 2.257 31.148 1.00 89.81 711 LEU A CA 1
ATOM 5490 C C . LEU A 1 711 ? -12.451 3.335 30.609 1.00 89.81 711 LEU A C 1
ATOM 5492 O O . LEU A 1 711 ? -11.424 3.605 31.246 1.00 89.81 711 LEU A O 1
ATOM 5496 N N . PRO A 1 712 ? -12.758 3.975 29.463 1.00 85.31 712 PRO A N 1
ATOM 5497 C CA . PRO A 1 712 ? -11.956 5.078 28.932 1.00 85.31 712 PRO A CA 1
ATOM 5498 C C . PRO A 1 712 ? -12.013 6.322 29.826 1.00 85.31 712 PRO A C 1
ATOM 5500 O O . PRO A 1 712 ? -12.999 6.542 30.546 1.00 85.31 712 PRO A O 1
ATOM 5503 N N . VAL A 1 713 ? -10.983 7.173 29.729 1.00 82.31 713 VAL A N 1
ATOM 5504 C CA . VAL A 1 713 ? -10.981 8.507 30.350 1.00 82.31 713 VAL A CA 1
ATOM 5505 C C . VAL A 1 713 ? -11.501 9.571 29.394 1.00 82.31 713 VAL A C 1
ATOM 5507 O O . VAL A 1 713 ? -10.992 9.759 28.292 1.00 82.31 713 VAL A O 1
ATOM 5510 N N . ALA A 1 714 ? -12.539 10.274 29.836 1.00 73.94 714 ALA A N 1
ATOM 5511 C CA . ALA A 1 714 ? -13.191 11.337 29.073 1.00 73.94 714 ALA A CA 1
ATOM 5512 C C . ALA A 1 714 ? -13.529 12.567 29.922 1.00 73.94 714 ALA A C 1
ATOM 5514 O O . ALA A 1 714 ? -14.091 13.541 29.419 1.00 73.94 714 ALA A O 1
ATOM 5515 N N . GLY A 1 715 ? -13.207 12.533 31.217 1.00 80.00 715 GLY A N 1
ATOM 5516 C CA . GLY A 1 715 ? -13.581 13.569 32.160 1.00 80.00 715 GLY A CA 1
ATOM 5517 C C . GLY A 1 715 ? -15.093 13.749 32.279 1.00 80.00 715 GLY A C 1
ATOM 5518 O O . GLY A 1 715 ? -15.876 12.802 32.201 1.00 80.00 715 GLY A O 1
ATOM 5519 N N . ASN A 1 716 ? -15.507 14.993 32.504 1.00 78.94 716 ASN A N 1
ATOM 5520 C CA . ASN A 1 716 ? -16.904 15.412 32.544 1.00 78.94 716 ASN A CA 1
ATOM 5521 C C . ASN A 1 716 ? -17.130 16.580 31.584 1.00 78.94 716 ASN A C 1
ATOM 5523 O O . ASN A 1 716 ? -16.222 17.353 31.295 1.00 78.94 716 ASN A O 1
ATOM 5527 N N . ARG A 1 717 ? -18.372 16.796 31.169 1.00 76.94 717 ARG A N 1
ATOM 5528 C CA . ARG A 1 717 ? -18.762 17.975 30.392 1.00 76.94 717 ARG A CA 1
ATOM 5529 C C . ARG A 1 717 ? -19.353 19.048 31.303 1.00 76.94 717 ARG A C 1
ATOM 5531 O O . ARG A 1 717 ? -20.148 18.732 32.188 1.00 76.94 717 ARG A O 1
ATOM 5538 N N . ILE A 1 718 ? -18.957 20.306 31.110 1.00 74.50 718 ILE A N 1
ATOM 5539 C CA . ILE A 1 718 ? -19.470 21.459 31.872 1.00 74.50 718 ILE A CA 1
ATOM 5540 C C . ILE A 1 718 ? -20.669 22.118 31.181 1.00 74.50 718 ILE A C 1
ATOM 5542 O O . ILE A 1 718 ? -20.896 21.929 29.986 1.00 74.50 718 ILE A O 1
ATOM 5546 N N . SER A 1 719 ? -21.410 22.950 31.919 1.00 65.38 719 SER A N 1
ATOM 5547 C CA . SER A 1 719 ? -22.553 23.712 31.395 1.00 65.38 719 SER A CA 1
ATOM 5548 C C . SER A 1 719 ? -22.175 24.672 30.259 1.00 65.38 719 SER A C 1
ATOM 5550 O O . SER A 1 719 ? -23.007 24.953 29.417 1.00 65.38 719 SER A O 1
ATOM 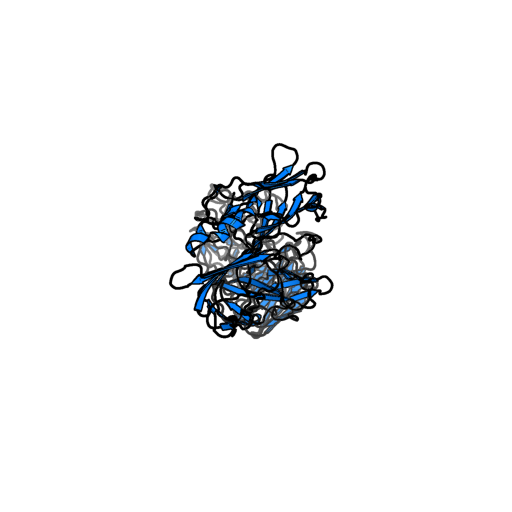5552 N N . GLY A 1 720 ? -20.924 25.128 30.155 1.00 61.75 720 GLY A N 1
ATOM 5553 C CA . GLY A 1 720 ? -20.448 25.919 29.007 1.00 61.75 720 GLY A CA 1
ATOM 5554 C C . GLY A 1 720 ? -20.248 25.116 27.711 1.00 61.75 720 GLY A C 1
ATOM 5555 O O . GLY A 1 720 ? -19.897 25.690 26.688 1.00 61.75 720 GLY A O 1
ATOM 5556 N N . GLY A 1 721 ? -20.438 23.793 27.745 1.00 61.91 721 GLY A N 1
ATOM 5557 C CA . GLY A 1 721 ? -20.327 22.904 26.587 1.00 61.91 721 GLY A CA 1
ATOM 5558 C C . GLY A 1 721 ? -18.938 22.299 26.339 1.00 61.91 721 GLY A C 1
ATOM 5559 O O . GLY A 1 721 ? -18.807 21.451 25.459 1.00 61.91 721 GLY A O 1
ATOM 5560 N N . GLY A 1 722 ? -17.920 22.675 27.118 1.00 64.88 722 GLY A N 1
ATOM 5561 C CA . GLY A 1 722 ? -16.578 22.082 27.056 1.00 64.88 722 GLY A CA 1
ATOM 5562 C C . GLY A 1 722 ? -16.424 20.790 27.869 1.00 64.88 722 GLY A C 1
ATOM 5563 O O . GLY A 1 722 ? -17.205 20.528 28.790 1.00 64.88 722 GLY A O 1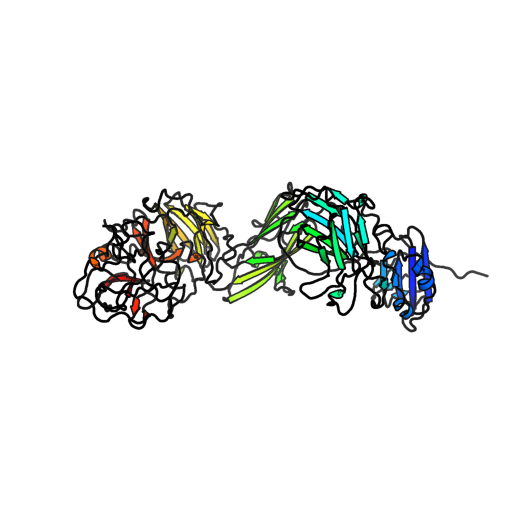
ATOM 5564 N N . LEU A 1 723 ? -15.396 19.997 27.551 1.00 70.69 723 LEU A N 1
ATOM 5565 C CA . LEU A 1 723 ? -14.904 18.913 28.410 1.00 70.69 723 LEU A CA 1
ATOM 5566 C C . LEU A 1 723 ? -13.963 19.474 29.487 1.00 70.69 723 LEU A C 1
ATOM 5568 O O . LEU A 1 723 ? -13.184 20.389 29.232 1.00 70.69 723 LEU A O 1
ATOM 5572 N N . GLN A 1 724 ? -14.038 18.920 30.692 1.00 70.50 724 GLN A N 1
ATOM 5573 C CA . GLN A 1 724 ? -13.223 19.257 31.857 1.00 70.50 724 GLN A CA 1
ATOM 5574 C C . GLN A 1 724 ? -12.663 17.965 32.468 1.00 70.50 724 GLN A C 1
ATOM 5576 O O . GLN A 1 724 ? -13.322 16.928 32.427 1.00 70.50 724 GLN A O 1
ATOM 5581 N N . THR A 1 725 ? -11.476 18.025 33.083 1.00 67.81 725 THR A N 1
ATOM 5582 C CA . THR A 1 725 ? -10.797 16.876 33.729 1.00 67.81 725 THR A CA 1
ATOM 5583 C C . THR A 1 725 ? -10.510 15.708 32.775 1.00 67.81 725 THR A C 1
ATOM 5585 O O . THR A 1 725 ? -10.821 14.560 33.059 1.00 67.81 725 THR A O 1
ATOM 5588 N N . THR A 1 726 ? -9.909 15.989 31.619 1.00 63.09 726 THR A N 1
ATOM 5589 C CA . THR A 1 726 ? -9.668 15.007 30.541 1.00 63.09 726 THR A CA 1
ATOM 5590 C C . THR A 1 726 ? -8.598 13.948 30.869 1.00 63.09 726 THR A C 1
ATOM 5592 O O . THR A 1 726 ? -8.326 13.080 30.047 1.00 63.09 726 THR A O 1
ATOM 5595 N N . SER A 1 727 ? -8.051 13.966 32.090 1.00 69.50 727 SER A N 1
ATOM 5596 C CA . SER A 1 727 ? -7.124 12.978 32.660 1.00 69.50 727 SER A CA 1
ATOM 5597 C C . SER A 1 727 ? -7.769 12.043 33.702 1.00 69.50 727 SER A C 1
ATOM 5599 O O . SER A 1 727 ? -7.063 11.284 34.369 1.00 69.50 727 SER A O 1
ATOM 5601 N N . SER A 1 728 ? -9.101 12.068 33.850 1.00 80.25 728 SER A N 1
ATOM 5602 C CA . SER A 1 728 ? -9.850 11.150 34.718 1.00 80.25 728 SER A CA 1
ATOM 5603 C C . SER A 1 728 ? -11.043 10.503 34.009 1.00 80.25 728 SER A C 1
ATOM 5605 O O . SER A 1 728 ? -11.632 11.051 33.075 1.00 80.25 728 SER A O 1
ATOM 5607 N N . GLY A 1 729 ? -11.412 9.303 34.448 1.00 85.06 729 GLY A N 1
ATOM 5608 C CA . GLY A 1 729 ? -12.684 8.680 34.107 1.00 85.06 729 GLY A CA 1
ATOM 5609 C C . GLY A 1 729 ? -13.732 9.060 35.142 1.00 85.06 729 GLY A C 1
ATOM 5610 O O . GLY A 1 729 ? -13.528 8.810 36.327 1.00 85.06 729 GLY A O 1
ATOM 5611 N N . ASN A 1 730 ? -14.837 9.658 34.691 1.00 86.94 730 ASN A N 1
ATOM 5612 C CA . ASN A 1 730 ? -15.933 10.098 35.551 1.00 86.94 730 ASN A CA 1
ATOM 5613 C C . ASN A 1 730 ? -17.230 9.415 35.088 1.00 86.94 730 ASN A C 1
ATOM 5615 O O . ASN A 1 730 ? -17.751 9.729 34.011 1.00 86.94 730 ASN A O 1
ATOM 5619 N N . TYR A 1 731 ? -17.731 8.480 35.898 1.00 88.69 731 TYR A N 1
ATOM 5620 C CA . TYR A 1 731 ? -18.891 7.644 35.582 1.00 88.69 731 TYR A CA 1
ATOM 5621 C C . TYR A 1 731 ? -19.994 7.836 36.608 1.00 88.69 731 TYR A C 1
ATOM 5623 O O . TYR A 1 731 ? -19.758 7.729 37.807 1.00 88.69 731 TYR A O 1
ATOM 5631 N N . VAL A 1 732 ? -21.199 8.138 36.144 1.00 86.12 732 VAL A N 1
ATOM 5632 C CA . VAL A 1 732 ? -22.301 8.522 37.025 1.00 86.12 732 VAL A CA 1
ATOM 5633 C C . VAL A 1 732 ? -23.022 7.321 37.634 1.00 86.12 732 VAL A C 1
ATOM 5635 O O . VAL A 1 732 ? -23.169 6.282 36.994 1.00 86.12 732 VAL A O 1
ATOM 5638 N N . THR A 1 733 ? -23.477 7.481 38.878 1.00 87.06 733 THR A N 1
ATOM 5639 C CA . THR A 1 733 ? -24.278 6.491 39.613 1.00 87.06 733 THR A CA 1
ATOM 5640 C C . THR A 1 733 ? -25.719 6.982 39.802 1.00 87.06 733 THR A C 1
ATOM 5642 O O . THR A 1 733 ? -26.007 8.170 39.622 1.00 87.06 733 THR A O 1
ATOM 5645 N N . SER A 1 734 ? -26.618 6.097 40.236 1.00 86.75 734 SER A N 1
ATOM 5646 C CA . SER A 1 734 ? -27.975 6.479 40.662 1.00 86.75 734 SER A CA 1
ATOM 5647 C C . SER A 1 734 ? -28.026 7.249 41.993 1.00 86.75 734 SER A C 1
ATOM 5649 O O . SER A 1 734 ? -29.079 7.768 42.359 1.00 86.75 734 SER A O 1
ATOM 5651 N N . ASP A 1 735 ? -26.913 7.348 42.724 1.00 86.00 735 ASP A N 1
ATOM 5652 C CA . ASP A 1 735 ? -26.881 7.893 44.082 1.00 86.00 735 ASP A CA 1
ATOM 5653 C C . ASP A 1 735 ? -26.536 9.393 44.106 1.00 86.00 735 ASP A C 1
ATOM 5655 O O . ASP A 1 735 ? -26.054 9.979 43.128 1.00 86.00 735 ASP A O 1
ATOM 5659 N N . ILE A 1 736 ? -26.752 10.028 45.261 1.00 80.06 736 ILE A N 1
ATOM 5660 C CA . ILE A 1 736 ? -26.382 11.426 45.522 1.00 80.06 736 ILE A CA 1
ATOM 5661 C C . ILE A 1 736 ? -25.577 11.553 46.810 1.00 80.06 736 ILE A C 1
ATOM 5663 O O . ILE A 1 736 ? -25.770 10.789 47.753 1.00 80.06 736 ILE A O 1
ATOM 5667 N N . VAL A 1 737 ? -24.726 12.577 46.868 1.00 75.12 737 VAL A N 1
ATOM 5668 C CA . VAL A 1 737 ? -24.049 13.004 48.097 1.00 75.12 737 VAL A CA 1
ATOM 5669 C C . VAL A 1 737 ? -24.320 14.496 48.277 1.00 75.12 737 VAL A C 1
ATOM 5671 O O . VAL A 1 737 ? -23.770 15.338 47.565 1.00 75.12 737 VAL A O 1
ATOM 5674 N N . GLY A 1 738 ? -25.235 14.832 49.190 1.00 77.19 738 GLY A N 1
ATOM 5675 C CA . GLY A 1 738 ? -25.745 16.197 49.339 1.00 77.19 738 GLY A CA 1
ATOM 5676 C C . GLY A 1 738 ? -26.371 16.720 48.039 1.00 77.19 738 GLY A C 1
ATOM 5677 O O . GLY A 1 738 ? -27.244 16.082 47.451 1.00 77.19 738 GLY A O 1
ATOM 5678 N N . SER A 1 739 ? -25.904 17.879 47.568 1.00 75.06 739 SER A N 1
ATOM 5679 C CA . SER A 1 739 ? -26.377 18.504 46.320 1.00 75.06 739 SER A CA 1
ATOM 5680 C C . SER A 1 739 ? -25.686 17.983 45.051 1.00 75.06 739 SER A C 1
ATOM 5682 O O . SER A 1 739 ? -26.042 18.406 43.950 1.00 75.06 739 SER A O 1
ATOM 5684 N N . ASN A 1 740 ? -24.717 17.073 45.176 1.00 80.06 740 ASN A N 1
ATOM 5685 C CA . ASN A 1 740 ? -23.877 16.610 44.072 1.00 80.06 740 ASN A CA 1
ATOM 5686 C C . ASN A 1 740 ? -24.270 15.209 43.588 1.00 80.06 740 ASN A C 1
ATOM 5688 O O . ASN A 1 740 ? -24.838 14.406 44.334 1.00 80.06 740 ASN A O 1
ATOM 5692 N N . ALA A 1 741 ? -23.990 14.939 42.311 1.00 78.62 741 ALA A N 1
ATOM 5693 C CA . ALA A 1 741 ? -24.148 13.605 41.746 1.00 78.62 741 ALA A CA 1
ATOM 5694 C C . ALA A 1 741 ? -23.048 12.710 42.307 1.00 78.62 741 ALA A C 1
ATOM 5696 O O . ALA A 1 741 ? -21.893 13.136 42.393 1.00 78.62 741 ALA A O 1
ATOM 5697 N N . ASN A 1 742 ? -23.401 11.480 42.666 1.00 86.62 742 ASN A N 1
ATOM 5698 C CA . ASN A 1 742 ? -22.399 10.516 43.053 1.00 86.62 742 ASN A CA 1
ATOM 5699 C C . ASN A 1 742 ? -21.790 9.852 41.809 1.00 86.62 742 ASN A C 1
ATOM 5701 O O . ASN A 1 742 ? -22.527 9.452 40.900 1.00 86.62 742 ASN A O 1
ATOM 5705 N N . ILE A 1 743 ? -20.460 9.746 41.759 1.00 86.88 743 ILE A N 1
ATOM 5706 C CA . ILE A 1 743 ? -19.723 9.207 40.610 1.00 86.88 743 ILE A CA 1
ATOM 5707 C C . ILE A 1 743 ? -18.635 8.212 41.041 1.00 86.88 743 ILE A C 1
ATOM 5709 O O . ILE A 1 743 ? -18.082 8.305 42.140 1.00 86.88 743 ILE A O 1
ATOM 5713 N N . LEU A 1 744 ? -18.275 7.305 40.135 1.00 89.12 744 LEU A N 1
ATOM 5714 C CA . LEU A 1 744 ? -16.961 6.672 40.113 1.00 89.12 744 LEU A CA 1
ATOM 5715 C C . LEU A 1 744 ? -15.976 7.642 39.450 1.00 89.12 744 LEU A C 1
ATOM 5717 O O . LEU A 1 744 ? -16.145 8.000 38.281 1.00 89.12 744 LEU A O 1
ATOM 5721 N N . LEU A 1 745 ? -14.945 8.038 40.195 1.00 88.44 745 LEU A N 1
ATOM 5722 C CA . LEU A 1 745 ? -13.804 8.785 39.674 1.00 88.44 745 LEU A CA 1
ATOM 5723 C C . LEU A 1 745 ? -12.556 7.905 39.695 1.00 88.44 745 LEU A C 1
ATOM 5725 O O . LEU A 1 745 ? -12.257 7.283 40.710 1.00 88.44 745 LEU A O 1
ATOM 5729 N N . PHE A 1 746 ? -11.787 7.894 38.612 1.00 88.25 746 PHE A N 1
ATOM 5730 C CA . PHE A 1 746 ? -10.469 7.263 38.600 1.00 88.25 746 PHE A CA 1
ATOM 5731 C C . PHE A 1 746 ? -9.479 8.008 37.701 1.00 88.25 746 PHE A C 1
ATOM 5733 O O . PHE A 1 746 ? -9.864 8.668 36.739 1.00 88.25 746 PHE A O 1
ATOM 5740 N N . ASN A 1 747 ? -8.192 7.880 38.007 1.00 86.00 747 ASN A N 1
ATOM 5741 C CA . ASN A 1 747 ? -7.073 8.338 37.181 1.00 86.00 747 ASN A CA 1
ATOM 5742 C C . ASN A 1 747 ? -5.930 7.302 37.242 1.00 86.00 747 ASN A C 1
ATOM 5744 O O . ASN A 1 747 ? -6.161 6.156 37.641 1.00 86.00 747 ASN A O 1
ATOM 5748 N N . SER A 1 748 ? -4.707 7.690 36.867 1.00 83.88 748 SER A N 1
ATOM 5749 C CA . SER A 1 748 ? -3.519 6.824 36.910 1.00 83.88 748 SER A CA 1
ATOM 5750 C C . SER A 1 748 ? -3.211 6.242 38.285 1.00 83.88 748 SER A C 1
ATOM 5752 O O . SER A 1 748 ? -2.709 5.128 38.391 1.00 83.88 748 SER A O 1
ATOM 5754 N N . SER A 1 749 ? -3.517 6.991 39.337 1.00 84.44 749 SER A N 1
ATOM 5755 C CA . SER A 1 749 ? -3.008 6.755 40.687 1.00 84.44 749 SER A CA 1
ATOM 5756 C C . SER A 1 749 ? -4.122 6.466 41.687 1.00 84.44 749 SER A C 1
ATOM 5758 O O . SER A 1 749 ? -3.865 5.884 42.734 1.00 84.44 749 SER A O 1
ATOM 5760 N N . THR A 1 750 ? -5.363 6.850 41.378 1.00 85.62 750 THR A N 1
ATOM 5761 C CA . THR A 1 750 ? -6.497 6.727 42.296 1.00 85.62 750 THR A CA 1
ATOM 5762 C C . THR A 1 750 ? -7.720 6.113 41.626 1.00 85.62 750 THR A C 1
ATOM 5764 O O . THR A 1 750 ? -7.977 6.302 40.436 1.00 85.62 750 THR A O 1
ATOM 5767 N N . VAL A 1 751 ? -8.489 5.387 42.432 1.00 88.38 751 VAL A N 1
ATOM 5768 C CA . VAL A 1 751 ? -9.857 4.951 42.153 1.00 88.38 751 VAL A CA 1
ATOM 5769 C C . VAL A 1 751 ? -10.664 5.356 43.377 1.00 88.38 751 VAL A C 1
ATOM 5771 O O . VAL A 1 751 ? -10.299 5.028 44.502 1.00 88.38 751 VAL A O 1
ATOM 5774 N N . THR A 1 752 ? -11.705 6.148 43.175 1.00 85.00 752 THR A N 1
ATOM 5775 C CA . THR A 1 752 ? -12.544 6.684 44.245 1.00 85.00 752 THR A CA 1
ATOM 5776 C C . THR A 1 752 ? -14.000 6.488 43.845 1.00 85.00 752 THR A C 1
ATOM 5778 O O . THR A 1 752 ? -14.604 7.373 43.225 1.00 85.00 752 THR A O 1
ATOM 5781 N N . PRO A 1 753 ? -14.569 5.310 44.144 1.00 74.81 753 PRO A N 1
ATOM 5782 C CA . PRO A 1 753 ? -16.005 5.126 44.077 1.00 74.81 753 PRO A CA 1
ATOM 5783 C C . PRO A 1 753 ? -16.629 5.976 45.189 1.00 74.81 753 PRO A C 1
ATOM 5785 O O . PRO A 1 753 ? -16.122 5.994 46.308 1.00 74.81 753 PRO A O 1
ATOM 5788 N N . ASN A 1 754 ? -17.722 6.671 44.890 1.00 73.12 754 ASN A N 1
ATOM 5789 C CA . ASN A 1 754 ? -18.432 7.555 45.817 1.00 73.12 754 ASN A CA 1
ATOM 5790 C C . ASN A 1 754 ? -17.894 9.008 45.934 1.00 73.12 754 ASN A C 1
ATOM 5792 O O . ASN A 1 754 ? -17.698 9.524 47.036 1.00 73.12 754 ASN A O 1
ATOM 5796 N N . ASN A 1 755 ? -17.607 9.684 44.812 1.00 69.56 755 ASN A N 1
ATOM 5797 C CA . ASN A 1 755 ? -17.080 11.056 44.832 1.00 69.56 755 ASN A CA 1
ATOM 5798 C C . ASN A 1 755 ? -18.186 12.128 44.706 1.00 69.56 755 ASN A C 1
ATOM 5800 O O . ASN A 1 755 ? -18.646 12.452 43.613 1.00 69.56 755 ASN A O 1
ATOM 5804 N N . GLY A 1 756 ? -18.574 12.729 45.833 1.00 64.31 756 GLY A N 1
ATOM 5805 C CA . GLY A 1 756 ? -19.631 13.743 45.937 1.00 64.31 756 GLY A CA 1
ATOM 5806 C C . GLY A 1 756 ? -19.238 15.182 45.580 1.00 64.31 756 GLY A C 1
ATOM 5807 O O . GLY A 1 756 ? -19.830 16.107 46.127 1.00 64.31 756 GLY A O 1
ATOM 5808 N N . THR A 1 757 ? -18.233 15.422 44.735 1.00 64.50 757 THR A N 1
ATOM 5809 C CA . THR A 1 757 ? -17.720 16.788 44.461 1.00 64.50 757 THR A CA 1
ATOM 5810 C C . THR A 1 757 ? -18.244 17.423 43.174 1.00 64.50 757 THR A C 1
ATOM 5812 O O . THR A 1 757 ? -18.004 18.608 42.929 1.00 64.50 757 THR A O 1
ATOM 5815 N N . TYR A 1 758 ? -18.988 16.681 42.350 1.00 74.12 758 TYR A N 1
ATOM 5816 C CA . TYR A 1 758 ? -19.400 17.171 41.042 1.00 74.12 758 TYR A CA 1
ATOM 5817 C C . TYR A 1 758 ? -20.861 17.615 41.004 1.00 74.12 758 TYR A C 1
ATOM 5819 O O . TYR A 1 758 ? -21.788 16.854 41.289 1.00 74.12 758 TYR A O 1
ATOM 5827 N N . ALA A 1 759 ? -21.057 18.864 40.575 1.00 73.75 759 ALA A N 1
ATOM 5828 C CA . ALA A 1 759 ? -22.381 19.431 40.379 1.00 73.75 759 ALA A CA 1
ATOM 5829 C C . ALA A 1 759 ? -23.206 18.541 39.443 1.00 73.75 759 ALA A C 1
ATOM 5831 O O . ALA A 1 759 ? -22.756 18.207 38.343 1.00 73.75 759 ALA A O 1
ATOM 5832 N N . LYS A 1 760 ? -24.452 18.253 39.837 1.00 75.38 760 LYS A N 1
ATOM 5833 C CA . LYS A 1 760 ? -25.419 17.518 39.007 1.00 75.38 760 LYS A CA 1
ATOM 5834 C C . LYS A 1 760 ? -25.624 18.175 37.624 1.00 75.38 760 LYS A C 1
ATOM 5836 O O . LYS A 1 760 ? -26.082 17.529 36.691 1.00 75.38 760 LYS A O 1
ATOM 5841 N N . ALA A 1 761 ? -25.267 19.459 37.483 1.00 73.50 761 ALA A N 1
ATOM 5842 C CA . ALA A 1 761 ? -25.303 20.242 36.243 1.00 73.50 761 ALA A CA 1
ATOM 5843 C C . ALA A 1 761 ? -24.292 19.805 35.163 1.00 73.50 761 ALA A C 1
ATOM 5845 O O . ALA A 1 761 ? -24.296 20.339 34.055 1.00 73.50 761 ALA A O 1
ATOM 5846 N N . ARG A 1 762 ? -23.395 18.870 35.488 1.00 78.69 762 ARG A N 1
ATOM 5847 C CA . ARG A 1 762 ? -22.401 18.305 34.570 1.00 78.69 762 ARG A CA 1
ATOM 5848 C C . ARG A 1 762 ? -22.922 17.017 33.938 1.00 78.69 762 ARG A C 1
ATOM 5850 O O . ARG A 1 762 ? -23.784 16.352 34.507 1.00 78.69 762 ARG A O 1
ATOM 5857 N N . ALA A 1 763 ? -22.354 16.657 32.790 1.00 77.81 763 ALA A N 1
ATOM 5858 C CA . ALA A 1 763 ? -22.603 15.362 32.163 1.00 77.81 763 ALA A CA 1
ATOM 5859 C C . ALA A 1 763 ? -21.386 14.437 32.256 1.00 77.81 763 ALA A C 1
ATOM 5861 O O . ALA A 1 763 ? -20.242 14.896 32.196 1.00 77.81 763 ALA A O 1
ATOM 5862 N N . PHE A 1 764 ? -21.656 13.143 32.393 1.00 81.75 764 PHE A N 1
ATOM 5863 C CA . PHE A 1 764 ? -20.682 12.088 32.677 1.00 81.75 764 PHE A CA 1
ATOM 5864 C C . PHE A 1 764 ? -20.928 10.869 31.794 1.00 81.75 764 PHE A C 1
ATOM 5866 O O . PHE A 1 764 ? -22.007 10.724 31.222 1.00 81.75 764 PHE A O 1
ATOM 5873 N N . SER A 1 765 ? -19.941 9.979 31.718 1.00 83.19 765 SER A N 1
ATOM 5874 C CA . SER A 1 765 ? -20.122 8.685 31.053 1.00 83.19 765 SER A CA 1
ATOM 5875 C C . SER A 1 765 ? -21.023 7.773 31.890 1.00 83.19 765 SER A C 1
ATOM 5877 O O . SER A 1 765 ? -21.064 7.883 33.118 1.00 83.19 765 SER A O 1
ATOM 5879 N N . VAL A 1 766 ? -21.725 6.855 31.231 1.00 81.38 766 VAL A N 1
ATOM 5880 C CA . VAL A 1 766 ? -22.609 5.875 31.875 1.00 81.38 766 VAL A CA 1
ATOM 5881 C C . VAL A 1 766 ? -22.117 4.473 31.553 1.00 81.38 766 VAL A C 1
ATOM 5883 O O . VAL A 1 766 ? -21.906 4.143 30.390 1.00 81.38 766 VAL A O 1
ATOM 5886 N N . ARG A 1 767 ? -21.966 3.638 32.585 1.00 87.81 767 ARG A N 1
ATOM 5887 C CA . ARG A 1 767 ? -21.655 2.213 32.446 1.00 87.81 767 ARG A CA 1
ATOM 5888 C C . ARG A 1 767 ? -22.766 1.405 33.100 1.00 87.81 767 ARG A C 1
ATOM 5890 O O . ARG A 1 767 ? -22.857 1.369 34.322 1.00 87.81 767 ARG A O 1
ATOM 5897 N N . CYS A 1 768 ? -23.605 0.779 32.288 1.00 87.31 768 CYS A N 1
ATOM 5898 C CA . CYS A 1 768 ? -24.780 0.071 32.779 1.00 87.31 768 CYS A CA 1
ATOM 5899 C C . CYS A 1 768 ? -24.442 -1.320 33.324 1.00 87.31 768 CYS A C 1
ATOM 5901 O O . CYS A 1 768 ? -23.449 -1.946 32.931 1.00 87.31 768 CYS A O 1
ATOM 5903 N N . ILE A 1 769 ? -25.326 -1.835 34.169 1.00 90.38 769 ILE A N 1
ATOM 5904 C CA . ILE A 1 769 ? -25.293 -3.207 34.677 1.00 90.38 769 ILE A CA 1
ATOM 5905 C C . ILE A 1 769 ? -26.581 -3.934 34.301 1.00 90.38 769 ILE A C 1
ATOM 5907 O O . ILE A 1 769 ? -27.633 -3.303 34.201 1.00 90.38 769 ILE A O 1
ATOM 5911 N N . GLN A 1 770 ? -26.488 -5.236 34.033 1.00 88.62 770 GLN A N 1
ATOM 5912 C CA . GLN A 1 770 ? -27.645 -6.059 33.670 1.00 88.62 770 GLN A CA 1
ATOM 5913 C C . GLN A 1 770 ? -28.531 -6.289 34.902 1.00 88.62 770 GLN A C 1
ATOM 5915 O O . GLN A 1 770 ? -28.001 -6.591 35.975 1.00 88.62 770 GLN A O 1
ATOM 5920 N N . GLN A 1 771 ? -29.845 -6.111 34.737 1.00 80.94 771 GLN A N 1
ATOM 5921 C CA . GLN A 1 771 ? -30.854 -6.357 35.774 1.00 80.94 771 GLN A CA 1
ATOM 5922 C C . GLN A 1 771 ? -31.131 -7.844 35.984 1.00 80.94 771 GLN A C 1
ATOM 5924 O O . GLN A 1 771 ? -31.069 -8.612 34.994 1.00 80.94 771 GLN A O 1
#

Sequence (771 aa):
MKPKYIHKLILLTIAIFSLLSCSDDNPPIAAPVSLSIGADSKISNLRIMAFNVTDQNIKNNFYYSGDITTVTLNMHAGEYNFFFIANAPDESFNSLEAIRNQAGLNNIQIPSSGINSDNNIPMTLYVPNVTVLPDQEGVVVEGVYYSNWHVALEHLAVRFDLVLKSKRDLSTTFTGVEFHNLPDNVPITGNYSGTHTAQRIFTTTANPEYFADTVIAGYPWAKIVKRVILPPNKFTPADQEDRLVGFSVLTGDNLNPSCTFGMDEDNNDYTMTPNTNFIVNAIVNYPMEVNISIAEWGPENVNGNITNRTLNVASLTASITDRNRARIYFTSNQPSVSVDAIGYVGATGTTQFNVNNVFYDLLGPTAGNLNYNPATGLGYIDIYTSFYGTLVANTTYIHRIYLNAGGLRREITVTTVLPAIPPAWSTAPYVGTFHRWNQTGERIVYSNNVGDWTATVMQGDFILLSSGRSFDPKLGLDSPNIPNNAENYPVTDGTTTVSGINRIYFRVGLTGTLASATTAPRYGLIRVTTTSGTSYLYVRQGEAPGVINSTVKWSAFNLSDPLRGLGGADISNHNLFTPRAAVSSTTFADFPTQVGYMFQWNLYNGSTANANRVFHPLNPAGAITGYPTGIAASWNTNNDPCPAGYRHPTGAEFTTFAPDTGNSLWGFYSDGFFDRRLVKSSANVTGVNNYEFGTYGRVFFNAATNASVFLPVAGNRISGGGLQTTSSGNYVTSDIVGSNANILLFNSSTVTPNNGTYAKARAFSVRCIQQ

Foldseek 3Di:
DDDDDFFFAWAAADDDDDDDDDDDDDDDFDDDDDDDPPQAPWFAKKWKWWAAQPPQWTPDIDIDGGGDRIGTDGDDWHWTKMKMKTQQDPVQVVQSVPGTGPVSLQVGKGFQVSWWQVGHFIWMDIAHTWTQDPPQQQIAGPNDGDSHYYHDTFTQWEKEKEKEFEQDACVPFFFWKKKFQAFRIGRRPHADDGGSGDMDIDTCVPHVVQWDFDDGPNTPGMIIGPITIGGWFDHPPQQPPSNWIKMWGGTPDPDTAIDTDAPCVVVRRRTGDTQKYWYWYWYGDVNIDIDIDIDGRDDDDDPDPCVQWDWAKSDLEAEAEQFAKDKIKIFTLFPFKFKAQWKAWDPPGDHIDGQCQFWPQRGTRPGPQWAADNVRRIIMGITHTPDPDDDDAQDKIWMWIWMDGPHDIGIHIYIYGHHAAFAACLVFAAAAEEAEQFFFFKWKGKHFFAFKKKKAWPDDPFKFKAQHGWNPSLFAPDDLPDPPFRRVTHDPVGDRMDMDHGIDIMIIGTNGGHPDLQPDKAKTKMWMQGPSGIHIYIYIYHFHFFDFQDPWTWTLALAFACPLAPQAPDQVSRPPPDQPDDDPDPDDPPTSQDLAKWDQAQFDPPDDPLGRDIDGQADHDPQNAFHDQDHDPAHDQSSFGHYPQKGFAALVRLCRQPVKCPQKAWHFYTHSPLSRYDAHDDLDDFDRHDPNQRRIFMWGHHPVRSTIHTQGAFAKAARSGGHDPSQKAWEFGNDADPQATFTFIDGRHITDRGDRPHHSSIIHGYIIIGD